Protein AF-0000000084918898 (afdb_homodimer)

pLDDT: mean 92.05, std 16.65, range [17.58, 98.94]

Sequence (950 aa):
MERRKFIKNVAASSAAFSIVPSFVLGKNHVPPSDTLYIGAFGVGGRGSSVIKELTDTGKVKFVTLCDVDQRGVAASHKLHPKAKRYKDFRDVYDKHLNEIDAIMVATPDHTHATIALPFMRAKKHAYVEKPLAHNIEEVRLMTKVAKENGIITQMGNQGASSPGSRTAKEWIDAGVIGDVTKVDCWTNRPVWPQGVKTPAGGHPIPKELDWDLWLGPAAMRDYNPAYLPFKWRGWWDFGTGALGDMGCHIMETPYSVLGLGSPTEAEASCTTTWVGDFVEADYSSSCPPSSVVRLKVDAPNQGSIDLNWYDGGIMPDIPSELADGEKLGNGDGGVVFHGTKGIIVTDVYSANPRLLPADVNSMFNKPKETLPRIKGGSAGHQNNWVEGCLNGTVASSDFVTKAGPLTEGVLMGNLAIKAYQYKTLKAGKKVGDWDPYNYPGRRTIKWDAANMKVTNFDMANEWVSRDYRKGWELKMERRKFIKNVAASSAAFSIVPSFVLGKNHVPPSDTLYIGAFGVGGRGSSVIKELTDTGKVKFVTLCDVDQRGVAASHKLHPKAKRYKDFRDVYDKHLNEIDAIMVATPDHTHATIALPFMRAKKHAYVEKPLAHNIEEVRLMTKVAKENGIITQMGNQGASSPGSRTAKEWIDAGVIGDVTKVDCWTNRPVWPQGVKTPAGGHPIPKELDWDLWLGPAAMRDYNPAYLPFKWRGWWDFGTGALGDMGCHIMETPYSVLGLGSPTEAEASCTTTWVGDFVEADYSSSCPPSSVVRLKVDAPNQGSIDLNWYDGGIMPDIPSELADGEKLGNGDGGVVFHGTKGIIVTDVYSANPRLLPADVNSMFNKPKETLPRIKGGSAGHQNNWVEGCLNGTVASSDFVTKAGPLTEGVLMGNLAIKAYQYKTLKAGKKVGDWDPYNYPGRRTIKWDAANMKVTNFDMANEWVSRDYRKGWELK

InterPro domains:
  IPR000683 Gfo/Idh/MocA-like oxidoreductase, N-terminal [PF01408] (38-156)
  IPR036291 NAD(P)-binding domain superfamily [SSF51735] (28-188)
  IPR043906 Gfo/Idh/MocA-like oxidoreductase, bacterial type, C-terminal [PF19051] (197-253)
  IPR050463 Gfo/Idh/MocA family oxidoreductases and glycosidases [PTHR43818] (2-436)

Structure (mmCIF, N/CA/C/O backbone):
data_AF-0000000084918898-model_v1
#
loop_
_entity.id
_entity.type
_entity.pdbx_description
1 polymer 'Oxidoreductase domain protein'
#
loop_
_atom_site.group_PDB
_atom_site.id
_atom_site.type_symbol
_atom_site.label_atom_id
_atom_site.label_alt_id
_atom_site.label_comp_id
_atom_site.label_asym_id
_atom_site.label_entity_id
_atom_site.label_seq_id
_atom_site.pdbx_PDB_ins_code
_atom_site.Cartn_x
_atom_site.Cartn_y
_atom_site.Cartn_z
_atom_site.occupancy
_atom_site.B_iso_or_equiv
_atom_site.auth_seq_id
_atom_site.auth_comp_id
_atom_site.auth_asym_id
_atom_site.auth_atom_id
_atom_site.pdbx_PDB_model_num
ATOM 1 N N . MET A 1 1 ? -22.922 -94.25 -20.328 1 19.98 1 MET A N 1
ATOM 2 C CA . MET A 1 1 ? -22.656 -93.938 -21.719 1 19.98 1 MET A CA 1
ATOM 3 C C . MET A 1 1 ? -21.406 -93.062 -21.859 1 19.98 1 MET A C 1
ATOM 5 O O . MET A 1 1 ? -20.953 -92.438 -20.875 1 19.98 1 MET A O 1
ATOM 9 N N . GLU A 1 2 ? -21.172 -92.375 -22.984 1 18.84 2 GLU A N 1
ATOM 10 C CA . GLU A 1 2 ? -20.25 -92 -24.031 1 18.84 2 GLU A CA 1
ATOM 11 C C . GLU A 1 2 ? -19.703 -90.562 -23.75 1 18.84 2 GLU A C 1
ATOM 13 O O . GLU A 1 2 ? -18.781 -90.125 -24.438 1 18.84 2 GLU A O 1
ATOM 18 N N . ARG A 1 3 ? -20.5 -89.75 -23.156 1 18.77 3 ARG A N 1
ATOM 19 C CA . ARG A 1 3 ? -20.172 -88.438 -23.641 1 18.77 3 ARG A CA 1
ATOM 20 C C . ARG A 1 3 ? -18.688 -88.125 -23.484 1 18.77 3 ARG A C 1
ATOM 22 O O . ARG A 1 3 ? -18.047 -88.625 -22.547 1 18.77 3 ARG A O 1
ATOM 29 N N . ARG A 1 4 ? -18.328 -87.375 -24.484 1 22.91 4 ARG A N 1
ATOM 30 C CA . ARG A 1 4 ? -17.516 -86.625 -25.453 1 22.91 4 ARG A CA 1
ATOM 31 C C . ARG A 1 4 ? -16.562 -85.688 -24.75 1 22.91 4 ARG A C 1
ATOM 33 O O . ARG A 1 4 ? -16.969 -84.875 -23.875 1 22.91 4 ARG A O 1
ATOM 40 N N . LYS A 1 5 ? -15.367 -86 -24.812 1 22.67 5 LYS A N 1
ATOM 41 C CA . LYS A 1 5 ? -13.969 -85.625 -24.594 1 22.67 5 LYS A CA 1
ATOM 42 C C . LYS A 1 5 ? -13.703 -84.188 -24.922 1 22.67 5 LYS A C 1
ATOM 44 O O . LYS A 1 5 ? -14.086 -83.688 -25.984 1 22.67 5 LYS A O 1
ATOM 49 N N . PHE A 1 6 ? -13.469 -83.062 -23.984 1 20.44 6 PHE A N 1
ATOM 50 C CA . PHE A 1 6 ? -13.336 -81.688 -23.516 1 20.44 6 PHE A CA 1
ATOM 51 C C . PHE A 1 6 ? -12.32 -80.938 -24.359 1 20.44 6 PHE A C 1
ATOM 53 O O . PHE A 1 6 ? -12.43 -79.75 -24.531 1 20.44 6 PHE A O 1
ATOM 60 N N . ILE A 1 7 ? -11.18 -81.625 -24.953 1 25.34 7 ILE A N 1
ATOM 61 C CA . ILE A 1 7 ? -9.953 -80.812 -24.844 1 25.34 7 ILE A CA 1
ATOM 62 C C . ILE A 1 7 ? -9.875 -79.812 -25.984 1 25.34 7 ILE A C 1
ATOM 64 O O . ILE A 1 7 ? -9.633 -80.188 -27.125 1 25.34 7 ILE A O 1
ATOM 68 N N . LYS A 1 8 ? -10.898 -79.062 -26.297 1 25.73 8 LYS A N 1
ATOM 69 C CA . LYS A 1 8 ? -10.797 -78.25 -27.516 1 25.73 8 LYS A CA 1
ATOM 70 C C . LYS A 1 8 ? -9.477 -77.5 -27.562 1 25.73 8 LYS A C 1
ATOM 72 O O . LYS A 1 8 ? -8.953 -77.062 -26.531 1 25.73 8 LYS A O 1
ATOM 77 N N . ASN A 1 9 ? -8.734 -77.625 -28.688 1 22.95 9 ASN A N 1
ATOM 78 C CA . ASN A 1 9 ? -7.578 -77.125 -29.422 1 22.95 9 ASN A CA 1
ATOM 79 C C . ASN A 1 9 ? -7.609 -75.562 -29.5 1 22.95 9 ASN A C 1
ATOM 81 O O . ASN A 1 9 ? -8.531 -75 -30.094 1 22.95 9 ASN A O 1
ATOM 85 N N . VAL A 1 10 ? -7.145 -74.875 -28.484 1 24.78 10 VAL A N 1
ATOM 86 C CA . VAL A 1 10 ? -6.883 -73.438 -28.297 1 24.78 10 VAL A CA 1
ATOM 87 C C . VAL A 1 10 ? -5.988 -72.938 -29.422 1 24.78 10 VAL A C 1
ATOM 89 O O . VAL A 1 10 ? -4.801 -73.25 -29.484 1 24.78 10 VAL A O 1
ATOM 92 N N . ALA A 1 11 ? -6.352 -73.188 -30.734 1 26.36 11 ALA A N 1
ATOM 93 C CA . ALA A 1 11 ? -5.496 -72.688 -31.797 1 26.36 11 ALA A CA 1
ATOM 94 C C . ALA A 1 11 ? -5.188 -71.25 -31.609 1 26.36 11 ALA A C 1
ATOM 96 O O . ALA A 1 11 ? -6.098 -70.438 -31.406 1 26.36 11 ALA A O 1
ATOM 97 N N . ALA A 1 12 ? -3.975 -70.875 -31.312 1 28.69 12 ALA A N 1
ATOM 98 C CA . ALA A 1 12 ? -3.16 -69.625 -31.188 1 28.69 12 ALA A CA 1
ATOM 99 C C . ALA A 1 12 ? -3.252 -68.75 -32.438 1 28.69 12 ALA A C 1
ATOM 101 O O . ALA A 1 12 ? -2.717 -69.125 -33.5 1 28.69 12 ALA A O 1
ATOM 102 N N . SER A 1 13 ? -4.48 -68.375 -32.969 1 28.19 13 SER A N 1
ATOM 103 C CA . SER A 1 13 ? -4.461 -67.562 -34.156 1 28.19 13 SER A CA 1
ATOM 104 C C . SER A 1 13 ? -3.514 -66.375 -34 1 28.19 13 SER A C 1
ATOM 106 O O . SER A 1 13 ? -3.57 -65.688 -32.969 1 28.19 13 SER A O 1
ATOM 108 N N . SER A 1 14 ? -2.369 -66.438 -34.625 1 24.58 14 SER A N 1
ATOM 109 C CA . SER A 1 14 ? -1.263 -65.5 -34.75 1 24.58 14 SER A CA 1
ATOM 110 C C . SER A 1 14 ? -1.767 -64.062 -35.062 1 24.58 14 SER A C 1
ATOM 112 O O . SER A 1 14 ? -2.895 -63.906 -35.531 1 24.58 14 SER A O 1
ATOM 114 N N . ALA A 1 15 ? -0.809 -63.031 -35.031 1 28.33 15 ALA A N 1
ATOM 115 C CA . ALA A 1 15 ? -0.358 -61.656 -34.719 1 28.33 15 ALA A CA 1
ATOM 116 C C . ALA A 1 15 ? -0.747 -60.688 -35.844 1 28.33 15 ALA A C 1
ATOM 118 O O . ALA A 1 15 ? -0.534 -59.5 -3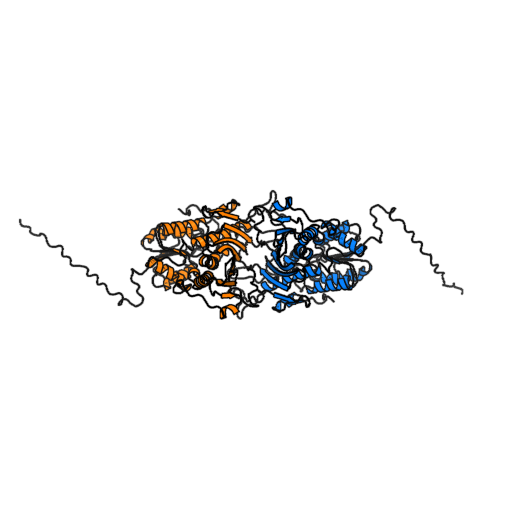5.719 1 28.33 15 ALA A O 1
ATOM 119 N N . ALA A 1 16 ? -1.266 -61 -37.062 1 30.69 16 ALA A N 1
ATOM 120 C CA . ALA A 1 16 ? -0.802 -60.031 -38.062 1 30.69 16 ALA A CA 1
ATOM 121 C C . ALA A 1 16 ? -1.43 -58.656 -37.844 1 30.69 16 ALA A C 1
ATOM 123 O O . ALA A 1 16 ? -2.641 -58.5 -38 1 30.69 16 ALA A O 1
ATOM 124 N N . PHE A 1 17 ? -0.917 -57.875 -36.812 1 29.94 17 PHE A N 1
ATOM 125 C CA . PHE A 1 17 ? -1.318 -56.5 -36.688 1 29.94 17 PHE A CA 1
ATOM 126 C C . PHE A 1 17 ? -1.117 -55.75 -38 1 29.94 17 PHE A C 1
ATOM 128 O O . PHE A 1 17 ? 0.007 -55.625 -38.5 1 29.94 17 PHE A O 1
ATOM 135 N N . SER A 1 18 ? -1.97 -55.906 -38.906 1 31.16 18 SER A N 1
ATOM 136 C CA . SER A 1 18 ? -1.877 -55.062 -40.094 1 31.16 18 SER A CA 1
ATOM 137 C C . SER A 1 18 ? -1.774 -53.594 -39.688 1 31.16 18 SER A C 1
ATOM 139 O O . SER A 1 18 ? -2.633 -53.062 -38.969 1 31.16 18 SER A O 1
ATOM 141 N N . ILE A 1 19 ? -0.542 -53.031 -39.594 1 34.97 19 ILE A N 1
ATOM 142 C CA . ILE A 1 19 ? -0.253 -51.594 -39.5 1 34.97 19 ILE A CA 1
ATOM 143 C C . ILE A 1 19 ? -0.938 -50.844 -40.625 1 34.97 19 ILE A C 1
ATOM 145 O O . ILE A 1 19 ? -0.605 -51.031 -41.781 1 34.97 19 ILE A O 1
ATOM 149 N N . VAL A 1 20 ? -2.189 -50.594 -40.625 1 37.53 20 VAL A N 1
ATOM 150 C CA . VAL A 1 20 ? -2.779 -49.656 -41.594 1 37.53 20 VAL A CA 1
ATOM 151 C C . VAL A 1 20 ? -2.041 -48.312 -41.531 1 37.53 20 VAL A C 1
ATOM 153 O O . VAL A 1 20 ? -1.885 -47.75 -40.469 1 37.53 20 VAL A O 1
ATOM 156 N N . PRO A 1 21 ? -1.267 -48 -42.531 1 35.12 21 PRO A N 1
ATOM 157 C CA . PRO A 1 21 ? -0.522 -46.75 -42.531 1 35.12 21 PRO A CA 1
ATOM 158 C C . PRO A 1 21 ? -1.405 -45.531 -42.25 1 35.12 21 PRO A C 1
ATOM 160 O O . PRO A 1 21 ? -2.6 -45.531 -42.562 1 35.12 21 PRO A O 1
ATOM 163 N N . SER A 1 22 ? -1.017 -44.688 -41.375 1 34.88 22 SER A N 1
ATOM 164 C CA . SER A 1 22 ? -1.687 -43.5 -40.844 1 34.88 22 SER A CA 1
ATOM 165 C C . SER A 1 22 ? -2.225 -42.656 -42 1 34.88 22 SER A C 1
ATOM 167 O O . SER A 1 22 ? -2.918 -41.656 -41.781 1 34.88 22 SER A O 1
ATOM 169 N N . PHE A 1 23 ? -1.7 -42.688 -43.156 1 39.84 23 PHE A N 1
ATOM 170 C CA . PHE A 1 23 ? -2.195 -41.781 -44.188 1 39.84 23 PHE A CA 1
ATOM 171 C C . PHE A 1 23 ? -3.66 -42.094 -44.5 1 39.84 23 PHE A C 1
ATOM 173 O O . PHE A 1 23 ? -4.32 -41.312 -45.188 1 39.84 23 PHE A O 1
ATOM 180 N N . VAL A 1 24 ? -4.039 -43.188 -44.594 1 42.41 24 VAL A N 1
ATOM 181 C CA . VAL A 1 24 ? -5.379 -43.562 -45.031 1 42.41 24 VAL A CA 1
ATOM 182 C C . VAL A 1 24 ? -6.406 -43.062 -44 1 42.41 24 VAL A C 1
ATOM 184 O O . VAL A 1 24 ? -7.609 -43.125 -44.25 1 42.41 24 VAL A O 1
ATOM 187 N N . LEU A 1 25 ? -6.066 -43.156 -42.719 1 37.47 25 LEU A N 1
ATOM 188 C CA . LEU A 1 25 ? -7.031 -42.594 -41.781 1 37.47 25 LEU A CA 1
ATOM 189 C C . LEU A 1 25 ? -7.082 -41.062 -41.906 1 37.47 25 LEU A C 1
ATOM 191 O O . LEU A 1 25 ? -6.113 -40.438 -42.344 1 37.47 25 LEU A O 1
ATOM 195 N N . GLY A 1 26 ? -8.211 -40.406 -41.969 1 35.03 26 GLY A N 1
ATOM 196 C CA . GLY A 1 26 ? -8.492 -39 -42.25 1 35.03 26 GLY A CA 1
ATOM 197 C C . GLY A 1 26 ? -7.461 -38.062 -41.656 1 35.03 26 GLY A C 1
ATOM 198 O O . GLY A 1 26 ? -6.645 -38.469 -40.812 1 35.03 26 GLY A O 1
ATOM 199 N N . LYS A 1 27 ? -7.328 -36.875 -42.25 1 45.44 27 LYS A N 1
ATOM 200 C CA . LYS A 1 27 ? -6.348 -35.812 -42.031 1 45.44 27 LYS A CA 1
ATOM 201 C C . LYS A 1 27 ? -6.086 -35.625 -40.531 1 45.44 27 LYS A C 1
ATOM 203 O O . LYS A 1 27 ? -5.066 -35.062 -40.156 1 45.44 27 LYS A O 1
ATOM 208 N N . ASN A 1 28 ? -7.102 -35.75 -39.656 1 39.5 28 ASN A N 1
ATOM 209 C CA . ASN A 1 28 ? -6.945 -35.312 -38.281 1 39.5 28 ASN A CA 1
ATOM 210 C C . ASN A 1 28 ? -6.531 -36.469 -37.375 1 39.5 28 ASN A C 1
ATOM 212 O O . ASN A 1 28 ? -6.695 -36.406 -36.156 1 39.5 28 ASN A O 1
ATOM 216 N N . HIS A 1 29 ? -6.301 -37.719 -37.875 1 40.62 29 HIS A N 1
ATOM 217 C CA . HIS A 1 29 ? -6.047 -38.875 -37 1 40.62 29 HIS A CA 1
ATOM 218 C C . HIS A 1 29 ? -4.594 -38.906 -36.531 1 40.62 29 HIS A C 1
ATOM 220 O O . HIS A 1 29 ? -3.678 -38.875 -37.344 1 40.62 29 HIS A O 1
ATOM 226 N N . VAL A 1 30 ? -4.184 -38.438 -35.312 1 49.12 30 VAL A N 1
ATOM 227 C CA . VAL A 1 30 ? -2.875 -38.688 -34.719 1 49.12 30 VAL A CA 1
ATOM 228 C C . VAL A 1 30 ? -2.719 -40.156 -34.344 1 49.12 30 VAL A C 1
ATOM 230 O O . VAL A 1 30 ? -3.609 -40.75 -33.75 1 49.12 30 VAL A O 1
ATOM 233 N N . PRO A 1 31 ? -1.805 -40.969 -34.844 1 52.44 31 PRO A N 1
ATOM 234 C CA . PRO A 1 31 ? -1.593 -42.344 -34.406 1 52.44 31 PRO A CA 1
ATOM 235 C C . PRO A 1 31 ? -1.565 -42.5 -32.875 1 52.44 31 PRO A C 1
ATOM 237 O O . PRO A 1 31 ? -1.153 -41.562 -32.188 1 52.44 31 PRO A O 1
ATOM 240 N N . PRO A 1 32 ? -2.307 -43.562 -32.312 1 51.31 32 PRO A N 1
ATOM 241 C CA . PRO A 1 32 ? -2.338 -43.812 -30.875 1 51.31 32 PRO A CA 1
ATOM 242 C C . PRO A 1 32 ? -0.98 -43.562 -30.203 1 51.31 32 PRO A C 1
ATOM 244 O O . PRO A 1 32 ? -0.916 -43.125 -29.062 1 51.31 32 PRO A O 1
ATOM 247 N N . SER A 1 33 ? 0.119 -43.969 -30.875 1 63.81 33 SER A N 1
ATOM 248 C CA . SER A 1 33 ? 1.448 -43.781 -30.297 1 63.81 33 SER A CA 1
ATOM 249 C C . SER A 1 33 ? 1.796 -42.281 -30.188 1 63.81 33 SER A C 1
ATOM 251 O O . SER A 1 33 ? 2.688 -41.906 -29.422 1 63.81 33 SER A O 1
ATOM 253 N N . ASP A 1 34 ? 0.874 -41.469 -30.656 1 83.06 34 ASP A N 1
ATOM 254 C CA . ASP A 1 34 ? 1.155 -40.031 -30.719 1 83.06 34 ASP A CA 1
ATOM 255 C C . ASP A 1 34 ? 0.108 -39.25 -29.938 1 83.06 34 ASP A C 1
ATOM 257 O O . ASP A 1 34 ? -0.108 -38.062 -30.219 1 83.06 34 ASP A O 1
ATOM 261 N N . THR A 1 35 ? -0.608 -40 -29.031 1 95.5 35 THR A N 1
ATOM 262 C CA . THR A 1 35 ? -1.665 -39.344 -28.266 1 95.5 35 THR A CA 1
ATOM 263 C C . THR A 1 35 ? -1.386 -39.406 -26.766 1 95.5 35 THR A C 1
ATOM 265 O O . THR A 1 35 ? -0.996 -40.469 -26.266 1 95.5 35 THR A O 1
ATOM 268 N N . LEU A 1 36 ? -1.512 -38.312 -26.094 1 98.19 36 LEU A N 1
ATOM 269 C CA . LEU A 1 36 ? -1.389 -38.25 -24.641 1 98.19 36 LEU A CA 1
ATOM 270 C C . LEU A 1 36 ? -2.758 -38.344 -23.969 1 98.19 36 LEU A C 1
ATOM 272 O O . LEU A 1 36 ? -3.639 -37.531 -24.219 1 98.19 36 LEU A O 1
ATOM 276 N N . TYR A 1 37 ? -3.008 -39.406 -23.156 1 98.62 37 TYR A N 1
ATOM 277 C CA . TYR A 1 37 ? -4.27 -39.594 -22.438 1 98.62 37 TYR A CA 1
ATOM 278 C C . TYR A 1 37 ? -4.23 -38.906 -21.078 1 98.62 37 TYR A C 1
ATOM 280 O O . TYR A 1 37 ? -3.371 -39.188 -20.25 1 98.62 37 TYR A O 1
ATOM 288 N N . ILE A 1 38 ? -5.203 -37.969 -20.797 1 98.81 38 ILE A N 1
ATOM 289 C CA . ILE A 1 38 ? -5.078 -37.062 -19.656 1 98.81 38 ILE A CA 1
ATOM 290 C C . ILE A 1 38 ? -6.297 -37.219 -18.75 1 98.81 38 ILE A C 1
ATOM 292 O O . ILE A 1 38 ? -7.426 -37.312 -19.234 1 98.81 38 ILE A O 1
ATOM 296 N N . GLY A 1 39 ? -6.109 -37.406 -17.438 1 98.94 39 GLY A N 1
ATOM 297 C CA . GLY A 1 39 ? -7.125 -37.062 -16.453 1 98.94 39 GLY A CA 1
ATOM 298 C C . GLY A 1 39 ? -7.082 -35.625 -15.992 1 98.94 39 GLY A C 1
ATOM 299 O O . GLY A 1 39 ? -6.035 -35.125 -15.578 1 98.94 39 GLY A O 1
ATOM 300 N N . ALA A 1 40 ? -8.25 -34.906 -16.094 1 98.94 40 ALA A N 1
ATOM 301 C CA . ALA A 1 40 ? -8.258 -33.5 -15.797 1 98.94 40 ALA A CA 1
ATOM 302 C C . ALA A 1 40 ? -9.023 -33.219 -14.508 1 98.94 40 ALA A C 1
ATOM 304 O O . ALA A 1 40 ? -10.086 -33.781 -14.266 1 98.94 40 ALA A O 1
ATOM 305 N N . PHE A 1 41 ? -8.445 -32.344 -13.68 1 98.94 41 PHE A N 1
ATOM 306 C CA . PHE A 1 41 ? -9.023 -31.953 -12.398 1 98.94 41 PHE A CA 1
ATOM 307 C C . PHE A 1 41 ? -9.18 -30.438 -12.312 1 98.94 41 PHE A C 1
ATOM 309 O O . PHE A 1 41 ? -8.195 -29.703 -12.438 1 98.94 41 PHE A O 1
ATOM 316 N N . GLY A 1 42 ? -10.359 -29.906 -11.945 1 98.69 42 GLY A N 1
ATOM 317 C CA . GLY A 1 42 ? -10.688 -28.516 -12.156 1 98.69 42 GLY A CA 1
ATOM 318 C C . GLY A 1 42 ? -10.898 -28.172 -13.617 1 98.69 42 GLY A C 1
ATOM 319 O O . GLY A 1 42 ? -9.945 -27.812 -14.32 1 98.69 42 GLY A O 1
ATOM 320 N N . VAL A 1 43 ? -12.156 -28.297 -14.055 1 98.62 43 VAL A N 1
ATOM 321 C CA . VAL A 1 43 ? -12.359 -28.234 -15.492 1 98.62 43 VAL A CA 1
ATOM 322 C C . VAL A 1 43 ? -13.281 -27.062 -15.836 1 98.62 43 VAL A C 1
ATOM 324 O O . VAL A 1 43 ? -13.844 -27.016 -16.938 1 98.62 43 VAL A O 1
ATOM 327 N N . GLY A 1 44 ? -13.547 -26.219 -14.859 1 97.06 44 GLY A N 1
ATOM 328 C CA . GLY A 1 44 ? -14.188 -24.938 -15.078 1 97.06 44 GLY A CA 1
ATOM 329 C C . GLY A 1 44 ? -13.227 -23.766 -15.008 1 97.06 44 GLY A C 1
ATOM 330 O O . GLY A 1 44 ? -12.047 -23.938 -14.695 1 97.06 44 GLY A O 1
ATOM 331 N N . GLY A 1 45 ? -13.719 -22.531 -15.305 1 95.12 45 GLY A N 1
ATOM 332 C CA . GLY A 1 45 ? -12.867 -21.359 -15.195 1 95.12 45 GLY A CA 1
ATOM 333 C C . GLY A 1 45 ? -11.562 -21.484 -15.969 1 95.12 45 GLY A C 1
ATOM 334 O O . GLY A 1 45 ? -11.57 -21.812 -17.156 1 95.12 45 GLY A O 1
ATOM 335 N N . ARG A 1 46 ? -10.445 -21.281 -15.297 1 96.06 46 ARG A N 1
ATOM 336 C CA . ARG A 1 46 ? -9.133 -21.422 -15.906 1 96.06 46 ARG A CA 1
ATOM 337 C C . ARG A 1 46 ? -8.914 -22.844 -16.438 1 96.06 46 ARG A C 1
ATOM 339 O O . ARG A 1 46 ? -8.289 -23.031 -17.469 1 96.06 46 ARG A O 1
ATOM 346 N N . GLY A 1 47 ? -9.438 -23.797 -15.703 1 98.12 47 GLY A N 1
ATOM 347 C CA . GLY A 1 47 ? -9.312 -25.188 -16.141 1 98.12 47 GLY A CA 1
ATOM 348 C C . GLY A 1 47 ? -9.914 -25.422 -17.516 1 98.12 47 GLY A C 1
ATOM 349 O O . GLY A 1 47 ? -9.359 -26.172 -18.328 1 98.12 47 GLY A O 1
ATOM 350 N N . SER A 1 48 ? -11.039 -24.797 -17.766 1 98.19 48 SER A N 1
ATOM 351 C CA . SER A 1 48 ? -11.672 -24.922 -19.078 1 98.19 48 SER A CA 1
ATOM 352 C C . SER A 1 48 ? -10.781 -24.359 -20.172 1 98.19 48 SER A C 1
ATOM 354 O O . SER A 1 48 ? -10.695 -24.922 -21.266 1 98.19 48 SER A O 1
ATOM 356 N N . SER A 1 49 ? -10.094 -23.25 -19.875 1 97.94 49 SER A N 1
ATOM 357 C CA . SER A 1 49 ? -9.164 -22.656 -20.828 1 97.94 49 SER A CA 1
ATOM 358 C C . SER A 1 49 ? -7.992 -23.594 -21.109 1 97.94 49 SER A C 1
ATOM 360 O O . SER A 1 49 ? -7.574 -23.75 -22.266 1 97.94 49 SER A O 1
ATOM 362 N N . VAL A 1 50 ? -7.488 -24.25 -20.094 1 98.5 50 VAL A N 1
ATOM 363 C CA . VAL A 1 50 ? -6.355 -25.156 -20.25 1 98.5 50 VAL A CA 1
ATOM 364 C C . VAL A 1 50 ? -6.777 -26.375 -21.078 1 98.5 50 VAL A C 1
ATOM 366 O O . VAL A 1 50 ? -6.035 -26.828 -21.953 1 98.5 50 VAL A O 1
ATOM 369 N N . ILE A 1 51 ? -7.957 -26.844 -20.797 1 98.62 51 ILE A N 1
ATOM 370 C CA . ILE A 1 51 ? -8.477 -28 -21.531 1 98.62 51 ILE A CA 1
ATOM 371 C C . ILE A 1 51 ? -8.586 -27.641 -23.016 1 98.62 51 ILE A C 1
ATOM 373 O O . ILE A 1 51 ? -8.188 -28.438 -23.875 1 98.62 51 ILE A O 1
ATOM 377 N N . LYS A 1 52 ? -9.094 -26.469 -23.281 1 98.44 52 LYS A N 1
ATOM 378 C CA . LYS A 1 52 ? -9.188 -26.016 -24.672 1 98.44 52 LYS A CA 1
ATOM 379 C C . LYS A 1 52 ? -7.805 -25.922 -25.312 1 98.44 52 LYS A C 1
ATOM 381 O O . LYS A 1 52 ? -7.605 -26.359 -26.438 1 98.44 52 LYS A O 1
ATOM 386 N N . GLU A 1 53 ? -6.848 -25.344 -24.594 1 98.19 53 GLU A N 1
ATOM 387 C CA . GLU A 1 53 ? -5.488 -25.156 -25.094 1 98.19 53 GLU A CA 1
ATOM 388 C C . GLU A 1 53 ? -4.809 -26.5 -25.344 1 98.19 53 GLU A C 1
ATOM 390 O O . GLU A 1 53 ? -4.098 -26.672 -26.328 1 98.19 53 GLU A O 1
ATOM 395 N N . LEU A 1 54 ? -5.035 -27.469 -24.516 1 98.5 54 LEU A N 1
ATOM 396 C CA . LEU A 1 54 ? -4.5 -28.812 -24.688 1 98.5 54 LEU A CA 1
ATOM 397 C C . LEU A 1 54 ? -5.172 -29.516 -25.859 1 98.5 54 LEU A C 1
ATOM 399 O O . LEU A 1 54 ? -4.508 -30.203 -26.641 1 98.5 54 LEU A O 1
ATOM 403 N N . THR A 1 55 ? -6.465 -29.359 -26 1 98.19 55 THR A N 1
ATOM 404 C CA . THR A 1 55 ? -7.219 -29.922 -27.109 1 98.19 55 THR A CA 1
ATOM 405 C C . THR A 1 55 ? -6.699 -29.406 -28.438 1 98.19 55 THR A C 1
ATOM 407 O O . THR A 1 55 ? -6.566 -30.156 -29.406 1 98.19 55 THR A O 1
ATOM 410 N N . ASP A 1 56 ? -6.359 -28.172 -28.453 1 97.56 56 ASP A N 1
ATOM 411 C CA . ASP A 1 56 ? -5.934 -27.484 -29.672 1 97.56 56 ASP A CA 1
ATOM 412 C C . ASP A 1 56 ? -4.586 -28.016 -30.156 1 97.56 56 ASP A C 1
ATOM 414 O O . ASP A 1 56 ? -4.184 -27.766 -31.297 1 97.56 56 ASP A O 1
ATOM 418 N N . THR A 1 57 ? -3.871 -28.766 -29.328 1 96.94 57 THR A N 1
ATOM 419 C CA . THR A 1 57 ? -2.609 -29.359 -29.75 1 96.94 57 THR A CA 1
ATOM 420 C C . THR A 1 57 ? -2.852 -30.5 -30.75 1 96.94 57 THR A C 1
ATOM 422 O O . THR A 1 57 ? -1.949 -30.875 -31.5 1 96.94 57 THR A O 1
ATOM 425 N N . GLY A 1 58 ? -4.023 -31.109 -30.672 1 97 58 GLY A N 1
ATOM 426 C CA . GLY A 1 58 ? -4.379 -32.219 -31.531 1 97 58 GLY A CA 1
ATOM 427 C C . GLY A 1 58 ? -3.748 -33.531 -31.109 1 97 58 GLY A C 1
ATOM 428 O O . GLY A 1 58 ? -3.854 -34.531 -31.812 1 97 58 GLY A O 1
ATOM 429 N N . LYS A 1 59 ? -3.145 -33.531 -29.938 1 97.62 59 LYS A N 1
ATOM 430 C CA . LYS A 1 59 ? -2.357 -34.688 -29.547 1 97.62 59 LYS A CA 1
ATOM 431 C C . LYS A 1 59 ? -2.838 -35.25 -28.203 1 97.62 59 LYS A C 1
ATOM 433 O O . LYS A 1 59 ? -2.146 -36.062 -27.562 1 97.62 59 LYS A O 1
ATOM 438 N N . VAL A 1 60 ? -4.059 -34.781 -27.781 1 97.81 60 VAL A N 1
ATOM 439 C CA . VAL A 1 60 ? -4.508 -35.125 -26.453 1 97.81 60 VAL A CA 1
ATOM 440 C C . VAL A 1 60 ? -5.91 -35.75 -26.516 1 97.81 60 VAL A C 1
ATOM 442 O O . VAL A 1 60 ? -6.723 -35.344 -27.359 1 97.81 60 VAL A O 1
ATOM 445 N N . LYS A 1 61 ? -6.156 -36.688 -25.688 1 97.94 61 LYS A N 1
ATOM 446 C CA . LYS A 1 61 ? -7.488 -37.219 -25.391 1 97.94 61 LYS A CA 1
ATOM 447 C C . LYS A 1 61 ? -7.75 -37.188 -23.891 1 97.94 61 LYS A C 1
ATOM 449 O O . LYS A 1 61 ? -6.898 -37.625 -23.094 1 97.94 61 LYS A O 1
ATOM 454 N N . PHE A 1 62 ? -8.883 -36.688 -23.5 1 98.69 62 PHE A N 1
ATOM 455 C CA . PHE A 1 62 ? -9.25 -36.688 -22.094 1 98.69 62 PHE A CA 1
ATOM 456 C C . PHE A 1 62 ? -10.023 -37.938 -21.734 1 98.69 62 PHE A C 1
ATOM 458 O O . PHE A 1 62 ? -11.078 -38.219 -22.328 1 98.69 62 PHE A O 1
ATOM 465 N N . VAL A 1 63 ? -9.484 -38.656 -20.781 1 98.75 63 VAL A N 1
ATOM 466 C CA . VAL A 1 63 ? -10.125 -39.875 -20.281 1 98.75 63 VAL A CA 1
ATOM 467 C C . VAL A 1 63 ? -11.195 -39.5 -19.25 1 98.75 63 VAL A C 1
ATOM 469 O O . VAL A 1 63 ? -12.289 -40.062 -19.266 1 98.75 63 VAL A O 1
ATOM 472 N N . THR A 1 64 ? -10.859 -38.562 -18.406 1 98.88 64 THR A N 1
ATOM 473 C CA . THR A 1 64 ? -11.766 -38.156 -17.344 1 98.88 64 THR A CA 1
ATOM 474 C C . THR A 1 64 ? -11.758 -36.625 -17.203 1 98.88 64 THR A C 1
ATOM 476 O O . THR A 1 64 ? -10.766 -35.969 -17.516 1 98.88 64 THR A O 1
ATOM 479 N N . LEU A 1 65 ? -12.922 -36.094 -16.828 1 98.88 65 LEU A N 1
ATOM 480 C CA . LEU A 1 65 ? -13.117 -34.719 -16.344 1 98.88 65 LEU A CA 1
ATOM 481 C C . LEU A 1 65 ? -13.672 -34.719 -14.93 1 98.88 65 LEU A C 1
ATOM 483 O O . LEU A 1 65 ? -14.758 -35.219 -14.68 1 98.88 65 LEU A O 1
ATOM 487 N N . CYS A 1 66 ? -12.891 -34.125 -14.039 1 98.88 66 CYS A N 1
ATOM 488 C CA . CYS A 1 66 ? -13.234 -34.188 -12.625 1 98.88 66 CYS A CA 1
ATOM 489 C C . CYS A 1 66 ? -13.359 -32.781 -12.055 1 98.88 66 CYS A C 1
ATOM 491 O O . CYS A 1 66 ? -12.414 -31.984 -12.133 1 98.88 66 CYS A O 1
ATOM 493 N N . ASP A 1 67 ? -14.539 -32.406 -11.508 1 98.75 67 ASP A N 1
ATOM 494 C CA . ASP A 1 67 ? -14.781 -31.109 -10.875 1 98.75 67 ASP A CA 1
ATOM 495 C C . ASP A 1 67 ? -15.812 -31.234 -9.758 1 98.75 67 ASP A C 1
ATOM 497 O O . ASP A 1 67 ? -16.875 -31.844 -9.945 1 98.75 67 ASP A O 1
ATOM 501 N N . VAL A 1 68 ? -15.477 -30.641 -8.656 1 98.56 68 VAL A N 1
ATOM 502 C CA . VAL A 1 68 ? -16.328 -30.766 -7.488 1 98.56 68 VAL A CA 1
ATOM 503 C C . VAL A 1 68 ? -17.531 -29.828 -7.625 1 98.56 68 VAL A C 1
ATOM 505 O O . VAL A 1 68 ? -18.516 -29.953 -6.887 1 98.56 68 VAL A O 1
ATOM 508 N N . ASP A 1 69 ? -17.438 -28.844 -8.438 1 98.06 69 ASP A N 1
ATOM 509 C CA . ASP A 1 69 ? -18.484 -27.859 -8.711 1 98.06 69 ASP A CA 1
ATOM 510 C C . ASP A 1 69 ? -18.953 -27.953 -10.164 1 98.06 69 ASP A C 1
ATOM 512 O O . ASP A 1 69 ? -18.266 -27.5 -11.078 1 98.06 69 ASP A O 1
ATOM 516 N N . GLN A 1 70 ? -20.156 -28.359 -10.367 1 97.25 70 GLN A N 1
ATOM 517 C CA . GLN A 1 70 ? -20.656 -28.656 -11.703 1 97.25 70 GLN A CA 1
ATOM 518 C C . GLN A 1 70 ? -21.219 -27.391 -12.375 1 97.25 70 GLN A C 1
ATOM 520 O O . GLN A 1 70 ? -21.594 -27.422 -13.547 1 97.25 70 GLN A O 1
ATOM 525 N N . ARG A 1 71 ? -21.375 -26.266 -11.797 1 94.62 71 ARG A N 1
ATOM 526 C CA . ARG A 1 71 ? -21.969 -25.031 -12.305 1 94.62 71 ARG A CA 1
ATOM 527 C C . ARG A 1 71 ? -21.078 -24.406 -13.383 1 94.62 71 ARG A C 1
ATOM 529 O O . ARG A 1 71 ? -21.578 -23.688 -14.25 1 94.62 71 ARG A O 1
ATOM 536 N N . GLY A 1 72 ? -19.781 -24.703 -13.516 1 94.19 72 GLY A N 1
ATOM 537 C CA . GLY A 1 72 ? -18.891 -24.031 -14.445 1 94.19 72 GLY A CA 1
ATOM 538 C C . GLY A 1 72 ? -18.188 -24.969 -15.406 1 94.19 72 GLY A C 1
ATOM 539 O O . GLY A 1 72 ? -17.203 -24.609 -16.031 1 94.19 72 GLY A O 1
ATOM 540 N N . VAL A 1 73 ? -18.797 -26.172 -15.68 1 97.62 73 VAL A N 1
ATOM 541 C CA . VAL A 1 73 ? -18.016 -27.203 -16.359 1 97.62 73 VAL A CA 1
ATOM 542 C C . VAL A 1 73 ? -18.562 -27.422 -17.766 1 97.62 73 VAL A C 1
ATOM 544 O O . VAL A 1 73 ? -18.062 -28.25 -18.516 1 97.62 73 VAL A O 1
ATOM 547 N N . ALA A 1 74 ? -19.531 -26.688 -18.203 1 97.44 74 ALA A N 1
ATOM 548 C CA . ALA A 1 74 ? -20.281 -26.938 -19.438 1 97.44 74 ALA A CA 1
ATOM 549 C C . ALA A 1 74 ? -19.359 -26.906 -20.656 1 97.44 74 ALA A C 1
ATOM 551 O O . ALA A 1 74 ? -19.453 -27.75 -21.547 1 97.44 74 ALA A O 1
ATOM 552 N N . ALA A 1 75 ? -18.5 -26 -20.703 1 98.06 75 ALA A N 1
ATOM 553 C CA . ALA A 1 75 ? -17.625 -25.844 -21.859 1 98.06 75 ALA A CA 1
ATOM 554 C C . ALA A 1 75 ? -16.734 -27.062 -22.047 1 98.06 75 ALA A C 1
ATOM 556 O O . ALA A 1 75 ? -16.594 -27.578 -23.156 1 98.06 75 ALA A O 1
ATOM 557 N N . SER A 1 76 ? -16.172 -27.562 -20.969 1 98.62 76 SER A N 1
ATOM 558 C CA . SER A 1 76 ? -15.289 -28.719 -21.016 1 98.62 76 SER A CA 1
ATOM 559 C C . SER A 1 76 ? -16.062 -29.984 -21.375 1 98.62 76 SER A C 1
ATOM 561 O O . SER A 1 76 ? -15.578 -30.812 -22.156 1 98.62 76 SER A O 1
ATOM 563 N N . HIS A 1 77 ? -17.234 -30.109 -20.812 1 98.25 77 HIS A N 1
ATOM 564 C CA . HIS A 1 77 ? -18.062 -31.266 -21.094 1 98.25 77 HIS A CA 1
ATOM 565 C C . HIS A 1 77 ? -18.469 -31.312 -22.562 1 98.25 77 HIS A C 1
ATOM 567 O O . HIS A 1 77 ? -18.469 -32.375 -23.188 1 98.25 77 HIS A O 1
ATOM 573 N N . LYS A 1 78 ? -18.766 -30.156 -23.062 1 98.19 78 LYS A N 1
ATOM 574 C CA . LYS A 1 78 ? -19.172 -30.078 -24.453 1 98.19 78 LYS A CA 1
ATOM 575 C C . LYS A 1 78 ? -18.016 -30.422 -25.391 1 98.19 78 LYS A C 1
ATOM 577 O O . LYS A 1 78 ? -18.203 -31.078 -26.406 1 98.19 78 LYS A O 1
ATOM 582 N N . LEU A 1 79 ? -16.875 -29.984 -25.031 1 98.12 79 LEU A N 1
ATOM 583 C CA . LEU A 1 79 ? -15.688 -30.203 -25.859 1 98.12 79 LEU A CA 1
ATOM 584 C C . LEU A 1 79 ? -15.273 -31.672 -25.844 1 98.12 79 LEU A C 1
ATOM 586 O O . LEU A 1 79 ? -14.727 -32.188 -26.828 1 98.12 79 LEU A O 1
ATOM 590 N N . HIS A 1 80 ? -15.516 -32.375 -24.75 1 98.5 80 HIS A N 1
ATOM 591 C CA . HIS A 1 80 ? -15.102 -33.781 -24.625 1 98.5 80 HIS A CA 1
ATOM 592 C C . HIS A 1 80 ? -16.234 -34.625 -24.062 1 98.5 80 HIS A C 1
ATOM 594 O O . HIS A 1 80 ? -16.125 -35.156 -22.953 1 98.5 80 HIS A O 1
ATOM 600 N N . PRO A 1 81 ? -17.203 -34.875 -24.844 1 97.75 81 PRO A N 1
ATOM 601 C CA . PRO A 1 81 ? -18.406 -35.562 -24.375 1 97.75 81 PRO A CA 1
ATOM 602 C C . PRO A 1 81 ? -18.156 -37 -24 1 97.75 81 PRO A C 1
ATOM 604 O O . PRO A 1 81 ? -18.922 -37.625 -23.25 1 97.75 81 PRO A O 1
ATOM 607 N N . LYS A 1 82 ? -17.109 -37.656 -24.438 1 97.62 82 LYS A N 1
ATOM 608 C CA . LYS A 1 82 ? -16.844 -39.062 -24.188 1 97.62 82 LYS A CA 1
ATOM 609 C C . LYS A 1 82 ? -16.047 -39.25 -22.891 1 97.62 82 LYS A C 1
ATOM 611 O O . LYS A 1 82 ? -15.914 -40.344 -22.391 1 97.62 82 LYS A O 1
ATOM 616 N N . ALA A 1 83 ? -15.469 -38.156 -22.406 1 98.69 83 ALA A N 1
ATOM 617 C CA . ALA A 1 83 ? -14.719 -38.25 -21.156 1 98.69 83 ALA A CA 1
ATOM 618 C C . ALA A 1 83 ? -15.648 -38.562 -19.984 1 98.69 83 ALA A C 1
ATOM 620 O O . ALA A 1 83 ? -16.75 -38.031 -19.891 1 98.69 83 ALA A O 1
ATOM 621 N N . LYS A 1 84 ? -15.195 -39.469 -19.109 1 98.75 84 LYS A N 1
ATOM 622 C CA . LYS A 1 84 ? -15.977 -39.812 -17.922 1 98.75 84 LYS A CA 1
ATOM 623 C C . LYS A 1 84 ? -15.938 -38.656 -16.906 1 98.75 84 LYS A C 1
ATOM 625 O O . LYS A 1 84 ? -14.906 -38.031 -16.734 1 98.75 84 LYS A O 1
ATOM 630 N N . ARG A 1 85 ? -17.078 -38.406 -16.234 1 98.44 85 ARG A N 1
ATOM 631 C CA . ARG A 1 85 ? -17.219 -37.25 -15.352 1 98.44 85 ARG A CA 1
ATOM 632 C C . ARG A 1 85 ? -17.188 -37.688 -13.891 1 98.44 85 ARG A C 1
ATOM 634 O O . ARG A 1 85 ? -17.812 -38.688 -13.523 1 98.44 85 ARG A O 1
ATOM 641 N N . TYR A 1 86 ? -16.422 -37 -13.07 1 98.69 86 TYR A N 1
ATOM 642 C CA . TYR A 1 86 ? -16.297 -37.312 -11.648 1 98.69 86 TYR A CA 1
ATOM 643 C C . TYR A 1 86 ? -16.312 -36.062 -10.812 1 98.69 86 TYR A C 1
ATOM 645 O O . TYR A 1 86 ? -16.078 -34.938 -11.328 1 98.69 86 TYR A O 1
ATOM 653 N N . LYS A 1 87 ? -16.594 -36.156 -9.5 1 98.31 87 LYS A N 1
ATOM 654 C CA . LYS A 1 87 ? -16.438 -35.094 -8.531 1 98.31 87 LYS A CA 1
ATOM 655 C C . LYS A 1 87 ? -15.227 -35.312 -7.645 1 98.31 87 LYS A C 1
ATOM 657 O O . LYS A 1 87 ? -14.578 -34.344 -7.223 1 98.31 87 LYS A O 1
ATOM 662 N N . ASP A 1 88 ? -14.945 -36.5 -7.398 1 98.62 88 ASP A N 1
ATOM 663 C CA . ASP A 1 88 ? -13.852 -36.844 -6.488 1 98.62 88 ASP A CA 1
ATOM 664 C C . ASP A 1 88 ? -12.648 -37.406 -7.25 1 98.62 88 ASP A C 1
ATOM 666 O O . ASP A 1 88 ? -12.758 -38.406 -7.938 1 98.62 88 ASP A O 1
ATOM 670 N N . PHE A 1 89 ? -11.453 -36.812 -7.094 1 98.75 89 PHE A N 1
ATOM 671 C CA . PHE A 1 89 ? -10.25 -37.25 -7.793 1 98.75 89 PHE A CA 1
ATOM 672 C C . PHE A 1 89 ? -9.867 -38.656 -7.391 1 98.75 89 PHE A C 1
ATOM 674 O O . PHE A 1 89 ? -9.219 -39.375 -8.156 1 98.75 89 PHE A O 1
ATOM 681 N N . ARG A 1 90 ? -10.234 -39.125 -6.219 1 98.5 90 ARG A N 1
ATOM 682 C CA . ARG A 1 90 ? -9.914 -40.469 -5.734 1 98.5 90 ARG A CA 1
ATOM 683 C C . ARG A 1 90 ? -10.625 -41.531 -6.566 1 98.5 90 ARG A C 1
ATOM 685 O O . ARG A 1 90 ? -10.094 -42.625 -6.758 1 98.5 90 ARG A O 1
ATOM 692 N N . ASP A 1 91 ? -11.844 -41.156 -7.008 1 98.69 91 ASP A N 1
ATOM 693 C CA . ASP A 1 91 ? -12.539 -42.062 -7.914 1 98.69 91 ASP A CA 1
ATOM 694 C C . ASP A 1 91 ? -11.766 -42.25 -9.219 1 98.69 91 ASP A C 1
ATOM 696 O O . ASP A 1 91 ? -11.68 -43.344 -9.75 1 98.69 91 ASP A O 1
ATOM 700 N N . VAL A 1 92 ? -11.242 -41.188 -9.711 1 98.88 92 VAL A N 1
ATOM 701 C CA . VAL A 1 92 ? -10.453 -41.219 -10.938 1 98.88 92 VAL A CA 1
ATOM 702 C C . VAL A 1 92 ? -9.211 -42.094 -10.719 1 98.88 92 VAL A C 1
ATOM 704 O O . VAL A 1 92 ? -8.875 -42.938 -11.555 1 98.88 92 VAL A O 1
ATOM 707 N N . TYR A 1 93 ? -8.555 -41.844 -9.641 1 98.62 93 TYR A N 1
ATOM 708 C CA . TYR A 1 93 ? -7.363 -42.625 -9.312 1 98.62 93 TYR A CA 1
ATOM 709 C C . TYR A 1 93 ? -7.668 -44.125 -9.289 1 98.62 93 TYR A C 1
ATOM 711 O O . TYR A 1 93 ? -6.949 -44.906 -9.898 1 98.62 93 TYR A O 1
ATOM 719 N N . ASP A 1 94 ? -8.742 -44.5 -8.602 1 98.5 94 ASP A N 1
ATOM 720 C CA . ASP A 1 94 ? -9.086 -45.906 -8.391 1 98.5 94 ASP A CA 1
ATOM 721 C C . ASP A 1 94 ? -9.539 -46.562 -9.688 1 98.5 94 ASP A C 1
ATOM 723 O O . ASP A 1 94 ? -9.203 -47.719 -9.961 1 98.5 94 ASP A O 1
ATOM 727 N N . LYS A 1 95 ? -10.227 -45.812 -10.531 1 98.69 95 LYS A N 1
ATOM 728 C CA . LYS A 1 95 ? -10.938 -46.438 -11.648 1 98.69 95 LYS A CA 1
ATOM 729 C C . LYS A 1 95 ? -10.172 -46.25 -12.953 1 98.69 95 LYS A C 1
ATOM 731 O O . LYS A 1 95 ? -10.32 -47.062 -13.875 1 98.69 95 LYS A O 1
ATOM 736 N N . HIS A 1 96 ? -9.297 -45.188 -12.961 1 98.62 96 HIS A N 1
ATOM 737 C CA . HIS A 1 96 ? -8.828 -44.844 -14.297 1 98.62 96 HIS A CA 1
ATOM 738 C C . HIS A 1 96 ? -7.316 -44.688 -14.32 1 98.62 96 HIS A C 1
ATOM 740 O O . HIS A 1 96 ? -6.75 -44.281 -15.344 1 98.62 96 HIS A O 1
ATOM 746 N N . LEU A 1 97 ? -6.578 -45 -13.336 1 98.5 97 LEU A N 1
ATOM 747 C CA . LEU A 1 97 ? -5.145 -44.75 -13.242 1 98.5 97 LEU A CA 1
ATOM 748 C C . LEU A 1 97 ? -4.406 -45.406 -14.422 1 98.5 97 LEU A C 1
ATOM 750 O O . LEU A 1 97 ? -3.502 -44.781 -14.992 1 98.5 97 LEU A O 1
ATOM 754 N N . ASN A 1 98 ? -4.871 -46.625 -14.828 1 98.06 98 ASN A N 1
ATOM 755 C CA . ASN A 1 98 ? -4.16 -47.344 -15.859 1 98.06 98 ASN A CA 1
ATOM 756 C C . ASN A 1 98 ? -4.535 -46.875 -17.25 1 98.06 98 ASN A C 1
ATOM 758 O O . ASN A 1 98 ? -3.9 -47.25 -18.234 1 98.06 98 ASN A O 1
ATOM 762 N N . GLU A 1 99 ? -5.496 -45.969 -17.312 1 98.12 99 GLU A N 1
ATOM 763 C CA . GLU A 1 99 ? -5.973 -45.5 -18.594 1 98.12 99 GLU A CA 1
ATOM 764 C C . GLU A 1 99 ? -5.391 -44.125 -18.906 1 98.12 99 GLU A C 1
ATOM 766 O O . GLU A 1 99 ? -5.562 -43.594 -20.016 1 98.12 99 GLU A O 1
ATOM 771 N N . ILE A 1 100 ? -4.664 -43.469 -17.953 1 97.94 100 ILE A N 1
ATOM 772 C CA . ILE A 1 100 ? -4.176 -42.125 -18.156 1 97.94 100 ILE A CA 1
ATOM 773 C C . ILE A 1 100 ? -2.648 -42.125 -18.172 1 97.94 100 ILE A C 1
ATOM 775 O O . ILE A 1 100 ? -2.012 -42.875 -17.438 1 97.94 100 ILE A O 1
ATOM 779 N N . ASP A 1 101 ? -2.027 -41.281 -19.031 1 98.38 101 ASP A N 1
ATOM 780 C CA . ASP A 1 101 ? -0.589 -41.031 -19.125 1 98.38 101 ASP A CA 1
ATOM 781 C C . ASP A 1 101 ? -0.173 -39.844 -18.266 1 98.38 101 ASP A C 1
ATOM 783 O O . ASP A 1 101 ? 0.972 -39.781 -17.812 1 98.38 101 ASP A O 1
ATOM 787 N N . ALA A 1 102 ? -1.045 -38.906 -18.125 1 98.88 102 ALA A N 1
ATOM 788 C CA . ALA A 1 102 ? -0.75 -37.625 -17.516 1 98.88 102 ALA A CA 1
ATOM 789 C C . ALA A 1 102 ? -1.989 -37.031 -16.844 1 98.88 102 ALA A C 1
ATOM 791 O O . ALA A 1 102 ? -3.107 -37.5 -17.078 1 98.88 102 ALA A O 1
ATOM 792 N N . ILE A 1 103 ? -1.73 -36.031 -15.977 1 98.94 103 ILE A N 1
ATOM 793 C CA . ILE A 1 103 ? -2.838 -35.344 -15.328 1 98.94 103 ILE A CA 1
ATOM 794 C C . ILE A 1 103 ? -2.691 -33.844 -15.547 1 98.94 103 ILE A C 1
ATOM 796 O O . ILE A 1 103 ? -1.578 -33.344 -15.719 1 98.94 103 ILE A O 1
ATOM 800 N N . MET A 1 104 ? -3.793 -33.156 -15.602 1 98.94 104 MET A N 1
ATOM 801 C CA . MET A 1 104 ? -3.9 -31.703 -15.57 1 98.94 104 MET A CA 1
ATOM 802 C C . MET A 1 104 ? -4.684 -31.234 -14.352 1 98.94 104 MET A C 1
ATOM 804 O O . MET A 1 104 ? -5.816 -31.672 -14.125 1 98.94 104 MET A O 1
ATOM 808 N N . VAL A 1 105 ? -4.07 -30.391 -13.492 1 98.94 105 VAL A N 1
ATOM 809 C CA . VAL A 1 105 ? -4.703 -29.906 -12.266 1 98.94 105 VAL A CA 1
ATOM 810 C C . VAL A 1 105 ? -4.832 -28.375 -12.328 1 98.94 105 VAL A C 1
ATOM 812 O O . VAL A 1 105 ? -3.83 -27.672 -12.406 1 98.94 105 VAL A O 1
ATOM 815 N N . ALA A 1 106 ? -6.055 -27.875 -12.32 1 98.69 106 ALA A N 1
ATOM 816 C CA . ALA A 1 106 ? -6.355 -26.453 -12.336 1 98.69 106 ALA A CA 1
ATOM 817 C C . ALA A 1 106 ? -7.438 -26.109 -11.312 1 98.69 106 ALA A C 1
ATOM 819 O O . ALA A 1 106 ? -8.367 -25.359 -11.609 1 98.69 106 ALA A O 1
ATOM 820 N N . THR A 1 107 ? -7.359 -26.703 -10.117 1 98.44 107 THR A N 1
ATOM 821 C CA . THR A 1 107 ? -8.242 -26.469 -8.984 1 98.44 107 THR A CA 1
ATOM 822 C C . THR A 1 107 ? -7.75 -25.281 -8.156 1 98.44 107 THR A C 1
ATOM 824 O O . THR A 1 107 ? -6.742 -24.656 -8.492 1 98.44 107 THR A O 1
ATOM 827 N N . PRO A 1 108 ? -8.492 -24.891 -7.098 1 98.25 108 PRO A N 1
ATOM 828 C CA . PRO A 1 108 ? -7.934 -23.891 -6.188 1 98.25 108 PRO A CA 1
ATOM 829 C C . PRO A 1 108 ? -6.594 -24.312 -5.586 1 98.25 108 PRO A C 1
ATOM 831 O O . PRO A 1 108 ? -6.301 -25.516 -5.512 1 98.25 108 PRO A O 1
ATOM 834 N N . ASP A 1 109 ? -5.84 -23.359 -5.094 1 98.56 109 ASP A N 1
ATOM 835 C CA . ASP A 1 109 ? -4.441 -23.562 -4.738 1 98.56 109 ASP A CA 1
ATOM 836 C C . ASP A 1 109 ? -4.297 -24.656 -3.668 1 98.56 109 ASP A C 1
ATOM 838 O O . ASP A 1 109 ? -3.369 -25.453 -3.717 1 98.56 109 ASP A O 1
ATOM 842 N N . HIS A 1 110 ? -5.23 -24.703 -2.764 1 98.5 110 HIS A N 1
ATOM 843 C CA . HIS A 1 110 ? -5.086 -25.516 -1.565 1 98.5 110 HIS A CA 1
ATOM 844 C C . HIS A 1 110 ? -5.242 -27 -1.887 1 98.5 110 HIS A C 1
ATOM 846 O O . HIS A 1 110 ? -4.957 -27.844 -1.045 1 98.5 110 HIS A O 1
ATOM 852 N N . THR A 1 111 ? -5.637 -27.344 -3.127 1 98.56 111 THR A N 1
ATOM 853 C CA . THR A 1 111 ? -5.863 -28.75 -3.438 1 98.56 111 THR A CA 1
ATOM 854 C C . THR A 1 111 ? -4.863 -29.25 -4.48 1 98.56 111 THR A C 1
ATOM 856 O O . THR A 1 111 ? -4.879 -30.422 -4.859 1 98.56 111 THR A O 1
ATOM 859 N N . HIS A 1 112 ? -3.957 -28.406 -4.988 1 98.81 112 HIS A N 1
ATOM 860 C CA . HIS A 1 112 ? -3.027 -28.797 -6.047 1 98.81 112 HIS A CA 1
ATOM 861 C C . HIS A 1 112 ? -2.234 -30.031 -5.656 1 98.81 112 HIS A C 1
ATOM 863 O O . HIS A 1 112 ? -2.316 -31.062 -6.328 1 98.81 112 HIS A O 1
ATOM 869 N N . ALA A 1 113 ? -1.581 -29.938 -4.543 1 98.81 113 ALA A N 1
ATOM 870 C CA . ALA A 1 113 ? -0.693 -31.016 -4.125 1 98.81 113 ALA A CA 1
ATOM 871 C C . ALA A 1 113 ? -1.485 -32.281 -3.777 1 98.81 113 ALA A C 1
ATOM 873 O O . ALA A 1 113 ? -1.111 -33.375 -4.172 1 98.81 113 ALA A O 1
ATOM 874 N N . THR A 1 114 ? -2.596 -32.062 -3.076 1 98.12 114 THR A N 1
ATOM 875 C CA . THR A 1 114 ? -3.438 -33.156 -2.637 1 98.12 114 THR A CA 1
ATOM 876 C C . THR A 1 114 ? -3.91 -33.969 -3.83 1 98.12 114 THR A C 1
ATOM 878 O O . THR A 1 114 ? -3.979 -35.219 -3.752 1 98.12 114 THR A O 1
ATOM 881 N N . ILE A 1 115 ? -4.172 -33.344 -4.867 1 98.69 115 ILE A N 1
ATOM 882 C CA . ILE A 1 115 ? -4.715 -34.031 -6.047 1 98.69 115 ILE A CA 1
ATOM 883 C C . ILE A 1 115 ? -3.574 -34.562 -6.891 1 98.69 115 ILE A C 1
ATOM 885 O O . ILE A 1 115 ? -3.641 -35.719 -7.359 1 98.69 115 ILE A O 1
ATOM 889 N N . ALA A 1 116 ? -2.498 -33.875 -7.07 1 98.88 116 ALA A N 1
ATOM 890 C CA . ALA A 1 116 ? -1.459 -34.219 -8.039 1 98.88 116 ALA A CA 1
ATOM 891 C C . ALA A 1 116 ? -0.572 -35.344 -7.523 1 98.88 116 ALA A C 1
ATOM 893 O O . ALA A 1 116 ? -0.182 -36.25 -8.281 1 98.88 116 ALA A O 1
ATOM 894 N N . LEU A 1 117 ? -0.289 -35.344 -6.258 1 98.75 117 LEU A N 1
ATOM 895 C CA . LEU A 1 117 ? 0.791 -36.156 -5.703 1 98.75 117 LEU A CA 1
ATOM 896 C C . LEU A 1 117 ? 0.514 -37.656 -5.906 1 98.75 117 LEU A C 1
ATOM 898 O O . LEU A 1 117 ? 1.405 -38.406 -6.309 1 98.75 117 LEU A O 1
ATOM 902 N N . PRO A 1 118 ? -0.723 -38.188 -5.648 1 98.44 118 PRO A N 1
ATOM 903 C CA . PRO A 1 118 ? -0.945 -39.625 -5.863 1 98.44 118 PRO A CA 1
ATOM 904 C C . PRO A 1 118 ? -0.664 -40.062 -7.301 1 98.44 118 PRO A C 1
ATOM 906 O O . PRO A 1 118 ? -0.081 -41.125 -7.527 1 98.44 118 PRO A O 1
ATOM 909 N N . PHE A 1 119 ? -1.027 -39.25 -8.234 1 98.75 119 PHE A N 1
ATOM 910 C CA . PHE A 1 119 ? -0.819 -39.562 -9.641 1 98.75 119 PHE A CA 1
ATOM 911 C C . PHE A 1 119 ? 0.655 -39.438 -10.008 1 98.75 119 PHE A C 1
ATOM 913 O O . PHE A 1 119 ? 1.178 -40.281 -10.766 1 98.75 119 PHE A O 1
ATOM 920 N N . MET A 1 120 ? 1.312 -38.438 -9.508 1 98.81 120 MET A N 1
ATOM 921 C CA . MET A 1 120 ? 2.742 -38.25 -9.742 1 98.81 120 MET A CA 1
ATOM 922 C C . MET A 1 120 ? 3.531 -39.438 -9.219 1 98.81 120 MET A C 1
ATOM 924 O O . MET A 1 120 ? 4.453 -39.938 -9.883 1 98.81 120 MET A O 1
ATOM 928 N N . ARG A 1 121 ? 3.146 -39.938 -8.039 1 98.44 121 ARG A N 1
ATOM 929 C CA . ARG A 1 121 ? 3.811 -41.094 -7.445 1 98.44 121 ARG A CA 1
ATOM 930 C C . ARG A 1 121 ? 3.576 -42.344 -8.281 1 98.44 121 ARG A C 1
ATOM 932 O O . ARG A 1 121 ? 4.391 -43.281 -8.266 1 98.44 121 ARG A O 1
ATOM 939 N N . ALA A 1 122 ? 2.512 -42.375 -9.023 1 98.5 122 ALA A N 1
ATOM 940 C CA . ALA A 1 122 ? 2.209 -43.469 -9.938 1 98.5 122 ALA A CA 1
ATOM 941 C C . ALA A 1 122 ? 2.838 -43.219 -11.312 1 98.5 122 ALA A C 1
ATOM 943 O O . ALA A 1 122 ? 2.465 -43.875 -12.289 1 98.5 122 ALA A O 1
ATOM 944 N N . LYS A 1 123 ? 3.709 -42.219 -11.406 1 98.44 123 LYS A N 1
ATOM 945 C CA . LYS A 1 123 ? 4.559 -41.938 -12.555 1 98.44 123 LYS A CA 1
ATOM 946 C C . LYS A 1 123 ? 3.738 -41.375 -13.711 1 98.44 123 LYS A C 1
ATOM 948 O O . LYS A 1 123 ? 4.043 -41.625 -14.875 1 98.44 123 LYS A O 1
ATOM 953 N N . LYS A 1 124 ? 2.627 -40.781 -13.391 1 98.81 124 LYS A N 1
ATOM 954 C CA . LYS A 1 124 ? 1.908 -40 -14.406 1 98.81 124 LYS A CA 1
ATOM 955 C C . LYS A 1 124 ? 2.516 -38.625 -14.586 1 98.81 124 LYS A C 1
ATOM 957 O O . LYS A 1 124 ? 2.898 -37.969 -13.602 1 98.81 124 LYS A O 1
ATOM 962 N N . HIS A 1 125 ? 2.732 -38.125 -15.852 1 98.88 125 HIS A N 1
ATOM 963 C CA . HIS A 1 125 ? 3.154 -36.75 -16.109 1 98.88 125 HIS A CA 1
ATOM 964 C C . HIS A 1 125 ? 2.148 -35.75 -15.539 1 98.88 125 HIS A C 1
ATOM 966 O O . HIS A 1 125 ? 0.969 -36.062 -15.383 1 98.88 125 HIS A O 1
ATOM 972 N N . ALA A 1 126 ? 2.648 -34.531 -15.219 1 98.94 126 ALA A N 1
ATOM 973 C CA . ALA A 1 126 ? 1.731 -33.656 -14.508 1 98.94 126 ALA A CA 1
ATOM 974 C C . ALA A 1 126 ? 1.839 -32.219 -15.023 1 98.94 126 ALA A C 1
ATOM 976 O O . ALA A 1 126 ? 2.934 -31.656 -15.086 1 98.94 126 ALA A O 1
ATOM 977 N N . TYR A 1 127 ? 0.751 -31.625 -15.43 1 98.94 127 TYR A N 1
ATOM 978 C CA . TYR A 1 127 ? 0.534 -30.188 -15.617 1 98.94 127 TYR A CA 1
ATOM 979 C C . TYR A 1 127 ? -0.288 -29.609 -14.477 1 98.94 127 TYR A C 1
ATOM 981 O O . TYR A 1 127 ? -1.436 -30.016 -14.258 1 98.94 127 TYR A O 1
ATOM 989 N N . VAL A 1 128 ? 0.292 -28.703 -13.727 1 98.94 128 VAL A N 1
ATOM 990 C CA . VAL A 1 128 ? -0.412 -28.094 -12.602 1 98.94 128 VAL A CA 1
ATOM 991 C C . VAL A 1 128 ? -0.4 -26.578 -12.75 1 98.94 128 VAL A C 1
ATOM 993 O O . VAL A 1 128 ? 0.647 -25.984 -13.016 1 98.94 128 VAL A O 1
ATOM 996 N N . GLU A 1 129 ? -1.521 -25.938 -12.633 1 98.75 129 GLU A N 1
ATOM 997 C CA . GLU A 1 129 ? -1.63 -24.484 -12.75 1 98.75 129 GLU A CA 1
ATOM 998 C C . GLU A 1 129 ? -0.861 -23.781 -11.641 1 98.75 129 GLU A C 1
ATOM 1000 O O . GLU A 1 129 ? -0.515 -24.391 -10.633 1 98.75 129 GLU A O 1
ATOM 1005 N N . LYS A 1 130 ? -0.542 -22.562 -11.883 1 98.69 130 LYS A N 1
ATOM 1006 C CA . LYS A 1 130 ? 0.15 -21.719 -10.914 1 98.69 130 LYS A CA 1
ATOM 1007 C C . LYS A 1 130 ? -0.812 -21.203 -9.844 1 98.69 130 LYS A C 1
ATOM 1009 O O . LYS A 1 130 ? -2.012 -21.062 -10.102 1 98.69 130 LYS A O 1
ATOM 1014 N N . PRO A 1 131 ? -0.316 -20.891 -8.688 1 98.56 131 PRO A N 1
ATOM 1015 C CA . PRO A 1 131 ? 1.004 -21.328 -8.227 1 98.56 131 PRO A CA 1
ATOM 1016 C C . PRO A 1 131 ? 1.096 -22.844 -8.039 1 98.56 131 PRO A C 1
ATOM 1018 O O . PRO A 1 131 ? 0.069 -23.516 -7.922 1 98.56 131 PRO A O 1
ATOM 1021 N N . LEU A 1 132 ? 2.258 -23.344 -7.992 1 98.81 132 LEU A N 1
ATOM 1022 C CA . LEU A 1 132 ? 2.436 -24.781 -8.039 1 98.81 132 LEU A CA 1
ATOM 1023 C C . LEU A 1 132 ? 1.668 -25.469 -6.914 1 98.81 132 LEU A C 1
ATOM 1025 O O . LEU A 1 132 ? 1.061 -26.516 -7.117 1 98.81 132 LEU A O 1
ATOM 1029 N N . ALA A 1 133 ? 1.716 -24.938 -5.758 1 98.62 133 ALA A N 1
ATOM 1030 C CA . ALA A 1 133 ? 0.954 -25.438 -4.613 1 98.62 133 ALA A CA 1
ATOM 1031 C C . ALA A 1 133 ? 0.69 -24.312 -3.609 1 98.62 133 ALA A C 1
ATOM 1033 O O . ALA A 1 133 ? 0.998 -23.156 -3.871 1 98.62 133 ALA A O 1
ATOM 1034 N N . HIS A 1 134 ? 0.049 -24.672 -2.492 1 98.5 134 HIS A N 1
ATOM 1035 C CA . HIS A 1 134 ? -0.471 -23.719 -1.525 1 98.5 134 HIS A CA 1
ATOM 1036 C C . HIS A 1 134 ? 0.617 -23.266 -0.557 1 98.5 134 HIS A C 1
ATOM 1038 O O . HIS A 1 134 ? 0.587 -22.141 -0.067 1 98.5 134 HIS A O 1
ATOM 1044 N N . ASN A 1 135 ? 1.54 -24.109 -0.197 1 98.31 135 ASN A N 1
ATOM 1045 C CA . ASN A 1 135 ? 2.594 -23.781 0.758 1 98.31 135 ASN A CA 1
ATOM 1046 C C . ASN A 1 135 ? 3.924 -24.422 0.363 1 98.31 135 ASN A C 1
ATOM 1048 O O . ASN A 1 135 ? 3.98 -25.219 -0.569 1 98.31 135 ASN A O 1
ATOM 1052 N N . ILE A 1 136 ? 4.977 -24.062 1.035 1 98.44 136 ILE A N 1
ATOM 1053 C CA . ILE A 1 136 ? 6.336 -24.391 0.627 1 98.44 136 ILE A CA 1
ATOM 1054 C C . ILE A 1 136 ? 6.559 -25.906 0.783 1 98.44 136 ILE A C 1
ATOM 1056 O O . ILE A 1 136 ? 7.211 -26.531 -0.054 1 98.44 136 ILE A O 1
ATOM 1060 N N . GLU A 1 137 ? 6.047 -26.5 1.784 1 98.06 137 GLU A N 1
ATOM 1061 C CA . GLU A 1 137 ? 6.203 -27.938 1.989 1 98.06 137 GLU A CA 1
ATOM 1062 C C . GLU A 1 137 ? 5.609 -28.734 0.828 1 98.06 137 GLU A C 1
ATOM 1064 O O . GLU A 1 137 ? 6.223 -29.688 0.342 1 98.06 137 GLU A O 1
ATOM 1069 N N . GLU A 1 138 ? 4.434 -28.344 0.454 1 98.69 138 GLU A N 1
ATOM 1070 C CA . GLU A 1 138 ? 3.785 -29.016 -0.677 1 98.69 138 GLU A CA 1
ATOM 1071 C C . GLU A 1 138 ? 4.625 -28.875 -1.945 1 98.69 138 GLU A C 1
ATOM 1073 O O . GLU A 1 138 ? 4.805 -29.859 -2.68 1 98.69 138 GLU A O 1
ATOM 1078 N N . VAL A 1 139 ? 5.113 -27.688 -2.182 1 98.69 139 VAL A N 1
ATOM 1079 C CA . VAL A 1 139 ? 5.93 -27.438 -3.367 1 98.69 139 VAL A CA 1
ATOM 1080 C C . VAL A 1 139 ? 7.168 -28.328 -3.332 1 98.69 139 VAL A C 1
ATOM 1082 O O . VAL A 1 139 ? 7.496 -28.984 -4.32 1 98.69 139 VAL A O 1
ATOM 1085 N N . ARG A 1 140 ? 7.805 -28.359 -2.223 1 98 140 ARG A N 1
ATOM 1086 C CA . ARG A 1 140 ? 9.008 -29.156 -2.053 1 98 140 ARG A CA 1
ATOM 1087 C C . ARG A 1 140 ? 8.719 -30.641 -2.293 1 98 140 ARG A C 1
ATOM 1089 O O . ARG A 1 140 ? 9.508 -31.328 -2.943 1 98 140 ARG A O 1
ATOM 1096 N N . LEU A 1 141 ? 7.664 -31.094 -1.757 1 98.44 141 LEU A N 1
ATOM 1097 C CA . LEU A 1 141 ? 7.289 -32.5 -1.915 1 98.44 141 LEU A CA 1
ATOM 1098 C C . LEU A 1 141 ? 6.996 -32.812 -3.377 1 98.44 141 LEU A C 1
ATOM 1100 O O . LEU A 1 141 ? 7.434 -33.844 -3.889 1 98.44 141 LEU A O 1
ATOM 1104 N N . MET A 1 142 ? 6.262 -31.953 -4.035 1 98.81 142 MET A N 1
ATOM 1105 C CA . MET A 1 142 ? 5.938 -32.188 -5.441 1 98.81 142 MET A CA 1
ATOM 1106 C C . MET A 1 142 ? 7.203 -32.188 -6.293 1 98.81 142 MET A C 1
ATOM 1108 O O . MET A 1 142 ? 7.32 -33 -7.215 1 98.81 142 MET A O 1
ATOM 1112 N N . THR A 1 143 ? 8.109 -31.297 -6.008 1 98.44 143 THR A N 1
ATOM 1113 C CA . THR A 1 143 ? 9.375 -31.25 -6.73 1 98.44 143 THR A CA 1
ATOM 1114 C C . THR A 1 143 ? 10.18 -32.531 -6.504 1 98.44 143 THR A C 1
ATOM 1116 O O . THR A 1 143 ? 10.734 -33.094 -7.449 1 98.44 143 THR A O 1
ATOM 1119 N N . LYS A 1 144 ? 10.234 -32.938 -5.297 1 98.31 144 LYS A N 1
ATOM 1120 C CA . LYS A 1 144 ? 10.945 -34.156 -4.949 1 98.31 144 LYS A CA 1
ATOM 1121 C C . LYS A 1 144 ? 10.352 -35.375 -5.672 1 98.31 144 LYS A C 1
ATOM 1123 O O . LYS A 1 144 ? 11.086 -36.156 -6.258 1 98.31 144 LYS A O 1
ATOM 1128 N N . VAL A 1 145 ? 9.07 -35.5 -5.648 1 98.69 145 VAL A N 1
ATOM 1129 C CA . VAL A 1 145 ? 8.383 -36.625 -6.27 1 98.69 145 VAL A CA 1
ATOM 1130 C C . VAL A 1 145 ? 8.617 -36.625 -7.777 1 98.69 145 VAL A C 1
ATOM 1132 O O . VAL A 1 145 ? 8.859 -37.656 -8.391 1 98.69 145 VAL A O 1
ATOM 1135 N N . ALA A 1 146 ? 8.523 -35.406 -8.336 1 98.81 146 ALA A N 1
ATOM 1136 C CA . ALA A 1 146 ? 8.797 -35.312 -9.766 1 98.81 146 ALA A CA 1
ATOM 1137 C C . ALA A 1 146 ? 10.203 -35.781 -10.102 1 98.81 146 ALA A C 1
ATOM 1139 O O . ALA A 1 146 ? 10.406 -36.531 -11.07 1 98.81 146 ALA A O 1
ATOM 1140 N N . LYS A 1 147 ? 11.141 -35.375 -9.359 1 98.31 147 LYS A N 1
ATOM 1141 C CA . LYS A 1 147 ? 12.539 -35.75 -9.562 1 98.31 147 LYS A CA 1
ATOM 1142 C C . LYS A 1 147 ? 12.742 -37.25 -9.406 1 98.31 147 LYS A C 1
ATOM 1144 O O . LYS A 1 147 ? 13.375 -37.906 -10.242 1 98.31 147 LYS A O 1
ATOM 1149 N N . GLU A 1 148 ? 12.203 -37.812 -8.391 1 98.19 148 GLU A N 1
ATOM 1150 C CA . GLU A 1 148 ? 12.383 -39.219 -8.055 1 98.19 148 GLU A CA 1
ATOM 1151 C C . GLU A 1 148 ? 11.766 -40.125 -9.125 1 98.19 148 GLU A C 1
ATOM 1153 O O . GLU A 1 148 ? 12.281 -41.219 -9.406 1 98.19 148 GLU A O 1
ATOM 1158 N N . ASN A 1 149 ? 10.68 -39.719 -9.719 1 97.88 149 ASN A N 1
ATOM 1159 C CA . ASN A 1 149 ? 9.945 -40.594 -10.648 1 97.88 149 ASN A CA 1
ATOM 1160 C C . ASN A 1 149 ? 10.305 -40.25 -12.094 1 97.88 149 ASN A C 1
ATOM 1162 O O . ASN A 1 149 ? 9.883 -40.969 -13.016 1 97.88 149 ASN A O 1
ATOM 1166 N N . GLY A 1 150 ? 11.031 -39.188 -12.312 1 97.75 150 GLY A N 1
ATOM 1167 C CA . GLY A 1 150 ? 11.477 -38.844 -13.648 1 97.75 150 GLY A CA 1
ATOM 1168 C C . GLY A 1 150 ? 10.336 -38.5 -14.586 1 97.75 150 GLY A C 1
ATOM 1169 O O . GLY A 1 150 ? 10.383 -38.844 -15.781 1 97.75 150 GLY A O 1
ATOM 1170 N N . ILE A 1 151 ? 9.297 -38 -14.125 1 98.56 151 ILE A N 1
ATOM 1171 C CA . ILE A 1 151 ? 8.133 -37.688 -14.945 1 98.56 151 ILE A CA 1
ATOM 1172 C C . ILE A 1 151 ? 8.289 -36.312 -15.547 1 98.56 151 ILE A C 1
ATOM 1174 O O . ILE A 1 151 ? 9.023 -35.469 -15.016 1 98.56 151 ILE A O 1
ATOM 1178 N N . ILE A 1 152 ? 7.59 -36 -16.672 1 98.81 152 ILE A N 1
ATOM 1179 C CA . ILE A 1 152 ? 7.559 -34.688 -17.297 1 98.81 152 ILE A CA 1
ATOM 1180 C C . ILE A 1 152 ? 6.5 -33.844 -16.641 1 98.81 152 ILE A C 1
ATOM 1182 O O . ILE A 1 152 ? 5.336 -34.219 -16.547 1 98.81 152 ILE A O 1
ATOM 1186 N N . THR A 1 153 ? 6.977 -32.688 -16.109 1 98.88 153 THR A N 1
ATOM 1187 C CA . THR A 1 153 ? 6.074 -31.812 -15.391 1 98.88 153 THR A CA 1
ATOM 1188 C C . THR A 1 153 ? 6.129 -30.406 -15.977 1 98.88 153 THR A C 1
ATOM 1190 O O . THR A 1 153 ? 7.102 -30.031 -16.641 1 98.88 153 THR A O 1
ATOM 1193 N N . GLN A 1 154 ? 5.047 -29.641 -15.758 1 98.88 154 GLN A N 1
ATOM 1194 C CA . GLN A 1 154 ? 4.996 -28.234 -16.141 1 98.88 154 GLN A CA 1
ATOM 1195 C C . GLN A 1 154 ? 3.975 -27.469 -15.305 1 98.88 154 GLN A C 1
ATOM 1197 O O . GLN A 1 154 ? 2.867 -27.953 -15.062 1 98.88 154 GLN A O 1
ATOM 1202 N N . MET A 1 155 ? 4.402 -26.328 -14.789 1 98.88 155 MET A N 1
ATOM 1203 C CA . MET A 1 155 ? 3.457 -25.406 -14.148 1 98.88 155 MET A CA 1
ATOM 1204 C C . MET A 1 155 ? 2.781 -24.516 -15.18 1 98.88 155 MET A C 1
ATOM 1206 O O . MET A 1 155 ? 3.393 -24.156 -16.188 1 98.88 155 MET A O 1
ATOM 1210 N N . GLY A 1 156 ? 1.523 -24.172 -14.898 1 98.62 156 GLY A N 1
ATOM 1211 C CA . GLY A 1 156 ? 0.75 -23.359 -15.82 1 98.62 156 GLY A CA 1
ATOM 1212 C C . GLY A 1 156 ? 1.073 -21.875 -15.719 1 98.62 156 GLY A C 1
ATOM 1213 O O . GLY A 1 156 ? 0.184 -21.062 -15.477 1 98.62 156 GLY A O 1
ATOM 1214 N N . ASN A 1 157 ? 2.258 -21.453 -15.844 1 97.88 157 ASN A N 1
ATOM 1215 C CA . ASN A 1 157 ? 2.707 -20.078 -15.953 1 97.88 157 ASN A CA 1
ATOM 1216 C C . ASN A 1 157 ? 3.254 -19.781 -17.344 1 97.88 157 ASN A C 1
ATOM 1218 O O . ASN A 1 157 ? 4.465 -19.625 -17.531 1 97.88 157 ASN A O 1
ATOM 1222 N N . GLN A 1 158 ? 2.43 -19.516 -18.281 1 95.88 158 GLN A N 1
ATOM 1223 C CA . GLN A 1 158 ? 2.666 -19.5 -19.719 1 95.88 158 GLN A CA 1
ATOM 1224 C C . GLN A 1 158 ? 3.807 -18.547 -20.078 1 95.88 158 GLN A C 1
ATOM 1226 O O . GLN A 1 158 ? 4.449 -18.703 -21.125 1 95.88 158 GLN A O 1
ATOM 1231 N N . GLY A 1 159 ? 4.086 -17.594 -19.203 1 94.75 159 GLY A N 1
ATOM 1232 C CA . GLY A 1 159 ? 5.195 -16.703 -19.453 1 94.75 159 GLY A CA 1
ATOM 1233 C C . GLY A 1 159 ? 6.531 -17.406 -19.547 1 94.75 159 GLY A C 1
ATOM 1234 O O . GLY A 1 159 ? 7.469 -16.891 -20.156 1 94.75 159 GLY A O 1
ATOM 1235 N N . ALA A 1 160 ? 6.66 -18.562 -19 1 96.62 160 ALA A N 1
ATOM 1236 C CA . ALA A 1 160 ? 7.891 -19.344 -19.047 1 96.62 160 ALA A CA 1
ATOM 1237 C C . ALA A 1 160 ? 8.203 -19.781 -20.469 1 96.62 160 ALA A C 1
ATOM 1239 O O . ALA A 1 160 ? 9.336 -20.172 -20.781 1 96.62 160 ALA A O 1
ATOM 1240 N N . SER A 1 161 ? 7.215 -19.703 -21.344 1 97.38 161 SER A N 1
ATOM 1241 C CA . SER A 1 161 ? 7.398 -20.094 -22.734 1 97.38 161 SER A CA 1
ATOM 1242 C C . SER A 1 161 ? 7.52 -18.875 -23.641 1 97.38 161 SER A C 1
ATOM 1244 O O . SER A 1 161 ? 7.656 -19.016 -24.859 1 97.38 161 SER A O 1
ATOM 1246 N N . SER A 1 162 ? 7.492 -17.75 -23.016 1 95.56 162 SER A N 1
ATOM 1247 C CA . SER A 1 162 ? 7.516 -16.5 -23.781 1 95.56 162 SER A CA 1
ATOM 1248 C C . SER A 1 162 ? 8.891 -16.266 -24.391 1 95.56 162 SER A C 1
ATOM 1250 O O . SER A 1 162 ? 9.914 -16.516 -23.766 1 95.56 162 SER A O 1
ATOM 1252 N N . PRO A 1 163 ? 8.906 -15.727 -25.641 1 96.81 163 PRO A N 1
ATOM 1253 C CA . PRO A 1 163 ? 10.203 -15.328 -26.188 1 96.81 163 PRO A CA 1
ATOM 1254 C C . PRO A 1 163 ? 10.828 -14.164 -25.438 1 96.81 163 PRO A C 1
ATOM 1256 O O . PRO A 1 163 ? 12.055 -13.992 -25.453 1 96.81 163 PRO A O 1
ATOM 1259 N N . GLY A 1 164 ? 10.031 -13.391 -24.719 1 96.31 164 GLY A N 1
ATOM 1260 C CA . GLY A 1 164 ? 10.516 -12.211 -24.016 1 96.31 164 GLY A CA 1
ATOM 1261 C C . GLY A 1 164 ? 11.516 -12.547 -22.922 1 96.31 164 GLY A C 1
ATOM 1262 O O . GLY A 1 164 ? 12.492 -11.812 -22.719 1 96.31 164 GLY A O 1
ATOM 1263 N N . SER A 1 165 ? 11.297 -13.602 -22.234 1 94.88 165 SER A N 1
ATOM 1264 C CA . SER A 1 165 ? 12.234 -14.008 -21.188 1 94.88 165 SER A CA 1
ATOM 1265 C C . SER A 1 165 ? 13.586 -14.383 -21.781 1 94.88 165 SER A C 1
ATOM 1267 O O . SER A 1 165 ? 14.633 -14.07 -21.203 1 94.88 165 SER A O 1
ATOM 1269 N N . ARG A 1 166 ? 13.594 -15.07 -22.922 1 96.31 166 ARG A N 1
ATOM 1270 C CA . ARG A 1 166 ? 14.828 -15.438 -23.594 1 96.31 166 ARG A CA 1
ATOM 1271 C C . ARG A 1 166 ? 15.57 -14.195 -24.094 1 96.31 166 ARG A C 1
ATOM 1273 O O . ARG A 1 166 ? 16.781 -14.078 -23.922 1 96.31 166 ARG A O 1
ATOM 1280 N N . THR A 1 167 ? 14.781 -13.305 -24.625 1 97.25 167 THR A N 1
ATOM 1281 C CA . THR A 1 167 ? 15.367 -12.062 -25.125 1 97.25 167 THR A CA 1
ATOM 1282 C C . THR A 1 167 ? 16.016 -11.273 -23.984 1 97.25 167 THR A C 1
ATOM 1284 O O . THR A 1 167 ? 17.156 -10.836 -24.094 1 97.25 167 THR A O 1
ATOM 1287 N N . ALA A 1 168 ? 15.297 -11.094 -22.922 1 97.25 168 ALA A N 1
ATOM 1288 C CA . ALA A 1 168 ? 15.836 -10.367 -21.766 1 97.25 168 ALA A CA 1
ATOM 1289 C C . ALA A 1 168 ? 17.094 -11.039 -21.25 1 97.25 168 ALA A C 1
ATOM 1291 O O . ALA A 1 168 ? 18.062 -10.359 -20.891 1 97.25 168 ALA A O 1
ATOM 1292 N N . LYS A 1 169 ? 17.094 -12.359 -21.172 1 96.38 169 LYS A N 1
ATOM 1293 C CA . LYS A 1 169 ? 18.266 -13.086 -20.703 1 96.38 169 LYS A CA 1
ATOM 1294 C C . LYS A 1 169 ? 19.453 -12.867 -21.625 1 96.38 169 LYS A C 1
ATOM 1296 O O . LYS A 1 169 ? 20.578 -12.648 -21.156 1 96.38 169 LYS A O 1
ATOM 1301 N N . GLU A 1 170 ? 19.203 -12.984 -22.906 1 97.56 170 GLU A N 1
ATOM 1302 C CA . GLU A 1 170 ? 20.266 -12.758 -23.875 1 97.56 170 GLU A CA 1
ATOM 1303 C C . GLU A 1 170 ? 20.859 -11.367 -23.719 1 97.56 170 GLU A C 1
ATOM 1305 O O . GLU A 1 170 ? 22.078 -11.203 -23.812 1 97.56 170 GLU A O 1
ATOM 1310 N N . TRP A 1 171 ? 20.016 -10.359 -23.469 1 97.38 171 TRP A N 1
ATOM 1311 C CA . TRP A 1 171 ? 20.484 -8.992 -23.281 1 97.38 171 TRP A CA 1
ATOM 1312 C C . TRP A 1 171 ? 21.312 -8.875 -22 1 97.38 171 TRP A C 1
ATOM 1314 O O . TRP A 1 171 ? 22.391 -8.273 -22.016 1 97.38 171 TRP A O 1
ATOM 1324 N N . ILE A 1 172 ? 20.875 -9.43 -20.938 1 96.38 172 ILE A N 1
ATOM 1325 C CA . ILE A 1 172 ? 21.547 -9.336 -19.641 1 96.38 172 ILE A CA 1
ATOM 1326 C C . ILE A 1 172 ? 22.859 -10.109 -19.688 1 96.38 172 ILE A C 1
ATOM 1328 O O . ILE A 1 172 ? 23.891 -9.617 -19.219 1 96.38 172 ILE A O 1
ATOM 1332 N N . ASP A 1 173 ? 22.859 -11.266 -20.328 1 95.38 173 ASP A N 1
ATOM 1333 C CA . ASP A 1 173 ? 24.062 -12.078 -20.469 1 95.38 173 ASP A CA 1
ATOM 1334 C C . ASP A 1 173 ? 25.125 -11.352 -21.297 1 95.38 173 ASP A C 1
ATOM 1336 O O . ASP A 1 173 ? 26.328 -11.516 -21.062 1 95.38 173 ASP A O 1
ATOM 1340 N N . ALA A 1 174 ? 24.625 -10.617 -22.234 1 96 174 ALA A N 1
ATOM 1341 C CA . ALA A 1 174 ? 25.531 -9.883 -23.109 1 96 174 ALA A CA 1
ATOM 1342 C C . ALA A 1 174 ? 26.078 -8.633 -22.422 1 96 174 ALA A C 1
ATOM 1344 O O . ALA A 1 174 ? 26.922 -7.922 -22.984 1 96 174 ALA A O 1
ATOM 1345 N N . GLY A 1 175 ? 25.516 -8.258 -21.281 1 95.38 175 GLY A N 1
ATOM 1346 C CA . GLY A 1 175 ? 26.016 -7.137 -20.516 1 95.38 175 GLY A CA 1
ATOM 1347 C C . GLY A 1 175 ? 25.391 -5.812 -20.906 1 95.38 175 GLY A C 1
ATOM 1348 O O . GLY A 1 175 ? 25.953 -4.746 -20.625 1 95.38 175 GLY A O 1
ATOM 1349 N N . VAL A 1 176 ? 24.297 -5.848 -21.516 1 96.31 176 VAL A N 1
ATOM 1350 C CA . VAL A 1 176 ? 23.672 -4.656 -22.078 1 96.31 176 VAL A CA 1
ATOM 1351 C C . VAL A 1 176 ? 23.422 -3.631 -20.984 1 96.31 176 VAL A C 1
ATOM 1353 O O . VAL A 1 176 ? 23.562 -2.426 -21.203 1 96.31 176 VAL A O 1
ATOM 1356 N N . ILE A 1 177 ? 23.062 -4.133 -19.797 1 96.94 177 ILE A N 1
ATOM 1357 C CA . ILE A 1 177 ? 22.75 -3.178 -18.75 1 96.94 177 ILE A CA 1
ATOM 1358 C C . ILE A 1 177 ? 23.719 -3.357 -17.578 1 96.94 177 ILE A C 1
ATOM 1360 O O . ILE A 1 177 ? 23.438 -2.934 -16.453 1 96.94 177 ILE A O 1
ATOM 1364 N N . GLY A 1 178 ? 24.781 -3.984 -17.734 1 96.69 178 GLY A N 1
ATOM 1365 C CA . GLY A 1 178 ? 25.719 -4.23 -16.656 1 96.69 178 GLY A CA 1
ATOM 1366 C C . GLY A 1 178 ? 25.219 -5.227 -15.625 1 96.69 178 GLY A C 1
ATOM 1367 O O . GLY A 1 178 ? 24.516 -6.18 -15.977 1 96.69 178 GLY A O 1
ATOM 1368 N N . ASP A 1 179 ? 25.656 -5.039 -14.375 1 96.62 179 ASP A N 1
ATOM 1369 C CA . ASP A 1 179 ? 25.25 -5.93 -13.297 1 96.62 179 ASP A CA 1
ATOM 1370 C C . ASP A 1 179 ? 23.875 -5.531 -12.75 1 96.62 179 ASP A C 1
ATOM 1372 O O . ASP A 1 179 ? 23.656 -4.375 -12.383 1 96.62 179 ASP A O 1
ATOM 1376 N N . VAL A 1 180 ? 23 -6.516 -12.75 1 97.69 180 VAL A N 1
ATOM 1377 C CA . VAL A 1 180 ? 21.672 -6.27 -12.164 1 97.69 180 VAL A CA 1
ATOM 1378 C C . VAL A 1 180 ? 21.781 -6.293 -10.641 1 97.69 180 VAL A C 1
ATOM 1380 O O . VAL A 1 180 ? 22.281 -7.254 -10.062 1 97.69 180 VAL A O 1
ATOM 1383 N N . THR A 1 181 ? 21.25 -5.227 -9.969 1 96.69 181 THR A N 1
ATOM 1384 C CA . THR A 1 181 ? 21.359 -5.141 -8.516 1 96.69 181 THR A CA 1
ATOM 1385 C C . THR A 1 181 ? 19.969 -5.203 -7.863 1 96.69 181 THR A C 1
ATOM 1387 O O . THR A 1 181 ? 19.859 -5.562 -6.688 1 96.69 181 THR A O 1
ATOM 1390 N N . LYS A 1 182 ? 19.016 -4.852 -8.586 1 97.94 182 LYS A N 1
ATOM 1391 C CA . LYS A 1 182 ? 17.656 -4.77 -8.078 1 97.94 182 LYS A CA 1
ATOM 1392 C C . LYS A 1 182 ? 16.641 -5.094 -9.172 1 97.94 182 LYS A C 1
ATOM 1394 O O . LYS A 1 182 ? 16.828 -4.715 -10.328 1 97.94 182 LYS A O 1
ATOM 1399 N N . VAL A 1 183 ? 15.641 -5.828 -8.836 1 98.75 183 VAL A N 1
ATOM 1400 C CA . VAL A 1 183 ? 14.523 -6.109 -9.727 1 98.75 183 VAL A CA 1
ATOM 1401 C C . VAL A 1 183 ? 13.211 -5.766 -9.023 1 98.75 183 VAL A C 1
ATOM 1403 O O . VAL A 1 183 ? 12.977 -6.184 -7.887 1 98.75 183 VAL A O 1
ATOM 1406 N N . ASP A 1 184 ? 12.383 -5 -9.688 1 98.81 184 ASP A N 1
ATOM 1407 C CA . ASP A 1 184 ? 11.047 -4.676 -9.195 1 98.81 184 ASP A CA 1
ATOM 1408 C C . ASP A 1 184 ? 9.969 -5.398 -10 1 98.81 184 ASP A C 1
ATOM 1410 O O . ASP A 1 184 ? 9.938 -5.293 -11.227 1 98.81 184 ASP A O 1
ATOM 1414 N N . CYS A 1 185 ? 9.148 -6.113 -9.297 1 98.81 185 CYS A N 1
ATOM 1415 C CA . CYS A 1 185 ? 7.98 -6.785 -9.867 1 98.81 185 CYS A CA 1
ATOM 1416 C C . CYS A 1 185 ? 6.691 -6.203 -9.305 1 98.81 185 CYS A C 1
ATOM 1418 O O . CYS A 1 185 ? 6.59 -5.941 -8.109 1 98.81 185 CYS A O 1
ATOM 1420 N N . TRP A 1 186 ? 5.691 -5.992 -10.18 1 98.38 186 TRP A N 1
ATOM 1421 C CA . TRP A 1 186 ? 4.473 -5.41 -9.625 1 98.38 186 TRP A CA 1
ATOM 1422 C C . TRP A 1 186 ? 3.248 -5.855 -10.422 1 98.38 186 TRP A C 1
ATOM 1424 O O . TRP A 1 186 ? 3.373 -6.309 -11.555 1 98.38 186 TRP A O 1
ATOM 1434 N N . THR A 1 187 ? 2.096 -5.777 -9.75 1 97.5 187 THR A N 1
ATOM 1435 C CA . THR A 1 187 ? 0.787 -5.934 -10.375 1 97.5 187 THR A CA 1
ATOM 1436 C C . THR A 1 187 ? -0.275 -5.148 -9.609 1 97.5 187 THR A C 1
ATOM 1438 O O . THR A 1 187 ? -0.071 -4.793 -8.445 1 97.5 187 THR A O 1
ATOM 1441 N N . ASN A 1 188 ? -1.326 -4.797 -10.266 1 91.62 188 ASN A N 1
ATOM 1442 C CA . ASN A 1 188 ? -2.457 -4.223 -9.547 1 91.62 188 ASN A CA 1
ATOM 1443 C C . ASN A 1 188 ? -3.465 -5.293 -9.133 1 91.62 188 ASN A C 1
ATOM 1445 O O . ASN A 1 188 ? -4.672 -5.047 -9.141 1 91.62 188 ASN A O 1
ATOM 1449 N N . ARG A 1 189 ? -2.957 -6.48 -8.969 1 91.81 189 ARG A N 1
ATOM 1450 C CA . ARG A 1 189 ? -3.766 -7.484 -8.281 1 91.81 189 ARG A CA 1
ATOM 1451 C C . ARG A 1 189 ? -3.73 -7.281 -6.77 1 91.81 189 ARG A C 1
ATOM 1453 O O . ARG A 1 189 ? -2.764 -6.73 -6.238 1 91.81 189 ARG A O 1
ATOM 1460 N N . PRO A 1 190 ? -4.824 -7.668 -6.086 1 93.56 190 PRO A N 1
ATOM 1461 C CA . PRO A 1 190 ? -5.969 -8.477 -6.512 1 93.56 190 PRO A CA 1
ATOM 1462 C C . PRO A 1 190 ? -6.91 -7.719 -7.445 1 93.56 190 PRO A C 1
ATOM 1464 O O . PRO A 1 190 ? -6.699 -6.535 -7.711 1 93.56 190 PRO A O 1
ATOM 1467 N N . VAL A 1 191 ? -7.871 -8.492 -8.016 1 94.06 191 VAL A N 1
ATOM 1468 C CA . VAL A 1 191 ? -9.023 -7.945 -8.719 1 94.06 191 VAL A CA 1
ATOM 1469 C C . VAL A 1 191 ? -10.312 -8.484 -8.094 1 94.06 191 VAL A C 1
ATOM 1471 O O . VAL A 1 191 ? -11.305 -8.695 -8.789 1 94.06 191 VAL A O 1
ATOM 1474 N N . TRP A 1 192 ? -10.234 -8.898 -6.863 1 94.69 192 TRP A N 1
ATOM 1475 C CA . TRP A 1 192 ? -11.297 -9.32 -5.957 1 94.69 192 TRP A CA 1
ATOM 1476 C C . TRP A 1 192 ? -11.117 -8.703 -4.578 1 94.69 192 TRP A C 1
ATOM 1478 O O . TRP A 1 192 ? -10.07 -8.125 -4.281 1 94.69 192 TRP A O 1
ATOM 1488 N N . PRO A 1 193 ? -12.125 -8.75 -3.742 1 93.38 193 PRO A N 1
ATOM 1489 C CA . PRO A 1 193 ? -11.977 -8.125 -2.426 1 93.38 193 PRO A CA 1
ATOM 1490 C C . PRO A 1 193 ? -11 -8.883 -1.522 1 93.38 193 PRO A C 1
ATOM 1492 O O . PRO A 1 193 ? -11.062 -10.109 -1.425 1 93.38 193 PRO A O 1
ATOM 1495 N N . GLN A 1 194 ? -10.047 -8.234 -0.916 1 95.94 194 GLN A N 1
ATOM 1496 C CA . GLN A 1 194 ? -9.164 -8.719 0.135 1 95.94 194 GLN A CA 1
ATOM 1497 C C . GLN A 1 194 ? -9.156 -7.77 1.332 1 95.94 194 GLN A C 1
ATOM 1499 O O . GLN A 1 194 ? -9.594 -6.621 1.223 1 95.94 194 GLN A O 1
ATOM 1504 N N . GLY A 1 195 ? -8.562 -8.234 2.457 1 95.88 195 GLY A N 1
ATOM 1505 C CA . GLY A 1 195 ? -8.602 -7.438 3.672 1 95.88 195 GLY A CA 1
ATOM 1506 C C . GLY A 1 195 ? -10 -7.25 4.223 1 95.88 195 GLY A C 1
ATOM 1507 O O . GLY A 1 195 ? -10.367 -6.152 4.652 1 95.88 195 GLY A O 1
ATOM 1508 N N . VAL A 1 196 ? -10.766 -8.289 4.172 1 95.38 196 VAL A N 1
ATOM 1509 C CA . VAL A 1 196 ? -12.164 -8.211 4.59 1 95.38 196 VAL A CA 1
ATOM 1510 C C . VAL A 1 196 ? -12.414 -9.188 5.738 1 95.38 196 VAL A C 1
ATOM 1512 O O . VAL A 1 196 ? -11.609 -10.086 5.984 1 95.38 196 VAL A O 1
ATOM 1515 N N . LYS A 1 197 ? -13.5 -9.062 6.367 1 94.88 197 LYS A N 1
ATOM 1516 C CA . LYS A 1 197 ? -13.898 -9.891 7.496 1 94.88 197 LYS A CA 1
ATOM 1517 C C . LYS A 1 197 ? -14.281 -11.297 7.035 1 94.88 197 LYS A C 1
ATOM 1519 O O . LYS A 1 197 ? -14.906 -11.461 5.98 1 94.88 197 LYS A O 1
ATOM 1524 N N . THR A 1 198 ? -13.875 -12.266 7.84 1 95.19 198 THR A N 1
ATOM 1525 C CA . THR A 1 198 ? -14.383 -13.609 7.586 1 95.19 198 THR A CA 1
ATOM 1526 C C . THR A 1 198 ? -15.914 -13.609 7.547 1 95.19 198 THR A C 1
ATOM 1528 O O . THR A 1 198 ? -16.562 -13.055 8.438 1 95.19 198 THR A O 1
ATOM 1531 N N . PRO A 1 199 ? -16.422 -14.188 6.465 1 93.69 199 PRO A N 1
ATOM 1532 C CA . PRO A 1 199 ? -17.875 -14.188 6.387 1 93.69 199 PRO A CA 1
ATOM 1533 C C . PRO A 1 199 ? -18.531 -14.953 7.535 1 93.69 199 PRO A C 1
ATOM 1535 O O . PRO A 1 199 ? -18 -15.984 7.969 1 93.69 199 PRO A O 1
ATOM 1538 N N . ALA A 1 200 ? -19.625 -14.367 7.969 1 88.62 200 ALA A N 1
ATOM 1539 C CA . ALA A 1 200 ? -20.359 -14.992 9.07 1 88.62 200 ALA A CA 1
ATOM 1540 C C . ALA A 1 200 ? -21.531 -15.812 8.547 1 88.62 200 ALA A C 1
ATOM 1542 O O . ALA A 1 200 ? -22.141 -15.469 7.531 1 88.62 200 ALA A O 1
ATOM 1543 N N . GLY A 1 201 ? -21.844 -16.859 9.211 1 86.69 201 GLY A N 1
ATOM 1544 C CA . GLY A 1 201 ? -23.047 -17.625 8.977 1 86.69 201 GLY A CA 1
ATOM 1545 C C . GLY A 1 201 ? -22.922 -18.609 7.82 1 86.69 201 GLY A C 1
ATOM 1546 O O . GLY A 1 201 ? -22.047 -18.453 6.969 1 86.69 201 GLY A O 1
ATOM 1547 N N . GLY A 1 202 ? -23.766 -19.703 7.883 1 91.12 202 GLY A N 1
ATOM 1548 C CA . GLY A 1 202 ? -23.828 -20.703 6.828 1 91.12 202 GLY A CA 1
ATOM 1549 C C . GLY A 1 202 ? -24.922 -20.453 5.82 1 91.12 202 GLY A C 1
ATOM 1550 O O . GLY A 1 202 ? -25.953 -19.875 6.152 1 91.12 202 GLY A O 1
ATOM 1551 N N . HIS A 1 203 ? -24.594 -20.766 4.586 1 96.69 203 HIS A N 1
ATOM 1552 C CA . HIS A 1 203 ? -25.547 -20.719 3.492 1 96.69 203 HIS A CA 1
ATOM 1553 C C . HIS A 1 203 ? -25.812 -22.109 2.932 1 96.69 203 HIS A C 1
ATOM 1555 O O . HIS A 1 203 ? -25.016 -23.031 3.119 1 96.69 203 HIS A O 1
ATOM 1561 N N . PRO A 1 204 ? -26.953 -22.219 2.314 1 97.38 204 PRO A N 1
ATOM 1562 C CA . PRO A 1 204 ? -27.172 -23.516 1.672 1 97.38 204 PRO A CA 1
ATOM 1563 C C . PRO A 1 204 ? -26.141 -23.844 0.602 1 97.38 204 PRO A C 1
ATOM 1565 O O . PRO A 1 204 ? -25.766 -22.953 -0.183 1 97.38 204 PRO A O 1
ATOM 1568 N N . ILE A 1 205 ? -25.766 -25.031 0.64 1 97.88 205 ILE A N 1
ATOM 1569 C CA . ILE A 1 205 ? -24.828 -25.484 -0.372 1 97.88 205 ILE A CA 1
ATOM 1570 C C . ILE A 1 205 ? -25.547 -25.688 -1.704 1 97.88 205 ILE A C 1
ATOM 1572 O O . ILE A 1 205 ? -26.562 -26.391 -1.771 1 97.88 205 ILE A O 1
ATOM 1576 N N . PRO A 1 206 ? -25.016 -25.094 -2.764 1 97.56 206 PRO A N 1
ATOM 1577 C CA . PRO A 1 206 ? -25.625 -25.391 -4.066 1 97.56 206 PRO A CA 1
ATOM 1578 C C . PRO A 1 206 ? -25.641 -26.891 -4.379 1 97.56 206 PRO A C 1
ATOM 1580 O O . PRO A 1 206 ? -24.703 -27.609 -4.047 1 97.56 206 PRO A O 1
ATOM 1583 N N . LYS A 1 207 ? -26.641 -27.297 -5.078 1 97.56 207 LYS A N 1
ATOM 1584 C CA . LYS A 1 207 ? -26.812 -28.719 -5.367 1 97.56 207 LYS A CA 1
ATOM 1585 C C . LYS A 1 207 ? -25.688 -29.25 -6.234 1 97.56 207 LYS A C 1
ATOM 1587 O O . LYS A 1 207 ? -25.328 -30.422 -6.148 1 97.56 207 LYS A O 1
ATOM 1592 N N . GLU A 1 208 ? -25.125 -28.406 -7.012 1 97.62 208 GLU A N 1
ATOM 1593 C CA . GLU A 1 208 ? -24.109 -28.797 -7.992 1 97.62 208 GLU A CA 1
ATOM 1594 C C . GLU A 1 208 ? -22.719 -28.844 -7.363 1 97.62 208 GLU A C 1
ATOM 1596 O O . GLU A 1 208 ? -21.766 -29.281 -7.996 1 97.62 208 GLU A O 1
ATOM 1601 N N . LEU A 1 209 ? -22.641 -28.422 -6.066 1 98.25 209 LEU A N 1
ATOM 1602 C CA . LEU A 1 209 ? -21.344 -28.266 -5.398 1 98.25 209 LEU A CA 1
ATOM 1603 C C . LEU A 1 209 ? -21.188 -29.297 -4.289 1 98.25 209 LEU A C 1
ATOM 1605 O O . LEU A 1 209 ? -22.062 -29.438 -3.426 1 98.25 209 LEU A O 1
ATOM 1609 N N . ASP A 1 210 ? -20.109 -30.047 -4.363 1 98.62 210 ASP A N 1
ATOM 1610 C CA . ASP A 1 210 ? -19.703 -30.844 -3.207 1 98.62 210 ASP A CA 1
ATOM 1611 C C . ASP A 1 210 ? -18.75 -30.062 -2.307 1 98.62 210 ASP A C 1
ATOM 1613 O O . ASP A 1 210 ? -17.547 -30.047 -2.543 1 98.62 210 ASP A O 1
ATOM 1617 N N . TRP A 1 211 ? -19.297 -29.484 -1.277 1 98.19 211 TRP A N 1
ATOM 1618 C CA . TRP A 1 211 ? -18.562 -28.562 -0.429 1 98.19 211 TRP A CA 1
ATOM 1619 C C . TRP A 1 211 ? -17.469 -29.266 0.346 1 98.19 211 TRP A C 1
ATOM 1621 O O . TRP A 1 211 ? -16.375 -28.734 0.513 1 98.19 211 TRP A O 1
ATOM 1631 N N . ASP A 1 212 ? -17.75 -30.406 0.785 1 98.31 212 ASP A N 1
ATOM 1632 C CA . ASP A 1 212 ? -16.75 -31.188 1.523 1 98.31 212 ASP A CA 1
ATOM 1633 C C . ASP A 1 212 ? -15.523 -31.469 0.664 1 98.31 212 ASP A C 1
ATOM 1635 O O . ASP A 1 212 ? -14.391 -31.266 1.11 1 98.31 212 ASP A O 1
ATOM 1639 N N . LEU A 1 213 ? -15.75 -31.875 -0.559 1 98.56 213 LEU A N 1
ATOM 1640 C CA . LEU A 1 213 ? -14.664 -32.156 -1.492 1 98.56 213 LEU A CA 1
ATOM 1641 C C . LEU A 1 213 ? -13.938 -30.859 -1.873 1 98.56 213 LEU A C 1
ATOM 1643 O O . LEU A 1 213 ? -12.727 -30.859 -2.08 1 98.56 213 LEU A O 1
ATOM 1647 N N . TRP A 1 214 ? -14.742 -29.781 -1.935 1 98.44 214 TRP A N 1
ATOM 1648 C CA . TRP A 1 214 ? -14.117 -28.5 -2.275 1 98.44 214 TRP A CA 1
ATOM 1649 C C . TRP A 1 214 ? -13.172 -28.047 -1.174 1 98.44 214 TRP A C 1
ATOM 1651 O O . TRP A 1 214 ? -12.07 -27.562 -1.455 1 98.44 214 TRP A O 1
ATOM 1661 N N . LEU A 1 215 ? -13.547 -28.25 0.047 1 98.25 215 LEU A N 1
ATOM 1662 C CA . LEU A 1 215 ? -12.688 -27.891 1.173 1 98.25 215 LEU A CA 1
ATOM 1663 C C . LEU A 1 215 ? -11.406 -28.719 1.16 1 98.25 215 LEU A C 1
ATOM 1665 O O . LEU A 1 215 ? -10.328 -28.203 1.479 1 98.25 215 LEU A O 1
ATOM 1669 N N . GLY A 1 216 ? -11.609 -30.031 0.775 1 98.25 216 GLY A N 1
ATOM 1670 C CA . GLY A 1 216 ? -10.43 -30.875 0.714 1 98.25 216 GLY A CA 1
ATOM 1671 C C . GLY A 1 216 ? -9.594 -30.828 1.982 1 98.25 216 GLY A C 1
ATOM 1672 O O . GLY A 1 216 ? -10.117 -31.047 3.08 1 98.25 216 GLY A O 1
ATOM 1673 N N . PRO A 1 217 ? -8.297 -30.453 1.841 1 98.31 217 PRO A N 1
ATOM 1674 C CA . PRO A 1 217 ? -7.391 -30.453 2.99 1 98.31 217 PRO A CA 1
ATOM 1675 C C . PRO A 1 217 ? -7.633 -29.281 3.936 1 98.31 217 PRO A C 1
ATOM 1677 O O . PRO A 1 217 ? -7.078 -29.25 5.039 1 98.31 217 PRO A O 1
ATOM 1680 N N . ALA A 1 218 ? -8.398 -28.297 3.596 1 97.94 218 ALA A N 1
ATOM 1681 C CA . ALA A 1 218 ? -8.625 -27.109 4.41 1 97.94 218 ALA A CA 1
ATOM 1682 C C . ALA A 1 218 ? -9.555 -27.406 5.578 1 97.94 218 ALA A C 1
ATOM 1684 O O . ALA A 1 218 ? -10.234 -28.438 5.59 1 97.94 218 ALA A O 1
ATOM 1685 N N . ALA A 1 219 ? -9.578 -26.531 6.52 1 96.19 219 ALA A N 1
ATOM 1686 C CA . ALA A 1 219 ? -10.398 -26.703 7.715 1 96.19 219 ALA A CA 1
ATOM 1687 C C . ALA A 1 219 ? -11.883 -26.734 7.367 1 96.19 219 ALA A C 1
ATOM 1689 O O . ALA A 1 219 ? -12.328 -25.984 6.484 1 96.19 219 ALA A O 1
ATOM 1690 N N . MET A 1 220 ? -12.625 -27.562 8.156 1 96.25 220 MET A N 1
ATOM 1691 C CA . MET A 1 220 ? -14.07 -27.625 7.973 1 96.25 220 MET A CA 1
ATOM 1692 C C . MET A 1 220 ? -14.727 -26.297 8.344 1 96.25 220 MET A C 1
ATOM 1694 O O . MET A 1 220 ? -14.336 -25.656 9.32 1 96.25 220 MET A O 1
ATOM 1698 N N . ARG A 1 221 ? -15.672 -25.875 7.555 1 96.75 221 ARG A N 1
ATOM 1699 C CA . ARG A 1 221 ? -16.469 -24.672 7.797 1 96.75 221 ARG A CA 1
ATOM 1700 C C . ARG A 1 221 ? -17.75 -24.688 6.973 1 96.75 221 ARG A C 1
ATOM 1702 O O . ARG A 1 221 ? -17.875 -25.469 6.031 1 96.75 221 ARG A O 1
ATOM 1709 N N . ASP A 1 222 ? -18.688 -23.828 7.367 1 97.12 222 ASP A N 1
ATOM 1710 C CA . ASP A 1 222 ? -19.922 -23.719 6.605 1 97.12 222 ASP A CA 1
ATOM 1711 C C . ASP A 1 222 ? -19.688 -23.062 5.25 1 97.12 222 ASP A C 1
ATOM 1713 O O . ASP A 1 222 ? -18.797 -22.203 5.121 1 97.12 222 ASP A O 1
ATOM 1717 N N . TYR A 1 223 ? -20.578 -23.484 4.301 1 97.38 223 TYR A N 1
ATOM 1718 C CA . TYR A 1 223 ? -20.531 -22.859 2.986 1 97.38 223 TYR A CA 1
ATOM 1719 C C . TYR A 1 223 ? -20.984 -21.406 3.062 1 97.38 223 TYR A C 1
ATOM 1721 O O . TYR A 1 223 ? -21.938 -21.078 3.764 1 97.38 223 TYR A O 1
ATOM 1729 N N . ASN A 1 224 ? -20.234 -20.562 2.379 1 96.75 224 ASN A N 1
ATOM 1730 C CA . ASN A 1 224 ? -20.594 -19.172 2.158 1 96.75 224 ASN A CA 1
ATOM 1731 C C . ASN A 1 224 ? -20.219 -18.703 0.752 1 96.75 224 ASN A C 1
ATOM 1733 O O . ASN A 1 224 ? -19.109 -18.969 0.289 1 96.75 224 ASN A O 1
ATOM 1737 N N . PRO A 1 225 ? -21.172 -18 0.063 1 94.88 225 PRO A N 1
ATOM 1738 C CA . PRO A 1 225 ? -20.875 -17.547 -1.298 1 94.88 225 PRO A CA 1
ATOM 1739 C C . PRO A 1 225 ? -19.703 -16.578 -1.353 1 94.88 225 PRO A C 1
ATOM 1741 O O . PRO A 1 225 ? -19.203 -16.266 -2.436 1 94.88 225 PRO A O 1
ATOM 1744 N N . ALA A 1 226 ? -19.156 -16.141 -0.242 1 93.94 226 ALA A N 1
ATOM 1745 C CA . ALA A 1 226 ? -18 -15.227 -0.168 1 93.94 226 ALA A CA 1
ATOM 1746 C C . ALA A 1 226 ? -16.703 -15.969 -0.451 1 93.94 226 ALA A C 1
ATOM 1748 O O . ALA A 1 226 ? -15.664 -15.344 -0.678 1 93.94 226 ALA A O 1
ATOM 1749 N N . TYR A 1 227 ? -16.75 -17.266 -0.586 1 95.06 227 TYR A N 1
ATOM 1750 C CA . TYR A 1 227 ? -15.531 -18.047 -0.789 1 95.06 227 TYR A CA 1
ATOM 1751 C C . TYR A 1 227 ? -15.328 -18.375 -2.264 1 95.06 227 TYR A C 1
ATOM 1753 O O . TYR A 1 227 ? -14.195 -18.484 -2.734 1 95.06 227 TYR A O 1
ATOM 1761 N N . LEU A 1 228 ? -16.391 -18.656 -2.961 1 91.06 228 LEU A N 1
ATOM 1762 C CA . LEU A 1 228 ? -16.281 -19.062 -4.355 1 91.06 228 LEU A CA 1
ATOM 1763 C C . LEU A 1 228 ? -17.5 -18.609 -5.152 1 91.06 228 LEU A C 1
ATOM 1765 O O . LEU A 1 228 ? -18.562 -18.344 -4.578 1 91.06 228 LEU A O 1
ATOM 1769 N N . PRO A 1 229 ? -17.406 -18.344 -6.527 1 91.25 229 PRO A N 1
ATOM 1770 C CA . PRO A 1 229 ? -16.234 -18.703 -7.32 1 91.25 229 PRO A CA 1
ATOM 1771 C C . PRO A 1 229 ? -15.172 -17.609 -7.324 1 91.25 229 PRO A C 1
ATOM 1773 O O . PRO A 1 229 ? -15.445 -16.469 -6.906 1 91.25 229 PRO A O 1
ATOM 1776 N N . PHE A 1 230 ? -13.977 -17.766 -7.566 1 92.25 230 PHE A N 1
ATOM 1777 C CA . PHE A 1 230 ? -12.883 -16.859 -7.922 1 92.25 230 PHE A CA 1
ATOM 1778 C C . PHE A 1 230 ? -12.227 -16.297 -6.672 1 92.25 230 PHE A C 1
ATOM 1780 O O . PHE A 1 230 ? -10.992 -16.234 -6.586 1 92.25 230 PHE A O 1
ATOM 1787 N N . LYS A 1 231 ? -13.078 -15.93 -5.586 1 93.31 231 LYS A N 1
ATOM 1788 C CA . LYS A 1 231 ? -12.617 -15.125 -4.457 1 93.31 231 LYS A CA 1
ATOM 1789 C C . LYS A 1 231 ? -11.828 -15.984 -3.463 1 93.31 231 LYS A C 1
ATOM 1791 O O . LYS A 1 231 ? -11.164 -15.453 -2.568 1 93.31 231 LYS A O 1
ATOM 1796 N N . TRP A 1 232 ? -11.898 -17.312 -3.68 1 97.12 232 TRP A N 1
ATOM 1797 C CA . TRP A 1 232 ? -11.125 -18.188 -2.807 1 97.12 232 TRP A CA 1
ATOM 1798 C C . TRP A 1 232 ? -9.664 -17.781 -2.766 1 97.12 232 TRP A C 1
ATOM 1800 O O . TRP A 1 232 ? -8.969 -18 -1.771 1 97.12 232 TRP A O 1
ATOM 1810 N N . ARG A 1 233 ? -9.164 -17.062 -3.758 1 97.88 233 ARG A N 1
ATOM 1811 C CA . ARG A 1 233 ? -7.777 -16.641 -3.914 1 97.88 233 ARG A CA 1
ATOM 1812 C C . ARG A 1 233 ? -7.348 -15.734 -2.768 1 97.88 233 ARG A C 1
ATOM 1814 O O . ARG A 1 233 ? -6.168 -15.672 -2.424 1 97.88 233 ARG A O 1
ATOM 1821 N N . GLY A 1 234 ? -8.32 -15.047 -2.17 1 97.62 234 GLY A N 1
ATOM 1822 C CA . GLY A 1 234 ? -8.016 -14.016 -1.192 1 97.62 234 GLY A CA 1
ATOM 1823 C C . GLY A 1 234 ? -8.086 -14.516 0.24 1 97.62 234 GLY A C 1
ATOM 1824 O O . GLY A 1 234 ? -7.93 -13.734 1.181 1 97.62 234 GLY A O 1
ATOM 1825 N N . TRP A 1 235 ? -8.383 -15.805 0.411 1 98.12 235 TRP A N 1
ATOM 1826 C CA . TRP A 1 235 ? -8.422 -16.422 1.73 1 98.12 235 TRP A CA 1
ATOM 1827 C C . TRP A 1 235 ? -7.223 -17.344 1.938 1 98.12 235 TRP A C 1
ATOM 1829 O O . TRP A 1 235 ? -6.992 -18.266 1.152 1 98.12 235 TRP A O 1
ATOM 1839 N N . TRP A 1 236 ? -6.504 -17.156 3.014 1 98.19 236 TRP A N 1
ATOM 1840 C CA . TRP A 1 236 ? -5.23 -17.828 3.236 1 98.19 236 TRP A CA 1
ATOM 1841 C C . TRP A 1 236 ? -5.426 -19.344 3.291 1 98.19 236 TRP A C 1
ATOM 1843 O O . TRP A 1 236 ? -4.527 -20.109 2.926 1 98.19 236 TRP A O 1
ATOM 1853 N N . ASP A 1 237 ? -6.59 -19.75 3.656 1 97.88 237 ASP A N 1
ATOM 1854 C CA . ASP A 1 237 ? -6.805 -21.188 3.781 1 97.88 237 ASP A CA 1
ATOM 1855 C C . ASP A 1 237 ? -6.941 -21.844 2.408 1 97.88 237 ASP A C 1
ATOM 1857 O O . ASP A 1 237 ? -6.812 -23.062 2.283 1 97.88 237 ASP A O 1
ATOM 1861 N N . PHE A 1 238 ? -7.25 -21.047 1.4 1 98.44 238 PHE A N 1
ATOM 1862 C CA . PHE A 1 238 ? -7.555 -21.625 0.094 1 98.44 238 PHE A CA 1
ATOM 1863 C C . PHE A 1 238 ? -6.559 -21.141 -0.953 1 98.44 238 PHE A C 1
ATOM 1865 O O . PHE A 1 238 ? -6.086 -21.922 -1.781 1 98.44 238 PHE A O 1
ATOM 1872 N N . GLY A 1 239 ? -6.344 -19.828 -0.931 1 98.12 239 GLY A N 1
ATOM 1873 C CA . GLY A 1 239 ? -5.504 -19.188 -1.931 1 98.12 239 GLY A CA 1
ATOM 1874 C C . GLY A 1 239 ? -4.203 -18.656 -1.362 1 98.12 239 GLY A C 1
ATOM 1875 O O . GLY A 1 239 ? -3.857 -18.938 -0.213 1 98.12 239 GLY A O 1
ATOM 1876 N N . THR A 1 240 ? -3.473 -17.969 -2.252 1 98.5 240 THR A N 1
ATOM 1877 C CA . THR A 1 240 ? -2.166 -17.453 -1.872 1 98.5 240 THR A CA 1
ATOM 1878 C C . THR A 1 240 ? -2.08 -15.953 -2.148 1 98.5 240 THR A C 1
ATOM 1880 O O . THR A 1 240 ? -0.985 -15.406 -2.291 1 98.5 240 THR A O 1
ATOM 1883 N N . GLY A 1 241 ? -3.26 -15.305 -2.238 1 98.12 241 GLY A N 1
ATOM 1884 C CA . GLY A 1 241 ? -3.303 -13.859 -2.387 1 98.12 241 GLY A CA 1
ATOM 1885 C C . GLY A 1 241 ? -2.811 -13.383 -3.74 1 98.12 241 GLY A C 1
ATOM 1886 O O . GLY A 1 241 ? -2.621 -14.188 -4.656 1 98.12 241 GLY A O 1
ATOM 1887 N N . ALA A 1 242 ? -2.654 -12.07 -3.836 1 97.75 242 ALA A N 1
ATOM 1888 C CA . ALA A 1 242 ? -2.199 -11.445 -5.074 1 97.75 242 ALA A CA 1
ATOM 1889 C C . ALA A 1 242 ? -0.822 -11.961 -5.48 1 97.75 242 ALA A C 1
ATOM 1891 O O . ALA A 1 242 ? -0.573 -12.227 -6.656 1 97.75 242 ALA A O 1
ATOM 1892 N N . LEU A 1 243 ? 0.052 -12.117 -4.52 1 98.25 243 LEU A N 1
ATOM 1893 C CA . LEU A 1 243 ? 1.406 -12.586 -4.793 1 98.25 243 LEU A CA 1
ATOM 1894 C C . LEU A 1 243 ? 1.389 -14.008 -5.34 1 98.25 243 LEU A C 1
ATOM 1896 O O . LEU A 1 243 ? 2.047 -14.297 -6.34 1 98.25 243 LEU A O 1
ATOM 1900 N N . GLY A 1 244 ? 0.61 -14.82 -4.785 1 97.69 244 GLY A N 1
ATOM 1901 C CA . GLY A 1 244 ? 0.504 -16.172 -5.316 1 97.69 244 GLY A CA 1
ATOM 1902 C C . GLY A 1 244 ? -0.177 -16.219 -6.672 1 97.69 244 GLY A C 1
ATOM 1903 O O . GLY A 1 244 ? 0.2 -17.016 -7.531 1 97.69 244 GLY A O 1
ATOM 1904 N N . ASP A 1 245 ? -1.112 -15.359 -6.883 1 96.88 245 ASP A N 1
ATOM 1905 C CA . ASP A 1 245 ? -1.903 -15.352 -8.109 1 96.88 245 ASP A CA 1
ATOM 1906 C C . ASP A 1 245 ? -1.066 -14.891 -9.297 1 96.88 245 ASP A C 1
ATOM 1908 O O . ASP A 1 245 ? -1.173 -15.445 -10.391 1 96.88 245 ASP A O 1
ATOM 1912 N N . MET A 1 246 ? -0.243 -13.875 -9.047 1 97.5 246 MET A N 1
ATOM 1913 C CA . MET A 1 246 ? 0.432 -13.281 -10.195 1 97.5 246 MET A CA 1
ATOM 1914 C C . MET A 1 246 ? 1.944 -13.43 -10.078 1 97.5 246 MET A C 1
ATOM 1916 O O . MET A 1 246 ? 2.672 -13.234 -11.055 1 97.5 246 MET A O 1
ATOM 1920 N N . GLY A 1 247 ? 2.42 -13.75 -8.938 1 97.94 247 GLY A N 1
ATOM 1921 C CA . GLY A 1 247 ? 3.855 -13.836 -8.719 1 97.94 247 GLY A CA 1
ATOM 1922 C C . GLY A 1 247 ? 4.547 -14.805 -9.656 1 97.94 247 GLY A C 1
ATOM 1923 O O . GLY A 1 247 ? 5.613 -14.492 -10.195 1 97.94 247 GLY A O 1
ATOM 1924 N N . CYS A 1 248 ? 3.938 -15.898 -9.898 1 97 248 CYS A N 1
ATOM 1925 C CA . CYS A 1 248 ? 4.562 -16.906 -10.742 1 97 248 CYS A CA 1
ATOM 1926 C C . CYS A 1 248 ? 4.543 -16.484 -12.211 1 97 248 CYS A C 1
ATOM 1928 O O . CYS A 1 248 ? 5.297 -17.031 -13.023 1 97 248 CYS A O 1
ATOM 1930 N N . HIS A 1 249 ? 3.684 -15.594 -12.578 1 97.62 249 HIS A N 1
ATOM 1931 C CA . HIS A 1 249 ? 3.705 -15.031 -13.922 1 97.62 249 HIS A CA 1
ATOM 1932 C C . HIS A 1 249 ? 4.785 -13.961 -14.055 1 97.62 249 HIS A C 1
ATOM 1934 O O . HIS A 1 249 ? 5.477 -13.891 -15.07 1 97.62 249 HIS A O 1
ATOM 1940 N N . ILE A 1 250 ? 4.914 -13.203 -13.047 1 98.31 250 ILE A N 1
ATOM 1941 C CA . ILE A 1 250 ? 5.719 -11.992 -13.156 1 98.31 250 ILE A CA 1
ATOM 1942 C C . ILE A 1 250 ? 7.145 -12.281 -12.688 1 98.31 250 ILE A C 1
ATOM 1944 O O . ILE A 1 250 ? 8.109 -11.984 -13.391 1 98.31 250 ILE A O 1
ATOM 1948 N N . MET A 1 251 ? 7.297 -12.938 -11.609 1 98.31 251 MET A N 1
ATOM 1949 C CA . MET A 1 251 ? 8.617 -13.234 -11.055 1 98.31 251 MET A CA 1
ATOM 1950 C C . MET A 1 251 ? 9.297 -14.352 -11.844 1 98.31 251 MET A C 1
ATOM 1952 O O . MET A 1 251 ? 10.5 -14.578 -11.688 1 98.31 251 MET A O 1
ATOM 1956 N N . GLU A 1 252 ? 8.539 -15.031 -12.711 1 97.81 252 GLU A N 1
ATOM 1957 C CA . GLU A 1 252 ? 9.156 -15.984 -13.625 1 97.81 252 GLU A CA 1
ATOM 1958 C C . GLU A 1 252 ? 10.297 -15.344 -14.398 1 97.81 252 GLU A C 1
ATOM 1960 O O . GLU A 1 252 ? 11.336 -15.969 -14.625 1 97.81 252 GLU A O 1
ATOM 1965 N N . THR A 1 253 ? 10.156 -14.125 -14.773 1 97.19 253 THR A N 1
ATOM 1966 C CA . THR A 1 253 ? 11.141 -13.438 -15.602 1 97.19 253 THR A CA 1
ATOM 1967 C C . THR A 1 253 ? 12.469 -13.305 -14.867 1 97.19 253 THR A C 1
ATOM 1969 O O . THR A 1 253 ? 13.5 -13.781 -15.344 1 97.19 253 THR A O 1
ATOM 1972 N N . PRO A 1 254 ? 12.508 -12.688 -13.703 1 97.69 254 PRO A N 1
ATOM 1973 C CA . PRO A 1 254 ? 13.812 -12.578 -13.047 1 97.69 254 PRO A CA 1
ATOM 1974 C C . PRO A 1 254 ? 14.367 -13.938 -12.617 1 97.69 254 PRO A C 1
ATOM 1976 O O . PRO A 1 254 ? 15.586 -14.133 -12.617 1 97.69 254 PRO A O 1
ATOM 1979 N N . TYR A 1 255 ? 13.602 -14.906 -12.211 1 96.94 255 TYR A N 1
ATOM 1980 C CA . TYR A 1 255 ? 14.094 -16.234 -11.867 1 96.94 255 TYR A CA 1
ATOM 1981 C C . TYR A 1 255 ? 14.75 -16.906 -13.062 1 96.94 255 TYR A C 1
ATOM 1983 O O . TYR A 1 255 ? 15.836 -17.469 -12.953 1 96.94 255 TYR A O 1
ATOM 1991 N N . SER A 1 256 ? 14.086 -16.797 -14.195 1 94.31 256 SER A N 1
ATOM 1992 C CA . SER A 1 256 ? 14.602 -17.438 -15.406 1 94.31 256 SER A CA 1
ATOM 1993 C C . SER A 1 256 ? 15.82 -16.688 -15.945 1 94.31 256 SER A C 1
ATOM 1995 O O . SER A 1 256 ? 16.781 -17.312 -16.391 1 94.31 256 SER A O 1
ATOM 1997 N N . VAL A 1 257 ? 15.781 -15.391 -15.898 1 95.19 257 VAL A N 1
ATOM 1998 C CA . VAL A 1 257 ? 16.766 -14.555 -16.562 1 95.19 257 VAL A CA 1
ATOM 1999 C C . VAL A 1 257 ? 18.047 -14.508 -15.734 1 95.19 257 VAL A C 1
ATOM 2001 O O . VAL A 1 257 ? 19.156 -14.516 -16.281 1 95.19 257 VAL A O 1
ATOM 2004 N N . LEU A 1 258 ? 17.906 -14.516 -14.43 1 96.44 258 LEU A N 1
ATOM 2005 C CA . LEU A 1 258 ? 19.062 -14.32 -13.57 1 96.44 258 LEU A CA 1
ATOM 2006 C C . LEU A 1 258 ? 19.469 -15.625 -12.906 1 96.44 258 LEU A C 1
ATOM 2008 O O . LEU A 1 258 ? 20.5 -15.688 -12.227 1 96.44 258 LEU A O 1
ATOM 2012 N N . GLY A 1 259 ? 18.688 -16.703 -13.07 1 94.69 259 GLY A N 1
ATOM 2013 C CA . GLY A 1 259 ? 18.969 -17.969 -12.422 1 94.69 259 GLY A CA 1
ATOM 2014 C C . GLY A 1 259 ? 18.891 -17.891 -10.906 1 94.69 259 GLY A C 1
ATOM 2015 O O . GLY A 1 259 ? 19.781 -18.375 -10.203 1 94.69 259 GLY A O 1
ATOM 2016 N N . LEU A 1 260 ? 17.844 -17.328 -10.438 1 94.44 260 LEU A N 1
ATOM 2017 C CA . LEU A 1 260 ? 17.719 -17.062 -9.016 1 94.44 260 LEU A CA 1
ATOM 2018 C C . LEU A 1 260 ? 17.469 -18.344 -8.234 1 94.44 260 LEU A C 1
ATOM 2020 O O . LEU A 1 260 ? 16.797 -19.25 -8.719 1 94.44 260 LEU A O 1
ATOM 2024 N N . GLY A 1 261 ? 18.078 -18.375 -7.055 1 88.94 261 GLY A N 1
ATOM 2025 C CA . GLY A 1 261 ? 17.828 -19.453 -6.105 1 88.94 261 GLY A CA 1
ATOM 2026 C C . GLY A 1 261 ? 16.812 -19.078 -5.043 1 88.94 261 GLY A C 1
ATOM 2027 O O . GLY A 1 261 ? 15.883 -18.297 -5.305 1 88.94 261 GLY A O 1
ATOM 2028 N N . SER A 1 262 ? 16.938 -19.734 -3.947 1 94.44 262 SER A N 1
ATOM 2029 C CA . SER A 1 262 ? 16.047 -19.453 -2.83 1 94.44 262 SER A CA 1
ATOM 2030 C C . SER A 1 262 ? 16.375 -18.125 -2.162 1 94.44 262 SER A C 1
ATOM 2032 O O . SER A 1 262 ? 17.562 -17.812 -1.966 1 94.44 262 SER A O 1
ATOM 2034 N N . PRO A 1 263 ? 15.391 -17.359 -1.845 1 97.38 263 PRO A N 1
ATOM 2035 C CA . PRO A 1 263 ? 15.688 -16.188 -1.032 1 97.38 263 PRO A CA 1
ATOM 2036 C C . PRO A 1 263 ? 16.312 -16.547 0.318 1 97.38 263 PRO A C 1
ATOM 2038 O O . PRO A 1 263 ? 16.031 -17.609 0.872 1 97.38 263 PRO A O 1
ATOM 2041 N N . THR A 1 264 ? 17.094 -15.625 0.822 1 97.06 264 THR A N 1
ATOM 2042 C CA . THR A 1 264 ? 17.719 -15.82 2.127 1 97.06 264 THR A CA 1
ATOM 2043 C C . THR A 1 264 ? 16.938 -15.078 3.213 1 97.06 264 THR A C 1
ATOM 2045 O O . THR A 1 264 ? 17.047 -15.406 4.395 1 97.06 264 THR A O 1
ATOM 2048 N N . GLU A 1 265 ? 16.281 -14.086 2.836 1 97.38 265 GLU A N 1
ATOM 2049 C CA . GLU A 1 265 ? 15.469 -13.312 3.77 1 97.38 265 GLU A CA 1
ATOM 2050 C C . GLU A 1 265 ? 14.297 -12.641 3.061 1 97.38 265 GLU A C 1
ATOM 2052 O O . GLU A 1 265 ? 14.281 -12.531 1.832 1 97.38 265 GLU A O 1
ATOM 2057 N N . ALA A 1 266 ? 13.305 -12.258 3.852 1 98.25 266 ALA A N 1
ATOM 2058 C CA . ALA A 1 266 ? 12.102 -11.602 3.34 1 98.25 266 ALA A CA 1
ATOM 2059 C C . ALA A 1 266 ? 11.516 -10.648 4.371 1 98.25 266 ALA A C 1
ATOM 2061 O O . ALA A 1 266 ? 11.547 -10.922 5.574 1 98.25 266 ALA A O 1
ATOM 2062 N N . GLU A 1 267 ? 11.008 -9.555 3.943 1 98.12 267 GLU A N 1
ATOM 2063 C CA . GLU A 1 267 ? 10.18 -8.664 4.746 1 98.12 267 GLU A CA 1
ATOM 2064 C C . GLU A 1 267 ? 9 -8.133 3.939 1 98.12 267 GLU A C 1
ATOM 2066 O O . GLU A 1 267 ? 9 -8.203 2.709 1 98.12 267 GLU A O 1
ATOM 2071 N N . ALA A 1 268 ? 7.996 -7.68 4.656 1 98.69 268 ALA A N 1
ATOM 2072 C CA . ALA A 1 268 ? 6.824 -7.145 3.969 1 98.69 268 ALA A CA 1
ATOM 2073 C C . ALA A 1 268 ? 6.176 -6.023 4.781 1 98.69 268 ALA A C 1
ATOM 2075 O O . ALA A 1 268 ? 6.445 -5.879 5.973 1 98.69 268 ALA A O 1
ATOM 2076 N N . SER A 1 269 ? 5.465 -5.219 4.117 1 98.25 269 SER A N 1
ATOM 2077 C CA . SER A 1 269 ? 4.488 -4.309 4.707 1 98.25 269 SER A CA 1
ATOM 2078 C C . SER A 1 269 ? 3.17 -4.336 3.936 1 98.25 269 SER A C 1
ATOM 2080 O O . SER A 1 269 ? 3.158 -4.574 2.727 1 98.25 269 SER A O 1
ATOM 2082 N N . CYS A 1 270 ? 2.098 -4.18 4.652 1 98.12 270 CYS A N 1
ATOM 2083 C CA . CYS A 1 270 ? 0.767 -4.336 4.074 1 98.12 270 CYS A CA 1
ATOM 2084 C C . CYS A 1 270 ? -0.166 -3.229 4.547 1 98.12 270 CYS A C 1
ATOM 2086 O O . CYS A 1 270 ? 0.028 -2.664 5.625 1 98.12 270 CYS A O 1
ATOM 2088 N N . THR A 1 271 ? -1.166 -2.996 3.742 1 97.81 271 THR A N 1
ATOM 2089 C CA . THR A 1 271 ? -2.209 -2.055 4.133 1 97.81 271 THR A CA 1
ATOM 2090 C C . THR A 1 271 ? -2.904 -2.516 5.41 1 97.81 271 THR A C 1
ATOM 2092 O O . THR A 1 271 ? -3.254 -3.691 5.543 1 97.81 271 THR A O 1
ATOM 2095 N N . THR A 1 272 ? -3.092 -1.592 6.328 1 95.38 272 THR A N 1
ATOM 2096 C CA . THR A 1 272 ? -3.91 -1.812 7.516 1 95.38 272 THR A CA 1
ATOM 2097 C C . THR A 1 272 ? -5.355 -1.395 7.262 1 95.38 272 THR A C 1
ATOM 2099 O O . THR A 1 272 ? -5.613 -0.29 6.777 1 95.38 272 THR A O 1
ATOM 2102 N N . THR A 1 273 ? -6.262 -2.232 7.621 1 93.69 273 THR A N 1
ATOM 2103 C CA . THR A 1 273 ? -7.676 -1.909 7.473 1 93.69 273 THR A CA 1
ATOM 2104 C C . THR A 1 273 ? -8.242 -1.339 8.766 1 93.69 273 THR A C 1
ATOM 2106 O O . THR A 1 273 ? -8.172 -1.982 9.82 1 93.69 273 THR A O 1
ATOM 2109 N N . TRP A 1 274 ? -8.773 -0.17 8.641 1 93.56 274 TRP A N 1
ATOM 2110 C CA . TRP A 1 274 ? -9.438 0.48 9.766 1 93.56 274 TRP A CA 1
ATOM 2111 C C . TRP A 1 274 ? -10.945 0.483 9.578 1 93.56 274 TRP A C 1
ATOM 2113 O O . TRP A 1 274 ? -11.453 1.006 8.586 1 93.56 274 TRP A O 1
ATOM 2123 N N . VAL A 1 275 ? -11.711 -0.007 10.594 1 91.56 275 VAL A N 1
ATOM 2124 C CA . VAL A 1 275 ? -13.156 -0.174 10.438 1 91.56 275 VAL A CA 1
ATOM 2125 C C . VAL A 1 275 ? -13.891 0.846 11.297 1 91.56 275 VAL A C 1
ATOM 2127 O O . VAL A 1 275 ? -15.125 0.904 11.281 1 91.56 275 VAL A O 1
ATOM 2130 N N . GLY A 1 276 ? -13.266 1.635 12.023 1 91.44 276 GLY A N 1
ATOM 2131 C CA . GLY A 1 276 ? -13.742 2.711 12.875 1 91.44 276 GLY A CA 1
ATOM 2132 C C . GLY A 1 276 ? -12.633 3.611 13.375 1 91.44 276 GLY A C 1
ATOM 2133 O O . GLY A 1 276 ? -11.453 3.383 13.078 1 91.44 276 GLY A O 1
ATOM 2134 N N . ASP A 1 277 ? -13.031 4.645 14.062 1 91.19 277 ASP A N 1
ATOM 2135 C CA . ASP A 1 277 ? -12.023 5.516 14.656 1 91.19 277 ASP A CA 1
ATOM 2136 C C . ASP A 1 277 ? -11.148 4.754 15.648 1 91.19 277 ASP A C 1
ATOM 2138 O O . ASP A 1 277 ? -11.641 4.254 16.656 1 91.19 277 ASP A O 1
ATOM 2142 N N . PHE A 1 278 ? -9.898 4.578 15.336 1 91.44 278 PHE A N 1
ATOM 2143 C CA . PHE A 1 278 ? -8.898 3.92 16.172 1 91.44 278 PHE A CA 1
ATOM 2144 C C . PHE A 1 278 ? -9.219 2.439 16.344 1 91.44 278 PHE A C 1
ATOM 2146 O O . PHE A 1 278 ? -8.883 1.84 17.359 1 91.44 278 PHE A O 1
ATOM 2153 N N . VAL A 1 279 ? -9.945 1.86 15.43 1 93.25 279 VAL A N 1
ATOM 2154 C CA . VAL A 1 279 ? -10.273 0.439 15.492 1 93.25 279 VAL A CA 1
ATOM 2155 C C . VAL A 1 279 ? -9.672 -0.289 14.297 1 93.25 279 VAL A C 1
ATOM 2157 O O . VAL A 1 279 ? -10.258 -0.298 13.211 1 93.25 279 VAL A O 1
ATOM 2160 N N . GLU A 1 280 ? -8.57 -0.891 14.531 1 93.88 280 GLU A N 1
ATOM 2161 C CA . GLU A 1 280 ? -7.922 -1.718 13.516 1 93.88 280 GLU A CA 1
ATOM 2162 C C . GLU A 1 280 ? -8.641 -3.055 13.352 1 93.88 280 GLU A C 1
ATOM 2164 O O . GLU A 1 280 ? -8.93 -3.73 14.344 1 93.88 280 GLU A O 1
ATOM 2169 N N . ALA A 1 281 ? -8.922 -3.391 12.102 1 93.38 281 ALA A N 1
ATOM 2170 C CA . ALA A 1 281 ? -9.57 -4.672 11.836 1 93.38 281 ALA A CA 1
ATOM 2171 C C . ALA A 1 281 ? -8.625 -5.836 12.133 1 93.38 281 ALA A C 1
ATOM 2173 O O . ALA A 1 281 ? -7.406 -5.688 12.062 1 93.38 281 ALA A O 1
ATOM 2174 N N . ASP A 1 282 ? -9.219 -6.949 12.508 1 91.56 282 ASP A N 1
ATOM 2175 C CA . ASP A 1 282 ? -8.492 -8.219 12.562 1 91.56 282 ASP A CA 1
ATOM 2176 C C . ASP A 1 282 ? -8.977 -9.172 11.477 1 91.56 282 ASP A C 1
ATOM 2178 O O . ASP A 1 282 ? -9.797 -10.055 11.734 1 91.56 282 ASP A O 1
ATOM 2182 N N . TYR A 1 283 ? -8.461 -8.953 10.344 1 94.44 283 TYR A N 1
ATOM 2183 C CA . TYR A 1 283 ? -8.844 -9.734 9.18 1 94.44 283 TYR A CA 1
ATOM 2184 C C . TYR A 1 283 ? -7.723 -10.688 8.766 1 94.44 283 TYR A C 1
ATOM 2186 O O . TYR A 1 283 ? -7.379 -10.773 7.586 1 94.44 283 TYR A O 1
ATOM 2194 N N . SER A 1 284 ? -7.164 -11.445 9.672 1 92.38 284 SER A N 1
ATOM 2195 C CA . SER A 1 284 ? -5.945 -12.219 9.469 1 92.38 284 SER A CA 1
ATOM 2196 C C . SER A 1 284 ? -6.215 -13.438 8.594 1 92.38 284 SER A C 1
ATOM 2198 O O . SER A 1 284 ? -5.277 -14.07 8.094 1 92.38 284 SER A O 1
ATOM 2200 N N . SER A 1 285 ? -7.516 -13.797 8.414 1 96.38 285 SER A N 1
ATOM 2201 C CA . SER A 1 285 ? -7.844 -14.922 7.543 1 96.38 285 SER A CA 1
ATOM 2202 C C . SER A 1 285 ? -7.809 -14.508 6.074 1 96.38 285 SER A C 1
ATOM 2204 O O . SER A 1 285 ? -7.742 -15.359 5.188 1 96.38 285 SER A O 1
ATOM 2206 N N . SER A 1 286 ? -7.969 -13.234 5.848 1 97.75 286 SER A N 1
ATOM 2207 C CA . SER A 1 286 ? -7.961 -12.68 4.496 1 97.75 286 SER A CA 1
ATOM 2208 C C . SER A 1 286 ? -6.586 -12.125 4.133 1 97.75 286 SER A C 1
ATOM 2210 O O . SER A 1 286 ? -5.887 -11.578 4.988 1 97.75 286 SER A O 1
ATOM 2212 N N . CYS A 1 287 ? -6.184 -12.297 2.869 1 98.44 287 CYS A N 1
ATOM 2213 C CA . CYS A 1 287 ? -4.992 -11.625 2.367 1 98.44 287 CYS A CA 1
ATOM 2214 C C . CYS A 1 287 ? -5.168 -10.109 2.393 1 98.44 287 CYS A C 1
ATOM 2216 O O . CYS A 1 287 ? -6.297 -9.609 2.354 1 98.44 287 CYS A O 1
ATOM 2218 N N . PRO A 1 288 ? -4.094 -9.367 2.543 1 98.12 288 PRO A N 1
ATOM 2219 C CA . PRO A 1 288 ? -4.23 -7.91 2.652 1 98.12 288 PRO A CA 1
ATOM 2220 C C . PRO A 1 288 ? -4.598 -7.25 1.326 1 98.12 288 PRO A C 1
ATOM 2222 O O . PRO A 1 288 ? -4.371 -7.828 0.26 1 98.12 288 PRO A O 1
ATOM 2225 N N . PRO A 1 289 ? -5.129 -5.996 1.399 1 97.44 289 PRO A N 1
ATOM 2226 C CA . PRO A 1 289 ? -5.496 -5.289 0.171 1 97.44 289 PRO A CA 1
ATOM 2227 C C . PRO A 1 289 ? -4.289 -4.957 -0.704 1 97.44 289 PRO A C 1
ATOM 2229 O O . PRO A 1 289 ? -4.41 -4.891 -1.93 1 97.44 289 PRO A O 1
ATOM 2232 N N . SER A 1 290 ? -3.188 -4.648 -0.094 1 98.31 290 SER A N 1
ATOM 2233 C CA . SER A 1 290 ? -1.94 -4.355 -0.795 1 98.31 290 SER A CA 1
ATOM 2234 C C . SER A 1 290 ? -0.731 -4.812 0.012 1 98.31 290 SER A C 1
ATOM 2236 O O . SER A 1 290 ? -0.806 -4.938 1.236 1 98.31 290 SER A O 1
ATOM 2238 N N . SER A 1 291 ? 0.336 -5.078 -0.692 1 98.56 291 SER A N 1
ATOM 2239 C CA . SER A 1 291 ? 1.562 -5.492 -0.019 1 98.56 291 SER A CA 1
ATOM 2240 C C . SER A 1 291 ? 2.797 -5.047 -0.793 1 98.56 291 SER A C 1
ATOM 2242 O O . SER A 1 291 ? 2.748 -4.887 -2.014 1 98.56 291 SER A O 1
ATOM 2244 N N . VAL A 1 292 ? 3.803 -4.777 -0.083 1 98.88 292 VAL A N 1
ATOM 2245 C CA . VAL A 1 292 ? 5.172 -4.645 -0.577 1 98.88 292 VAL A CA 1
ATOM 2246 C C . VAL A 1 292 ? 6.051 -5.727 0.045 1 98.88 292 VAL A C 1
ATOM 2248 O O . VAL A 1 292 ? 6.059 -5.902 1.266 1 98.88 292 VAL A O 1
ATOM 2251 N N . VAL A 1 293 ? 6.754 -6.473 -0.771 1 98.88 293 VAL A N 1
ATOM 2252 C CA . VAL A 1 293 ? 7.629 -7.539 -0.297 1 98.88 293 VAL A CA 1
ATOM 2253 C C . VAL A 1 293 ? 9.055 -7.281 -0.774 1 98.88 293 VAL A C 1
ATOM 2255 O O . VAL A 1 293 ? 9.273 -6.895 -1.925 1 98.88 293 VAL A O 1
ATOM 2258 N N . ARG A 1 294 ? 10.023 -7.473 0.109 1 98.69 294 ARG A N 1
ATOM 2259 C CA . ARG A 1 294 ? 11.445 -7.43 -0.197 1 98.69 294 ARG A CA 1
ATOM 2260 C C . ARG A 1 294 ? 12.102 -8.789 0.016 1 98.69 294 ARG A C 1
ATOM 2262 O O . ARG A 1 294 ? 12.062 -9.336 1.121 1 98.69 294 ARG A O 1
ATOM 2269 N N . LEU A 1 295 ? 12.633 -9.273 -1.017 1 98.62 295 LEU A N 1
ATOM 2270 C CA . LEU A 1 295 ? 13.406 -10.508 -0.939 1 98.62 295 LEU A CA 1
ATOM 2271 C C . LEU A 1 295 ? 14.875 -10.25 -1.258 1 98.62 295 LEU A C 1
ATOM 2273 O O . LEU A 1 295 ? 15.195 -9.414 -2.109 1 98.62 295 LEU A O 1
ATOM 2277 N N . LYS A 1 296 ? 15.719 -10.938 -0.575 1 97.88 296 LYS A N 1
ATOM 2278 C CA . LYS A 1 296 ? 17.125 -11.031 -0.961 1 97.88 296 LYS A CA 1
ATOM 2279 C C . LYS A 1 296 ? 17.438 -12.398 -1.555 1 97.88 296 LYS A C 1
ATOM 2281 O O . LYS A 1 296 ? 17.188 -13.43 -0.926 1 97.88 296 LYS A O 1
ATOM 2286 N N . VAL A 1 297 ? 17.922 -12.336 -2.752 1 96.69 297 VAL A N 1
ATOM 2287 C CA . VAL A 1 297 ? 18.172 -13.586 -3.461 1 96.69 297 VAL A CA 1
ATOM 2288 C C . VAL A 1 297 ? 19.562 -13.562 -4.086 1 96.69 297 VAL A C 1
ATOM 2290 O O . VAL A 1 297 ? 20 -12.539 -4.605 1 96.69 297 VAL A O 1
ATOM 2293 N N . ASP A 1 298 ? 20.188 -14.68 -4.023 1 91.94 298 ASP A N 1
ATOM 2294 C CA . ASP A 1 298 ? 21.5 -14.773 -4.664 1 91.94 298 ASP A CA 1
ATOM 2295 C C . ASP A 1 298 ? 21.359 -15.18 -6.129 1 91.94 298 ASP A C 1
ATOM 2297 O O . ASP A 1 298 ? 20.547 -16.031 -6.469 1 91.94 298 ASP A O 1
ATOM 2301 N N . ALA A 1 299 ? 22.094 -14.492 -6.922 1 91.5 299 ALA A N 1
ATOM 2302 C CA . ALA A 1 299 ? 22.25 -14.867 -8.328 1 91.5 299 ALA A CA 1
ATOM 2303 C C . ALA A 1 299 ? 23.672 -15.297 -8.633 1 91.5 299 ALA A C 1
ATOM 2305 O O . ALA A 1 299 ? 24.625 -14.648 -8.203 1 91.5 299 ALA A O 1
ATOM 2306 N N . PRO A 1 300 ? 23.891 -16.438 -9.258 1 88 300 PRO A N 1
ATOM 2307 C CA . PRO A 1 300 ? 25.234 -16.969 -9.508 1 88 300 PRO A CA 1
ATOM 2308 C C . PRO A 1 300 ? 26.172 -15.945 -10.133 1 88 300 PRO A C 1
ATOM 2310 O O . PRO A 1 300 ? 27.344 -15.859 -9.758 1 88 300 PRO A O 1
ATOM 2313 N N . ASN A 1 301 ? 25.781 -15.164 -11.086 1 85 301 ASN A N 1
ATOM 2314 C CA . ASN A 1 301 ? 26.688 -14.281 -11.812 1 85 301 ASN A CA 1
ATOM 2315 C C . ASN A 1 301 ? 26.516 -12.828 -11.398 1 85 301 ASN A C 1
ATOM 2317 O O . ASN A 1 301 ? 27.234 -11.945 -11.867 1 85 301 ASN A O 1
ATOM 2321 N N . GLN A 1 302 ? 25.578 -12.586 -10.508 1 87.75 302 GLN A N 1
ATOM 2322 C CA . GLN A 1 302 ? 25.281 -11.195 -10.203 1 87.75 302 GLN A CA 1
ATOM 2323 C C . GLN A 1 302 ? 25.438 -10.906 -8.719 1 87.75 302 GLN A C 1
ATOM 2325 O O . GLN A 1 302 ? 25.406 -9.75 -8.297 1 87.75 302 GLN A O 1
ATOM 2330 N N . GLY A 1 303 ? 25.609 -11.977 -7.914 1 90.5 303 GLY A N 1
ATOM 2331 C CA . GLY A 1 303 ? 25.656 -11.758 -6.477 1 90.5 303 GLY A CA 1
ATOM 2332 C C . GLY A 1 303 ? 24.266 -11.617 -5.855 1 90.5 303 GLY A C 1
ATOM 2333 O O . GLY A 1 303 ? 23.312 -12.25 -6.312 1 90.5 303 GLY A O 1
ATOM 2334 N N . SER A 1 304 ? 24.188 -10.828 -4.75 1 92.94 304 SER A N 1
ATOM 2335 C CA . SER A 1 304 ? 22.938 -10.648 -4.035 1 92.94 304 SER A CA 1
ATOM 2336 C C . SER A 1 304 ? 22.047 -9.609 -4.727 1 92.94 304 SER A C 1
ATOM 2338 O O . SER A 1 304 ? 22.5 -8.508 -5.031 1 92.94 304 SER A O 1
ATOM 2340 N N . ILE A 1 305 ? 20.844 -9.992 -4.988 1 95.88 305 ILE A N 1
ATOM 2341 C CA . ILE A 1 305 ? 19.891 -9.164 -5.711 1 95.88 305 ILE A CA 1
ATOM 2342 C C . ILE A 1 305 ? 18.719 -8.805 -4.793 1 95.88 305 ILE A C 1
ATOM 2344 O O . ILE A 1 305 ? 18.219 -9.664 -4.055 1 95.88 305 ILE A O 1
ATOM 2348 N N . ASP A 1 306 ? 18.359 -7.52 -4.805 1 97.69 306 ASP A N 1
ATOM 2349 C CA . ASP A 1 306 ? 17.078 -7.133 -4.207 1 97.69 306 ASP A CA 1
ATOM 2350 C C . ASP A 1 306 ? 15.914 -7.445 -5.145 1 97.69 306 ASP A C 1
ATOM 2352 O O . ASP A 1 306 ? 15.773 -6.824 -6.199 1 97.69 306 ASP A O 1
ATOM 2356 N N . LEU A 1 307 ? 15.164 -8.445 -4.82 1 98.62 307 LEU A N 1
ATOM 2357 C CA . LEU A 1 307 ? 13.969 -8.797 -5.574 1 98.62 307 LEU A CA 1
ATOM 2358 C C . LEU A 1 307 ? 12.711 -8.297 -4.863 1 98.62 307 LEU A C 1
ATOM 2360 O O . LEU A 1 307 ? 12.32 -8.844 -3.832 1 98.62 307 LEU A O 1
ATOM 2364 N N . ASN A 1 308 ? 12.039 -7.328 -5.484 1 98.81 308 ASN A N 1
ATOM 2365 C CA . ASN A 1 308 ? 10.945 -6.625 -4.832 1 98.81 308 ASN A CA 1
ATOM 2366 C C . ASN A 1 308 ? 9.609 -6.918 -5.508 1 98.81 308 ASN A C 1
ATOM 2368 O O . ASN A 1 308 ? 9.539 -7.059 -6.73 1 98.81 308 ASN A O 1
ATOM 2372 N N . TRP A 1 309 ? 8.586 -6.988 -4.668 1 98.81 309 TRP A N 1
ATOM 2373 C CA . TRP A 1 309 ? 7.223 -7.195 -5.145 1 98.81 309 TRP A CA 1
ATOM 2374 C C . TRP A 1 309 ? 6.301 -6.082 -4.652 1 98.81 309 TRP A C 1
ATOM 2376 O O . TRP A 1 309 ? 6.391 -5.66 -3.5 1 98.81 309 TRP A O 1
ATOM 2386 N N . TYR A 1 310 ? 5.418 -5.598 -5.562 1 98.75 310 TYR A N 1
ATOM 2387 C CA . TYR A 1 310 ? 4.367 -4.637 -5.234 1 98.75 310 TYR A CA 1
ATOM 2388 C C . TYR A 1 310 ? 3.016 -5.109 -5.758 1 98.75 310 TYR A C 1
ATOM 2390 O O . TYR A 1 310 ? 2.912 -5.582 -6.891 1 98.75 310 TYR A O 1
ATOM 2398 N N . ASP A 1 311 ? 1.94 -4.934 -4.93 1 98.5 311 ASP A N 1
ATOM 2399 C CA . ASP A 1 311 ? 0.618 -5.285 -5.438 1 98.5 311 ASP A CA 1
ATOM 2400 C C . ASP A 1 311 ? -0.457 -4.375 -4.848 1 98.5 311 ASP A C 1
ATOM 2402 O O . ASP A 1 311 ? -0.151 -3.469 -4.07 1 98.5 311 ASP A O 1
ATOM 2406 N N . GLY A 1 312 ? -1.655 -4.527 -5.312 1 97.44 312 GLY A N 1
ATOM 2407 C CA . GLY A 1 312 ? -2.82 -3.857 -4.758 1 97.44 312 GLY A CA 1
ATOM 2408 C C . GLY A 1 312 ? -2.846 -2.369 -5.047 1 97.44 312 GLY A C 1
ATOM 2409 O O . GLY A 1 312 ? -3.311 -1.578 -4.223 1 97.44 312 GLY A O 1
ATOM 2410 N N . GLY A 1 313 ? -2.279 -1.984 -6.082 1 96.88 313 GLY A N 1
ATOM 2411 C CA . GLY A 1 313 ? -2.23 -0.577 -6.441 1 96.88 313 GLY A CA 1
ATOM 2412 C C . GLY A 1 313 ? -0.894 0.072 -6.137 1 96.88 313 GLY A C 1
ATOM 2413 O O . GLY A 1 313 ? -0.532 1.079 -6.75 1 96.88 313 GLY A O 1
ATOM 2414 N N . ILE A 1 314 ? -0.137 -0.473 -5.199 1 98.25 314 ILE A N 1
ATOM 2415 C CA . ILE A 1 314 ? 1.191 0.047 -4.895 1 98.25 314 ILE A CA 1
ATOM 2416 C C . ILE A 1 314 ? 2.16 -0.317 -6.016 1 98.25 314 ILE A C 1
ATOM 2418 O O . ILE A 1 314 ? 2.146 -1.444 -6.516 1 98.25 314 ILE A O 1
ATOM 2422 N N . MET A 1 315 ? 2.988 0.645 -6.402 1 97.38 315 MET A N 1
ATOM 2423 C CA . MET A 1 315 ? 3.885 0.509 -7.547 1 97.38 315 MET A CA 1
ATOM 2424 C C . MET A 1 315 ? 5.332 0.747 -7.137 1 97.38 315 MET A C 1
ATOM 2426 O O . MET A 1 315 ? 5.598 1.399 -6.125 1 97.38 315 MET A O 1
ATOM 2430 N N . PRO A 1 316 ? 6.23 0.137 -7.902 1 97.69 316 PRO A N 1
ATOM 2431 C CA . PRO A 1 316 ? 7.613 0.587 -7.719 1 97.69 316 PRO A CA 1
ATOM 2432 C C . PRO A 1 316 ? 7.816 2.045 -8.125 1 97.69 316 PRO A C 1
ATOM 2434 O O . PRO A 1 316 ? 6.926 2.652 -8.727 1 97.69 316 PRO A O 1
ATOM 2437 N N . ASP A 1 317 ? 8.953 2.568 -7.742 1 96.75 317 ASP A N 1
ATOM 2438 C CA . ASP A 1 317 ? 9.312 3.914 -8.18 1 96.75 317 ASP A CA 1
ATOM 2439 C C . ASP A 1 317 ? 9.375 3.994 -9.703 1 96.75 317 ASP A C 1
ATOM 2441 O O . ASP A 1 317 ? 9.875 3.076 -10.359 1 96.75 317 ASP A O 1
ATOM 2445 N N . ILE A 1 318 ? 8.891 5.035 -10.195 1 96.81 318 ILE A N 1
ATOM 2446 C CA . ILE A 1 318 ? 9.016 5.281 -11.633 1 96.81 318 ILE A CA 1
ATOM 2447 C C . ILE A 1 318 ? 10.461 5.672 -11.961 1 96.81 318 ILE A C 1
ATOM 2449 O O . ILE A 1 318 ? 10.977 6.66 -11.438 1 96.81 318 ILE A O 1
ATOM 2453 N N . PRO A 1 319 ? 11.094 4.891 -12.867 1 96.75 319 PRO A N 1
ATOM 2454 C CA . PRO A 1 319 ? 12.445 5.293 -13.25 1 96.75 319 PRO A CA 1
ATOM 2455 C C . PRO A 1 319 ? 12.492 6.68 -13.883 1 96.75 319 PRO A C 1
ATOM 2457 O O . PRO A 1 319 ? 11.594 7.035 -14.656 1 96.75 319 PRO A O 1
ATOM 2460 N N . SER A 1 320 ? 13.516 7.422 -13.531 1 94.25 320 SER A N 1
ATOM 2461 C CA . SER A 1 320 ? 13.656 8.766 -14.094 1 94.25 320 SER A CA 1
ATOM 2462 C C . SER A 1 320 ? 13.812 8.719 -15.609 1 94.25 320 SER A C 1
ATOM 2464 O O . SER A 1 320 ? 13.531 9.695 -16.297 1 94.25 320 SER A O 1
ATOM 2466 N N . GLU A 1 321 ? 14.211 7.551 -16.156 1 95.81 321 GLU A N 1
ATOM 2467 C CA . GLU A 1 321 ? 14.445 7.344 -17.578 1 95.81 321 GLU A CA 1
ATOM 2468 C C . GLU A 1 321 ? 13.133 7.184 -18.328 1 95.81 321 GLU A C 1
ATOM 2470 O O . GLU A 1 321 ? 13.109 7.234 -19.562 1 95.81 321 GLU A O 1
ATOM 2475 N N . LEU A 1 322 ? 12.062 6.918 -17.578 1 96.31 322 LEU A N 1
ATOM 2476 C CA . LEU A 1 322 ? 10.766 6.781 -18.25 1 96.31 322 LEU A CA 1
ATOM 2477 C C . LEU A 1 322 ? 10.258 8.141 -18.719 1 96.31 322 LEU A C 1
ATOM 2479 O O . LEU A 1 322 ? 10.195 9.094 -17.953 1 96.31 322 LEU A O 1
ATOM 2483 N N . ALA A 1 323 ? 9.867 8.25 -19.953 1 94.25 323 ALA A N 1
ATOM 2484 C CA . ALA A 1 323 ? 9.391 9.516 -20.5 1 94.25 323 ALA A CA 1
ATOM 2485 C C . ALA A 1 323 ? 8.016 9.875 -19.938 1 94.25 323 ALA A C 1
ATOM 2487 O O . ALA A 1 323 ? 7.234 8.992 -19.578 1 94.25 323 ALA A O 1
ATOM 2488 N N . ASP A 1 324 ? 7.809 11.148 -19.906 1 92.69 324 ASP A N 1
ATOM 2489 C CA . ASP A 1 324 ? 6.504 11.625 -19.453 1 92.69 324 ASP A CA 1
ATOM 2490 C C . ASP A 1 324 ? 5.375 11.039 -20.297 1 92.69 324 ASP A C 1
ATOM 2492 O O . ASP A 1 324 ? 5.418 11.094 -21.531 1 92.69 324 ASP A O 1
ATOM 2496 N N . GLY A 1 325 ? 4.441 10.438 -19.578 1 87.38 325 GLY A N 1
ATOM 2497 C CA . GLY A 1 325 ? 3.287 9.883 -20.266 1 87.38 325 GLY A CA 1
ATOM 2498 C C . GLY A 1 325 ? 3.48 8.438 -20.688 1 87.38 325 GLY A C 1
ATOM 2499 O O . GLY A 1 325 ? 2.525 7.773 -21.094 1 87.38 325 GLY A O 1
ATOM 2500 N N . GLU A 1 326 ? 4.719 7.996 -20.625 1 92.12 326 GLU A N 1
ATOM 2501 C CA . GLU A 1 326 ? 5 6.605 -20.969 1 92.12 326 GLU A CA 1
ATOM 2502 C C . GLU A 1 326 ? 4.59 5.664 -19.844 1 92.12 326 GLU A C 1
ATOM 2504 O O . GLU A 1 326 ? 4.785 5.973 -18.656 1 92.12 326 GLU A O 1
ATOM 2509 N N . LYS A 1 327 ? 4.031 4.516 -20.266 1 91.56 327 LYS A N 1
ATOM 2510 C CA . LYS A 1 327 ? 3.646 3.521 -19.266 1 91.56 327 LYS A CA 1
ATOM 2511 C C . LYS A 1 327 ? 4.824 2.627 -18.891 1 91.56 327 LYS A C 1
ATOM 2513 O O . LYS A 1 327 ? 5.594 2.211 -19.766 1 91.56 327 LYS A O 1
ATOM 2518 N N . LEU A 1 328 ? 5.109 2.402 -17.672 1 93.56 328 LEU A N 1
ATOM 2519 C CA . LEU A 1 328 ? 6.203 1.562 -17.188 1 93.56 328 LEU A CA 1
ATOM 2520 C C . LEU A 1 328 ? 5.973 0.103 -17.578 1 93.56 328 LEU A C 1
ATOM 2522 O O . LEU A 1 328 ? 6.902 -0.586 -18 1 93.56 328 LEU A O 1
ATOM 2526 N N . GLY A 1 329 ? 4.863 -0.452 -17.547 1 94 329 GLY A N 1
ATOM 2527 C CA . GLY A 1 329 ? 4.379 -1.778 -17.891 1 94 329 GLY A CA 1
ATOM 2528 C C . GLY A 1 329 ? 3.01 -1.761 -18.547 1 94 329 GLY A C 1
ATOM 2529 O O . GLY A 1 329 ? 2.578 -0.73 -19.062 1 94 329 GLY A O 1
ATOM 2530 N N . ASN A 1 330 ? 2.461 -2.908 -18.594 1 90.19 330 ASN A N 1
ATOM 2531 C CA . ASN A 1 330 ? 1.098 -2.928 -19.109 1 90.19 330 ASN A CA 1
ATOM 2532 C C . ASN A 1 330 ? 0.067 -2.939 -17.984 1 90.19 330 ASN A C 1
ATOM 2534 O O . ASN A 1 330 ? 0.411 -2.736 -16.828 1 90.19 330 ASN A O 1
ATOM 2538 N N . GLY A 1 331 ? -1.14 -3.053 -18.328 1 84.38 331 GLY A N 1
ATOM 2539 C CA . GLY A 1 331 ? -2.219 -2.936 -17.359 1 84.38 331 GLY A CA 1
ATOM 2540 C C . GLY A 1 331 ? -2.176 -4.004 -16.281 1 84.38 331 GLY A C 1
ATOM 2541 O O . GLY A 1 331 ? -2.725 -3.818 -15.195 1 84.38 331 GLY A O 1
ATOM 2542 N N . ASP A 1 332 ? -1.485 -5.082 -16.484 1 89.31 332 ASP A N 1
ATOM 2543 C CA . ASP A 1 332 ? -1.44 -6.195 -15.547 1 89.31 332 ASP A CA 1
ATOM 2544 C C . ASP A 1 332 ? -0.18 -6.137 -14.68 1 89.31 332 ASP A C 1
ATOM 2546 O O . ASP A 1 332 ? -0.047 -6.891 -13.719 1 89.31 332 ASP A O 1
ATOM 2550 N N . GLY A 1 333 ? 0.806 -5.332 -15.055 1 95.5 333 GLY A N 1
ATOM 2551 C CA . GLY A 1 333 ? 2.035 -5.234 -14.289 1 95.5 333 GLY A CA 1
ATOM 2552 C C . GLY A 1 333 ? 3.285 -5.344 -15.141 1 95.5 333 GLY A C 1
ATOM 2553 O O . GLY A 1 333 ? 3.27 -4.988 -16.328 1 95.5 333 GLY A O 1
ATOM 2554 N N . GLY A 1 334 ? 4.395 -5.703 -14.469 1 97.94 334 GLY A N 1
ATOM 2555 C CA . GLY A 1 334 ? 5.656 -5.828 -15.18 1 97.94 334 GLY A CA 1
ATOM 2556 C C . GLY A 1 334 ? 6.844 -6.047 -14.266 1 97.94 334 GLY A C 1
ATOM 2557 O O . GLY A 1 334 ? 6.676 -6.379 -13.086 1 97.94 334 GLY A O 1
ATOM 2558 N N . VAL A 1 335 ? 8.031 -5.992 -14.945 1 98.62 335 VAL A N 1
ATOM 2559 C CA . VAL A 1 335 ? 9.305 -6.168 -14.258 1 98.62 335 VAL A CA 1
ATOM 2560 C C . VAL A 1 335 ? 10.281 -5.07 -14.68 1 98.62 335 VAL A C 1
ATOM 2562 O O . VAL A 1 335 ? 10.352 -4.723 -15.867 1 98.62 335 VAL A O 1
ATOM 2565 N N . VAL A 1 336 ? 10.945 -4.496 -13.742 1 98.69 336 VAL A N 1
ATOM 2566 C CA . VAL A 1 336 ? 12.039 -3.574 -14.023 1 98.69 336 VAL A CA 1
ATOM 2567 C C . VAL A 1 336 ? 13.359 -4.172 -13.531 1 98.69 336 VAL A C 1
ATOM 2569 O O . VAL A 1 336 ? 13.516 -4.434 -12.336 1 98.69 336 VAL A O 1
ATOM 2572 N N . PHE A 1 337 ? 14.297 -4.379 -14.422 1 98.56 337 PHE A N 1
ATOM 2573 C CA . PHE A 1 337 ? 15.664 -4.746 -14.086 1 98.56 337 PHE A CA 1
ATOM 2574 C C . PHE A 1 337 ? 16.547 -3.51 -13.992 1 98.56 337 PHE A C 1
ATOM 2576 O O . PHE A 1 337 ? 16.75 -2.807 -14.984 1 98.56 337 PHE A O 1
ATOM 2583 N N . HIS A 1 338 ? 17.062 -3.291 -12.805 1 98.44 338 HIS A N 1
ATOM 2584 C CA . HIS A 1 338 ? 18 -2.189 -12.617 1 98.44 338 HIS A CA 1
ATOM 2585 C C . HIS A 1 338 ? 19.438 -2.672 -12.711 1 98.44 338 HIS A C 1
ATOM 2587 O O . HIS A 1 338 ? 19.938 -3.354 -11.805 1 98.44 338 HIS A O 1
ATOM 2593 N N . GLY A 1 339 ? 20.094 -2.256 -13.766 1 97.75 339 GLY A N 1
ATOM 2594 C CA . GLY A 1 339 ? 21.516 -2.568 -13.953 1 97.75 339 GLY A CA 1
ATOM 2595 C C . GLY A 1 339 ? 22.422 -1.373 -13.734 1 97.75 339 GLY A C 1
ATOM 2596 O O . GLY A 1 339 ? 21.953 -0.233 -13.688 1 97.75 339 GLY A O 1
ATOM 2597 N N . THR A 1 340 ? 23.656 -1.622 -13.578 1 97.19 340 THR A N 1
ATOM 2598 C CA . THR A 1 340 ? 24.641 -0.583 -13.32 1 97.19 340 THR A CA 1
ATOM 2599 C C . THR A 1 340 ? 24.828 0.307 -14.547 1 97.19 340 THR A C 1
ATOM 2601 O O . THR A 1 340 ? 25.375 1.404 -14.453 1 97.19 340 THR A O 1
ATOM 2604 N N . LYS A 1 341 ? 24.344 -0.141 -15.742 1 96.5 341 LYS A N 1
ATOM 2605 C CA . LYS A 1 341 ? 24.578 0.621 -16.969 1 96.5 341 LYS A CA 1
ATOM 2606 C C . LYS A 1 341 ? 23.266 0.938 -17.672 1 96.5 341 LYS A C 1
ATOM 2608 O O . LYS A 1 341 ? 23.266 1.523 -18.766 1 96.5 341 LYS A O 1
ATOM 2613 N N . GLY A 1 342 ? 22.203 0.491 -17.062 1 96.81 342 GLY A N 1
ATOM 2614 C CA . GLY A 1 342 ? 20.938 0.745 -17.719 1 96.81 342 GLY A CA 1
ATOM 2615 C C . GLY A 1 342 ? 19.766 0.011 -17.078 1 96.81 342 GLY A C 1
ATOM 2616 O O . GLY A 1 342 ? 19.922 -0.564 -16 1 96.81 342 GLY A O 1
ATOM 2617 N N . ILE A 1 343 ? 18.578 0.132 -17.781 1 98.25 343 ILE A N 1
ATOM 2618 C CA . ILE A 1 343 ? 17.344 -0.436 -17.25 1 98.25 343 ILE A CA 1
ATOM 2619 C C . ILE A 1 343 ? 16.625 -1.23 -18.344 1 98.25 343 ILE A C 1
ATOM 2621 O O . ILE A 1 343 ? 16.531 -0.774 -19.484 1 98.25 343 ILE A O 1
ATOM 2625 N N . ILE A 1 344 ? 16.203 -2.426 -18 1 98.19 344 ILE A N 1
ATOM 2626 C CA . ILE A 1 344 ? 15.312 -3.197 -18.859 1 98.19 344 ILE A CA 1
ATOM 2627 C C . ILE A 1 344 ? 13.938 -3.311 -18.203 1 98.19 344 ILE A C 1
ATOM 2629 O O . ILE A 1 344 ? 13.836 -3.535 -17 1 98.19 344 ILE A O 1
ATOM 2633 N N . VAL A 1 345 ? 12.875 -3.137 -19.031 1 98.25 345 VAL A N 1
ATOM 2634 C CA . VAL A 1 345 ? 11.5 -3.326 -18.578 1 98.25 345 VAL A CA 1
ATOM 2635 C C . VAL A 1 345 ? 10.82 -4.406 -19.406 1 98.25 345 VAL A C 1
ATOM 2637 O O . VAL A 1 345 ? 11.039 -4.496 -20.625 1 98.25 345 VAL A O 1
ATOM 2640 N N . THR A 1 346 ? 10.07 -5.242 -18.75 1 97.94 346 THR A N 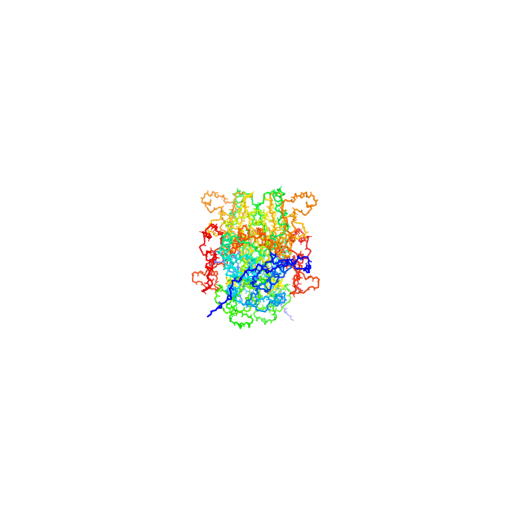1
ATOM 2641 C CA . THR A 1 346 ? 9.172 -6.156 -19.438 1 97.94 346 THR A CA 1
ATOM 2642 C C . THR A 1 346 ? 7.75 -6.023 -18.906 1 97.94 346 THR A C 1
ATOM 2644 O O . THR A 1 346 ? 7.547 -5.598 -17.766 1 97.94 346 THR A O 1
ATOM 2647 N N . ASP A 1 347 ? 6.805 -6.355 -19.75 1 97.06 347 ASP A N 1
ATOM 2648 C CA . ASP A 1 347 ? 5.426 -6.5 -19.297 1 97.06 347 ASP A CA 1
ATOM 2649 C C . ASP A 1 347 ? 5.215 -7.836 -18.594 1 97.06 347 ASP A C 1
ATOM 2651 O O . ASP A 1 347 ? 6.16 -8.609 -18.422 1 97.06 347 ASP A O 1
ATOM 2655 N N . VAL A 1 348 ? 4.023 -8.102 -18.125 1 95.38 348 VAL A N 1
ATOM 2656 C CA . VAL A 1 348 ? 3.686 -9.406 -17.562 1 95.38 348 VAL A CA 1
ATOM 2657 C C . VAL A 1 348 ? 4.031 -10.5 -18.578 1 95.38 348 VAL A C 1
ATOM 2659 O O . VAL A 1 348 ? 4.055 -10.258 -19.781 1 95.38 348 VAL A O 1
ATOM 2662 N N . TYR A 1 349 ? 4.371 -11.695 -18.109 1 95.44 349 TYR A N 1
ATOM 2663 C CA . TYR A 1 349 ? 4.738 -12.852 -18.906 1 95.44 349 TYR A CA 1
ATOM 2664 C C . TYR A 1 349 ? 6.02 -12.594 -19.688 1 95.44 349 TYR A C 1
ATOM 2666 O O . TYR A 1 349 ? 6.227 -13.156 -20.766 1 95.44 349 TYR A O 1
ATOM 2674 N N . SER A 1 350 ? 6.797 -11.648 -19.25 1 95.38 350 SER A N 1
ATOM 2675 C CA . SER A 1 350 ? 8.078 -11.289 -19.844 1 95.38 350 SER A CA 1
ATOM 2676 C C . SER A 1 350 ? 7.895 -10.648 -21.219 1 95.38 350 SER A C 1
ATOM 2678 O O . SER A 1 350 ? 8.797 -10.688 -22.062 1 95.38 350 SER A O 1
ATOM 2680 N N . ALA A 1 351 ? 6.766 -10.07 -21.438 1 96.25 351 ALA A N 1
ATOM 2681 C CA . ALA A 1 351 ? 6.449 -9.57 -22.781 1 96.25 351 ALA A CA 1
ATOM 2682 C C . ALA A 1 351 ? 7.137 -8.234 -23.047 1 96.25 351 ALA A C 1
ATOM 2684 O O . ALA A 1 351 ? 7.438 -7.488 -22.109 1 96.25 351 ALA A O 1
ATOM 2685 N N . ASN A 1 352 ? 7.488 -7.988 -24.25 1 95.94 352 ASN A N 1
ATOM 2686 C CA . ASN A 1 352 ? 7.934 -6.703 -24.781 1 95.94 352 ASN A CA 1
ATOM 2687 C C . ASN A 1 352 ? 9.148 -6.172 -24.031 1 95.94 352 ASN A C 1
ATOM 2689 O O . ASN A 1 352 ? 9.125 -5.051 -23.516 1 95.94 352 ASN A O 1
ATOM 2693 N N . PRO A 1 353 ? 10.203 -6.98 -23.953 1 97 353 PRO A N 1
ATOM 2694 C CA . PRO A 1 353 ? 11.414 -6.422 -23.344 1 97 353 PRO A CA 1
ATOM 2695 C C . PRO A 1 353 ? 11.891 -5.152 -24.047 1 97 353 PRO A C 1
ATOM 2697 O O . PRO A 1 353 ? 11.922 -5.098 -25.281 1 97 353 PRO A O 1
ATOM 2700 N N . ARG A 1 354 ? 12.242 -4.137 -23.266 1 97.25 354 ARG A N 1
ATOM 2701 C CA . ARG A 1 354 ? 12.727 -2.875 -23.812 1 97.25 354 ARG A CA 1
ATOM 2702 C C . ARG A 1 354 ? 13.664 -2.18 -22.828 1 97.25 354 ARG A C 1
ATOM 2704 O O . ARG A 1 354 ? 13.625 -2.441 -21.625 1 97.25 354 ARG A O 1
ATOM 2711 N N . LEU A 1 355 ? 14.5 -1.347 -23.422 1 97.5 355 LEU A N 1
ATOM 2712 C CA . LEU A 1 355 ? 15.414 -0.528 -22.625 1 97.5 355 LEU A CA 1
ATOM 2713 C C . LEU A 1 355 ? 14.773 0.811 -22.266 1 97.5 355 LEU A C 1
ATOM 2715 O O . LEU A 1 355 ? 13.898 1.297 -23 1 97.5 355 LEU A O 1
ATOM 2719 N N . LEU A 1 356 ? 15.117 1.34 -21.188 1 96.69 356 LEU A N 1
ATOM 2720 C CA . LEU A 1 356 ? 14.844 2.738 -20.875 1 96.69 356 LEU A CA 1
ATOM 2721 C C . LEU A 1 356 ? 16.125 3.561 -20.922 1 96.69 356 LEU A C 1
ATOM 2723 O O . LEU A 1 356 ? 17.188 3.098 -20.484 1 96.69 356 LEU A O 1
ATOM 2727 N N . PRO A 1 357 ? 16.078 4.84 -21.391 1 95.88 357 PRO A N 1
ATOM 2728 C CA . PRO A 1 357 ? 14.922 5.48 -22.031 1 95.88 357 PRO A CA 1
ATOM 2729 C C . PRO A 1 357 ? 14.578 4.859 -23.391 1 95.88 357 PRO A C 1
ATOM 2731 O O . PRO A 1 357 ? 15.414 4.176 -23.984 1 95.88 357 PRO A O 1
ATOM 2734 N N . ALA A 1 358 ? 13.391 5.129 -23.812 1 91.44 358 ALA A N 1
ATOM 2735 C CA . ALA A 1 358 ? 12.836 4.457 -24.984 1 91.44 358 ALA A CA 1
ATOM 2736 C C . ALA A 1 358 ? 13.664 4.754 -26.234 1 91.44 358 ALA A C 1
ATOM 2738 O O . ALA A 1 358 ? 13.773 3.91 -27.125 1 91.44 358 ALA A O 1
ATOM 2739 N N . ASP A 1 359 ? 14.289 5.848 -26.297 1 90.56 359 ASP A N 1
ATOM 2740 C CA . ASP A 1 359 ? 14.992 6.277 -27.516 1 90.56 359 ASP A CA 1
ATOM 2741 C C . ASP A 1 359 ? 16.234 5.414 -27.75 1 90.56 359 ASP A C 1
ATOM 2743 O O . ASP A 1 359 ? 16.703 5.312 -28.891 1 90.56 359 ASP A O 1
ATOM 2747 N N . VAL A 1 360 ? 16.75 4.758 -26.734 1 91 360 VAL A N 1
ATOM 2748 C CA . VAL A 1 360 ? 17.953 3.953 -26.875 1 91 360 VAL A CA 1
ATOM 2749 C C . VAL A 1 360 ? 17.641 2.682 -27.672 1 91 360 VAL A C 1
ATOM 2751 O O . VAL A 1 360 ? 18.531 2.062 -28.234 1 91 360 VAL A O 1
ATOM 2754 N N . ASN A 1 361 ? 16.422 2.305 -27.672 1 91.31 361 ASN A N 1
ATOM 2755 C CA . ASN A 1 361 ? 16.031 1.047 -28.297 1 91.31 361 ASN A CA 1
ATOM 2756 C C . ASN A 1 361 ? 16.266 1.089 -29.812 1 91.31 361 ASN A C 1
ATOM 2758 O O . ASN A 1 361 ? 16.562 0.066 -30.422 1 91.31 361 ASN A O 1
ATOM 2762 N N . SER A 1 362 ? 16.125 2.25 -30.406 1 89.06 362 SER A N 1
ATOM 2763 C CA . SER A 1 362 ? 16.312 2.383 -31.859 1 89.06 362 SER A CA 1
ATOM 2764 C C . SER A 1 362 ? 17.797 2.346 -32.219 1 89.06 362 SER A C 1
ATOM 2766 O O . SER A 1 362 ? 18.141 2.027 -33.344 1 89.06 362 SER A O 1
ATOM 2768 N N . MET A 1 363 ? 18.625 2.623 -31.281 1 88.12 363 MET A N 1
ATOM 2769 C CA . MET A 1 363 ? 20.047 2.717 -31.547 1 88.12 363 MET A CA 1
ATOM 2770 C C . MET A 1 363 ? 20.781 1.474 -31.031 1 88.12 363 MET A C 1
ATOM 2772 O O . MET A 1 363 ? 21.953 1.263 -31.344 1 88.12 363 MET A O 1
ATOM 2776 N N . PHE A 1 364 ? 20.047 0.754 -30.344 1 87.06 364 PHE A N 1
ATOM 2777 C CA . PHE A 1 364 ? 20.578 -0.404 -29.641 1 87.06 364 PHE A CA 1
ATOM 2778 C C . PHE A 1 364 ? 20.781 -1.57 -30.594 1 87.06 364 PHE A C 1
ATOM 2780 O O . PHE A 1 364 ? 19.859 -1.962 -31.312 1 87.06 364 PHE A O 1
ATOM 2787 N N . ASN A 1 365 ? 22.062 -2.047 -30.766 1 90.19 365 ASN A N 1
ATOM 2788 C CA . ASN A 1 365 ? 22.328 -3.289 -31.484 1 90.19 365 ASN A CA 1
ATOM 2789 C C . ASN A 1 365 ? 21.969 -4.512 -30.641 1 90.19 365 ASN A C 1
ATOM 2791 O O . ASN A 1 365 ? 22.734 -4.895 -29.75 1 90.19 365 ASN A O 1
ATOM 2795 N N . LYS A 1 366 ? 20.984 -5.148 -31 1 91.75 366 LYS A N 1
ATOM 2796 C CA . LYS A 1 366 ? 20.484 -6.273 -30.219 1 91.75 366 LYS A CA 1
ATOM 2797 C C . LYS A 1 366 ? 21.453 -7.457 -30.281 1 91.75 366 LYS A C 1
ATOM 2799 O O . LYS A 1 366 ? 21.969 -7.781 -31.344 1 91.75 366 LYS A O 1
ATOM 2804 N N . PRO A 1 367 ? 21.594 -8.094 -29.156 1 94.5 367 PRO A N 1
ATOM 2805 C CA . PRO A 1 367 ? 22.406 -9.305 -29.156 1 94.5 367 PRO A CA 1
ATOM 2806 C C . PRO A 1 367 ? 21.812 -10.422 -30 1 94.5 367 PRO A C 1
ATOM 2808 O O . PRO A 1 367 ? 20.609 -10.469 -30.203 1 94.5 367 PRO A O 1
ATOM 2811 N N . LYS A 1 368 ? 22.672 -11.305 -30.391 1 93.81 368 LYS A N 1
ATOM 2812 C CA . LYS A 1 368 ? 22.25 -12.477 -31.156 1 93.81 368 LYS A CA 1
ATOM 2813 C C . LYS A 1 368 ? 21.375 -13.391 -30.312 1 93.81 368 LYS A C 1
ATOM 2815 O O . LYS A 1 368 ? 21.625 -13.578 -29.125 1 93.81 368 LYS A O 1
ATOM 2820 N N . GLU A 1 369 ? 20.375 -13.945 -31 1 95.12 369 GLU A N 1
ATOM 2821 C CA . GLU A 1 369 ? 19.547 -14.938 -30.328 1 95.12 369 GLU A CA 1
ATOM 2822 C C . GLU A 1 369 ? 20.281 -16.266 -30.188 1 95.12 369 GLU A C 1
ATOM 2824 O O . GLU A 1 369 ? 20.688 -16.875 -31.172 1 95.12 369 GLU A O 1
ATOM 2829 N N . THR A 1 370 ? 20.422 -16.703 -28.938 1 96.19 370 THR A N 1
ATOM 2830 C CA . THR A 1 370 ? 21.188 -17.922 -28.688 1 96.19 370 THR A CA 1
ATOM 2831 C C . THR A 1 370 ? 20.312 -18.984 -27.984 1 96.19 370 THR A C 1
ATOM 2833 O O . THR A 1 370 ? 20.656 -20.156 -28 1 96.19 370 THR A O 1
ATOM 2836 N N . LEU A 1 371 ? 19.266 -18.625 -27.438 1 95.81 371 LEU A N 1
ATOM 2837 C CA . LEU A 1 371 ? 18.406 -19.547 -26.688 1 95.81 371 LEU A CA 1
ATOM 2838 C C . LEU A 1 371 ? 17.266 -20.047 -27.562 1 95.81 371 LEU A C 1
ATOM 2840 O O . LEU A 1 371 ? 16.688 -19.297 -28.344 1 95.81 371 LEU A O 1
ATOM 2844 N N . PRO A 1 372 ? 16.969 -21.312 -27.422 1 95.06 372 PRO A N 1
ATOM 2845 C CA . PRO A 1 372 ? 15.844 -21.828 -28.203 1 95.06 372 PRO A CA 1
ATOM 2846 C C . PRO A 1 372 ? 14.516 -21.188 -27.812 1 95.06 372 PRO A C 1
ATOM 2848 O O . PRO A 1 372 ? 14.258 -20.953 -26.625 1 95.06 372 PRO A O 1
ATOM 2851 N N . ARG A 1 373 ? 13.805 -20.844 -28.844 1 96.94 373 ARG A N 1
ATOM 2852 C CA . ARG A 1 373 ? 12.445 -20.344 -28.625 1 96.94 373 ARG A CA 1
ATOM 2853 C C . ARG A 1 373 ? 11.445 -21.484 -28.609 1 96.94 373 ARG A C 1
ATOM 2855 O O . ARG A 1 373 ? 11.609 -22.484 -29.328 1 96.94 373 ARG A O 1
ATOM 2862 N N . ILE A 1 374 ? 10.453 -21.359 -27.781 1 96.81 374 ILE A N 1
ATOM 2863 C CA . ILE A 1 374 ? 9.367 -22.328 -27.75 1 96.81 374 ILE A CA 1
ATOM 2864 C C . ILE A 1 374 ? 8.359 -22.016 -28.844 1 96.81 374 ILE A C 1
ATOM 2866 O O . ILE A 1 374 ? 7.898 -20.891 -28.969 1 96.81 374 ILE A O 1
ATOM 2870 N N . LYS A 1 375 ? 8.078 -23.078 -29.641 1 96.31 375 LYS A N 1
ATOM 2871 C CA . LYS A 1 375 ? 7.102 -22.891 -30.719 1 96.31 375 LYS A CA 1
ATOM 2872 C C . LYS A 1 375 ? 5.785 -22.344 -30.172 1 96.31 375 LYS A C 1
ATOM 2874 O O . LYS A 1 375 ? 5.223 -22.906 -29.219 1 96.31 375 LYS A O 1
ATOM 2879 N N . GLY A 1 376 ? 5.336 -21.234 -30.703 1 96.44 376 GLY A N 1
ATOM 2880 C CA . GLY A 1 376 ? 4.086 -20.625 -30.281 1 96.44 376 GLY A CA 1
ATOM 2881 C C . GLY A 1 376 ? 4.246 -19.688 -29.094 1 96.44 376 GLY A C 1
ATOM 2882 O O . GLY A 1 376 ? 3.299 -19.016 -28.703 1 96.44 376 GLY A O 1
ATOM 2883 N N . GLY A 1 377 ? 5.465 -19.641 -28.5 1 96.5 377 GLY A N 1
ATOM 2884 C CA . GLY A 1 377 ? 5.68 -18.781 -27.344 1 96.5 377 GLY A CA 1
ATOM 2885 C C . GLY A 1 377 ? 4.773 -19.125 -26.172 1 96.5 377 GLY A C 1
ATOM 2886 O O . GLY A 1 377 ? 4.605 -20.297 -25.828 1 96.5 377 GLY A O 1
ATOM 2887 N N . SER A 1 378 ? 4.246 -18.062 -25.594 1 95.38 378 SER A N 1
ATOM 2888 C CA . SER A 1 378 ? 3.34 -18.266 -24.469 1 95.38 378 SER A CA 1
ATOM 2889 C C . SER A 1 378 ? 2.115 -19.062 -24.875 1 95.38 378 SER A C 1
ATOM 2891 O O . SER A 1 378 ? 1.602 -19.875 -24.094 1 95.38 378 SER A O 1
ATOM 2893 N N . ALA A 1 379 ? 1.658 -18.938 -26.094 1 95.56 379 ALA A N 1
ATOM 2894 C CA . ALA A 1 379 ? 0.498 -19.656 -26.594 1 95.56 379 ALA A CA 1
ATOM 2895 C C . ALA A 1 379 ? 0.841 -21.125 -26.875 1 95.56 379 ALA A C 1
ATOM 2897 O O . ALA A 1 379 ? -0.052 -21.953 -27.031 1 95.56 379 ALA A O 1
ATOM 2898 N N . GLY A 1 380 ? 2.092 -21.422 -26.891 1 97.44 380 GLY A N 1
ATOM 2899 C CA . GLY A 1 380 ? 2.549 -22.781 -27.141 1 97.44 380 GLY A CA 1
ATOM 2900 C C . GLY A 1 380 ? 2.918 -23.516 -25.859 1 97.44 380 GLY A C 1
ATOM 2901 O O . GLY A 1 380 ? 3.48 -24.625 -25.922 1 97.44 380 GLY A O 1
ATOM 2902 N N . HIS A 1 381 ? 2.627 -22.922 -24.719 1 98.12 381 HIS A N 1
ATOM 2903 C CA . HIS A 1 381 ? 3.045 -23.438 -23.422 1 98.12 381 HIS A CA 1
ATOM 2904 C C . HIS A 1 381 ? 2.533 -24.859 -23.219 1 98.12 381 HIS A C 1
ATOM 2906 O O . HIS A 1 381 ? 3.289 -25.75 -22.797 1 98.12 381 HIS A O 1
ATOM 2912 N N . GLN A 1 382 ? 1.244 -25.125 -23.531 1 98.44 382 GLN A N 1
ATOM 2913 C CA . GLN A 1 382 ? 0.653 -26.438 -23.375 1 98.44 382 GLN A CA 1
ATOM 2914 C C . GLN A 1 382 ? 1.246 -27.438 -24.375 1 98.44 382 GLN A C 1
ATOM 2916 O O . GLN A 1 382 ? 1.521 -28.594 -24.016 1 98.44 382 GLN A O 1
ATOM 2921 N N . ASN A 1 383 ? 1.427 -26.953 -25.562 1 98.12 383 ASN A N 1
ATOM 2922 C CA . ASN A 1 383 ? 2.039 -27.828 -26.547 1 98.12 383 ASN A CA 1
ATOM 2923 C C . ASN A 1 383 ? 3.459 -28.234 -26.156 1 98.12 383 ASN A C 1
ATOM 2925 O O . ASN A 1 383 ? 3.895 -29.344 -26.422 1 98.12 383 ASN A O 1
ATOM 2929 N N . ASN A 1 384 ? 4.16 -27.281 -25.594 1 98.5 384 ASN A N 1
ATOM 2930 C CA . ASN A 1 384 ? 5.496 -27.578 -25.094 1 98.5 384 ASN A CA 1
ATOM 2931 C C . ASN A 1 384 ? 5.473 -28.75 -24.094 1 98.5 384 ASN A C 1
ATOM 2933 O O . ASN A 1 384 ? 6.309 -29.641 -24.172 1 98.5 384 ASN A O 1
ATOM 2937 N N . TRP A 1 385 ? 4.523 -28.766 -23.219 1 98.69 385 TRP A N 1
ATOM 2938 C CA . TRP A 1 385 ? 4.387 -29.828 -22.234 1 98.69 385 TRP A CA 1
ATOM 2939 C C . TRP A 1 385 ? 4.02 -31.156 -22.906 1 98.69 385 TRP A C 1
ATOM 2941 O O . TRP A 1 385 ? 4.609 -32.188 -22.594 1 98.69 385 TRP A O 1
ATOM 2951 N N . VAL A 1 386 ? 3.057 -31.141 -23.812 1 98.62 386 VAL A N 1
ATOM 2952 C CA . VAL A 1 386 ? 2.586 -32.344 -24.5 1 98.62 386 VAL A CA 1
ATOM 2953 C C . VAL A 1 386 ? 3.734 -32.969 -25.281 1 98.62 386 VAL A C 1
ATOM 2955 O O . VAL A 1 386 ? 3.959 -34.188 -25.203 1 98.62 386 VAL A O 1
ATOM 2958 N N . GLU A 1 387 ? 4.445 -32.125 -26 1 98 387 GLU A N 1
ATOM 2959 C CA . GLU A 1 387 ? 5.598 -32.625 -26.734 1 98 387 GLU A CA 1
ATOM 2960 C C . GLU A 1 387 ? 6.633 -33.25 -25.797 1 98 387 GLU A C 1
ATOM 2962 O O . GLU A 1 387 ? 7.25 -34.25 -26.125 1 98 387 GLU A O 1
ATOM 2967 N N . GLY A 1 388 ? 6.812 -32.594 -24.703 1 98.06 388 GLY A N 1
ATOM 2968 C CA . GLY A 1 388 ? 7.715 -33.156 -23.719 1 98.06 388 GLY A CA 1
ATOM 2969 C C . GLY A 1 388 ? 7.297 -34.531 -23.234 1 98.06 388 GLY A C 1
ATOM 2970 O O . GLY A 1 388 ? 8.125 -35.438 -23.125 1 98.06 388 GLY A O 1
ATOM 2971 N N . CYS A 1 389 ? 6.043 -34.719 -22.953 1 98.38 389 CYS A N 1
ATOM 2972 C CA . CYS A 1 389 ? 5.512 -36 -22.484 1 98.38 389 CYS A CA 1
ATOM 2973 C C . CYS A 1 389 ? 5.688 -37.094 -23.531 1 98.38 389 CYS A C 1
ATOM 2975 O O . CYS A 1 389 ? 6.043 -38.219 -23.219 1 98.38 389 CYS A O 1
ATOM 2977 N N . LEU A 1 390 ? 5.422 -36.719 -24.781 1 97.62 390 LEU A N 1
ATOM 2978 C CA . LEU A 1 390 ? 5.445 -37.688 -25.875 1 97.62 390 LEU A CA 1
ATOM 2979 C C . LEU A 1 390 ? 6.879 -38.062 -26.266 1 97.62 390 LEU A C 1
ATOM 2981 O O . LEU A 1 390 ? 7.16 -39.188 -26.641 1 97.62 390 LEU A O 1
ATOM 2985 N N . ASN A 1 391 ? 7.816 -37.062 -26.062 1 96.44 391 ASN A N 1
ATOM 2986 C CA . ASN A 1 391 ? 9.164 -37.25 -26.594 1 96.44 391 ASN A CA 1
ATOM 2987 C C . ASN A 1 391 ? 10.188 -37.406 -25.484 1 96.44 391 ASN A C 1
ATOM 2989 O O . ASN A 1 391 ? 11.359 -37.688 -25.75 1 96.44 391 ASN A O 1
ATOM 2993 N N . GLY A 1 392 ? 9.773 -37.219 -24.312 1 96.56 392 GLY A N 1
ATOM 2994 C CA . GLY A 1 392 ? 10.688 -37.375 -23.203 1 96.56 392 GLY A CA 1
ATOM 2995 C C . GLY A 1 392 ? 11.625 -36.188 -23.031 1 96.56 392 GLY A C 1
ATOM 2996 O O . GLY A 1 392 ? 12.805 -36.375 -22.703 1 96.56 392 GLY A O 1
ATOM 2997 N N . THR A 1 393 ? 11.18 -35 -23.312 1 96.44 393 THR A N 1
ATOM 2998 C CA . THR A 1 393 ? 11.984 -33.781 -23.172 1 96.44 393 THR A CA 1
ATOM 2999 C C . THR A 1 393 ? 11.414 -32.906 -22.062 1 96.44 393 THR A C 1
ATOM 3001 O O . THR A 1 393 ? 10.203 -32.875 -21.828 1 96.44 393 THR A O 1
ATOM 3004 N N . VAL A 1 394 ? 12.32 -32.188 -21.438 1 96.62 394 VAL A N 1
ATOM 3005 C CA . VAL A 1 394 ? 11.938 -31.328 -20.312 1 96.62 394 VAL A CA 1
ATOM 3006 C C . VAL A 1 394 ? 11.117 -30.141 -20.828 1 96.62 394 VAL A C 1
ATOM 3008 O O . VAL A 1 394 ? 11.445 -29.547 -21.844 1 96.62 394 VAL A O 1
ATOM 3011 N N . ALA A 1 395 ? 10.039 -29.844 -20.141 1 97.62 395 ALA A N 1
ATOM 3012 C CA . ALA A 1 395 ? 9.172 -28.734 -20.516 1 97.62 395 ALA A CA 1
ATOM 3013 C C . ALA A 1 395 ? 9.719 -27.406 -19.953 1 97.62 395 ALA A C 1
ATOM 3015 O O . ALA A 1 395 ? 10.648 -27.406 -19.141 1 97.62 395 ALA A O 1
ATOM 3016 N N . SER A 1 396 ? 9.141 -26.281 -20.359 1 97 396 SER A N 1
ATOM 3017 C CA . SER A 1 396 ? 9.703 -24.953 -20.141 1 97 396 SER A CA 1
ATOM 3018 C C . SER A 1 396 ? 9.547 -24.516 -18.688 1 97 396 SER A C 1
ATOM 3020 O O . SER A 1 396 ? 10.273 -23.641 -18.219 1 97 396 SER A O 1
ATOM 3022 N N . SER A 1 397 ? 8.672 -25.094 -17.969 1 98.19 397 SER A N 1
ATOM 3023 C CA . SER A 1 397 ? 8.461 -24.766 -16.562 1 98.19 397 SER A CA 1
ATOM 3024 C C . SER A 1 397 ? 8.352 -26.016 -15.711 1 98.19 397 SER A C 1
ATOM 3026 O O . SER A 1 397 ? 7.383 -26.188 -14.977 1 98.19 397 SER A O 1
ATOM 3028 N N . ASP A 1 398 ? 9.336 -26.812 -15.859 1 98.31 398 ASP A N 1
ATOM 3029 C CA . ASP A 1 398 ? 9.352 -28.078 -15.133 1 98.31 398 ASP A CA 1
ATOM 3030 C C . ASP A 1 398 ? 9.398 -27.844 -13.625 1 98.31 398 ASP A C 1
ATOM 3032 O O . ASP A 1 398 ? 9.906 -26.812 -13.164 1 98.31 398 ASP A O 1
ATOM 3036 N N . PHE A 1 399 ? 8.898 -28.766 -12.836 1 98.75 399 PHE A N 1
ATOM 3037 C CA . PHE A 1 399 ? 8.758 -28.609 -11.391 1 98.75 399 PHE A CA 1
ATOM 3038 C C . PHE A 1 399 ? 10.125 -28.5 -10.727 1 98.75 399 PHE A C 1
ATOM 3040 O O . PHE A 1 399 ? 10.305 -27.703 -9.805 1 98.75 399 PHE A O 1
ATOM 3047 N N . VAL A 1 400 ? 11.102 -29.219 -11.18 1 97.88 400 VAL A N 1
ATOM 3048 C CA . VAL A 1 400 ? 12.336 -29.469 -10.445 1 97.88 400 VAL A CA 1
ATOM 3049 C C . VAL A 1 400 ? 13.273 -28.266 -10.578 1 97.88 400 VAL A C 1
ATOM 3051 O O . VAL A 1 400 ? 13.75 -27.734 -9.57 1 97.88 400 VAL A O 1
ATOM 3054 N N . THR A 1 401 ? 13.453 -27.766 -11.719 1 96.62 401 THR A N 1
ATOM 3055 C CA . THR A 1 401 ? 14.516 -26.781 -11.93 1 96.62 401 THR A CA 1
ATOM 3056 C C . THR A 1 401 ? 13.93 -25.375 -12.062 1 96.62 401 THR A C 1
ATOM 3058 O O . THR A 1 401 ? 14.648 -24.375 -11.945 1 96.62 401 THR A O 1
ATOM 3061 N N . LYS A 1 402 ? 12.641 -25.219 -12.305 1 97.06 402 LYS A N 1
ATOM 3062 C CA . LYS A 1 402 ? 12.086 -23.906 -12.609 1 97.06 402 LYS A CA 1
ATOM 3063 C C . LYS A 1 402 ? 10.922 -23.578 -11.68 1 97.06 402 LYS A C 1
ATOM 3065 O O . LYS A 1 402 ? 11.07 -22.797 -10.734 1 97.06 402 LYS A O 1
ATOM 3070 N N . ALA A 1 403 ? 9.844 -24.297 -11.812 1 98.25 403 ALA A N 1
ATOM 3071 C CA . ALA A 1 403 ? 8.594 -23.969 -11.141 1 98.25 403 ALA A CA 1
ATOM 3072 C C . ALA A 1 403 ? 8.734 -24.109 -9.625 1 98.25 403 ALA A C 1
ATOM 3074 O O . ALA A 1 403 ? 8.18 -23.312 -8.867 1 98.25 403 ALA A O 1
ATOM 3075 N N . GLY A 1 404 ? 9.391 -25.156 -9.188 1 97.88 404 GLY A N 1
ATOM 3076 C CA . GLY A 1 404 ? 9.562 -25.391 -7.762 1 97.88 404 GLY A CA 1
ATOM 3077 C C . GLY A 1 404 ? 10.266 -24.234 -7.059 1 97.88 404 GLY A C 1
ATOM 3078 O O . GLY A 1 404 ? 9.688 -23.594 -6.188 1 97.88 404 GLY A O 1
ATOM 3079 N N . PRO A 1 405 ? 11.523 -23.969 -7.484 1 96.62 405 PRO A N 1
ATOM 3080 C CA . PRO A 1 405 ? 12.258 -22.859 -6.879 1 96.62 405 PRO A CA 1
ATOM 3081 C C . PRO A 1 405 ? 11.523 -21.516 -6.992 1 96.62 405 PRO A C 1
ATOM 3083 O O . PRO A 1 405 ? 11.5 -20.734 -6.039 1 96.62 405 PRO A O 1
ATOM 3086 N N . LEU A 1 406 ? 10.922 -21.25 -8.086 1 98.12 406 LEU A N 1
ATOM 3087 C CA . LEU A 1 406 ? 10.164 -20.016 -8.297 1 98.12 406 LEU A CA 1
ATOM 3088 C C . LEU A 1 406 ? 9.016 -19.922 -7.301 1 98.12 406 LEU A C 1
ATOM 3090 O O . LEU A 1 406 ? 8.859 -18.891 -6.621 1 98.12 406 LEU A O 1
ATOM 3094 N N . THR A 1 407 ? 8.219 -21 -7.23 1 98.69 407 THR A N 1
ATOM 3095 C CA . THR A 1 407 ? 7.039 -20.969 -6.371 1 98.69 407 THR A CA 1
ATOM 3096 C C . THR A 1 407 ? 7.445 -20.859 -4.902 1 98.69 407 THR A C 1
ATOM 3098 O O . THR A 1 407 ? 6.789 -20.172 -4.117 1 98.69 407 THR A O 1
ATOM 3101 N N . GLU A 1 408 ? 8.516 -21.562 -4.52 1 98.12 408 GLU A N 1
ATOM 3102 C CA . GLU A 1 408 ? 9 -21.422 -3.152 1 98.12 408 GLU A CA 1
ATOM 3103 C C . GLU A 1 408 ? 9.367 -19.969 -2.85 1 98.12 408 GLU A C 1
ATOM 3105 O O . GLU A 1 408 ? 9.094 -19.469 -1.757 1 98.12 408 GLU A O 1
ATOM 3110 N N . GLY A 1 409 ? 10.062 -19.281 -3.789 1 97.88 409 GLY A N 1
ATOM 3111 C CA . GLY A 1 409 ? 10.383 -17.875 -3.617 1 97.88 409 GLY A CA 1
ATOM 3112 C C . GLY A 1 409 ? 9.148 -17 -3.438 1 97.88 409 GLY A C 1
ATOM 3113 O O . GLY A 1 409 ? 9.117 -16.141 -2.561 1 97.88 409 GLY A O 1
ATOM 3114 N N . VAL A 1 410 ? 8.133 -17.234 -4.242 1 98.5 410 VAL A N 1
ATOM 3115 C CA . VAL A 1 410 ? 6.867 -16.516 -4.168 1 98.5 410 VAL A CA 1
ATOM 3116 C C . VAL A 1 410 ? 6.227 -16.734 -2.801 1 98.5 410 VAL A C 1
ATOM 3118 O O . VAL A 1 410 ? 5.801 -15.781 -2.146 1 98.5 410 VAL A O 1
ATOM 3121 N N . LEU A 1 411 ? 6.207 -17.969 -2.367 1 98.56 411 LEU A N 1
ATOM 3122 C CA . LEU A 1 411 ? 5.539 -18.328 -1.12 1 98.56 411 LEU A CA 1
ATOM 3123 C C . LEU A 1 411 ? 6.34 -17.844 0.083 1 98.56 411 LEU A C 1
ATOM 3125 O O . LEU A 1 411 ? 5.777 -17.594 1.152 1 98.56 411 LEU A O 1
ATOM 3129 N N . MET A 1 412 ? 7.648 -17.703 -0.053 1 98.31 412 MET A N 1
ATOM 3130 C CA . MET A 1 412 ? 8.422 -17.047 0.996 1 98.31 412 MET A CA 1
ATOM 3131 C C . MET A 1 412 ? 7.973 -15.609 1.181 1 98.31 412 MET A C 1
ATOM 3133 O O . MET A 1 412 ? 7.93 -15.102 2.305 1 98.31 412 MET A O 1
ATOM 3137 N N . GLY A 1 413 ? 7.719 -14.914 0.071 1 98.62 413 GLY A N 1
ATOM 3138 C CA . GLY A 1 413 ? 7.105 -13.602 0.174 1 98.62 413 GLY A CA 1
ATOM 3139 C C . GLY A 1 413 ? 5.824 -13.602 0.982 1 98.62 413 GLY A C 1
ATOM 3140 O O . GLY A 1 413 ? 5.586 -12.695 1.783 1 98.62 413 GLY A O 1
ATOM 3141 N N . ASN A 1 414 ? 5.02 -14.633 0.83 1 98.69 414 ASN A N 1
ATOM 3142 C CA . ASN A 1 414 ? 3.771 -14.75 1.579 1 98.69 414 ASN A CA 1
ATOM 3143 C C . ASN A 1 414 ? 4.031 -14.977 3.066 1 98.69 414 ASN A C 1
ATOM 3145 O O . ASN A 1 414 ? 3.258 -14.516 3.91 1 98.69 414 ASN A O 1
ATOM 3149 N N . LEU A 1 415 ? 5.129 -15.727 3.391 1 98.62 415 LEU A N 1
ATOM 3150 C CA . LEU A 1 415 ? 5.477 -15.852 4.801 1 98.62 415 LEU A CA 1
ATOM 3151 C C . LEU A 1 415 ? 5.711 -14.477 5.426 1 98.62 415 LEU A C 1
ATOM 3153 O O . LEU A 1 415 ? 5.262 -14.211 6.543 1 98.62 415 LEU A O 1
ATOM 3157 N N . ALA A 1 416 ? 6.398 -13.625 4.707 1 98.75 416 ALA A N 1
ATOM 3158 C CA . ALA A 1 416 ? 6.66 -12.266 5.191 1 98.75 416 ALA A CA 1
ATOM 3159 C C . ALA A 1 416 ? 5.363 -11.477 5.332 1 98.75 416 ALA A C 1
ATOM 3161 O O . ALA A 1 416 ? 5.188 -10.727 6.297 1 98.75 416 ALA A O 1
ATOM 3162 N N . ILE A 1 417 ? 4.449 -11.625 4.391 1 98.75 417 ILE A N 1
ATOM 3163 C CA . ILE A 1 417 ? 3.166 -10.938 4.438 1 98.75 417 ILE A CA 1
ATOM 3164 C C . ILE A 1 417 ? 2.373 -11.398 5.656 1 98.75 417 ILE A C 1
ATOM 3166 O O . ILE A 1 417 ? 1.85 -10.578 6.414 1 98.75 417 ILE A O 1
ATOM 3170 N N . LYS A 1 418 ? 2.305 -12.711 5.848 1 98.5 418 LYS A N 1
ATOM 3171 C CA . LYS A 1 418 ? 1.594 -13.258 7 1 98.5 418 LYS A CA 1
ATOM 3172 C C . LYS A 1 418 ? 2.229 -12.797 8.305 1 98.5 418 LYS A C 1
ATOM 3174 O O . LYS A 1 418 ? 1.524 -12.484 9.273 1 98.5 418 LYS A O 1
ATOM 3179 N N . ALA A 1 419 ? 3.523 -12.805 8.312 1 98.12 419 ALA A N 1
ATOM 3180 C CA . ALA A 1 419 ? 4.223 -12.312 9.5 1 98.12 419 ALA A CA 1
ATOM 3181 C C . ALA A 1 419 ? 3.836 -10.867 9.797 1 98.12 419 ALA A C 1
ATOM 3183 O O . ALA A 1 419 ? 3.562 -10.516 10.953 1 98.12 419 ALA A O 1
ATOM 3184 N N . TYR A 1 420 ? 3.793 -10.055 8.82 1 97.69 420 TYR A N 1
ATOM 3185 C CA . TYR A 1 420 ? 3.436 -8.656 9.008 1 97.69 420 TYR A CA 1
ATOM 3186 C C . TYR A 1 420 ? 2.006 -8.516 9.516 1 97.69 420 TYR A C 1
ATOM 3188 O O . TYR A 1 420 ? 1.724 -7.672 10.367 1 97.69 420 TYR A O 1
ATOM 3196 N N . GLN A 1 421 ? 1.111 -9.305 8.977 1 97.38 421 GLN A N 1
ATOM 3197 C CA . GLN A 1 421 ? -0.297 -9.242 9.359 1 97.38 421 GLN A CA 1
ATOM 3198 C C . GLN A 1 421 ? -0.512 -9.766 10.773 1 97.38 421 GLN A C 1
ATOM 3200 O O . GLN A 1 421 ? -1.482 -9.398 11.438 1 97.38 421 GLN A O 1
ATOM 3205 N N . TYR A 1 422 ? 0.378 -10.633 11.211 1 97 422 TYR A N 1
ATOM 3206 C CA . TYR A 1 422 ? 0.198 -11.312 12.492 1 97 422 TYR A CA 1
ATOM 3207 C C . TYR A 1 422 ? 0.278 -10.32 13.648 1 97 422 TYR A C 1
ATOM 3209 O O . TYR A 1 422 ? 1.192 -9.492 13.703 1 97 422 TYR A O 1
ATOM 3217 N N . LYS A 1 423 ? -0.688 -10.406 14.516 1 96 423 LYS A N 1
ATOM 3218 C CA . LYS A 1 423 ? -0.731 -9.547 15.695 1 96 423 LYS A CA 1
ATOM 3219 C C . LYS A 1 423 ? -1.344 -10.281 16.891 1 96 423 LYS A C 1
ATOM 3221 O O . LYS A 1 423 ? -2.092 -11.242 16.719 1 96 423 LYS A O 1
ATOM 3226 N N . THR A 1 424 ? -0.924 -9.875 18.062 1 95.62 424 THR A N 1
ATOM 3227 C CA . THR A 1 424 ? -1.445 -10.414 19.312 1 95.62 424 THR A CA 1
ATOM 3228 C C . THR A 1 424 ? -1.922 -9.289 20.219 1 95.62 424 THR A C 1
ATOM 3230 O O . THR A 1 424 ? -1.392 -8.172 20.172 1 95.62 424 THR A O 1
ATOM 3233 N N . LEU A 1 425 ? -2.945 -9.578 20.969 1 95 425 LEU A N 1
ATOM 3234 C CA . LEU A 1 425 ? -3.426 -8.594 21.922 1 95 425 LEU A CA 1
ATOM 3235 C C . LEU A 1 425 ? -2.418 -8.391 23.047 1 95 425 LEU A C 1
ATOM 3237 O O . LEU A 1 425 ? -1.843 -9.359 23.547 1 95 425 LEU A O 1
ATOM 3241 N N . LYS A 1 426 ? -2.182 -7.125 23.406 1 95.19 426 LYS A N 1
ATOM 3242 C CA . LYS A 1 426 ? -1.411 -6.824 24.609 1 95.19 426 LYS A CA 1
ATOM 3243 C C . LYS A 1 426 ? -2.129 -7.324 25.859 1 95.19 426 LYS A C 1
ATOM 3245 O O . LYS A 1 426 ? -3.355 -7.449 25.859 1 95.19 426 LYS A O 1
ATOM 3250 N N . ALA A 1 427 ? -1.263 -7.559 26.906 1 95.19 427 ALA A N 1
ATOM 3251 C CA . ALA A 1 427 ? -1.843 -8.055 28.156 1 95.19 427 ALA A CA 1
ATOM 3252 C C . ALA A 1 427 ? -2.91 -7.098 28.672 1 95.19 427 ALA A C 1
ATOM 3254 O O . ALA A 1 427 ? -2.662 -5.898 28.828 1 95.19 427 ALA A O 1
ATOM 3255 N N . GLY A 1 428 ? -4.105 -7.602 28.875 1 95.31 428 GLY A N 1
ATOM 3256 C CA . GLY A 1 428 ? -5.191 -6.828 29.469 1 95.31 428 GLY A CA 1
ATOM 3257 C C . GLY A 1 428 ? -5.953 -6.004 28.453 1 95.31 428 GLY A C 1
ATOM 3258 O O . GLY A 1 428 ? -6.906 -5.301 28.797 1 95.31 428 GLY A O 1
ATOM 3259 N N . LYS A 1 429 ? -5.574 -6.094 27.188 1 94.19 429 LYS A N 1
ATOM 3260 C CA . LYS A 1 429 ? -6.23 -5.297 26.156 1 94.19 429 LYS A CA 1
ATOM 3261 C C . LYS A 1 429 ? -7.242 -6.133 25.375 1 94.19 429 LYS A C 1
ATOM 3263 O O . LYS A 1 429 ? -7.172 -7.363 25.391 1 94.19 429 LYS A O 1
ATOM 3268 N N . LYS A 1 430 ? -8.273 -5.406 24.875 1 90.12 430 LYS A N 1
ATOM 3269 C CA . LYS A 1 430 ? -9.266 -5.988 23.969 1 90.12 430 LYS A CA 1
ATOM 3270 C C . LYS A 1 430 ? -9.367 -5.188 22.688 1 90.12 430 LYS A C 1
ATOM 3272 O O . LYS A 1 430 ? -8.875 -4.062 22.594 1 90.12 430 LYS A O 1
ATOM 3277 N N . VAL A 1 431 ? -9.938 -5.875 21.719 1 82.5 431 VAL A N 1
ATOM 3278 C CA . VAL A 1 431 ? -10.164 -5.188 20.453 1 82.5 431 VAL A CA 1
ATOM 3279 C C . VAL A 1 431 ? -10.977 -3.916 20.688 1 82.5 431 VAL A C 1
ATOM 3281 O O . VAL A 1 431 ? -11.969 -3.936 21.422 1 82.5 431 VAL A O 1
ATOM 3284 N N . GLY A 1 432 ? -10.508 -2.881 20.125 1 81.44 432 GLY A N 1
ATOM 3285 C CA . GLY A 1 432 ? -11.188 -1.607 20.312 1 81.44 432 GLY A CA 1
ATOM 3286 C C . GLY A 1 432 ? -10.477 -0.696 21.297 1 81.44 432 GLY A C 1
ATOM 3287 O O . GLY A 1 432 ? -10.711 0.515 21.297 1 81.44 432 GLY A O 1
ATOM 3288 N N . ASP A 1 433 ? -9.656 -1.341 22.078 1 86.81 433 ASP A N 1
ATOM 3289 C CA . ASP A 1 433 ? -8.852 -0.523 22.984 1 86.81 433 ASP A CA 1
ATOM 3290 C C . ASP A 1 433 ? -7.82 0.297 22.219 1 86.81 433 ASP A C 1
ATOM 3292 O O . ASP A 1 433 ? -7.59 0.054 21.031 1 86.81 433 ASP A O 1
ATOM 3296 N N . TRP A 1 434 ? -7.367 1.336 22.938 1 84.12 434 TRP A N 1
ATOM 3297 C CA . TRP A 1 434 ? -6.273 2.115 22.359 1 84.12 434 TRP A CA 1
ATOM 3298 C C . TRP A 1 434 ? -5 1.284 22.281 1 84.12 434 TRP A C 1
ATOM 3300 O O . TRP A 1 434 ? -4.543 0.732 23.281 1 84.12 434 TRP A O 1
ATOM 3310 N N . ASP A 1 435 ? -4.441 1.17 21.156 1 85.25 435 ASP A N 1
ATOM 3311 C CA . ASP A 1 435 ? -3.189 0.468 20.906 1 85.25 435 ASP A CA 1
ATOM 3312 C C . ASP A 1 435 ? -3.223 -0.943 21.484 1 85.25 435 ASP A C 1
ATOM 3314 O O . ASP A 1 435 ? -2.381 -1.297 22.312 1 85.25 435 ASP A O 1
ATOM 3318 N N . PRO A 1 436 ? -4.055 -1.76 21.031 1 93.06 436 PRO A N 1
ATOM 3319 C CA . PRO A 1 436 ? -4.316 -3.043 21.688 1 93.06 436 PRO A CA 1
ATOM 3320 C C . PRO A 1 436 ? -3.361 -4.145 21.234 1 93.06 436 PRO A C 1
ATOM 3322 O O . PRO A 1 436 ? -3.295 -5.207 21.859 1 93.06 436 PRO A O 1
ATOM 3325 N N . TYR A 1 437 ? -2.551 -3.906 20.219 1 94 437 TYR A N 1
ATOM 3326 C CA . TYR A 1 437 ? -1.904 -5.062 19.625 1 94 437 TYR A CA 1
ATOM 3327 C C . TYR A 1 437 ? -0.387 -4.949 19.703 1 94 437 TYR A C 1
ATOM 3329 O O . TYR A 1 437 ? 0.16 -3.844 19.703 1 94 437 TYR A O 1
ATOM 3337 N N . ASN A 1 438 ? 0.238 -6.133 19.812 1 94.31 438 ASN A N 1
ATOM 3338 C CA . ASN A 1 438 ? 1.635 -6.34 19.453 1 94.31 438 ASN A CA 1
ATOM 3339 C C . ASN A 1 438 ? 1.765 -6.914 18.047 1 94.31 438 ASN A C 1
ATOM 3341 O O . ASN A 1 438 ? 0.892 -7.652 17.594 1 94.31 438 ASN A O 1
ATOM 3345 N N . TYR A 1 439 ? 2.861 -6.547 17.422 1 94.75 439 TYR A N 1
ATOM 3346 C CA . TYR A 1 439 ? 3.123 -7.027 16.062 1 94.75 439 TYR A CA 1
ATOM 3347 C C . TYR A 1 439 ? 4.48 -7.715 15.977 1 94.75 439 TYR A C 1
ATOM 3349 O O . TYR A 1 439 ? 5.402 -7.203 15.344 1 94.75 439 TYR A O 1
ATOM 3357 N N . PRO A 1 440 ? 4.648 -8.906 16.422 1 95.5 440 PRO A N 1
ATOM 3358 C CA . PRO A 1 440 ? 5.965 -9.531 16.562 1 95.5 440 PRO A CA 1
ATOM 3359 C C . PRO A 1 440 ? 6.582 -9.93 15.219 1 95.5 440 PRO A C 1
ATOM 3361 O O . PRO A 1 440 ? 7.789 -10.18 15.141 1 95.5 440 PRO A O 1
ATOM 3364 N N . GLY A 1 441 ? 5.789 -10.062 14.195 1 96.25 441 GLY A N 1
ATOM 3365 C CA . GLY A 1 441 ? 6.285 -10.539 12.914 1 96.25 441 GLY A CA 1
ATOM 3366 C C . GLY A 1 441 ? 6.73 -9.422 11.992 1 96.25 441 GLY A C 1
ATOM 3367 O O . GLY A 1 441 ? 7.191 -9.68 10.883 1 96.25 441 GLY A O 1
ATOM 3368 N N . ARG A 1 442 ? 6.531 -8.141 12.391 1 95.25 442 ARG A N 1
ATOM 3369 C CA . ARG A 1 442 ? 6.984 -7.023 11.57 1 95.25 442 ARG A CA 1
ATOM 3370 C C . ARG A 1 442 ? 8.5 -6.855 11.664 1 95.25 442 ARG A C 1
ATOM 3372 O O . ARG A 1 442 ? 8.984 -5.965 12.359 1 95.25 442 ARG A O 1
ATOM 3379 N N . ARG A 1 443 ? 9.227 -7.672 10.891 1 96.81 443 ARG A N 1
ATOM 3380 C CA . ARG A 1 443 ? 10.68 -7.816 10.859 1 96.81 443 ARG A CA 1
ATOM 3381 C C . ARG A 1 443 ? 11.133 -8.438 9.539 1 96.81 443 ARG A C 1
ATOM 3383 O O . ARG A 1 443 ? 10.312 -8.914 8.75 1 96.81 443 ARG A O 1
ATOM 3390 N N . THR A 1 444 ? 12.438 -8.359 9.32 1 97.81 444 THR A N 1
ATOM 3391 C CA . THR A 1 444 ? 13.023 -9.18 8.273 1 97.81 444 THR A CA 1
ATOM 3392 C C . THR A 1 444 ? 13.18 -10.625 8.742 1 97.81 444 THR A C 1
ATOM 3394 O O . THR A 1 444 ? 13.922 -10.898 9.688 1 97.81 444 THR A O 1
ATOM 3397 N N . ILE A 1 445 ? 12.508 -11.492 8.078 1 98.12 445 ILE A N 1
ATOM 3398 C CA . ILE A 1 445 ? 12.633 -12.891 8.484 1 98.12 445 ILE A CA 1
ATOM 3399 C C . ILE A 1 445 ? 13.773 -13.547 7.715 1 98.12 445 ILE A C 1
ATOM 3401 O O . ILE A 1 445 ? 14 -13.242 6.539 1 98.12 445 ILE A O 1
ATOM 3405 N N . LYS A 1 446 ? 14.43 -14.453 8.375 1 98.19 446 LYS A N 1
ATOM 3406 C CA . LYS A 1 446 ? 15.555 -15.188 7.801 1 98.19 446 LYS A CA 1
ATOM 3407 C C . LYS A 1 446 ? 15.148 -16.609 7.43 1 98.19 446 LYS A C 1
ATOM 3409 O O . LYS A 1 446 ? 14.438 -17.281 8.188 1 98.19 446 LYS A O 1
ATOM 3414 N N . TRP A 1 447 ? 15.586 -17.062 6.266 1 97.75 447 TRP A N 1
ATOM 3415 C CA . TRP A 1 447 ? 15.094 -18.312 5.699 1 97.75 447 TRP A CA 1
ATOM 3416 C C . TRP A 1 447 ? 16.25 -19.297 5.473 1 97.75 447 TRP A C 1
ATOM 3418 O O . TRP A 1 447 ? 17.234 -18.953 4.824 1 97.75 447 TRP A O 1
ATOM 3428 N N . ASP A 1 448 ? 16.141 -20.469 6.047 1 97.75 448 ASP A N 1
ATOM 3429 C CA . ASP A 1 448 ? 16.969 -21.641 5.777 1 97.75 448 ASP A CA 1
ATOM 3430 C C . ASP A 1 448 ? 16.297 -22.562 4.77 1 97.75 448 ASP A C 1
ATOM 3432 O O . ASP A 1 448 ? 15.562 -23.484 5.152 1 97.75 448 ASP A O 1
ATOM 3436 N N . ALA A 1 449 ? 16.625 -22.406 3.533 1 95.88 449 ALA A N 1
ATOM 3437 C CA . ALA A 1 449 ? 15.953 -23.109 2.445 1 95.88 449 ALA A CA 1
ATOM 3438 C C . ALA A 1 449 ? 16.188 -24.609 2.541 1 95.88 449 ALA A C 1
ATOM 3440 O O . ALA A 1 449 ? 15.273 -25.406 2.285 1 95.88 449 ALA A O 1
ATOM 3441 N N . ALA A 1 450 ? 17.344 -25 2.83 1 95.56 450 ALA A N 1
ATOM 3442 C CA . ALA A 1 450 ? 17.688 -26.406 2.895 1 95.56 450 ALA A CA 1
ATOM 3443 C C . ALA A 1 450 ? 16.812 -27.141 3.908 1 95.56 450 ALA A C 1
ATOM 3445 O O . ALA A 1 450 ? 16.391 -28.281 3.674 1 95.56 450 ALA A O 1
ATOM 3446 N N . ASN A 1 451 ? 16.453 -26.438 4.977 1 96.75 451 ASN A N 1
ATOM 3447 C CA . ASN A 1 451 ? 15.688 -27.062 6.043 1 96.75 451 ASN A CA 1
ATOM 3448 C C . ASN A 1 451 ? 14.25 -26.547 6.078 1 96.75 451 ASN A C 1
ATOM 3450 O O . ASN A 1 451 ? 13.484 -26.891 6.984 1 96.75 451 ASN A O 1
ATOM 3454 N N . MET A 1 452 ? 13.906 -25.703 5.18 1 96.12 452 MET A N 1
ATOM 3455 C CA . MET A 1 452 ? 12.57 -25.125 5.062 1 96.12 452 MET A CA 1
ATOM 3456 C C . MET A 1 452 ? 12.109 -24.531 6.395 1 96.12 452 MET A C 1
ATOM 3458 O O . MET A 1 452 ? 11.055 -24.891 6.906 1 96.12 452 MET A O 1
ATOM 3462 N N . LYS A 1 453 ? 12.938 -23.578 6.836 1 97.56 453 LYS A N 1
ATOM 3463 C CA . LYS A 1 453 ? 12.656 -23.062 8.172 1 97.56 453 LYS A CA 1
ATOM 3464 C C . LYS A 1 453 ? 12.977 -21.562 8.25 1 97.56 453 LYS A C 1
ATOM 3466 O O . LYS A 1 453 ? 14.008 -21.125 7.754 1 97.56 453 LYS A O 1
ATOM 3471 N N . VAL A 1 454 ? 12.062 -20.859 8.852 1 98.25 454 VAL A N 1
ATOM 3472 C CA . VAL A 1 454 ? 12.375 -19.5 9.312 1 98.25 454 VAL A CA 1
ATOM 3473 C C . VAL A 1 454 ? 13.164 -19.578 10.617 1 98.25 454 VAL A C 1
ATOM 3475 O O . VAL A 1 454 ? 12.727 -20.203 11.586 1 98.25 454 VAL A O 1
ATOM 3478 N N . THR A 1 455 ? 14.234 -18.812 10.766 1 98.44 455 THR A N 1
ATOM 3479 C CA . THR A 1 455 ? 15.164 -19.094 11.852 1 98.44 455 THR A CA 1
ATOM 3480 C C . THR A 1 455 ? 15.055 -18.031 12.945 1 98.44 455 THR A C 1
ATOM 3482 O O . THR A 1 455 ? 15.531 -18.234 14.062 1 98.44 455 THR A O 1
ATOM 3485 N N . ASN A 1 456 ? 14.438 -16.906 12.719 1 98.06 456 ASN A N 1
ATOM 3486 C CA . ASN A 1 456 ? 14.445 -15.844 13.719 1 98.06 456 ASN A CA 1
ATOM 3487 C C . ASN A 1 456 ? 13.031 -15.438 14.125 1 98.06 456 ASN A C 1
ATOM 3489 O O . ASN A 1 456 ? 12.844 -14.422 14.805 1 98.06 456 ASN A O 1
ATOM 3493 N N . PHE A 1 457 ? 12.016 -16.156 13.719 1 97.62 457 PHE A N 1
ATOM 3494 C CA . PHE A 1 457 ? 10.625 -15.945 14.109 1 97.62 457 PHE A CA 1
ATOM 3495 C C . PHE A 1 457 ? 9.844 -17.25 14.055 1 97.62 457 PHE A C 1
ATOM 3497 O O . PHE A 1 457 ? 9.227 -17.578 13.039 1 97.62 457 PHE A O 1
ATOM 3504 N N . ASP A 1 458 ? 9.711 -17.891 15.031 1 97.44 458 ASP A N 1
ATOM 3505 C CA . ASP A 1 458 ? 9.258 -19.281 15.102 1 97.44 458 ASP A CA 1
ATOM 3506 C C . ASP A 1 458 ? 7.805 -19.406 14.641 1 97.44 458 ASP A C 1
ATOM 3508 O O . ASP A 1 458 ? 7.426 -20.406 14.023 1 97.44 458 ASP A O 1
ATOM 3512 N N . MET A 1 459 ? 7.008 -18.453 14.898 1 96.62 459 MET A N 1
ATOM 3513 C CA . MET A 1 459 ? 5.594 -18.5 14.539 1 96.62 459 MET A CA 1
ATOM 3514 C C . MET A 1 459 ? 5.414 -18.656 13.031 1 96.62 459 MET A C 1
ATOM 3516 O O . MET A 1 459 ? 4.457 -19.297 12.586 1 96.62 459 MET A O 1
ATOM 3520 N N . ALA A 1 460 ? 6.297 -18.172 12.281 1 97.62 460 ALA A N 1
ATOM 3521 C CA . ALA A 1 460 ? 6.188 -18.219 10.828 1 97.62 460 ALA A CA 1
ATOM 3522 C C . ALA A 1 460 ? 6.289 -19.656 10.305 1 97.62 460 ALA A C 1
ATOM 3524 O O . ALA A 1 460 ? 5.816 -19.953 9.211 1 97.62 460 ALA A O 1
ATOM 3525 N N . ASN A 1 461 ? 6.91 -20.516 11 1 98.19 461 ASN A N 1
ATOM 3526 C CA . ASN A 1 461 ? 7.09 -21.906 10.562 1 98.19 461 ASN A CA 1
ATOM 3527 C C . ASN A 1 461 ? 5.762 -22.641 10.508 1 98.19 461 ASN A C 1
ATOM 3529 O O . ASN A 1 461 ? 5.645 -23.656 9.812 1 98.19 461 ASN A O 1
ATOM 3533 N N . GLU A 1 462 ? 4.738 -22.156 11.227 1 96.81 462 GLU A N 1
ATOM 3534 C CA . GLU A 1 462 ? 3.398 -22.734 11.125 1 96.81 462 GLU A CA 1
ATOM 3535 C C . GLU A 1 462 ? 2.818 -22.547 9.727 1 96.81 462 GLU A C 1
ATOM 3537 O O . GLU A 1 462 ? 1.964 -23.312 9.289 1 96.81 462 GLU A O 1
ATOM 3542 N N . TRP A 1 463 ? 3.311 -21.531 9.023 1 97.69 463 TRP A N 1
ATOM 3543 C CA . TRP A 1 463 ? 2.75 -21.203 7.719 1 97.69 463 TRP A CA 1
ATOM 3544 C C . TRP A 1 463 ? 3.553 -21.859 6.598 1 97.69 463 TRP A C 1
ATOM 3546 O O . TRP A 1 463 ? 3.189 -21.75 5.426 1 97.69 463 TRP A O 1
ATOM 3556 N N . VAL A 1 464 ? 4.703 -22.5 6.887 1 98.19 464 VAL A N 1
ATOM 3557 C CA . VAL A 1 464 ? 5.5 -23.219 5.898 1 98.19 464 VAL A CA 1
ATOM 3558 C C . VAL A 1 464 ? 4.738 -24.469 5.422 1 98.19 464 VAL A C 1
ATOM 3560 O O . VAL A 1 464 ? 4.934 -24.922 4.297 1 98.19 464 VAL A O 1
ATOM 3563 N N . SER A 1 465 ? 3.928 -24.906 6.285 1 96.25 465 SER A N 1
ATOM 3564 C CA . SER A 1 465 ? 3.008 -26 6.043 1 96.25 465 SER A CA 1
ATOM 3565 C C . SER A 1 465 ? 1.59 -25.656 6.477 1 96.25 465 SER A C 1
ATOM 3567 O O . SER A 1 465 ? 1.208 -24.484 6.477 1 96.25 465 SER A O 1
ATOM 3569 N N . ARG A 1 466 ? 0.771 -26.641 6.602 1 95.56 466 ARG A N 1
ATOM 3570 C CA . ARG A 1 466 ? -0.585 -26.422 7.102 1 95.56 466 ARG A CA 1
ATOM 3571 C C . ARG A 1 466 ? -1.063 -27.625 7.906 1 95.56 466 ARG A C 1
ATOM 3573 O O . ARG A 1 466 ? -0.429 -28.688 7.887 1 95.56 466 ARG A O 1
ATOM 3580 N N . ASP A 1 467 ? -2.141 -27.344 8.648 1 94.94 467 ASP A N 1
ATOM 3581 C CA . ASP A 1 467 ? -2.879 -28.453 9.227 1 94.94 467 ASP A CA 1
ATOM 3582 C C . ASP A 1 467 ? -3.812 -29.094 8.195 1 94.94 467 ASP A C 1
ATOM 3584 O O . ASP A 1 467 ? -4.656 -28.406 7.613 1 94.94 467 ASP A O 1
ATOM 3588 N N . TYR A 1 468 ? -3.625 -30.359 8 1 97.19 468 TYR A N 1
ATOM 3589 C CA . TYR A 1 468 ? -4.461 -31.062 7.039 1 97.19 468 TYR A CA 1
ATOM 3590 C C . TYR A 1 468 ? -5.66 -31.703 7.723 1 97.19 468 TYR A C 1
ATOM 3592 O O . TYR A 1 468 ? -5.512 -32.344 8.766 1 97.19 468 TYR A O 1
ATOM 3600 N N . ARG A 1 469 ? -6.754 -31.562 7.105 1 97.25 469 ARG A N 1
ATOM 3601 C CA . ARG A 1 469 ? -7.914 -32.312 7.574 1 97.25 469 ARG A CA 1
ATOM 3602 C C . ARG A 1 469 ? -7.652 -33.812 7.512 1 97.25 469 ARG A C 1
ATOM 3604 O O . ARG A 1 469 ? -6.996 -34.281 6.586 1 97.25 469 ARG A O 1
ATOM 3611 N N . LYS A 1 470 ? -8.336 -34.469 8.508 1 95.44 470 LYS A N 1
ATOM 3612 C CA . LYS A 1 470 ? -8.164 -35.938 8.547 1 95.44 470 LYS A CA 1
ATOM 3613 C C . LYS A 1 470 ? -8.578 -36.562 7.227 1 95.44 470 LYS A C 1
ATOM 3615 O O . LYS A 1 470 ? -9.648 -36.281 6.695 1 95.44 470 LYS A O 1
ATOM 3620 N N . GLY A 1 471 ? -7.723 -37.375 6.703 1 95 471 GLY A N 1
ATOM 3621 C CA . GLY A 1 471 ? -8.023 -38.094 5.465 1 95 471 GLY A CA 1
ATOM 3622 C C . GLY A 1 471 ? -7.461 -37.375 4.238 1 95 471 GLY A C 1
ATOM 3623 O O . GLY A 1 471 ? -7.5 -37.938 3.135 1 95 471 GLY A O 1
ATOM 3624 N N . TRP A 1 472 ? -6.852 -36.188 4.438 1 96.81 472 TRP A N 1
ATOM 3625 C CA . TRP A 1 472 ? -6.352 -35.438 3.303 1 96.81 472 TRP A CA 1
ATOM 3626 C C . TRP A 1 472 ? -4.848 -35.219 3.416 1 96.81 472 TRP A C 1
ATOM 3628 O O . TRP A 1 472 ? -4.281 -34.375 2.703 1 96.81 472 TRP A O 1
ATOM 3638 N N . GLU A 1 473 ? -4.176 -35.875 4.289 1 93.56 473 GLU A N 1
ATOM 3639 C CA . GLU A 1 473 ? -2.734 -35.781 4.488 1 93.56 473 GLU A CA 1
ATOM 3640 C C . GLU A 1 473 ? -1.969 -36.156 3.229 1 93.56 473 GLU A C 1
ATOM 3642 O O . GLU A 1 473 ? -2.436 -37 2.445 1 93.56 473 GLU A O 1
ATOM 3647 N N . LEU A 1 474 ? -0.775 -35.5 3.088 1 91.38 474 LEU A N 1
ATOM 3648 C CA . LEU A 1 474 ? 0.033 -35.719 1.898 1 91.38 474 LEU A CA 1
ATOM 3649 C C . LEU A 1 474 ? 0.835 -37.031 2.047 1 91.38 474 LEU A C 1
ATOM 3651 O O . LEU A 1 474 ? 1.513 -37.219 3.057 1 91.38 474 LEU A O 1
ATOM 3655 N N . LYS A 1 475 ? 0.437 -38.188 2.109 1 75.25 475 LYS A N 1
ATOM 3656 C CA . LYS A 1 475 ? 1.161 -39.438 2.322 1 75.25 475 LYS A CA 1
ATOM 3657 C C . LYS A 1 475 ? 2.494 -39.438 1.577 1 75.25 475 LYS A C 1
ATOM 3659 O O . LYS A 1 475 ? 2.627 -38.781 0.537 1 75.25 475 LYS A O 1
ATOM 3664 N N . MET B 1 1 ? -27.703 95.875 40.062 1 19.95 1 MET B N 1
ATOM 3665 C CA . MET B 1 1 ? -26.641 95.938 41.062 1 19.95 1 MET B CA 1
ATOM 3666 C C . MET B 1 1 ? -25.438 95.125 40.656 1 19.95 1 MET B C 1
ATOM 3668 O O . MET B 1 1 ? -25.531 94.312 39.75 1 19.95 1 MET B O 1
ATOM 3672 N N . GLU B 1 2 ? -24.719 94.438 41.656 1 18.17 2 GLU B N 1
ATOM 3673 C CA . GLU B 1 2 ? -23.391 94.188 42.188 1 18.17 2 GLU B CA 1
ATOM 3674 C C . GLU B 1 2 ? -22.875 92.812 41.781 1 18.17 2 GLU B C 1
ATOM 3676 O O . GLU B 1 2 ? -21.828 92.375 42.281 1 18.17 2 GLU B O 1
ATOM 3681 N N . ARG B 1 3 ? -23.656 91.938 41.156 1 17.58 3 ARG B N 1
ATOM 3682 C CA . ARG B 1 3 ? -23.422 90.5 41.344 1 17.58 3 ARG B CA 1
ATOM 3683 C C . ARG B 1 3 ? -22.047 90.125 40.812 1 17.58 3 ARG B C 1
ATOM 3685 O O . ARG B 1 3 ? -21.688 90.375 39.688 1 17.58 3 ARG B O 1
ATOM 3692 N N . ARG B 1 4 ? -21.188 89.5 41.656 1 21.41 4 ARG B N 1
ATOM 3693 C CA . ARG B 1 4 ? -19.844 89.25 42.188 1 21.41 4 ARG B CA 1
ATOM 3694 C C . ARG B 1 4 ? -19.109 88.188 41.344 1 21.41 4 ARG B C 1
ATOM 3696 O O . ARG B 1 4 ? -17.891 88.25 41.188 1 21.41 4 ARG B O 1
ATOM 3703 N N . LYS B 1 5 ? -19.859 86.812 41.094 1 22.75 5 LYS B N 1
ATOM 3704 C CA . LYS B 1 5 ? -19.359 85.5 41.531 1 22.75 5 LYS B CA 1
ATOM 3705 C C . LYS B 1 5 ? -18.312 84.938 40.562 1 22.75 5 LYS B C 1
ATOM 3707 O O . LYS B 1 5 ? -18.641 84.562 39.469 1 22.75 5 LYS B O 1
ATOM 3712 N N . PHE B 1 6 ? -17.078 85.312 40.469 1 21.47 6 PHE B N 1
ATOM 3713 C CA . PHE B 1 6 ? -15.984 85.312 39.5 1 21.47 6 PHE B CA 1
ATOM 3714 C C . PHE B 1 6 ? -15.5 83.938 39.188 1 21.47 6 PHE B C 1
ATOM 3716 O O . PHE B 1 6 ? -15.891 82.938 39.844 1 21.47 6 PHE B O 1
ATOM 3723 N N . ILE B 1 7 ? -14.086 83.438 39.25 1 22.78 7 ILE B N 1
ATOM 3724 C CA . ILE B 1 7 ? -12.922 83.125 38.438 1 22.78 7 ILE B CA 1
ATOM 3725 C C . ILE B 1 7 ? -12.461 81.688 38.781 1 22.78 7 ILE B C 1
ATOM 3727 O O . ILE B 1 7 ? -11.703 81.125 38 1 22.78 7 ILE B O 1
ATOM 3731 N N . LYS B 1 8 ? -12.703 81.125 40 1 24.95 8 LYS B N 1
ATOM 3732 C CA . LYS B 1 8 ? -11.461 80.562 40.5 1 24.95 8 LYS B CA 1
ATOM 3733 C C . LYS B 1 8 ? -10.945 79.438 39.594 1 24.95 8 LYS B C 1
ATOM 3735 O O . LYS B 1 8 ? -11.711 78.875 38.812 1 24.95 8 LYS B O 1
ATOM 3740 N N . ASN B 1 9 ? -9.648 78.75 40 1 23.59 9 ASN B N 1
ATOM 3741 C CA . ASN B 1 9 ? -8.367 78.062 39.844 1 23.59 9 ASN B CA 1
ATOM 3742 C C . ASN B 1 9 ? -8.539 76.562 39.719 1 23.59 9 ASN B C 1
ATOM 3744 O O . ASN B 1 9 ? -9.289 75.938 40.469 1 23.59 9 ASN B O 1
ATOM 3748 N N . VAL B 1 10 ? -8.273 76 38.562 1 28.61 10 VAL B N 1
ATOM 3749 C CA . VAL B 1 10 ? -8.234 74.688 37.906 1 28.61 10 VAL B CA 1
ATOM 3750 C C . VAL B 1 10 ? -7.336 73.75 38.688 1 28.61 10 VAL B C 1
ATOM 3752 O O . VAL B 1 10 ? -6.105 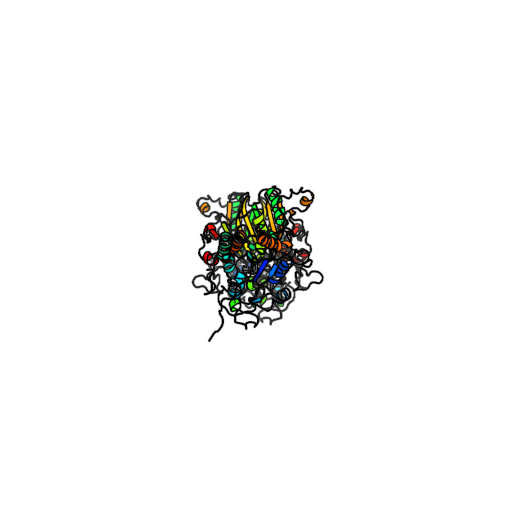73.812 38.594 1 28.61 10 VAL B O 1
ATOM 3755 N N . ALA B 1 11 ? -7.32 73.688 40.062 1 26.89 11 ALA B N 1
ATOM 3756 C CA . ALA B 1 11 ? -6.293 72.938 40.75 1 26.89 11 ALA B CA 1
ATOM 3757 C C . ALA B 1 11 ? -6.297 71.438 40.25 1 26.89 11 ALA B C 1
ATOM 3759 O O . ALA B 1 11 ? -7.355 70.875 39.969 1 26.89 11 ALA B O 1
ATOM 3760 N N . ALA B 1 12 ? -5.059 70.875 40 1 30.83 12 ALA B N 1
ATOM 3761 C CA . ALA B 1 12 ? -4.266 69.688 39.625 1 30.83 12 ALA B CA 1
ATOM 3762 C C . ALA B 1 12 ? -4.574 68.5 40.5 1 30.83 12 ALA B C 1
ATOM 3764 O O . ALA B 1 12 ? -3.893 67.438 40.438 1 30.83 12 ALA B O 1
ATOM 3765 N N . SER B 1 13 ? -5.527 68.375 41.375 1 25.97 13 SER B N 1
ATOM 3766 C CA . SER B 1 13 ? -5.277 67.5 42.5 1 25.97 13 SER B CA 1
ATOM 3767 C C . SER B 1 13 ? -5.004 66.062 42 1 25.97 13 SER B C 1
ATOM 3769 O O . SER B 1 13 ? -4.227 65.312 42.625 1 25.97 13 SER B O 1
ATOM 3771 N N . SER B 1 14 ? -5.789 65.5 41.125 1 25.16 14 SER B N 1
ATOM 3772 C CA . SER B 1 14 ? -6.414 64.25 41.562 1 25.16 14 SER B CA 1
ATOM 3773 C C . SER B 1 14 ? -5.426 63.125 41.5 1 25.16 14 SER B C 1
ATOM 3775 O O . SER B 1 14 ? -5.289 62.344 42.469 1 25.16 14 SER B O 1
ATOM 3777 N N . ALA B 1 15 ? -5.379 62.156 40.531 1 30.31 15 ALA B N 1
ATOM 3778 C CA . ALA B 1 15 ? -5.555 60.719 40.75 1 30.31 15 ALA B CA 1
ATOM 3779 C C . ALA B 1 15 ? -4.23 60.031 41.094 1 30.31 15 ALA B C 1
ATOM 3781 O O . ALA B 1 15 ? -3.303 60.031 40.281 1 30.31 15 ALA B O 1
ATOM 3782 N N . ALA B 1 16 ? -3.729 60.125 42.219 1 29.89 16 ALA B N 1
ATOM 3783 C CA . ALA B 1 16 ? -2.559 59.344 42.594 1 29.89 16 ALA B CA 1
ATOM 3784 C C . ALA B 1 16 ? -2.766 57.875 42.25 1 29.89 16 ALA B C 1
ATOM 3786 O O . ALA B 1 16 ? -3.648 57.219 42.812 1 29.89 16 ALA B O 1
ATOM 3787 N N . PHE B 1 17 ? -2.594 57.406 41 1 29.95 17 PHE B N 1
ATOM 3788 C CA . PHE B 1 17 ? -2.574 56 40.656 1 29.95 17 PHE B CA 1
ATOM 3789 C C . PHE B 1 17 ? -1.589 55.219 41.531 1 29.95 17 PHE B C 1
ATOM 3791 O O . PHE B 1 17 ? -0.388 55.5 41.5 1 29.95 17 PHE B O 1
ATOM 3798 N N . SER B 1 18 ? -2.02 54.969 42.719 1 31.19 18 SER B N 1
ATOM 3799 C CA . SER B 1 18 ? -1.119 54.125 43.531 1 31.19 18 SER B CA 1
ATOM 3800 C C . SER B 1 18 ? -0.732 52.875 42.781 1 31.19 18 SER B C 1
ATOM 3802 O O . SER B 1 18 ? -1.6 52.094 42.344 1 31.19 18 SER B O 1
ATOM 3804 N N . ILE B 1 19 ? 0.336 52.812 42.062 1 35.03 19 ILE B N 1
ATOM 3805 C CA . ILE B 1 19 ? 0.966 51.594 41.531 1 35.03 19 ILE B CA 1
ATOM 3806 C C . ILE B 1 19 ? 1.149 50.562 42.625 1 35.03 19 ILE B C 1
ATOM 3808 O O . ILE B 1 19 ? 1.909 50.812 43.562 1 35.03 19 ILE B O 1
ATOM 3812 N N . VAL B 1 20 ? 0.128 49.844 43.094 1 37.41 20 VAL B N 1
ATOM 3813 C CA . VAL B 1 20 ? 0.374 48.75 44 1 37.41 20 VAL B CA 1
ATOM 3814 C C . VAL B 1 20 ? 1.381 47.781 43.375 1 37.41 20 VAL B C 1
ATOM 3816 O O . VAL B 1 20 ? 1.198 47.344 42.25 1 37.41 20 VAL B O 1
ATOM 3819 N N . PRO B 1 21 ? 2.557 47.719 43.875 1 34.78 21 PRO B N 1
ATOM 3820 C CA . PRO B 1 21 ? 3.572 46.812 43.312 1 34.78 21 PRO B CA 1
ATOM 3821 C C . PRO B 1 21 ? 3.062 45.375 43.156 1 34.78 21 PRO B C 1
ATOM 3823 O O . PRO B 1 21 ? 2.184 44.938 43.906 1 34.78 21 PRO B O 1
ATOM 3826 N N . SER B 1 22 ? 3.246 44.781 42.031 1 35 22 SER B N 1
ATOM 3827 C CA . SER B 1 22 ? 2.834 43.438 41.625 1 35 22 SER B CA 1
ATOM 3828 C C . SER B 1 22 ? 3.104 42.406 42.719 1 35 22 SER B C 1
ATOM 3830 O O . SER B 1 22 ? 2.707 41.25 42.594 1 35 22 SER B O 1
ATOM 3832 N N . PHE B 1 23 ? 3.992 42.594 43.562 1 39.91 23 PHE B N 1
ATOM 3833 C CA . PHE B 1 23 ? 4.242 41.594 44.594 1 39.91 23 PHE B CA 1
ATOM 3834 C C . PHE B 1 23 ? 3.016 41.375 45.469 1 39.91 23 PHE B C 1
ATOM 3836 O O . PHE B 1 23 ? 2.955 40.438 46.25 1 39.91 23 PHE B O 1
ATOM 3843 N N . VAL B 1 24 ? 2.371 42.312 45.812 1 40.78 24 VAL B N 1
ATOM 3844 C CA . VAL B 1 24 ? 1.26 42.219 46.781 1 40.78 24 VAL B CA 1
ATOM 3845 C C . VAL B 1 24 ? 0.104 41.438 46.156 1 40.78 24 VAL B C 1
ATOM 3847 O O . VAL B 1 24 ? -0.857 41.094 46.844 1 40.78 24 VAL B O 1
ATOM 3850 N N . LEU B 1 25 ? -0.158 41.656 44.844 1 37.31 25 LEU B N 1
ATOM 3851 C CA . LEU B 1 25 ? -1.197 40.781 44.281 1 37.31 25 LEU B CA 1
ATOM 3852 C C . LEU B 1 25 ? -0.734 39.344 44.219 1 37.31 25 LEU B C 1
ATOM 3854 O O . LEU B 1 25 ? 0.467 39.062 44.125 1 37.31 25 LEU B O 1
ATOM 3858 N N . GLY B 1 26 ? -1.46 38.344 44.656 1 35.44 26 GLY B N 1
ATOM 3859 C CA . GLY B 1 26 ? -1.162 36.938 44.844 1 35.44 26 GLY B CA 1
ATOM 3860 C C . GLY B 1 26 ? -0.26 36.375 43.75 1 35.44 26 GLY B C 1
ATOM 3861 O O . GLY B 1 26 ? -0.054 37 42.719 1 35.44 26 GLY B O 1
ATOM 3862 N N . LYS B 1 27 ? 0.474 35.312 44.062 1 45.41 27 LYS B N 1
ATOM 3863 C CA . LYS B 1 27 ? 1.523 34.594 43.344 1 45.41 27 LYS B CA 1
ATOM 3864 C C . LYS B 1 27 ? 1.16 34.438 41.844 1 45.41 27 LYS B C 1
ATOM 3866 O O . LYS B 1 27 ? 2.027 34.188 41.031 1 45.41 27 LYS B O 1
ATOM 3871 N N . ASN B 1 28 ? -0.113 34.281 41.469 1 39.53 28 ASN B N 1
ATOM 3872 C CA . ASN B 1 28 ? -0.446 33.844 40.125 1 39.53 28 ASN B CA 1
ATOM 3873 C C . ASN B 1 28 ? -0.799 35.031 39.219 1 39.53 28 ASN B C 1
ATOM 3875 O O . ASN B 1 28 ? -1.431 34.844 38.188 1 39.53 28 ASN B O 1
ATOM 3879 N N . HIS B 1 29 ? -0.761 36.312 39.625 1 40.66 29 HIS B N 1
ATOM 3880 C CA . HIS B 1 29 ? -1.229 37.438 38.812 1 40.66 29 HIS B CA 1
ATOM 3881 C C . HIS B 1 29 ? -0.172 37.875 37.812 1 40.66 29 HIS B C 1
ATOM 3883 O O . HIS B 1 29 ? 0.971 38.156 38.188 1 40.66 29 HIS B O 1
ATOM 3889 N N . VAL B 1 30 ? -0.205 37.531 36.5 1 49.5 30 VAL B N 1
ATOM 3890 C CA . VAL B 1 30 ? 0.611 38.094 35.438 1 49.5 30 VAL B CA 1
ATOM 3891 C C . VAL B 1 30 ? 0.163 39.531 35.125 1 49.5 30 VAL B C 1
ATOM 3893 O O . VAL B 1 30 ? -1.032 39.781 34.969 1 49.5 30 VAL B O 1
ATOM 3896 N N . PRO B 1 31 ? 0.924 40.625 35.219 1 52.78 31 PRO B N 1
ATOM 3897 C CA . PRO B 1 31 ? 0.53 41.969 34.812 1 52.78 31 PRO B CA 1
ATOM 3898 C C . PRO B 1 31 ? -0.115 42.031 33.438 1 52.78 31 PRO B C 1
ATOM 3900 O O . PRO B 1 31 ? 0.219 41.219 32.562 1 52.78 31 PRO B O 1
ATOM 3903 N N . PRO B 1 32 ? -1.3 42.844 33.281 1 51.66 32 PRO B N 1
ATOM 3904 C CA . PRO B 1 32 ? -1.984 42.969 32 1 51.66 32 PRO B CA 1
ATOM 3905 C C . PRO B 1 32 ? -1.015 43.094 30.828 1 51.66 32 PRO B C 1
ATOM 3907 O O . PRO B 1 32 ? -1.29 42.625 29.734 1 51.66 32 PRO B O 1
ATOM 3910 N N . SER B 1 33 ? 0.099 43.844 31.016 1 64 33 SER B N 1
ATOM 3911 C CA . SER B 1 33 ? 1.075 44 29.938 1 64 33 SER B CA 1
ATOM 3912 C C . SER B 1 33 ? 1.756 42.688 29.609 1 64 33 SER B C 1
ATOM 3914 O O . SER B 1 33 ? 2.332 42.531 28.531 1 64 33 SER B O 1
ATOM 3916 N N . ASP B 1 34 ? 1.364 41.688 30.344 1 82.88 34 ASP B N 1
ATOM 3917 C CA . ASP B 1 34 ? 2.043 40.406 30.203 1 82.88 34 ASP B CA 1
ATOM 3918 C C . ASP B 1 34 ? 1.05 39.281 29.875 1 82.88 34 ASP B C 1
ATOM 3920 O O . ASP B 1 34 ? 1.308 38.094 30.141 1 82.88 34 ASP B O 1
ATOM 3924 N N . THR B 1 35 ? -0.125 39.719 29.359 1 95.44 35 THR B N 1
ATOM 3925 C CA . THR B 1 35 ? -1.168 38.75 29.047 1 95.44 35 THR B CA 1
ATOM 3926 C C . THR B 1 35 ? -1.544 38.844 27.562 1 95.44 35 THR B C 1
ATOM 3928 O O . THR B 1 35 ? -1.694 39.906 27.016 1 95.44 35 THR B O 1
ATOM 3931 N N . LEU B 1 36 ? -1.61 37.688 26.938 1 98.19 36 LEU B N 1
ATOM 3932 C CA . LEU B 1 36 ? -2.062 37.594 25.547 1 98.19 36 LEU B CA 1
ATOM 3933 C C . LEU B 1 36 ? -3.553 37.25 25.484 1 98.19 36 LEU B C 1
ATOM 3935 O O . LEU B 1 36 ? -3.996 36.25 26.016 1 98.19 36 LEU B O 1
ATOM 3939 N N . TYR B 1 37 ? -4.379 38.156 24.906 1 98.62 37 TYR B N 1
ATOM 3940 C CA . TYR B 1 37 ? -5.816 37.938 24.766 1 98.62 37 TYR B CA 1
ATOM 3941 C C . TYR B 1 37 ? -6.125 37.188 23.453 1 98.62 37 TYR B C 1
ATOM 3943 O O . TYR B 1 37 ? -5.785 37.688 22.375 1 98.62 37 TYR B O 1
ATOM 3951 N N . ILE B 1 38 ? -6.832 36.031 23.516 1 98.81 38 ILE B N 1
ATOM 3952 C CA . ILE B 1 38 ? -6.926 35.125 22.375 1 98.81 38 ILE B CA 1
ATOM 3953 C C . ILE B 1 38 ? -8.391 34.875 22.031 1 98.81 38 ILE B C 1
ATOM 3955 O O . ILE B 1 38 ? -9.219 34.688 22.922 1 98.81 38 ILE B O 1
ATOM 3959 N N . GLY B 1 39 ? -8.797 35.031 20.766 1 98.94 39 GLY B N 1
ATOM 3960 C CA . GLY B 1 39 ? -9.984 34.375 20.25 1 98.94 39 GLY B CA 1
ATOM 3961 C C . GLY B 1 39 ? -9.727 32.969 19.734 1 98.94 39 GLY B C 1
ATOM 3962 O O . GLY B 1 39 ? -8.836 32.75 18.906 1 98.94 39 GLY B O 1
ATOM 3963 N N . ALA B 1 40 ? -10.516 31.969 20.25 1 98.94 40 ALA B N 1
ATOM 3964 C CA . ALA B 1 40 ? -10.242 30.578 19.891 1 98.94 40 ALA B CA 1
ATOM 3965 C C . ALA B 1 40 ? -11.344 30.016 19 1 98.94 40 ALA B C 1
ATOM 3967 O O . ALA B 1 40 ? -12.531 30.266 19.234 1 98.94 40 ALA B O 1
ATOM 3968 N N . PHE B 1 41 ? -10.914 29.312 17.953 1 98.94 41 PHE B N 1
ATOM 3969 C CA . PHE B 1 41 ? -11.82 28.703 16.984 1 98.94 41 PHE B CA 1
ATOM 3970 C C . PHE B 1 41 ? -11.57 27.203 16.891 1 98.94 41 PHE B C 1
ATOM 3972 O O . PHE B 1 41 ? -10.461 26.781 16.562 1 98.94 41 PHE B O 1
ATOM 3979 N N . GLY B 1 42 ? -12.609 26.344 16.984 1 98.69 42 GLY B N 1
ATOM 3980 C CA . GLY B 1 42 ? -12.414 24.922 17.219 1 98.69 42 GLY B CA 1
ATOM 3981 C C . GLY B 1 42 ? -11.93 24.609 18.625 1 98.69 42 GLY B C 1
ATOM 3982 O O . GLY B 1 42 ? -10.719 24.578 18.875 1 98.69 42 GLY B O 1
ATOM 3983 N N . VAL B 1 43 ? -12.891 24.406 19.531 1 98.62 43 VAL B N 1
ATOM 3984 C CA . VAL B 1 43 ? -12.477 24.375 20.938 1 98.62 43 VAL B CA 1
ATOM 3985 C C . VAL B 1 43 ? -12.82 23.016 21.547 1 98.62 43 VAL B C 1
ATOM 3987 O O . VAL B 1 43 ? -12.859 22.875 22.766 1 98.62 43 VAL B O 1
ATOM 3990 N N . GLY B 1 44 ? -13.211 22.062 20.703 1 97.12 44 GLY B N 1
ATOM 3991 C CA . GLY B 1 44 ? -13.328 20.672 21.094 1 97.12 44 GLY B CA 1
ATOM 3992 C C . GLY B 1 44 ? -12.188 19.812 20.578 1 97.12 44 GLY B C 1
ATOM 3993 O O . GLY B 1 44 ? -11.328 20.297 19.828 1 97.12 44 GLY B O 1
ATOM 3994 N N . GLY B 1 45 ? -12.156 18.516 20.969 1 95.25 45 GLY B N 1
ATOM 3995 C CA . GLY B 1 45 ? -11.125 17.625 20.469 1 95.25 45 GLY B CA 1
ATOM 3996 C C . GLY B 1 45 ? -9.719 18.156 20.672 1 95.25 45 GLY B C 1
ATOM 3997 O O . GLY B 1 45 ? -9.344 18.547 21.781 1 95.25 45 GLY B O 1
ATOM 3998 N N . ARG B 1 46 ? -8.945 18.234 19.594 1 96.06 46 ARG B N 1
ATOM 3999 C CA . ARG B 1 46 ? -7.59 18.781 19.641 1 96.06 46 ARG B CA 1
ATOM 4000 C C . ARG B 1 46 ? -7.594 20.219 20.125 1 96.06 46 ARG B C 1
ATOM 4002 O O . ARG B 1 46 ? -6.68 20.656 20.828 1 96.06 46 ARG B O 1
ATOM 4009 N N . GLY B 1 47 ? -8.602 20.953 19.703 1 98.06 47 GLY B N 1
ATOM 4010 C CA . GLY B 1 47 ? -8.703 22.344 20.156 1 98.06 47 GLY B CA 1
ATOM 4011 C C . GLY B 1 47 ? -8.758 22.484 21.656 1 98.06 47 GLY B C 1
ATOM 4012 O O . GLY B 1 47 ? -8.156 23.391 22.219 1 98.06 47 GLY B O 1
ATOM 4013 N N . SER B 1 48 ? -9.477 21.594 22.281 1 98.19 48 SER B N 1
ATOM 4014 C CA . SER B 1 48 ? -9.539 21.609 23.75 1 98.19 48 SER B CA 1
ATOM 4015 C C . SER B 1 48 ? -8.164 21.375 24.359 1 98.19 48 SER B C 1
ATOM 4017 O O . SER B 1 48 ? -7.816 22 25.359 1 98.19 48 SER B O 1
ATOM 4019 N N . SER B 1 49 ? -7.379 20.484 23.75 1 97.94 49 SER B N 1
ATOM 4020 C CA . SER B 1 49 ? -6.023 20.234 24.234 1 97.94 49 SER B CA 1
ATOM 4021 C C . SER B 1 49 ? -5.145 21.469 24.078 1 97.94 49 SER B C 1
ATOM 4023 O O . SER B 1 49 ? -4.367 21.797 24.984 1 97.94 49 SER B O 1
ATOM 4025 N N . VAL B 1 50 ? -5.285 22.188 23 1 98.5 50 VAL B N 1
ATOM 4026 C CA . VAL B 1 50 ? -4.488 23.375 22.75 1 98.5 50 VAL B CA 1
ATOM 4027 C C . VAL B 1 50 ? -4.871 24.469 23.734 1 98.5 50 VAL B C 1
ATOM 4029 O O . VAL B 1 50 ? -4 25.172 24.266 1 98.5 50 VAL B O 1
ATOM 4032 N N . ILE B 1 51 ? -6.141 24.594 23.969 1 98.62 51 ILE B N 1
ATOM 4033 C CA . ILE B 1 51 ? -6.625 25.594 24.922 1 98.62 51 ILE B CA 1
ATOM 4034 C C . ILE B 1 51 ? -6.035 25.312 26.297 1 98.62 51 ILE B C 1
ATOM 4036 O O . ILE B 1 51 ? -5.57 26.234 26.984 1 98.62 51 ILE B O 1
ATOM 4040 N N . LYS B 1 52 ? -6.051 24.047 26.672 1 98.44 52 LYS B N 1
ATOM 4041 C CA . LYS B 1 52 ? -5.461 23.672 27.953 1 98.44 52 LYS B CA 1
ATOM 4042 C C . LYS B 1 52 ? -3.969 24 27.984 1 98.44 52 LYS B C 1
ATOM 4044 O O . LYS B 1 52 ? -3.467 24.531 28.969 1 98.44 52 LYS B O 1
ATOM 4049 N N . GLU B 1 53 ? -3.254 23.672 26.922 1 98.19 53 GLU B N 1
ATOM 4050 C CA . GLU B 1 53 ? -1.816 23.906 26.828 1 98.19 53 GLU B CA 1
ATOM 4051 C C . GLU B 1 53 ? -1.5 25.406 26.875 1 98.19 53 GLU B C 1
ATOM 4053 O O . GLU B 1 53 ? -0.53 25.812 27.516 1 98.19 53 GLU B O 1
ATOM 4058 N N . LEU B 1 54 ? -2.291 26.219 26.25 1 98.5 54 LEU B N 1
ATOM 4059 C CA . LEU B 1 54 ? -2.135 27.656 26.281 1 98.5 54 LEU B CA 1
ATOM 4060 C C . LEU B 1 54 ? -2.451 28.219 27.656 1 98.5 54 LEU B C 1
ATOM 4062 O O . LEU B 1 54 ? -1.749 29.109 28.156 1 98.5 54 LEU B O 1
ATOM 4066 N N . THR B 1 55 ? -3.48 27.703 28.297 1 98.19 55 THR B N 1
ATOM 4067 C CA . THR B 1 55 ? -3.859 28.109 29.641 1 98.19 55 THR B CA 1
ATOM 4068 C C . THR B 1 55 ? -2.729 27.828 30.625 1 98.19 55 THR B C 1
ATOM 4070 O O . THR B 1 55 ? -2.445 28.656 31.516 1 98.19 55 THR B O 1
ATOM 4073 N N . ASP B 1 56 ? -2.088 26.75 30.438 1 97.56 56 ASP B N 1
ATOM 4074 C CA . ASP B 1 56 ? -1.041 26.297 31.344 1 97.56 56 ASP B CA 1
ATOM 4075 C C . ASP B 1 56 ? 0.181 27.203 31.281 1 97.56 56 ASP B C 1
ATOM 4077 O O . ASP B 1 56 ? 1.051 27.141 32.156 1 97.56 56 ASP B O 1
ATOM 4081 N N . THR B 1 57 ? 0.264 28.078 30.281 1 97 57 THR B N 1
ATOM 4082 C CA . THR B 1 57 ? 1.369 29.016 30.203 1 97 57 THR B CA 1
ATOM 4083 C C . THR B 1 57 ? 1.238 30.094 31.281 1 97 57 THR B C 1
ATOM 4085 O O . THR B 1 57 ? 2.219 30.75 31.625 1 97 57 THR B O 1
ATOM 4088 N N . GLY B 1 58 ? 0.011 30.344 31.719 1 97 58 GLY B N 1
ATOM 4089 C CA . GLY B 1 58 ? -0.269 31.359 32.719 1 97 58 GLY B CA 1
ATOM 4090 C C . GLY B 1 58 ? -0.253 32.781 32.125 1 97 58 GLY B C 1
ATOM 4091 O O . GLY B 1 58 ? -0.348 33.75 32.875 1 97 58 GLY B O 1
ATOM 4092 N N . LYS B 1 59 ? -0.183 32.875 30.828 1 97.69 59 LYS B N 1
ATOM 4093 C CA . LYS B 1 59 ? 0.023 34.188 30.219 1 97.69 59 LYS B CA 1
ATOM 4094 C C . LYS B 1 59 ? -1.081 34.5 29.219 1 97.69 59 LYS B C 1
ATOM 4096 O O . LYS B 1 59 ? -0.953 35.438 28.422 1 97.69 59 LYS B O 1
ATOM 4101 N N . VAL B 1 60 ? -2.184 33.688 29.297 1 97.81 60 VAL B N 1
ATOM 4102 C CA . VAL B 1 60 ? -3.207 33.812 28.266 1 97.81 60 VAL B CA 1
ATOM 4103 C C . VAL B 1 60 ? -4.574 34 28.906 1 97.81 60 VAL B C 1
ATOM 4105 O O . VAL B 1 60 ? -4.844 33.438 29.984 1 97.81 60 VAL B O 1
ATOM 4108 N N . LYS B 1 61 ? -5.383 34.812 28.312 1 97.94 61 LYS B N 1
ATOM 4109 C CA . LYS B 1 61 ? -6.816 34.906 28.594 1 97.94 61 LYS B CA 1
ATOM 4110 C C . LYS B 1 61 ? -7.637 34.75 27.312 1 97.94 61 LYS B C 1
ATOM 4112 O O . LYS B 1 61 ? -7.316 35.344 26.281 1 97.94 61 LYS B O 1
ATOM 4117 N N . PHE B 1 62 ? -8.641 33.938 27.391 1 98.69 62 PHE B N 1
ATOM 4118 C CA . PHE B 1 62 ? -9.523 33.75 26.234 1 98.69 62 PHE B CA 1
ATOM 4119 C C . PHE B 1 62 ? -10.695 34.719 26.281 1 98.69 62 PHE B C 1
ATOM 4121 O O . PHE B 1 62 ? -11.461 34.719 27.25 1 98.69 62 PHE B O 1
ATOM 4128 N N . VAL B 1 63 ? -10.789 35.5 25.219 1 98.75 63 VAL B N 1
ATOM 4129 C CA . VAL B 1 63 ? -11.891 36.438 25.094 1 98.75 63 VAL B CA 1
ATOM 4130 C C . VAL B 1 63 ? -13.125 35.719 24.547 1 98.75 63 VAL B C 1
ATOM 4132 O O . VAL B 1 63 ? -14.242 35.969 25.016 1 98.75 63 VAL B O 1
ATOM 4135 N N . THR B 1 64 ? -12.898 34.875 23.594 1 98.88 64 THR B N 1
ATOM 4136 C CA . THR B 1 64 ? -13.992 34.156 22.953 1 98.88 64 THR B CA 1
ATOM 4137 C C . THR B 1 64 ? -13.625 32.688 22.734 1 98.88 64 THR B C 1
ATOM 4139 O O . THR B 1 64 ? -12.445 32.375 22.594 1 98.88 64 THR B O 1
ATOM 4142 N N . LEU B 1 65 ? -14.641 31.828 22.812 1 98.88 65 LEU B N 1
ATOM 4143 C CA . LEU B 1 65 ? -14.617 30.438 22.375 1 98.88 65 LEU B CA 1
ATOM 4144 C C . LEU B 1 65 ? -15.656 30.188 21.297 1 98.88 65 LEU B C 1
ATOM 4146 O O . LEU B 1 65 ? -16.859 30.375 21.531 1 98.88 65 LEU B O 1
ATOM 4150 N N . CYS B 1 66 ? -15.164 29.797 20.141 1 98.88 66 CYS B N 1
ATOM 4151 C CA . CYS B 1 66 ? -16.047 29.656 18.984 1 98.88 66 CYS B CA 1
ATOM 4152 C C . CYS B 1 66 ? -15.977 28.234 18.438 1 98.88 66 CYS B C 1
ATOM 4154 O O . CYS B 1 66 ? -14.898 27.75 18.078 1 98.88 66 CYS B O 1
ATOM 4156 N N . ASP B 1 67 ? -17.141 27.547 18.375 1 98.75 67 ASP B N 1
ATOM 4157 C CA . ASP B 1 67 ? -17.234 26.203 17.812 1 98.75 67 ASP B CA 1
ATOM 4158 C C . ASP B 1 67 ? -18.609 25.953 17.203 1 98.75 67 ASP B C 1
ATOM 4160 O O . ASP B 1 67 ? -19.625 26.266 17.828 1 98.75 67 ASP B O 1
ATOM 4164 N N . VAL B 1 68 ? -18.594 25.406 16.031 1 98.56 68 VAL B N 1
ATOM 4165 C CA . VAL B 1 68 ? -19.844 25.219 15.305 1 98.56 68 VAL B CA 1
ATOM 4166 C C . VAL B 1 68 ? -20.578 24 15.852 1 98.56 68 VAL B C 1
ATOM 4168 O O . VAL B 1 68 ? -21.766 23.797 15.578 1 98.56 68 VAL B O 1
ATOM 4171 N N . ASP B 1 69 ? -19.891 23.125 16.516 1 98.06 69 ASP B N 1
ATOM 4172 C CA . ASP B 1 69 ? -20.422 21.906 17.109 1 98.06 69 ASP B CA 1
ATOM 4173 C C . ASP B 1 69 ? -20.297 21.938 18.641 1 98.06 69 ASP B C 1
ATOM 4175 O O . ASP B 1 69 ? -19.203 21.75 19.188 1 98.06 69 ASP B O 1
ATOM 4179 N N . GLN B 1 70 ? -21.375 22 19.328 1 97.19 70 GLN B N 1
ATOM 4180 C CA . GLN B 1 70 ? -21.375 22.219 20.766 1 97.19 70 GLN B CA 1
ATOM 4181 C C . GLN B 1 70 ? -21.234 20.906 21.531 1 97.19 70 GLN B C 1
ATOM 4183 O O . GLN B 1 70 ? -21.094 20.891 22.75 1 97.19 70 GLN B O 1
ATOM 4188 N N . ARG B 1 71 ? -21.281 19.734 21 1 94.44 71 ARG B N 1
ATOM 4189 C CA . ARG B 1 71 ? -21.234 18.422 21.625 1 94.44 71 ARG B CA 1
ATOM 4190 C C . ARG B 1 71 ? -19.859 18.125 22.219 1 94.44 71 ARG B C 1
ATOM 4192 O O . ARG B 1 71 ? -19.734 17.359 23.156 1 94.44 71 ARG B O 1
ATOM 4199 N N . GLY B 1 72 ? -18.766 18.797 21.859 1 94.19 72 GLY B N 1
ATOM 4200 C CA . GLY B 1 72 ? -17.438 18.453 22.312 1 94.19 72 GLY B CA 1
ATOM 4201 C C . GLY B 1 72 ? -16.719 19.625 22.969 1 94.19 72 GLY B C 1
ATOM 4202 O O . GLY B 1 72 ? -15.492 19.594 23.125 1 94.19 72 GLY B O 1
ATOM 4203 N N . VAL B 1 73 ? -17.469 20.609 23.531 1 97.62 73 VAL B N 1
ATOM 4204 C CA . VAL B 1 73 ? -16.812 21.859 23.906 1 97.62 73 VAL B CA 1
ATOM 4205 C C . VAL B 1 73 ? -16.797 22 25.422 1 97.62 73 VAL B C 1
ATOM 4207 O O . VAL B 1 73 ? -16.297 22.984 25.953 1 97.62 73 VAL B O 1
ATOM 4210 N N . ALA B 1 74 ? -17.266 21.047 26.156 1 97.5 74 ALA B N 1
ATOM 4211 C CA . ALA B 1 74 ? -17.5 21.172 27.594 1 97.5 74 ALA B CA 1
ATOM 4212 C C . ALA B 1 74 ? -16.203 21.469 28.344 1 97.5 74 ALA B C 1
ATOM 4214 O O . ALA B 1 74 ? -16.188 22.297 29.266 1 97.5 74 ALA B O 1
ATOM 4215 N N . ALA B 1 75 ? -15.188 20.828 28 1 98.06 75 ALA B N 1
ATOM 4216 C CA . ALA B 1 75 ? -13.914 20.984 28.703 1 98.06 75 ALA B CA 1
ATOM 4217 C C . ALA B 1 75 ? -13.406 22.422 28.594 1 98.06 75 ALA B C 1
ATOM 4219 O O . ALA B 1 75 ? -12.984 23.016 29.578 1 98.06 75 ALA B O 1
ATOM 4220 N N . SER B 1 76 ? -13.477 22.984 27.422 1 98.62 76 SER B N 1
ATOM 4221 C CA . SER B 1 76 ? -13.008 24.344 27.172 1 98.62 76 SER B CA 1
ATOM 4222 C C . SER B 1 76 ? -13.891 25.375 27.875 1 98.62 76 SER B C 1
ATOM 4224 O O . SER B 1 76 ? -13.398 26.344 28.453 1 98.62 76 SER B O 1
ATOM 4226 N N . HIS B 1 77 ? -15.172 25.141 27.844 1 98.25 77 HIS B N 1
ATOM 4227 C CA . HIS B 1 77 ? -16.109 26.031 28.5 1 98.25 77 HIS B CA 1
ATOM 4228 C C . HIS B 1 77 ? -15.906 26.062 30.016 1 98.25 77 HIS B C 1
ATOM 4230 O O . HIS B 1 77 ? -15.969 27.125 30.641 1 98.25 77 HIS B O 1
ATOM 4236 N N . LYS B 1 78 ? -15.656 24.891 30.516 1 98.19 78 LYS B N 1
ATOM 4237 C CA . LYS B 1 78 ? -15.438 24.781 31.953 1 98.19 7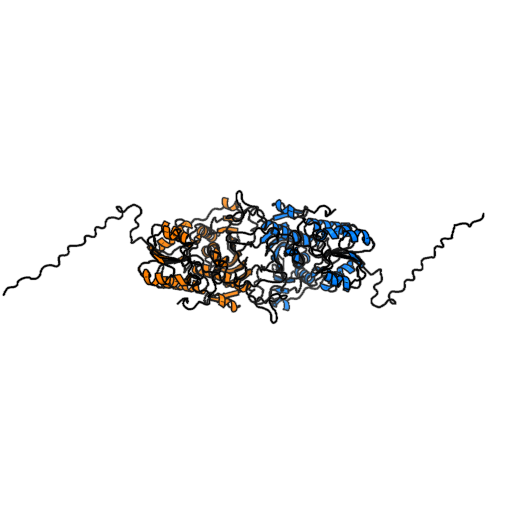8 LYS B CA 1
ATOM 4238 C C . LYS B 1 78 ? -14.148 25.484 32.375 1 98.19 78 LYS B C 1
ATOM 4240 O O . LYS B 1 78 ? -14.094 26.125 33.406 1 98.19 78 LYS B O 1
ATOM 4245 N N . LEU B 1 79 ? -13.164 25.359 31.562 1 98.12 79 LEU B N 1
ATOM 4246 C CA . LEU B 1 79 ? -11.859 25.953 31.859 1 98.12 79 LEU B CA 1
ATOM 4247 C C . LEU B 1 79 ? -11.906 27.469 31.766 1 98.12 79 LEU B C 1
ATOM 4249 O O . LEU B 1 79 ? -11.18 28.156 32.5 1 98.12 79 LEU B O 1
ATOM 4253 N N . HIS B 1 80 ? -12.742 28.016 30.906 1 98.5 80 HIS B N 1
ATOM 4254 C CA . HIS B 1 80 ? -12.828 29.469 30.703 1 98.5 80 HIS B CA 1
ATOM 4255 C C . HIS B 1 80 ? -14.273 29.938 30.688 1 98.5 80 HIS B C 1
ATOM 4257 O O . HIS B 1 80 ? -14.766 30.422 29.656 1 98.5 80 HIS B O 1
ATOM 4263 N N . PRO B 1 81 ? -14.883 29.953 31.797 1 97.75 81 PRO B N 1
ATOM 4264 C CA . PRO B 1 81 ? -16.312 30.25 31.875 1 97.75 81 PRO B CA 1
ATOM 4265 C C . PRO B 1 81 ? -16.641 31.688 31.516 1 97.75 81 PRO B C 1
ATOM 4267 O O . PRO B 1 81 ? -17.781 32 31.172 1 97.75 81 PRO B O 1
ATOM 4270 N N . LYS B 1 82 ? -15.711 32.594 31.547 1 97.56 82 LYS B N 1
ATOM 4271 C CA . LYS B 1 82 ? -15.977 34.031 31.281 1 97.56 82 LYS B CA 1
ATOM 4272 C C . LYS B 1 82 ? -15.844 34.344 29.797 1 97.56 82 LYS B C 1
ATOM 4274 O O . LYS B 1 82 ? -16.25 35.406 29.344 1 97.56 82 LYS B O 1
ATOM 4279 N N . ALA B 1 83 ? -15.234 33.406 29.062 1 98.69 83 ALA B N 1
ATOM 4280 C CA . ALA B 1 83 ? -15.102 33.656 27.625 1 98.69 83 ALA B CA 1
ATOM 4281 C C . ALA B 1 83 ? -16.469 33.625 26.938 1 98.69 83 ALA B C 1
ATOM 4283 O O . ALA B 1 83 ? -17.328 32.812 27.266 1 98.69 83 ALA B O 1
ATOM 4284 N N . LYS B 1 84 ? -16.672 34.562 26.016 1 98.75 84 LYS B N 1
ATOM 4285 C CA . LYS B 1 84 ? -17.922 34.594 25.266 1 98.75 84 LYS B CA 1
ATOM 4286 C C . LYS B 1 84 ? -17.969 33.469 24.25 1 98.75 84 LYS B C 1
ATOM 4288 O O . LYS B 1 84 ? -16.953 33.125 23.641 1 98.75 84 LYS B O 1
ATOM 4293 N N . ARG B 1 85 ? -19.141 32.875 24.062 1 98.5 85 ARG B N 1
ATOM 4294 C CA . ARG B 1 85 ? -19.297 31.672 23.234 1 98.5 85 ARG B CA 1
ATOM 4295 C C . ARG B 1 85 ? -19.984 32 21.906 1 98.5 85 ARG B C 1
ATOM 4297 O O . ARG B 1 85 ? -20.938 32.781 21.875 1 98.5 85 ARG B O 1
ATOM 4304 N N . TYR B 1 86 ? -19.453 31.516 20.812 1 98.69 86 TYR B N 1
ATOM 4305 C CA . TYR B 1 86 ? -19.984 31.766 19.484 1 98.69 86 TYR B CA 1
ATOM 4306 C C . TYR B 1 86 ? -19.969 30.484 18.641 1 98.69 86 TYR B C 1
ATOM 4308 O O . TYR B 1 86 ? -19.266 29.531 18.969 1 98.69 86 TYR B O 1
ATOM 4316 N N . LYS B 1 87 ? -20.781 30.438 17.562 1 98.31 87 LYS B N 1
ATOM 4317 C CA . LYS B 1 87 ? -20.719 29.391 16.562 1 98.31 87 LYS B CA 1
ATOM 4318 C C . LYS B 1 87 ? -20.062 29.875 15.273 1 98.31 87 LYS B C 1
ATOM 4320 O O . LYS B 1 87 ? -19.391 29.109 14.586 1 98.31 87 LYS B O 1
ATOM 4325 N N . ASP B 1 88 ? -20.266 31.094 15 1 98.62 88 ASP B N 1
ATOM 4326 C CA . ASP B 1 88 ? -19.766 31.672 13.75 1 98.62 88 ASP B CA 1
ATOM 4327 C C . ASP B 1 88 ? -18.562 32.594 14.008 1 98.62 88 ASP B C 1
ATOM 4329 O O . ASP B 1 88 ? -18.672 33.562 14.734 1 98.62 88 ASP B O 1
ATOM 4333 N N . PHE B 1 89 ? -17.422 32.344 13.359 1 98.75 89 PHE B N 1
ATOM 4334 C CA . PHE B 1 89 ? -16.203 33.125 13.547 1 98.75 89 PHE B CA 1
ATOM 4335 C C . PHE B 1 89 ? -16.422 34.562 13.109 1 98.75 89 PHE B C 1
ATOM 4337 O O . PHE B 1 89 ? -15.75 35.5 13.594 1 98.75 89 PHE B O 1
ATOM 4344 N N . ARG B 1 90 ? -17.328 34.844 12.211 1 98.44 90 ARG B N 1
ATOM 4345 C CA . ARG B 1 90 ? -17.625 36.188 11.719 1 98.44 90 ARG B CA 1
ATOM 4346 C C . ARG B 1 90 ? -18.203 37.062 12.82 1 98.44 90 ARG B C 1
ATOM 4348 O O . ARG B 1 90 ? -17.969 38.281 12.852 1 98.44 90 ARG B O 1
ATOM 4355 N N . ASP B 1 91 ? -18.984 36.406 13.68 1 98.69 91 ASP B N 1
ATOM 4356 C CA . ASP B 1 91 ? -19.5 37.125 14.836 1 98.69 91 ASP B CA 1
ATOM 4357 C C . ASP B 1 91 ? -18.344 37.594 15.742 1 98.69 91 ASP B C 1
ATOM 4359 O O . ASP B 1 91 ? -18.375 38.719 16.266 1 98.69 91 ASP B O 1
ATOM 4363 N N . VAL B 1 92 ? -17.406 36.75 15.93 1 98.88 92 VAL B N 1
ATOM 4364 C CA . VAL B 1 92 ? -16.234 37.094 16.75 1 98.88 92 VAL B CA 1
ATOM 4365 C C . VAL B 1 92 ? -15.477 38.25 16.094 1 98.88 92 VAL B C 1
ATOM 4367 O O . VAL B 1 92 ? -15.086 39.188 16.781 1 98.88 92 VAL B O 1
ATOM 4370 N N . TYR B 1 93 ? -15.266 38.156 14.836 1 98.62 93 TYR B N 1
ATOM 4371 C CA . TYR B 1 93 ? -14.57 39.188 14.102 1 98.62 93 TYR B CA 1
ATOM 4372 C C . TYR B 1 93 ? -15.258 40.562 14.289 1 98.62 93 TYR B C 1
ATOM 4374 O O . TYR B 1 93 ? -14.609 41.562 14.602 1 98.62 93 TYR B O 1
ATOM 4382 N N . ASP B 1 94 ? -16.578 40.562 14.109 1 98.5 94 ASP B N 1
ATOM 4383 C CA . ASP B 1 94 ? -17.359 41.812 14.125 1 98.5 94 ASP B CA 1
ATOM 4384 C C . ASP B 1 94 ? -17.422 42.406 15.531 1 98.5 94 ASP B C 1
ATOM 4386 O O . ASP B 1 94 ? -17.344 43.625 15.711 1 98.5 94 ASP B O 1
ATOM 4390 N N . LYS B 1 95 ? -17.484 41.531 16.531 1 98.69 95 LYS B N 1
ATOM 4391 C CA . LYS B 1 95 ? -17.828 42 17.875 1 98.69 95 LYS B CA 1
ATOM 4392 C C . LYS B 1 95 ? -16.594 42.125 18.75 1 98.69 95 LYS B C 1
ATOM 4394 O O . LYS B 1 95 ? -16.594 42.906 19.703 1 98.69 95 LYS B O 1
ATOM 4399 N N . HIS B 1 96 ? -15.523 41.344 18.359 1 98.62 96 HIS B N 1
ATOM 4400 C CA . HIS B 1 96 ? -14.492 41.25 19.391 1 98.62 96 HIS B CA 1
ATOM 4401 C C . HIS B 1 96 ? -13.109 41.469 18.797 1 98.62 96 HIS B C 1
ATOM 4403 O O . HIS B 1 96 ? -12.102 41.312 19.5 1 98.62 96 HIS B O 1
ATOM 4409 N N . LEU B 1 97 ? -12.953 41.938 17.609 1 98.5 97 LEU B N 1
ATOM 4410 C CA . LEU B 1 97 ? -11.664 42.094 16.953 1 98.5 97 LEU B CA 1
ATOM 4411 C C . LEU B 1 97 ? -10.734 42.969 17.766 1 98.5 97 LEU B C 1
ATOM 4413 O O . LEU B 1 97 ? -9.547 42.688 17.906 1 98.5 97 LEU B O 1
ATOM 4417 N N . ASN B 1 98 ? -11.32 44.031 18.406 1 98 98 ASN B N 1
ATOM 4418 C CA . ASN B 1 98 ? -10.5 45 19.109 1 98 98 ASN B CA 1
ATOM 4419 C C . ASN B 1 98 ? -10.148 44.531 20.516 1 98 98 ASN B C 1
ATOM 4421 O O . ASN B 1 98 ? -9.312 45.125 21.188 1 98 98 ASN B O 1
ATOM 4425 N N . GLU B 1 99 ? -10.703 43.406 20.891 1 98.12 99 GLU B N 1
ATOM 4426 C CA . GLU B 1 99 ? -10.477 42.875 22.234 1 98.12 99 GLU B CA 1
ATOM 4427 C C . GLU B 1 99 ? -9.461 41.75 22.219 1 98.12 99 GLU B C 1
ATOM 4429 O O . GLU B 1 99 ? -9.023 41.25 23.266 1 98.12 99 GLU B O 1
ATOM 4434 N N . ILE B 1 100 ? -9.016 41.281 21.031 1 98 100 ILE B N 1
ATOM 4435 C CA . ILE B 1 100 ? -8.133 40.125 20.938 1 98 100 ILE B CA 1
ATOM 4436 C C . ILE B 1 100 ? -6.785 40.562 20.344 1 98 100 ILE B C 1
ATOM 4438 O O . ILE B 1 100 ? -6.73 41.406 19.469 1 98 100 ILE B O 1
ATOM 4442 N N . ASP B 1 101 ? -5.668 39.969 20.844 1 98.38 101 ASP B N 1
ATOM 4443 C CA . ASP B 1 101 ? -4.312 40.156 20.328 1 98.38 101 ASP B CA 1
ATOM 4444 C C . ASP B 1 101 ? -3.959 39.062 19.312 1 98.38 101 ASP B C 1
ATOM 4446 O O . ASP B 1 101 ? -3.113 39.281 18.438 1 98.38 101 ASP B O 1
ATOM 4450 N N . ALA B 1 102 ? -4.539 37.938 19.484 1 98.88 102 ALA B N 1
ATOM 4451 C CA . ALA B 1 102 ? -4.16 36.75 18.734 1 98.88 102 ALA B CA 1
ATOM 4452 C C . ALA B 1 102 ? -5.344 35.781 18.578 1 98.88 102 ALA B C 1
ATOM 4454 O O . ALA B 1 102 ? -6.363 35.938 19.25 1 98.88 102 ALA B O 1
ATOM 4455 N N . ILE B 1 103 ? -5.168 34.844 17.609 1 98.94 103 ILE B N 1
ATOM 4456 C CA . ILE B 1 103 ? -6.195 33.812 17.422 1 98.94 103 ILE B CA 1
ATOM 4457 C C . ILE B 1 103 ? -5.562 32.438 17.484 1 98.94 103 ILE B C 1
ATOM 4459 O O . ILE B 1 103 ? -4.379 32.281 17.172 1 98.94 103 ILE B O 1
ATOM 4463 N N . MET B 1 104 ? -6.32 31.484 17.922 1 98.94 104 MET B N 1
ATOM 4464 C CA . MET B 1 104 ? -6.016 30.062 17.859 1 98.94 104 MET B CA 1
ATOM 4465 C C . MET B 1 104 ? -7.059 29.312 17.016 1 98.94 104 MET B C 1
ATOM 4467 O O . MET B 1 104 ? -8.258 29.406 17.297 1 98.94 104 MET B O 1
ATOM 4471 N N . VAL B 1 105 ? -6.629 28.625 15.938 1 98.94 105 VAL B N 1
ATOM 4472 C CA . VAL B 1 105 ? -7.527 27.906 15.047 1 98.94 105 VAL B CA 1
ATOM 4473 C C . VAL B 1 105 ? -7.195 26.422 15.062 1 98.94 105 VAL B C 1
ATOM 4475 O O . VAL B 1 105 ? -6.086 26.016 14.703 1 98.94 105 VAL B O 1
ATOM 4478 N N . ALA B 1 106 ? -8.125 25.594 15.508 1 98.69 106 ALA B N 1
ATOM 4479 C CA . ALA B 1 106 ? -7.984 24.141 15.555 1 98.69 106 ALA B CA 1
ATOM 4480 C C . ALA B 1 106 ? -9.234 23.453 15.023 1 98.69 106 ALA B C 1
ATOM 4482 O O . ALA B 1 106 ? -9.719 22.484 15.617 1 98.69 106 ALA B O 1
ATOM 4483 N N . THR B 1 107 ? -9.812 23.984 13.938 1 98.44 107 THR B N 1
ATOM 4484 C CA . THR B 1 107 ? -10.969 23.438 13.234 1 98.44 107 THR B CA 1
ATOM 4485 C C . THR B 1 107 ? -10.531 22.391 12.211 1 98.44 107 THR B C 1
ATOM 4487 O O . THR B 1 107 ? -9.344 22.094 12.086 1 98.44 107 THR B O 1
ATOM 4490 N N . PRO B 1 108 ? -11.484 21.75 11.516 1 98.25 108 PRO B N 1
ATOM 4491 C CA . PRO B 1 108 ? -11.07 20.891 10.398 1 98.25 108 PRO B CA 1
ATOM 4492 C C . PRO B 1 108 ? -10.258 21.641 9.344 1 98.25 108 PRO B C 1
ATOM 4494 O O . PRO B 1 108 ? -10.359 22.859 9.234 1 98.25 108 PRO B O 1
ATOM 4497 N N . ASP B 1 109 ? -9.531 20.891 8.531 1 98.56 109 ASP B N 1
ATOM 4498 C CA . ASP B 1 109 ? -8.508 21.453 7.66 1 98.56 109 ASP B CA 1
ATOM 4499 C C . ASP B 1 109 ? -9.109 22.469 6.688 1 98.56 109 ASP B C 1
ATOM 4501 O O . ASP B 1 109 ? -8.5 23.516 6.41 1 98.56 109 ASP B O 1
ATOM 4505 N N . HIS B 1 110 ? -10.297 22.203 6.23 1 98.5 110 HIS B N 1
ATOM 4506 C CA . HIS B 1 110 ? -10.875 22.953 5.121 1 98.5 110 HIS B CA 1
ATOM 4507 C C . HIS B 1 110 ? -11.297 24.359 5.562 1 98.5 110 HIS B C 1
ATOM 4509 O O . HIS B 1 110 ? -11.625 25.203 4.73 1 98.5 110 HIS B O 1
ATOM 4515 N N . THR B 1 111 ? -11.242 24.672 6.879 1 98.56 111 THR B N 1
ATOM 4516 C CA . THR B 1 111 ? -11.703 25.969 7.336 1 98.56 111 THR B CA 1
ATOM 4517 C C . THR B 1 111 ? -10.555 26.781 7.926 1 98.56 111 THR B C 1
ATOM 4519 O O . THR B 1 111 ? -10.75 27.922 8.352 1 98.56 111 THR B O 1
ATOM 4522 N N . HIS B 1 112 ? -9.328 26.25 7.988 1 98.81 112 HIS B N 1
ATOM 4523 C CA . HIS B 1 112 ? -8.203 26.938 8.609 1 98.81 112 HIS B CA 1
ATOM 4524 C C . HIS B 1 112 ? -8.008 28.328 8.008 1 98.81 112 HIS B C 1
ATOM 4526 O O . HIS B 1 112 ? -8.094 29.344 8.719 1 98.81 112 HIS B O 1
ATOM 4532 N N . ALA B 1 113 ? -7.852 28.359 6.727 1 98.81 113 ALA B N 1
ATOM 4533 C CA . ALA B 1 113 ? -7.543 29.609 6.051 1 98.81 113 ALA B CA 1
ATOM 4534 C C . ALA B 1 113 ? -8.727 30.578 6.117 1 98.81 113 ALA B C 1
ATOM 4536 O O . ALA B 1 113 ? -8.555 31.766 6.387 1 98.81 113 ALA B O 1
ATOM 4537 N N . THR B 1 114 ? -9.914 30.016 5.898 1 98.12 114 THR B N 1
ATOM 4538 C CA . THR B 1 114 ? -11.133 30.812 5.895 1 98.12 114 THR B CA 1
ATOM 4539 C C . THR B 1 114 ? -11.305 31.547 7.219 1 98.12 114 THR B C 1
ATOM 4541 O O . THR B 1 114 ? -11.742 32.688 7.246 1 98.12 114 THR B O 1
ATOM 4544 N N . ILE B 1 115 ? -10.945 30.922 8.234 1 98.69 115 ILE B N 1
ATOM 4545 C CA . ILE B 1 115 ? -11.141 31.484 9.57 1 98.69 115 ILE B CA 1
ATOM 4546 C C . ILE B 1 115 ? -9.961 32.375 9.922 1 98.69 115 ILE B C 1
ATOM 4548 O O . ILE B 1 115 ? -10.156 33.5 10.445 1 98.69 115 ILE B O 1
ATOM 4552 N N . ALA B 1 116 ? -8.758 32.031 9.633 1 98.88 116 ALA B N 1
ATOM 4553 C CA . ALA B 1 116 ? -7.559 32.719 10.125 1 98.88 116 ALA B CA 1
ATOM 4554 C C . ALA B 1 116 ? -7.301 34 9.359 1 98.88 116 ALA B C 1
ATOM 4556 O O . ALA B 1 116 ? -6.902 35 9.953 1 98.88 116 ALA B O 1
ATOM 4557 N N . LEU B 1 117 ? -7.559 34.031 8.086 1 98.75 117 LEU B N 1
ATOM 4558 C CA . LEU B 1 117 ? -7.059 35.062 7.199 1 98.75 117 LEU B CA 1
ATOM 4559 C C . LEU B 1 117 ? -7.637 36.438 7.578 1 98.75 117 LEU B C 1
ATOM 4561 O O . LEU B 1 117 ? -6.906 37.438 7.633 1 98.75 117 LEU B O 1
ATOM 4565 N N . PRO B 1 118 ? -8.969 36.594 7.855 1 98.44 118 PRO B N 1
ATOM 4566 C CA . PRO B 1 118 ? -9.477 37.906 8.227 1 98.44 118 PRO B CA 1
ATOM 4567 C C . PRO B 1 118 ? -8.781 38.469 9.461 1 98.44 118 PRO B C 1
ATOM 4569 O O . PRO B 1 118 ? -8.484 39.688 9.5 1 98.44 118 PRO B O 1
ATOM 4572 N N . PHE B 1 119 ? -8.5 37.656 10.414 1 98.75 119 PHE B N 1
ATOM 4573 C CA . PHE B 1 119 ? -7.852 38.094 11.633 1 98.75 119 PHE B CA 1
ATOM 4574 C C . PHE B 1 119 ? -6.383 38.406 11.383 1 98.75 119 PHE B C 1
ATOM 4576 O O . PHE B 1 119 ? -5.855 39.406 11.922 1 98.75 119 PHE B O 1
ATOM 4583 N N . MET B 1 120 ? -5.734 37.594 10.594 1 98.81 120 MET B N 1
ATOM 4584 C CA . MET B 1 120 ? -4.34 37.844 10.242 1 98.81 120 MET B CA 1
ATOM 4585 C C . MET B 1 120 ? -4.195 39.188 9.516 1 98.81 120 MET B C 1
ATOM 4587 O O . MET B 1 120 ? -3.26 39.938 9.789 1 98.81 120 MET B O 1
ATOM 4591 N N . ARG B 1 121 ? -5.117 39.469 8.617 1 98.44 121 ARG B N 1
ATOM 4592 C CA . ARG B 1 121 ? -5.094 40.75 7.879 1 98.44 121 ARG B CA 1
ATOM 4593 C C . ARG B 1 121 ? -5.316 41.938 8.812 1 98.44 121 ARG B C 1
ATOM 4595 O O . ARG B 1 121 ? -4.867 43.031 8.523 1 98.44 121 ARG B O 1
ATOM 4602 N N . ALA B 1 122 ? -5.973 41.688 9.906 1 98.5 122 ALA B N 1
ATOM 4603 C CA . ALA B 1 122 ? -6.18 42.719 10.922 1 98.5 122 ALA B CA 1
ATOM 4604 C C . ALA B 1 122 ? -5.023 42.75 11.914 1 98.5 122 ALA B C 1
ATOM 4606 O O . ALA B 1 122 ? -5.141 43.312 13 1 98.5 122 ALA B O 1
ATOM 4607 N N . LYS B 1 123 ? -3.939 42.031 11.602 1 98.44 123 LYS B N 1
ATOM 4608 C CA . LYS B 1 123 ? -2.658 42.031 12.305 1 98.44 123 LYS B CA 1
ATOM 4609 C C . LYS B 1 123 ? -2.76 41.344 13.656 1 98.44 123 LYS B C 1
ATOM 4611 O O . LYS B 1 123 ? -2.104 41.75 14.617 1 98.44 123 LYS B O 1
ATOM 4616 N N . LYS B 1 124 ? -3.689 40.438 13.781 1 98.81 124 LYS B N 1
ATOM 4617 C CA . LYS B 1 124 ? -3.703 39.594 14.953 1 98.81 124 LYS B CA 1
ATOM 4618 C C . LYS B 1 124 ? -2.713 38.438 14.797 1 98.81 124 LYS B C 1
ATOM 4620 O O . LYS B 1 124 ? -2.584 37.875 13.711 1 98.81 124 LYS B O 1
ATOM 4625 N N . HIS B 1 125 ? -1.887 38.062 15.844 1 98.88 125 HIS B N 1
ATOM 4626 C CA . HIS B 1 125 ? -1.037 36.906 15.828 1 98.88 125 HIS B CA 1
ATOM 4627 C C . HIS B 1 125 ? -1.864 35.625 15.648 1 98.88 125 HIS B C 1
ATOM 4629 O O . HIS B 1 125 ? -3.051 35.594 15.984 1 98.88 125 HIS B O 1
ATOM 4635 N N . ALA B 1 126 ? -1.208 34.562 15.094 1 98.94 126 ALA B N 1
ATOM 4636 C CA . ALA B 1 126 ? -2.045 33.438 14.75 1 98.94 126 ALA B CA 1
ATOM 4637 C C . ALA B 1 126 ? -1.349 32.125 15.109 1 98.94 126 ALA B C 1
ATOM 4639 O O . ALA B 1 126 ? -0.209 31.891 14.695 1 98.94 126 ALA B O 1
ATOM 4640 N N . TYR B 1 127 ? -1.981 31.266 15.875 1 98.94 127 TYR B N 1
ATOM 4641 C CA . TYR B 1 127 ? -1.699 29.844 16.047 1 98.94 127 TYR B CA 1
ATOM 4642 C C . TYR B 1 127 ? -2.709 28.984 15.297 1 98.94 127 TYR B C 1
ATOM 4644 O O . TYR B 1 127 ? -3.908 29.047 15.578 1 98.94 127 TYR B O 1
ATOM 4652 N N . VAL B 1 128 ? -2.238 28.25 14.328 1 98.94 128 VAL B N 1
ATOM 4653 C CA . VAL B 1 128 ? -3.127 27.391 13.547 1 98.94 128 VAL B CA 1
ATOM 4654 C C . VAL B 1 128 ? -2.635 25.953 13.586 1 98.94 128 VAL B C 1
ATOM 4656 O O . VAL B 1 128 ? -1.446 25.688 13.383 1 98.94 128 VAL B O 1
ATOM 4659 N N . GLU B 1 129 ? -3.498 25.016 13.875 1 98.75 129 GLU B N 1
ATOM 4660 C CA . GLU B 1 129 ? -3.139 23.609 13.945 1 98.75 129 GLU B CA 1
ATOM 4661 C C . GLU B 1 129 ? -2.707 23.078 12.586 1 98.75 129 GLU B C 1
ATOM 4663 O O . GLU B 1 129 ? -2.969 23.719 11.555 1 98.75 129 GLU B O 1
ATOM 4668 N N . LYS B 1 130 ? -1.981 22 12.617 1 98.69 130 LYS B N 1
ATOM 4669 C CA . LYS B 1 130 ? -1.525 21.328 11.406 1 98.69 130 LYS B CA 1
ATOM 4670 C C . LYS B 1 130 ? -2.646 20.516 10.773 1 98.69 130 LYS B C 1
ATOM 4672 O O . LYS B 1 130 ? -3.557 20.062 11.477 1 98.69 130 LYS B O 1
ATOM 4677 N N . PRO B 1 131 ? -2.588 20.281 9.5 1 98.56 131 PRO B N 1
ATOM 4678 C CA . PRO B 1 131 ? -1.739 21.031 8.578 1 98.56 131 PRO B CA 1
ATOM 4679 C C . PRO B 1 131 ? -2.156 22.5 8.461 1 98.56 131 PRO B C 1
ATOM 4681 O O . PRO B 1 131 ? -3.291 22.844 8.797 1 98.56 131 PRO B O 1
ATOM 4684 N N . LEU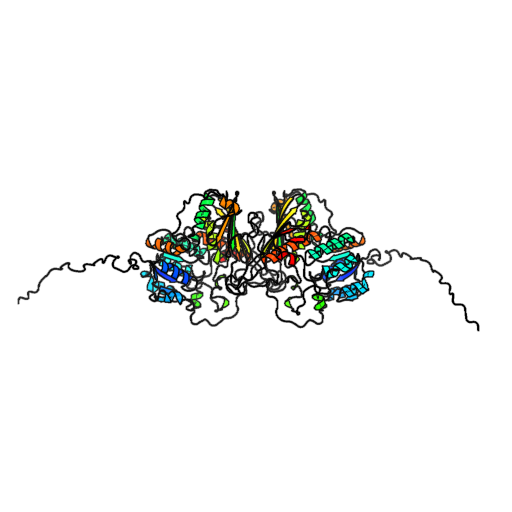 B 1 132 ? -1.296 23.312 7.98 1 98.81 132 LEU B N 1
ATOM 4685 C CA . LEU B 1 132 ? -1.525 24.75 8.039 1 98.81 132 LEU B CA 1
ATOM 4686 C C . LEU B 1 132 ? -2.834 25.109 7.348 1 98.81 132 LEU B C 1
ATOM 4688 O O . LEU B 1 132 ? -3.58 25.969 7.84 1 98.81 132 LEU B O 1
ATOM 4692 N N . ALA B 1 133 ? -3.105 24.547 6.242 1 98.62 133 ALA B N 1
ATOM 4693 C CA . ALA B 1 133 ? -4.363 24.75 5.527 1 98.62 133 ALA B CA 1
ATOM 4694 C C . ALA B 1 133 ? -4.68 23.531 4.645 1 98.62 133 ALA B C 1
ATOM 4696 O O . ALA B 1 133 ? -3.982 22.516 4.695 1 98.62 133 ALA B O 1
ATOM 4697 N N . HIS B 1 134 ? -5.785 23.641 3.895 1 98.5 134 HIS B N 1
ATOM 4698 C CA . HIS B 1 134 ? -6.355 22.516 3.16 1 98.5 134 HIS B CA 1
ATOM 4699 C C . HIS B 1 134 ? -5.66 22.328 1.814 1 98.5 134 HIS B C 1
ATOM 4701 O O . HIS B 1 134 ? -5.57 21.203 1.309 1 98.5 134 HIS B O 1
ATOM 4707 N N . ASN B 1 135 ? -5.227 23.359 1.166 1 98.31 135 ASN B N 1
ATOM 4708 C CA . ASN B 1 135 ? -4.594 23.297 -0.146 1 98.31 135 ASN B CA 1
ATOM 4709 C C . ASN B 1 135 ? -3.449 24.297 -0.274 1 98.31 135 ASN B C 1
ATOM 4711 O O . ASN B 1 135 ? -3.254 25.141 0.604 1 98.31 135 ASN B O 1
ATOM 4715 N N . ILE B 1 136 ? -2.693 24.203 -1.332 1 98.44 136 ILE B N 1
ATOM 4716 C CA . ILE B 1 136 ? -1.438 24.922 -1.477 1 98.44 136 ILE B CA 1
ATOM 4717 C C . ILE B 1 136 ? -1.721 26.422 -1.62 1 98.44 136 ILE B C 1
ATOM 4719 O O . ILE B 1 136 ? -0.993 27.25 -1.072 1 98.44 136 ILE B O 1
ATOM 4723 N N . GLU B 1 137 ? -2.727 26.797 -2.301 1 98.06 137 GLU B N 1
ATOM 4724 C CA . GLU B 1 137 ? -3.066 28.203 -2.469 1 98.06 137 GLU B CA 1
ATOM 4725 C C . GLU B 1 137 ? -3.348 28.875 -1.124 1 98.06 137 GLU B C 1
ATOM 4727 O O . GLU B 1 137 ? -2.885 29.984 -0.868 1 98.06 137 GLU B O 1
ATOM 4732 N N . GLU B 1 138 ? -4.129 28.203 -0.338 1 98.69 138 GLU B N 1
ATOM 4733 C CA . GLU B 1 138 ? -4.434 28.719 0.992 1 98.69 138 GLU B CA 1
ATOM 4734 C C . GLU B 1 138 ? -3.164 28.906 1.816 1 98.69 138 GLU B C 1
ATOM 4736 O O . GLU B 1 138 ? -2.99 29.938 2.475 1 98.69 138 GLU B O 1
ATOM 4741 N N . VAL B 1 139 ? -2.309 27.906 1.771 1 98.69 139 VAL B N 1
ATOM 4742 C CA . VAL B 1 139 ? -1.06 27.969 2.521 1 98.69 139 VAL B CA 1
ATOM 4743 C C . VAL B 1 139 ? -0.233 29.172 2.049 1 98.69 139 VAL B C 1
ATOM 4745 O O . VAL B 1 139 ? 0.264 29.953 2.865 1 98.69 139 VAL B O 1
ATOM 4748 N N . ARG B 1 140 ? -0.125 29.312 0.786 1 98 140 ARG B N 1
ATOM 4749 C CA . ARG B 1 140 ? 0.641 30.406 0.198 1 98 140 ARG B CA 1
ATOM 4750 C C . ARG B 1 140 ? 0.072 31.75 0.615 1 98 140 ARG B C 1
ATOM 4752 O O . ARG B 1 140 ? 0.823 32.688 0.935 1 98 140 ARG B O 1
ATOM 4759 N N . LEU B 1 141 ? -1.188 31.859 0.569 1 98.44 141 LEU B N 1
ATOM 4760 C CA . LEU B 1 141 ? -1.844 33.094 0.942 1 98.44 141 LEU B CA 1
ATOM 4761 C C . LEU B 1 141 ? -1.612 33.438 2.416 1 98.44 141 LEU B C 1
ATOM 4763 O O . LEU B 1 141 ? -1.324 34.562 2.771 1 98.44 141 LEU B O 1
ATOM 4767 N N . MET B 1 142 ? -1.756 32.438 3.254 1 98.81 142 MET B N 1
ATOM 4768 C CA . MET B 1 142 ? -1.543 32.656 4.684 1 98.81 142 MET B CA 1
ATOM 4769 C C . MET B 1 142 ? -0.106 33.062 4.965 1 98.81 142 MET B C 1
ATOM 4771 O O . MET B 1 142 ? 0.135 33.938 5.805 1 98.81 142 MET B O 1
ATOM 4775 N N . THR B 1 143 ? 0.82 32.438 4.289 1 98.44 143 THR B N 1
ATOM 4776 C CA . THR B 1 143 ? 2.229 32.781 4.445 1 98.44 143 THR B CA 1
ATOM 4777 C C . THR B 1 143 ? 2.486 34.219 3.994 1 98.44 143 THR B C 1
ATOM 4779 O O . THR B 1 143 ? 3.195 34.969 4.668 1 98.44 143 THR B O 1
ATOM 4782 N N . LYS B 1 144 ? 1.942 34.562 2.889 1 98.31 144 LYS B N 1
ATOM 4783 C CA . LYS B 1 144 ? 2.088 35.906 2.357 1 98.31 144 LYS B CA 1
ATOM 4784 C C . LYS B 1 144 ? 1.523 36.938 3.324 1 98.31 144 LYS B C 1
ATOM 4786 O O . LYS B 1 144 ? 2.172 37.969 3.607 1 98.31 144 LYS B O 1
ATOM 4791 N N . VAL B 1 145 ? 0.349 36.719 3.83 1 98.62 145 VAL B N 1
ATOM 4792 C CA . VAL B 1 145 ? -0.316 37.656 4.734 1 98.62 145 VAL B CA 1
ATOM 4793 C C . VAL B 1 145 ? 0.49 37.781 6.023 1 98.62 145 VAL B C 1
ATOM 4795 O O . VAL B 1 145 ? 0.643 38.906 6.555 1 98.62 145 VAL B O 1
ATOM 4798 N N . ALA B 1 146 ? 0.962 36.656 6.504 1 98.81 146 ALA B N 1
ATOM 4799 C CA . ALA B 1 146 ? 1.798 36.688 7.699 1 98.81 146 ALA B CA 1
ATOM 4800 C C . ALA B 1 146 ? 3.029 37.562 7.477 1 98.81 146 ALA B C 1
ATOM 4802 O O . ALA B 1 146 ? 3.377 38.375 8.328 1 98.81 146 ALA B O 1
ATOM 4803 N N . LYS B 1 147 ? 3.658 37.406 6.391 1 98.31 147 LYS B N 1
ATOM 4804 C CA . LYS B 1 147 ? 4.863 38.156 6.051 1 98.31 147 LYS B CA 1
ATOM 4805 C C . LYS B 1 147 ? 4.559 39.656 5.906 1 98.31 147 LYS B C 1
ATOM 4807 O O . LYS B 1 147 ? 5.27 40.5 6.457 1 98.31 147 LYS B O 1
ATOM 4812 N N . GLU B 1 148 ? 3.533 39.969 5.223 1 98.19 148 GLU B N 1
ATOM 4813 C CA . GLU B 1 148 ? 3.164 41.344 4.926 1 98.19 148 GLU B CA 1
ATOM 4814 C C . GLU B 1 148 ? 2.799 42.094 6.199 1 98.19 148 GLU B C 1
ATOM 4816 O O . GLU B 1 148 ? 3.066 43.312 6.316 1 98.19 148 GLU B O 1
ATOM 4821 N N . ASN B 1 149 ? 2.193 41.469 7.152 1 97.88 149 ASN B N 1
ATOM 4822 C CA . ASN B 1 149 ? 1.688 42.125 8.344 1 97.88 149 ASN B CA 1
ATOM 4823 C C . ASN B 1 149 ? 2.664 42 9.516 1 97.88 149 ASN B C 1
ATOM 4825 O O . ASN B 1 149 ? 2.469 42.625 10.555 1 97.88 149 ASN B O 1
ATOM 4829 N N . GLY B 1 150 ? 3.67 41.219 9.367 1 97.69 150 GLY B N 1
ATOM 4830 C CA . GLY B 1 150 ? 4.688 41.062 10.398 1 97.69 150 GLY B CA 1
ATOM 4831 C C . GLY B 1 150 ? 4.152 40.5 11.688 1 97.69 150 GLY B C 1
ATOM 4832 O O . GLY B 1 150 ? 4.59 40.875 12.773 1 97.69 150 GLY B O 1
ATOM 4833 N N . ILE B 1 151 ? 3.199 39.688 11.648 1 98.56 151 ILE B N 1
ATOM 4834 C CA . ILE B 1 151 ? 2.594 39.125 12.836 1 98.56 151 ILE B CA 1
ATOM 4835 C C . ILE B 1 151 ? 3.359 37.875 13.25 1 98.56 151 ILE B C 1
ATOM 4837 O O . ILE B 1 151 ? 4.027 37.25 12.422 1 98.56 151 ILE B O 1
ATOM 4841 N N . ILE B 1 152 ? 3.26 37.469 14.539 1 98.81 152 ILE B N 1
ATOM 4842 C CA . ILE B 1 152 ? 3.854 36.219 15.055 1 98.81 152 ILE B CA 1
ATOM 4843 C C . ILE B 1 152 ? 2.904 35.062 14.82 1 98.81 152 ILE B C 1
ATOM 4845 O O . ILE B 1 152 ? 1.734 35.125 15.203 1 98.81 152 ILE B O 1
ATOM 4849 N N . THR B 1 153 ? 3.436 34.062 14.086 1 98.88 153 THR B N 1
ATOM 4850 C CA . THR B 1 153 ? 2.613 32.906 13.734 1 98.88 153 THR B CA 1
ATOM 4851 C C . THR B 1 153 ? 3.285 31.625 14.172 1 98.88 153 THR B C 1
ATOM 4853 O O . THR B 1 153 ? 4.5 31.578 14.367 1 98.88 153 THR B O 1
ATOM 4856 N N . GLN B 1 154 ? 2.463 30.578 14.359 1 98.88 154 GLN B N 1
ATOM 4857 C CA . GLN B 1 154 ? 2.961 29.25 14.648 1 98.88 154 GLN B CA 1
ATOM 4858 C C . GLN B 1 154 ? 1.946 28.188 14.242 1 98.88 154 GLN B C 1
ATOM 4860 O O . GLN B 1 154 ? 0.748 28.328 14.484 1 98.88 154 GLN B O 1
ATOM 4865 N N . MET B 1 155 ? 2.432 27.172 13.539 1 98.88 155 MET B N 1
ATOM 4866 C CA . MET B 1 155 ? 1.609 25.984 13.273 1 98.88 155 MET B CA 1
ATOM 4867 C C . MET B 1 155 ? 1.678 25 14.438 1 98.88 155 MET B C 1
ATOM 4869 O O . MET B 1 155 ? 2.711 24.891 15.102 1 98.88 155 MET B O 1
ATOM 4873 N N . GLY B 1 156 ? 0.556 24.312 14.664 1 98.62 156 GLY B N 1
ATOM 4874 C CA . GLY B 1 156 ? 0.475 23.375 15.758 1 98.62 156 GLY B CA 1
ATOM 4875 C C . GLY B 1 156 ? 1.13 22.031 15.453 1 98.62 156 GLY B C 1
ATOM 4876 O O . GLY B 1 156 ? 0.485 20.984 15.531 1 98.62 156 GLY B O 1
ATOM 4877 N N . ASN B 1 157 ? 2.336 21.969 15.07 1 97.88 157 ASN B N 1
ATOM 4878 C CA . ASN B 1 157 ? 3.16 20.766 14.914 1 97.88 157 ASN B CA 1
ATOM 4879 C C . ASN B 1 157 ? 4.273 20.719 15.953 1 97.88 157 ASN B C 1
ATOM 4881 O O . ASN B 1 157 ? 5.445 20.922 15.633 1 97.88 157 ASN B O 1
ATOM 4885 N N . GLN B 1 158 ? 4 20.297 17.125 1 95.69 158 GLN B N 1
ATOM 4886 C CA . GLN B 1 158 ? 4.781 20.422 18.344 1 95.69 158 GLN B CA 1
ATOM 4887 C C . GLN B 1 158 ? 6.188 19.859 18.172 1 95.69 158 GLN B C 1
ATOM 4889 O O . GLN B 1 158 ? 7.113 20.25 18.875 1 95.69 158 GLN B O 1
ATOM 4894 N N . GLY B 1 159 ? 6.34 18.969 17.188 1 94.62 159 GLY B N 1
ATOM 4895 C CA . GLY B 1 159 ? 7.664 18.438 16.922 1 94.62 159 GLY B CA 1
ATOM 4896 C C . GLY B 1 159 ? 8.68 19.484 16.531 1 94.62 159 GLY B C 1
ATOM 4897 O O . GLY B 1 159 ? 9.883 19.297 16.688 1 94.62 159 GLY B O 1
ATOM 4898 N N . ALA B 1 160 ? 8.25 20.609 16.047 1 96.56 160 ALA B N 1
ATOM 4899 C CA . ALA B 1 160 ? 9.125 21.703 15.641 1 96.56 160 ALA B CA 1
ATOM 4900 C C . ALA B 1 160 ? 9.852 22.297 16.844 1 96.56 160 ALA B C 1
ATOM 4902 O O . ALA B 1 160 ? 10.852 22.984 16.703 1 96.56 160 ALA B O 1
ATOM 4903 N N . SER B 1 161 ? 9.344 22 18.031 1 97.38 161 SER B N 1
ATOM 4904 C CA . SER B 1 161 ? 9.953 22.5 19.266 1 97.38 161 SER B CA 1
ATOM 4905 C C . SER B 1 161 ? 10.758 21.422 19.969 1 97.38 161 SER B C 1
ATOM 4907 O O . SER B 1 161 ? 11.336 21.656 21.031 1 97.38 161 SER B O 1
ATOM 4909 N N . SER B 1 162 ? 10.789 20.281 19.344 1 95.5 162 SER B N 1
ATOM 4910 C CA . SER B 1 162 ? 11.461 19.141 19.969 1 95.5 162 SER B CA 1
ATOM 4911 C C . SER B 1 162 ? 12.969 19.328 19.969 1 95.5 162 SER B C 1
ATOM 4913 O O . SER B 1 162 ? 13.539 19.812 18.984 1 95.5 162 SER B O 1
ATOM 4915 N N . PRO B 1 163 ? 13.633 18.906 21.062 1 96.81 163 PRO B N 1
ATOM 4916 C CA . PRO B 1 163 ? 15.102 18.922 21.031 1 96.81 163 PRO B CA 1
ATOM 4917 C C . PRO B 1 163 ? 15.672 17.922 20.016 1 96.81 163 PRO B C 1
ATOM 4919 O O . PRO B 1 163 ? 16.797 18.109 19.547 1 96.81 163 PRO B O 1
ATOM 4922 N N . GLY B 1 164 ? 14.906 16.922 19.641 1 96.31 164 GLY B N 1
ATOM 4923 C CA . GLY B 1 164 ? 15.383 15.883 18.734 1 96.31 164 GLY B CA 1
ATOM 4924 C C . GLY B 1 164 ? 15.727 16.406 17.359 1 96.31 164 GLY B C 1
ATOM 4925 O O . GLY B 1 164 ? 16.703 15.961 16.75 1 96.31 164 GLY B O 1
ATOM 4926 N N . SER B 1 165 ? 14.977 17.328 16.859 1 94.94 165 SER B N 1
ATOM 4927 C CA . SER B 1 165 ? 15.273 17.906 15.555 1 94.94 165 SER B CA 1
ATOM 4928 C C . SER B 1 165 ? 16.578 18.688 15.586 1 94.94 165 SER B C 1
ATOM 4930 O O . SER B 1 165 ? 17.359 18.641 14.625 1 94.94 165 SER B O 1
ATOM 4932 N N . ARG B 1 166 ? 16.844 19.422 16.672 1 96.31 166 ARG B N 1
ATOM 4933 C CA . ARG B 1 166 ? 18.094 20.156 16.828 1 96.31 166 ARG B CA 1
ATOM 4934 C C . ARG B 1 166 ? 19.281 19.203 16.922 1 96.31 166 ARG B C 1
ATOM 4936 O O . ARG B 1 166 ? 20.312 19.406 16.266 1 96.31 166 ARG B O 1
ATOM 4943 N N . THR B 1 167 ? 19.062 18.156 17.656 1 97.25 167 THR B N 1
ATOM 4944 C CA . THR B 1 167 ? 20.109 17.156 17.812 1 97.25 167 THR B CA 1
ATOM 4945 C C . THR B 1 167 ? 20.438 16.516 16.469 1 97.25 167 THR B C 1
ATOM 4947 O O . THR B 1 167 ? 21.609 16.406 16.094 1 97.25 167 THR B O 1
ATOM 4950 N N . ALA B 1 168 ? 19.453 16.078 15.766 1 97.31 168 ALA B N 1
ATOM 4951 C CA . ALA B 1 168 ? 19.672 15.461 14.461 1 97.31 168 ALA B CA 1
ATOM 4952 C C . ALA B 1 168 ? 20.375 16.422 13.516 1 97.31 168 ALA B C 1
ATOM 4954 O O . ALA B 1 168 ? 21.266 16.016 12.766 1 97.31 168 ALA B O 1
ATOM 4955 N N . LYS B 1 169 ? 19.969 17.688 13.523 1 96.31 169 LYS B N 1
ATOM 4956 C CA . LYS B 1 169 ? 20.594 18.688 12.672 1 96.31 169 LYS B CA 1
ATOM 4957 C C . LYS B 1 169 ? 22.078 18.859 13.023 1 96.31 169 LYS B C 1
ATOM 4959 O O . LYS B 1 169 ? 22.922 18.938 12.141 1 96.31 169 LYS B O 1
ATOM 4964 N N . GLU B 1 170 ? 22.328 18.969 14.32 1 97.5 170 GLU B N 1
ATOM 4965 C CA . GLU B 1 170 ? 23.703 19.109 14.773 1 97.5 170 GLU B CA 1
ATOM 4966 C C . GLU B 1 170 ? 24.562 17.938 14.312 1 97.5 170 GLU B C 1
ATOM 4968 O O . GLU B 1 170 ? 25.703 18.109 13.906 1 97.5 170 GLU B O 1
ATOM 4973 N N . TRP B 1 171 ? 24 16.719 14.359 1 97.38 171 TRP B N 1
ATOM 4974 C CA . TRP B 1 171 ? 24.719 15.523 13.922 1 97.38 171 TRP B CA 1
ATOM 4975 C C . TRP B 1 171 ? 24.969 15.562 12.414 1 97.38 171 TRP B C 1
ATOM 4977 O O . TRP B 1 171 ? 26.078 15.297 11.961 1 97.38 171 TRP B O 1
ATOM 4987 N N . ILE B 1 172 ? 24 15.914 11.641 1 96.38 172 ILE B N 1
ATOM 4988 C CA . ILE B 1 172 ? 24.094 15.938 10.188 1 96.38 172 ILE B CA 1
ATOM 4989 C C . ILE B 1 172 ? 25.047 17.047 9.758 1 96.38 172 ILE B C 1
ATOM 4991 O O . ILE B 1 172 ? 25.906 16.828 8.883 1 96.38 172 ILE B O 1
ATOM 4995 N N . ASP B 1 173 ? 24.984 18.203 10.414 1 95.38 173 ASP B N 1
ATOM 4996 C CA . ASP B 1 173 ? 25.859 19.312 10.109 1 95.38 173 ASP B CA 1
ATOM 4997 C C . ASP B 1 173 ? 27.312 18.969 10.414 1 95.38 173 ASP B C 1
ATOM 4999 O O . ASP B 1 173 ? 28.234 19.438 9.734 1 95.38 173 ASP B O 1
ATOM 5003 N N . ALA B 1 174 ? 27.469 18.172 11.422 1 96 174 ALA B N 1
ATOM 5004 C CA . ALA B 1 174 ? 28.812 17.781 11.828 1 96 174 ALA B CA 1
ATOM 5005 C C . ALA B 1 174 ? 29.359 16.688 10.906 1 96 174 ALA B C 1
ATOM 5007 O O . ALA B 1 174 ? 30.516 16.281 11.039 1 96 174 ALA B O 1
ATOM 5008 N N . GLY B 1 175 ? 28.516 16.109 10.062 1 95.38 175 GLY B N 1
ATOM 5009 C CA . GLY B 1 175 ? 28.969 15.117 9.094 1 95.38 175 GLY B CA 1
ATOM 5010 C C . GLY B 1 175 ? 28.953 13.703 9.625 1 95.38 175 GLY B C 1
ATOM 5011 O O . GLY B 1 175 ? 29.609 12.82 9.086 1 95.38 175 GLY B O 1
ATOM 5012 N N . VAL B 1 176 ? 28.203 13.469 10.625 1 96.25 176 VAL B N 1
ATOM 5013 C CA . VAL B 1 176 ? 28.219 12.188 11.328 1 96.25 176 VAL B CA 1
ATOM 5014 C C . VAL B 1 176 ? 27.844 11.07 10.359 1 96.25 176 VAL B C 1
ATOM 5016 O O . VAL B 1 176 ? 28.391 9.969 10.438 1 96.25 176 VAL B O 1
ATOM 5019 N N . ILE B 1 177 ? 26.938 11.375 9.445 1 96.94 177 ILE B N 1
ATOM 5020 C CA . ILE B 1 177 ? 26.516 10.312 8.547 1 96.94 177 ILE B CA 1
ATOM 5021 C C . ILE B 1 177 ? 26.859 10.68 7.102 1 96.94 177 ILE B C 1
ATOM 5023 O O . ILE B 1 177 ? 26.281 10.133 6.16 1 96.94 177 ILE B O 1
ATOM 5027 N N . GLY B 1 178 ? 27.656 11.586 6.863 1 96.69 178 GLY B N 1
ATOM 5028 C CA . GLY B 1 178 ? 28 12.016 5.516 1 96.69 178 GLY B CA 1
ATOM 5029 C C . GLY B 1 178 ? 26.875 12.766 4.832 1 96.69 178 GLY B C 1
ATOM 5030 O O . GLY B 1 178 ? 26.125 13.508 5.48 1 96.69 178 GLY B O 1
ATOM 5031 N N . ASP B 1 179 ? 26.812 12.633 3.496 1 96.56 179 ASP B N 1
ATOM 5032 C CA . ASP B 1 179 ? 25.766 13.312 2.719 1 96.56 179 ASP B CA 1
ATOM 5033 C C . ASP B 1 179 ? 24.469 12.523 2.736 1 96.56 179 ASP B C 1
ATOM 5035 O O . ASP B 1 179 ? 24.453 11.328 2.41 1 96.56 179 ASP B O 1
ATOM 5039 N N . VAL B 1 180 ? 23.422 13.219 3.145 1 97.69 180 VAL B N 1
ATOM 5040 C CA . VAL B 1 180 ? 22.109 12.586 3.119 1 97.69 180 VAL B CA 1
ATOM 5041 C C . VAL B 1 180 ? 21.578 12.547 1.688 1 97.69 180 VAL B C 1
ATOM 5043 O O . VAL B 1 180 ? 21.531 13.578 1.012 1 97.69 180 VAL B O 1
ATOM 5046 N N . THR B 1 181 ? 21.141 11.336 1.215 1 96.62 181 THR B N 1
ATOM 5047 C CA . THR B 1 181 ? 20.688 11.203 -0.163 1 96.62 181 THR B CA 1
ATOM 5048 C C . THR B 1 181 ? 19.203 10.836 -0.207 1 96.62 181 THR B C 1
ATOM 5050 O O . THR B 1 181 ? 18.531 11.078 -1.211 1 96.62 181 THR B O 1
ATOM 5053 N N . LYS B 1 182 ? 18.766 10.273 0.805 1 97.94 182 LYS B N 1
ATOM 5054 C CA . LYS B 1 182 ? 17.391 9.781 0.875 1 97.94 182 LYS B CA 1
ATOM 5055 C C . LYS B 1 182 ? 16.844 9.875 2.297 1 97.94 182 LYS B C 1
ATOM 5057 O O . LYS B 1 182 ? 17.562 9.633 3.264 1 97.94 182 LYS B O 1
ATOM 5062 N N . VAL B 1 183 ? 15.625 10.289 2.428 1 98.75 183 VAL B N 1
ATOM 5063 C CA . VAL B 1 183 ? 14.922 10.297 3.705 1 98.75 183 VAL B CA 1
ATOM 5064 C C . VAL B 1 183 ? 13.594 9.562 3.566 1 98.75 183 VAL B C 1
ATOM 5066 O O . VAL B 1 183 ? 12.82 9.828 2.643 1 98.75 183 VAL B O 1
ATOM 5069 N N . ASP B 1 184 ? 13.344 8.625 4.457 1 98.81 184 ASP B N 1
ATOM 5070 C CA . ASP B 1 184 ? 12.07 7.914 4.516 1 98.81 184 ASP B CA 1
ATOM 5071 C C . ASP B 1 184 ? 11.25 8.352 5.723 1 98.81 184 ASP B C 1
ATOM 5073 O O . ASP B 1 184 ? 11.734 8.312 6.859 1 98.81 184 ASP B O 1
ATOM 5077 N N . CYS B 1 185 ? 10.055 8.773 5.445 1 98.81 185 CYS B N 1
ATOM 5078 C CA . CYS B 1 185 ? 9.078 9.133 6.465 1 98.81 185 CYS B CA 1
ATOM 5079 C C . CYS B 1 185 ? 7.883 8.18 6.43 1 98.81 185 CYS B C 1
ATOM 5081 O O . CYS B 1 185 ? 7.395 7.832 5.355 1 98.81 185 CYS B O 1
ATOM 5083 N N . TRP B 1 186 ? 7.41 7.746 7.617 1 98.38 186 TRP B N 1
ATOM 5084 C CA . TRP B 1 186 ? 6.289 6.816 7.559 1 98.38 186 TRP B CA 1
ATOM 5085 C C . TRP B 1 186 ? 5.406 6.949 8.797 1 98.38 186 TRP B C 1
ATOM 5087 O O . TRP B 1 186 ? 5.84 7.488 9.82 1 98.38 186 TRP B O 1
ATOM 5097 N N . THR B 1 187 ? 4.152 6.512 8.633 1 97.5 187 THR B N 1
ATOM 5098 C CA . THR B 1 187 ? 3.211 6.336 9.734 1 97.5 187 THR B CA 1
ATOM 5099 C C . THR B 1 187 ? 2.191 5.25 9.406 1 97.5 187 THR B C 1
ATOM 5101 O O . THR B 1 187 ? 2.006 4.898 8.234 1 97.5 187 THR B O 1
ATOM 5104 N N . ASN B 1 188 ? 1.636 4.66 10.406 1 91.81 188 ASN B N 1
ATOM 5105 C CA . ASN B 1 188 ? 0.522 3.75 10.156 1 91.81 188 ASN B CA 1
ATOM 5106 C C . ASN B 1 188 ? -0.82 4.473 10.242 1 91.81 188 ASN B C 1
ATOM 5108 O O . ASN B 1 188 ? -1.802 3.908 10.734 1 91.81 188 ASN B O 1
ATOM 5112 N N . ARG B 1 189 ? -0.78 5.734 9.938 1 91.81 189 ARG B N 1
ATOM 5113 C CA . ARG B 1 189 ? -2.037 6.434 9.695 1 91.81 189 ARG B CA 1
ATOM 5114 C C . ARG B 1 189 ? -2.553 6.148 8.281 1 91.81 189 ARG B C 1
ATOM 5116 O O . ARG B 1 189 ? -1.769 5.859 7.379 1 91.81 189 ARG B O 1
ATOM 5123 N N . PRO B 1 190 ? -3.885 6.176 8.117 1 93.44 190 PRO B N 1
ATOM 5124 C CA . PRO B 1 190 ? -4.938 6.664 9.008 1 93.44 190 PRO B CA 1
ATOM 5125 C C . PRO B 1 190 ? -5.176 5.734 10.203 1 93.44 190 PRO B C 1
ATOM 5127 O O . PRO B 1 190 ? -4.555 4.672 10.289 1 93.44 190 PRO B O 1
ATOM 5130 N N . VAL B 1 191 ? -6.012 6.234 11.141 1 93.94 191 VAL B N 1
ATOM 5131 C CA . VAL B 1 191 ? -6.59 5.434 12.219 1 93.94 191 VAL B CA 1
ATOM 5132 C C . VAL B 1 191 ? -8.109 5.555 12.188 1 93.94 191 VAL B C 1
ATOM 5134 O O . VAL B 1 191 ? -8.766 5.523 13.234 1 93.94 191 VAL B O 1
ATOM 5137 N N . TRP B 1 192 ? -8.648 5.906 11.055 1 94.69 192 TRP B N 1
ATOM 5138 C CA . TRP B 1 192 ? -10.055 5.965 10.672 1 94.69 192 TRP B CA 1
ATOM 5139 C C . TRP B 1 192 ? -10.273 5.34 9.297 1 94.69 192 TRP B C 1
ATOM 5141 O O . TRP B 1 192 ? -9.312 5.062 8.578 1 94.69 192 TRP B O 1
ATOM 5151 N N . PRO B 1 193 ? -11.5 5.062 8.938 1 93.31 193 PRO B N 1
ATOM 5152 C CA . PRO B 1 193 ? -11.727 4.43 7.633 1 93.31 193 PRO B CA 1
ATOM 5153 C C . PRO B 1 193 ? -11.438 5.367 6.461 1 93.31 193 PRO B C 1
ATOM 5155 O O . PRO B 1 193 ? -11.867 6.523 6.473 1 93.31 193 PRO B O 1
ATOM 5158 N N . GLN B 1 194 ? -10.664 4.977 5.492 1 95.94 194 GLN B N 1
ATOM 5159 C CA . GLN B 1 194 ? -10.438 5.625 4.203 1 95.94 194 GLN B CA 1
ATOM 5160 C C . GLN B 1 194 ? -10.648 4.648 3.053 1 95.94 194 GLN B C 1
ATOM 5162 O O . GLN B 1 194 ? -10.68 3.434 3.26 1 95.94 194 GLN B O 1
ATOM 5167 N N . GLY B 1 195 ? -10.695 5.188 1.815 1 95.81 195 GLY B N 1
ATOM 5168 C CA . GLY B 1 195 ? -10.984 4.344 0.668 1 95.81 195 GLY B CA 1
ATOM 5169 C C . GLY B 1 195 ? -12.375 3.744 0.703 1 95.81 195 GLY B C 1
ATOM 5170 O O . GLY B 1 195 ? -12.562 2.57 0.375 1 95.81 195 GLY B O 1
ATOM 5171 N N . VAL B 1 196 ? -13.312 4.527 1.122 1 95.31 196 VAL B N 1
ATOM 5172 C CA . VAL B 1 196 ? -14.68 4.039 1.286 1 95.31 196 VAL B CA 1
ATOM 5173 C C . VAL B 1 196 ? -15.625 4.836 0.39 1 95.31 196 VAL B C 1
ATOM 5175 O O . VAL B 1 196 ? -15.273 5.914 -0.095 1 95.31 196 VAL B O 1
ATOM 5178 N N . LYS B 1 197 ? -16.797 4.363 0.234 1 94.88 197 LYS B N 1
ATOM 5179 C CA . LYS B 1 197 ? -17.812 4.988 -0.596 1 94.88 197 LYS B CA 1
ATOM 5180 C C . LYS B 1 197 ? -18.359 6.25 0.065 1 94.88 197 LYS B C 1
ATOM 5182 O O . LYS B 1 197 ? -18.531 6.293 1.285 1 94.88 197 LYS B O 1
ATOM 5187 N N . THR B 1 198 ? -18.594 7.246 -0.778 1 95.12 198 THR B N 1
ATOM 5188 C CA . THR B 1 198 ? -19.312 8.406 -0.262 1 95.12 198 THR B CA 1
ATOM 5189 C C . THR B 1 198 ? -20.641 7.98 0.38 1 95.12 198 THR B C 1
ATOM 5191 O O . THR B 1 198 ? -21.406 7.215 -0.212 1 95.12 198 THR B O 1
ATOM 5194 N N . PRO B 1 199 ? -20.812 8.445 1.606 1 93.62 199 PRO B N 1
ATOM 5195 C CA . PRO B 1 199 ? -22.062 8.047 2.258 1 93.62 199 PRO B CA 1
ATOM 5196 C C . PRO B 1 199 ? -23.297 8.531 1.513 1 93.62 199 PRO B C 1
ATOM 5198 O O . PRO B 1 199 ? -23.297 9.641 0.968 1 93.62 199 PRO B O 1
ATOM 5201 N N . ALA B 1 200 ? -24.25 7.641 1.505 1 88.5 200 ALA B N 1
ATOM 5202 C CA . ALA B 1 200 ? -25.5 7.965 0.824 1 88.5 200 ALA B CA 1
ATOM 5203 C C . ALA B 1 200 ? -26.547 8.477 1.812 1 88.5 200 ALA B C 1
ATOM 5205 O O . ALA B 1 200 ? -26.578 8.047 2.969 1 88.5 200 ALA B O 1
ATOM 5206 N N . GLY B 1 201 ? -27.375 9.344 1.384 1 86.5 201 GLY B N 1
ATOM 5207 C CA . GLY B 1 201 ? -28.562 9.781 2.117 1 86.5 201 GLY B CA 1
ATOM 5208 C C . GLY B 1 201 ? -28.25 10.812 3.182 1 86.5 201 GLY B C 1
ATOM 5209 O O . GLY B 1 201 ? -27.094 10.961 3.6 1 86.5 201 GLY B O 1
ATOM 5210 N N . GLY B 1 202 ? -29.328 11.633 3.533 1 91.12 202 GLY B N 1
ATOM 5211 C CA . GLY B 1 202 ? -29.234 12.641 4.578 1 91.12 202 GLY B CA 1
ATOM 5212 C C . GLY B 1 202 ? -29.734 12.148 5.926 1 91.12 202 GLY B C 1
ATOM 5213 O O . GLY B 1 202 ? -30.594 11.273 5.992 1 91.12 202 GLY B O 1
ATOM 5214 N N . HIS B 1 203 ? -29.031 12.602 6.938 1 96.69 203 HIS B N 1
ATOM 5215 C CA . HIS B 1 203 ? -29.438 12.359 8.32 1 96.69 203 HIS B CA 1
ATOM 5216 C C . HIS B 1 203 ? -29.828 13.648 9.016 1 96.69 203 HIS B C 1
ATOM 5218 O O . HIS B 1 203 ? -29.453 14.742 8.578 1 96.69 203 HIS B O 1
ATOM 5224 N N . PRO B 1 204 ? -30.625 13.484 10.039 1 97.38 204 PRO B N 1
ATOM 5225 C CA . PRO B 1 204 ? -30.922 14.703 10.789 1 97.38 204 PRO B CA 1
ATOM 5226 C C . PRO B 1 204 ? -29.688 15.359 11.375 1 97.38 204 PRO B C 1
ATOM 5228 O O . PRO B 1 204 ? -28.797 14.672 11.906 1 97.38 204 PRO B O 1
ATOM 5231 N N . ILE B 1 205 ? -29.703 16.609 11.258 1 97.88 205 ILE B N 1
ATOM 5232 C CA . ILE B 1 205 ? -28.609 17.359 11.836 1 97.88 205 ILE B CA 1
ATOM 5233 C C . ILE B 1 205 ? -28.766 17.422 13.352 1 97.88 205 ILE B C 1
ATOM 5235 O O . ILE B 1 205 ? -29.812 17.812 13.859 1 97.88 205 ILE B O 1
ATOM 5239 N N . PRO B 1 206 ? -27.719 17.078 14.078 1 97.5 206 PRO B N 1
ATOM 5240 C CA . PRO B 1 206 ? -27.812 17.266 15.523 1 97.5 206 PRO B CA 1
ATOM 5241 C C . PRO B 1 206 ? -28.141 18.719 15.914 1 97.5 206 PRO B C 1
ATOM 5243 O O . PRO B 1 206 ? -27.641 19.641 15.281 1 97.5 206 PRO B O 1
ATOM 5246 N N . LYS B 1 207 ? -28.828 18.875 16.984 1 97.56 207 LYS B N 1
ATOM 5247 C CA . LYS B 1 207 ? -29.266 20.203 17.406 1 97.56 207 LYS B CA 1
ATOM 5248 C C . LYS B 1 207 ? -28.078 21.078 17.781 1 97.56 207 LYS B C 1
ATOM 5250 O O . LYS B 1 207 ? -28.141 22.297 17.625 1 97.56 207 LYS B O 1
ATOM 5255 N N . GLU B 1 208 ? -27.047 20.469 18.219 1 97.56 208 GLU B N 1
ATOM 5256 C CA . GLU B 1 208 ? -25.891 21.188 18.734 1 97.56 208 GLU B CA 1
ATOM 5257 C C . GLU B 1 208 ? -24.938 21.578 17.609 1 97.56 208 GLU B C 1
ATOM 5259 O O . GLU B 1 208 ? -23.969 22.312 17.844 1 97.56 208 GLU B O 1
ATOM 5264 N N . LEU B 1 209 ? -25.25 21.109 16.375 1 98.31 209 LEU B N 1
ATOM 5265 C CA . LEU B 1 209 ? -24.344 21.297 15.242 1 98.31 209 LEU B CA 1
ATOM 5266 C C . LEU B 1 209 ? -24.938 22.266 14.219 1 98.31 209 LEU B C 1
ATOM 5268 O O . LEU B 1 209 ? -26.078 22.094 13.781 1 98.31 209 LEU B O 1
ATOM 5272 N N . ASP B 1 210 ? -24.172 23.281 13.891 1 98.62 210 ASP B N 1
ATOM 5273 C CA . ASP B 1 210 ? -24.5 24.094 12.719 1 98.62 210 ASP B CA 1
ATOM 5274 C C . ASP B 1 210 ? -23.797 23.562 11.477 1 98.62 210 ASP B C 1
ATOM 5276 O O . ASP B 1 210 ? -22.641 23.906 11.203 1 98.62 210 ASP B O 1
ATOM 5280 N N . TRP B 1 211 ? -24.531 22.781 10.719 1 98.19 211 TRP B N 1
ATOM 5281 C CA . TRP B 1 211 ? -23.953 22.047 9.594 1 98.19 211 TRP B CA 1
ATOM 5282 C C . TRP B 1 211 ? -23.5 22.984 8.492 1 98.19 211 TRP B C 1
ATOM 5284 O O . TRP B 1 211 ? -22.453 22.781 7.871 1 98.19 211 TRP B O 1
ATOM 5294 N N . ASP B 1 212 ? -24.234 23.984 8.258 1 98.31 212 ASP B N 1
ATOM 5295 C CA . ASP B 1 212 ? -23.891 24.953 7.238 1 98.31 212 ASP B CA 1
ATOM 5296 C C . ASP B 1 212 ? -22.547 25.625 7.555 1 98.31 212 ASP B C 1
ATOM 5298 O O . ASP B 1 212 ? -21.688 25.734 6.684 1 98.31 212 ASP B O 1
ATOM 5302 N N . LEU B 1 213 ? -22.375 26.016 8.789 1 98.56 213 LEU B N 1
ATOM 5303 C CA . LEU B 1 213 ? -21.125 26.641 9.227 1 98.56 213 LEU B CA 1
ATOM 5304 C C . LEU B 1 213 ? -19.984 25.625 9.219 1 98.56 213 LEU B C 1
ATOM 5306 O O . LEU B 1 213 ? -18.844 25.984 8.922 1 98.56 213 LEU B O 1
ATOM 5310 N N . TRP B 1 214 ? -20.359 24.375 9.523 1 98.44 214 TRP B N 1
ATOM 5311 C CA . TRP B 1 214 ? -19.328 23.359 9.516 1 98.44 214 TRP B CA 1
ATOM 5312 C C . TRP B 1 214 ? -18.797 23.109 8.109 1 98.44 214 TRP B C 1
ATOM 5314 O O . TRP B 1 214 ? -17.594 22.969 7.902 1 98.44 214 TRP B O 1
ATOM 5324 N N . LEU B 1 215 ? -19.656 23.125 7.148 1 98.25 215 LEU B N 1
ATOM 5325 C CA . LEU B 1 215 ? -19.25 22.953 5.754 1 98.25 215 LEU B CA 1
ATOM 5326 C C . LEU B 1 215 ? -18.359 24.109 5.305 1 98.25 215 LEU B C 1
ATOM 5328 O O . LEU B 1 215 ? -17.406 23.906 4.555 1 98.25 215 LEU B O 1
ATOM 5332 N N . GLY B 1 216 ? -18.75 25.312 5.809 1 98.25 216 GLY B N 1
ATOM 5333 C CA . GLY B 1 216 ? -17.938 26.469 5.449 1 98.25 216 GLY B CA 1
ATOM 5334 C C . GLY B 1 216 ? -17.703 26.594 3.957 1 98.25 216 GLY B C 1
ATOM 5335 O O . GLY B 1 216 ? -18.656 26.578 3.17 1 98.25 216 GLY B O 1
ATOM 5336 N N . PRO B 1 217 ? -16.406 26.609 3.549 1 98.31 217 PRO B N 1
ATOM 5337 C CA . PRO B 1 217 ? -16.062 26.797 2.137 1 98.31 217 PRO B CA 1
ATOM 5338 C C . PRO B 1 217 ? -16.328 25.547 1.296 1 98.31 217 PRO B C 1
ATOM 5340 O O . PRO B 1 217 ? -16.281 25.609 0.065 1 98.31 217 PRO B O 1
ATOM 5343 N N . ALA B 1 218 ? -16.594 24.406 1.86 1 97.94 218 ALA B N 1
ATOM 5344 C CA . ALA B 1 218 ? -16.781 23.156 1.135 1 97.94 218 ALA B CA 1
ATOM 5345 C C . ALA B 1 218 ? -18.141 23.125 0.449 1 97.94 218 ALA B C 1
ATOM 5347 O O . ALA B 1 218 ? -19.016 23.922 0.77 1 97.94 218 ALA B O 1
ATOM 5348 N N . ALA B 1 219 ? -18.281 22.219 -0.464 1 96.06 219 ALA B N 1
ATOM 5349 C CA . ALA B 1 219 ? -19.531 22.078 -1.224 1 96.06 219 ALA B CA 1
ATOM 5350 C C . ALA B 1 219 ? -20.688 21.719 -0.31 1 96.06 219 ALA B C 1
ATOM 5352 O O . ALA B 1 219 ? -20.531 20.938 0.633 1 96.06 219 ALA B O 1
ATOM 5353 N N . MET B 1 220 ? -21.891 22.25 -0.687 1 96.19 220 MET B N 1
ATOM 5354 C CA . MET B 1 220 ? -23.094 21.922 0.065 1 96.19 220 MET B CA 1
ATOM 5355 C C . MET B 1 220 ? -23.453 20.453 -0.092 1 96.19 220 MET B C 1
ATOM 5357 O O . MET B 1 220 ? -23.328 19.891 -1.181 1 96.19 220 MET B O 1
ATOM 5361 N N . ARG B 1 221 ? -23.828 19.812 0.977 1 96.75 221 ARG B N 1
ATOM 5362 C CA . ARG B 1 221 ? -24.281 18.438 0.997 1 96.75 221 ARG B CA 1
ATOM 5363 C C . ARG B 1 221 ? -25.094 18.141 2.262 1 96.75 221 ARG B C 1
ATOM 5365 O O . ARG B 1 221 ? -25.047 18.906 3.221 1 96.75 221 ARG B O 1
ATOM 5372 N N . ASP B 1 222 ? -25.828 17.016 2.221 1 97.06 222 ASP B N 1
ATOM 5373 C CA . ASP B 1 222 ? -26.594 16.609 3.404 1 97.06 222 ASP B CA 1
ATOM 5374 C C . ASP B 1 222 ? -25.656 16.125 4.508 1 97.06 222 ASP B C 1
ATOM 5376 O O . ASP B 1 222 ? -24.594 15.562 4.227 1 97.06 222 ASP B O 1
ATOM 5380 N N . TYR B 1 223 ? -26.172 16.344 5.762 1 97.31 223 TYR B N 1
ATOM 5381 C CA . TYR B 1 223 ? -25.438 15.828 6.902 1 97.31 223 TYR B CA 1
ATOM 5382 C C . TYR B 1 223 ? -25.453 14.305 6.934 1 97.31 223 TYR B C 1
ATOM 5384 O O . TYR B 1 223 ? -26.484 13.688 6.648 1 97.31 223 TYR B O 1
ATOM 5392 N N . ASN B 1 224 ? -24.312 13.75 7.223 1 96.75 224 ASN B N 1
ATOM 5393 C CA . ASN B 1 224 ? -24.141 12.32 7.488 1 96.75 224 ASN B CA 1
ATOM 5394 C C . ASN B 1 224 ? -23.125 12.07 8.602 1 96.75 224 ASN B C 1
ATOM 5396 O O . ASN B 1 224 ? -22.047 12.648 8.594 1 96.75 224 ASN B O 1
ATOM 5400 N N . PRO B 1 225 ? -23.5 11.18 9.578 1 94.94 225 PRO B N 1
ATOM 5401 C CA . PRO B 1 225 ? -22.578 10.906 10.68 1 94.94 225 PRO B CA 1
ATOM 5402 C C . PRO B 1 225 ? -21.25 10.305 10.211 1 94.94 225 PRO B C 1
ATOM 5404 O O . PRO B 1 225 ? -20.297 10.211 10.992 1 94.94 225 PRO B O 1
ATOM 5407 N N . ALA B 1 226 ? -21.078 9.961 8.945 1 93.88 226 ALA B N 1
ATOM 5408 C CA . ALA B 1 226 ? -19.859 9.406 8.375 1 93.88 226 ALA B CA 1
ATOM 5409 C C . ALA B 1 226 ? -18.812 10.5 8.164 1 93.88 226 ALA B C 1
ATOM 5411 O O . ALA B 1 226 ? -17.641 10.203 7.93 1 93.88 226 ALA B O 1
ATOM 5412 N N . TYR B 1 227 ? -19.156 11.742 8.375 1 95 227 TYR B N 1
ATOM 5413 C CA . TYR B 1 227 ? -18.234 12.828 8.125 1 95 227 TYR B CA 1
ATOM 5414 C C . TYR B 1 227 ? -17.562 13.289 9.414 1 95 227 TYR B C 1
ATOM 5416 O O . TYR B 1 227 ? -16.406 13.719 9.406 1 95 227 TYR B O 1
ATOM 5424 N N . LEU B 1 228 ? -18.297 13.328 10.484 1 91.25 228 LEU B N 1
ATOM 5425 C CA . LEU B 1 228 ? -17.75 13.828 11.75 1 91.25 228 LEU B CA 1
ATOM 5426 C C . LEU B 1 228 ? -18.375 13.102 12.93 1 91.25 228 LEU B C 1
ATOM 5428 O O . LEU B 1 228 ? -19.453 12.516 12.812 1 91.25 228 LEU B O 1
ATOM 5432 N N . PRO B 1 229 ? -17.703 12.977 14.148 1 91.25 229 PRO B N 1
ATOM 5433 C CA . PRO B 1 229 ? -16.453 13.68 14.43 1 91.25 229 PRO B CA 1
ATOM 5434 C C . PRO B 1 229 ? -15.219 12.922 13.945 1 91.25 229 PRO B C 1
ATOM 5436 O O . PRO B 1 229 ? -15.312 11.742 13.586 1 91.25 229 PRO B O 1
ATOM 5439 N N . PHE B 1 230 ? -14.117 13.406 13.703 1 92.31 230 PHE B N 1
ATOM 5440 C CA . PHE B 1 230 ? -12.766 12.867 13.547 1 92.31 230 PHE B CA 1
ATOM 5441 C C . PHE B 1 230 ? -12.523 12.438 12.109 1 92.31 230 PHE B C 1
ATOM 5443 O O . PHE B 1 230 ? -11.461 12.711 11.547 1 92.31 230 PHE B O 1
ATOM 5450 N N . LYS B 1 231 ? -13.594 11.789 11.422 1 93.38 231 LYS B N 1
ATOM 5451 C CA . LYS B 1 231 ? -13.414 11.078 10.156 1 93.38 231 LYS B CA 1
ATOM 5452 C C . LYS B 1 231 ? -13.352 12.055 8.992 1 93.38 231 LYS B C 1
ATOM 5454 O O . LYS B 1 231 ? -12.977 11.68 7.875 1 93.38 231 LYS B O 1
ATOM 5459 N N . TRP B 1 232 ? -13.703 13.328 9.273 1 97.06 232 TRP B N 1
ATOM 5460 C CA . TRP B 1 232 ? -13.617 14.328 8.227 1 97.06 232 TRP B CA 1
ATOM 5461 C C . TRP B 1 232 ? -12.234 14.336 7.582 1 97.06 232 TRP B C 1
ATOM 5463 O O . TRP B 1 232 ? -12.094 14.695 6.41 1 97.06 232 TRP B O 1
ATOM 5473 N N . ARG B 1 233 ? -11.211 13.852 8.258 1 97.81 233 ARG B N 1
ATOM 5474 C CA . ARG B 1 233 ? -9.812 13.844 7.824 1 97.81 233 ARG B CA 1
ATOM 5475 C C . ARG B 1 233 ? -9.641 13.023 6.555 1 97.81 233 ARG B C 1
ATOM 5477 O O . ARG B 1 233 ? -8.727 13.273 5.762 1 97.81 233 ARG B O 1
ATOM 5484 N N . GLY B 1 234 ? -10.547 12.055 6.355 1 97.56 234 GLY B N 1
ATOM 5485 C CA . GLY B 1 234 ? -10.375 11.094 5.277 1 97.56 234 GLY B CA 1
ATOM 5486 C C . GLY B 1 234 ? -11.148 11.461 4.023 1 97.56 234 GLY B C 1
ATOM 5487 O O . GLY B 1 234 ? -11.172 10.703 3.055 1 97.56 234 GLY B O 1
ATOM 5488 N N . TRP B 1 235 ? -11.828 12.609 4.059 1 98.06 235 TRP B N 1
ATOM 5489 C CA . TRP B 1 235 ? -12.562 13.117 2.902 1 98.06 235 TRP B CA 1
ATOM 5490 C C . TRP B 1 235 ? -11.844 14.32 2.289 1 98.06 235 TRP B C 1
ATOM 5492 O O . TRP B 1 235 ? -11.594 15.312 2.971 1 98.06 235 TRP B O 1
ATOM 5502 N N . TRP B 1 236 ? -11.594 14.266 1.003 1 98.19 236 TRP B N 1
ATOM 5503 C CA . TRP B 1 236 ? -10.766 15.266 0.333 1 98.19 236 TRP B CA 1
ATOM 5504 C C . TRP B 1 236 ? -11.375 16.656 0.447 1 98.19 236 TRP B C 1
ATOM 5506 O O . TRP B 1 236 ? -10.656 17.656 0.471 1 98.19 236 TRP B O 1
ATOM 5516 N N . ASP B 1 237 ? -12.648 16.703 0.599 1 97.88 237 ASP B N 1
ATOM 5517 C CA . ASP B 1 237 ? -13.297 18.016 0.651 1 97.88 237 ASP B CA 1
ATOM 5518 C C . ASP B 1 237 ? -13.047 18.688 1.997 1 97.88 237 ASP B C 1
ATOM 5520 O O . ASP B 1 237 ? -13.227 19.906 2.129 1 97.88 237 ASP B O 1
ATOM 5524 N N . PHE B 1 238 ? -12.703 17.891 3.004 1 98.38 238 PHE B N 1
ATOM 5525 C CA . PHE B 1 238 ? -12.609 18.438 4.352 1 98.38 238 PHE B CA 1
ATOM 5526 C C . PHE B 1 238 ? -11.188 18.312 4.891 1 98.38 238 PHE B C 1
ATOM 5528 O O . PHE B 1 238 ? -10.672 19.25 5.508 1 98.38 238 PHE B O 1
ATOM 5535 N N . GLY B 1 239 ? -10.641 17.125 4.707 1 98.19 239 GLY B N 1
ATOM 5536 C CA . GLY B 1 239 ? -9.328 16.797 5.254 1 98.19 239 GLY B CA 1
ATOM 5537 C C . GLY B 1 239 ? -8.266 16.625 4.188 1 98.19 239 GLY B C 1
ATOM 5538 O O . GLY B 1 239 ? -8.5 16.906 3.014 1 98.19 239 GLY B O 1
ATOM 5539 N N . THR B 1 240 ? -7.082 16.234 4.68 1 98.5 240 THR B N 1
ATOM 5540 C CA . THR B 1 240 ? -5.941 16.062 3.785 1 98.5 240 THR B CA 1
ATOM 5541 C C . THR B 1 240 ? -5.34 14.672 3.918 1 98.5 240 THR B C 1
ATOM 5543 O O . THR B 1 240 ? -4.176 14.453 3.576 1 98.5 240 THR B O 1
ATOM 5546 N N . GLY B 1 241 ? -6.16 13.727 4.422 1 98.12 241 GLY B N 1
ATOM 5547 C CA . GLY B 1 241 ? -5.738 12.336 4.496 1 98.12 241 GLY B CA 1
ATOM 5548 C C . GLY B 1 241 ? -4.637 12.102 5.516 1 98.12 241 GLY B C 1
ATOM 5549 O O . GLY B 1 241 ? -4.336 12.977 6.324 1 98.12 241 GLY B O 1
ATOM 5550 N N . ALA B 1 242 ? -4.094 10.883 5.461 1 97.75 242 ALA B N 1
ATOM 5551 C CA . ALA B 1 242 ? -3.029 10.484 6.375 1 97.75 242 ALA B CA 1
ATOM 5552 C C . ALA B 1 242 ? -1.811 11.391 6.234 1 97.75 242 ALA B C 1
ATOM 5554 O O . ALA B 1 242 ? -1.194 11.773 7.23 1 97.75 242 ALA B O 1
ATOM 5555 N N . LEU B 1 243 ? -1.471 11.727 5.016 1 98.25 243 LEU B N 1
ATOM 5556 C CA . LEU B 1 243 ? -0.307 12.57 4.758 1 98.25 243 LEU B CA 1
ATOM 5557 C C . LEU B 1 243 ? -0.501 13.961 5.352 1 98.25 243 LEU B C 1
ATOM 5559 O O . LEU B 1 243 ? 0.39 14.484 6.023 1 98.25 243 LEU B O 1
ATOM 5563 N N . GLY B 1 244 ? -1.628 14.492 5.199 1 97.62 244 GLY B N 1
ATOM 5564 C CA . GLY B 1 244 ? -1.886 15.789 5.812 1 97.62 244 GLY B CA 1
ATOM 5565 C C . GLY B 1 244 ? -1.961 15.727 7.324 1 97.62 244 GLY B C 1
ATOM 5566 O O . GLY B 1 244 ? -1.511 16.641 8.008 1 97.62 244 GLY B O 1
ATOM 5567 N N . ASP B 1 245 ? -2.457 14.648 7.836 1 96.81 245 ASP B N 1
ATOM 5568 C CA . ASP B 1 245 ? -2.66 14.492 9.273 1 96.81 245 ASP B CA 1
ATOM 5569 C C . ASP B 1 245 ? -1.328 14.352 10.008 1 96.81 245 ASP B C 1
ATOM 5571 O O . ASP B 1 245 ? -1.155 14.883 11.102 1 96.81 245 ASP B O 1
ATOM 5575 N N . MET B 1 246 ? -0.432 13.602 9.391 1 97.56 246 MET B N 1
ATOM 5576 C CA . MET B 1 246 ? 0.78 13.281 10.141 1 97.56 246 MET B CA 1
ATOM 5577 C C . MET B 1 246 ? 2.014 13.836 9.438 1 97.56 246 MET B C 1
ATOM 5579 O O . MET B 1 246 ? 3.092 13.906 10.031 1 97.56 246 MET B O 1
ATOM 5583 N N . GLY B 1 247 ? 1.896 14.211 8.219 1 97.94 247 GLY B N 1
ATOM 5584 C CA . GLY B 1 247 ? 3.043 14.672 7.457 1 97.94 247 GLY B CA 1
ATOM 5585 C C . GLY B 1 247 ? 3.75 15.852 8.102 1 97.94 247 GLY B C 1
ATOM 5586 O O . GLY B 1 247 ? 4.98 15.891 8.156 1 97.94 247 GLY B O 1
ATOM 5587 N N . CYS B 1 248 ? 3.002 16.75 8.625 1 97 248 CYS B N 1
ATOM 5588 C CA . CYS B 1 248 ? 3.596 17.953 9.211 1 97 248 CYS B CA 1
ATOM 5589 C C . CYS B 1 248 ? 4.277 17.625 10.539 1 97 248 CYS B C 1
ATOM 5591 O O . CYS B 1 248 ? 5.105 18.406 11.016 1 97 248 CYS B O 1
ATOM 5593 N N . HIS B 1 249 ? 3.928 16.547 11.164 1 97.56 249 HIS B N 1
ATOM 5594 C CA . HIS B 1 249 ? 4.641 16.094 12.352 1 97.56 249 HIS B CA 1
ATOM 5595 C C . HIS B 1 249 ? 5.938 15.383 11.984 1 97.56 249 HIS B C 1
ATOM 5597 O O . HIS B 1 249 ? 6.965 15.578 12.633 1 97.56 249 HIS B O 1
ATOM 5603 N N . ILE B 1 250 ? 5.859 14.625 10.969 1 98.31 250 ILE B N 1
ATOM 5604 C CA . ILE B 1 250 ? 6.945 13.695 10.68 1 98.31 250 ILE B CA 1
ATOM 5605 C C . ILE B 1 250 ? 7.93 14.336 9.703 1 98.31 250 ILE B C 1
ATOM 5607 O O . ILE B 1 250 ? 9.133 14.367 9.953 1 98.31 250 ILE B O 1
ATOM 5611 N N . MET B 1 251 ? 7.453 14.953 8.688 1 98.31 251 MET B N 1
ATOM 5612 C CA . MET B 1 251 ? 8.312 15.57 7.68 1 98.31 251 MET B CA 1
ATOM 5613 C C . MET B 1 251 ? 8.906 16.875 8.195 1 98.31 251 MET B C 1
ATOM 5615 O O . MET B 1 251 ? 9.836 17.422 7.598 1 98.31 251 MET B O 1
ATOM 5619 N N . GLU B 1 252 ? 8.383 17.359 9.328 1 97.75 252 GLU B N 1
ATOM 5620 C CA . GLU B 1 252 ? 9.023 18.5 9.977 1 97.75 252 GLU B CA 1
ATOM 5621 C C . GLU B 1 252 ? 10.508 18.25 10.203 1 97.75 252 GLU B C 1
ATOM 5623 O O . GLU B 1 252 ? 11.328 19.156 10.031 1 97.75 252 GLU B O 1
ATOM 5628 N N . THR B 1 253 ? 10.867 17.078 10.523 1 97.19 253 THR B N 1
ATOM 5629 C CA . THR B 1 253 ? 12.25 16.734 10.859 1 97.19 253 THR B CA 1
ATOM 5630 C C . THR B 1 253 ? 13.164 16.938 9.648 1 97.19 253 THR B C 1
ATOM 5632 O O . THR B 1 253 ? 14.117 17.703 9.711 1 97.19 253 THR B O 1
ATOM 5635 N N . PRO B 1 254 ? 12.898 16.281 8.531 1 97.69 254 PRO B N 1
ATOM 5636 C CA . PRO B 1 254 ? 13.805 16.5 7.41 1 97.69 254 PRO B CA 1
ATOM 5637 C C . PRO B 1 254 ? 13.75 17.938 6.879 1 97.69 254 PRO B C 1
ATOM 5639 O O . PRO B 1 254 ? 14.758 18.469 6.402 1 97.69 254 PRO B O 1
ATOM 5642 N N . TYR B 1 255 ? 12.648 18.625 6.867 1 96.94 255 TYR B N 1
ATOM 5643 C CA . TYR B 1 255 ? 12.57 20.016 6.426 1 96.94 255 TYR B CA 1
ATOM 5644 C C . TYR B 1 255 ? 13.438 20.906 7.305 1 96.94 255 TYR B C 1
ATOM 5646 O O . TYR B 1 255 ? 14.18 21.75 6.801 1 96.94 255 TYR B O 1
ATOM 5654 N N . SER B 1 256 ? 13.344 20.688 8.594 1 94.31 256 SER B N 1
ATOM 5655 C CA . SER B 1 256 ? 14.094 21.516 9.539 1 94.31 256 SER B CA 1
ATOM 5656 C C . SER B 1 256 ? 15.578 21.172 9.508 1 94.31 256 SER B C 1
ATOM 5658 O O . SER B 1 256 ? 16.422 22.062 9.578 1 94.31 256 SER B O 1
ATOM 5660 N N . VAL B 1 257 ? 15.883 19.922 9.398 1 95.12 257 VAL B N 1
ATOM 5661 C CA . VAL B 1 257 ? 17.25 19.438 9.57 1 95.12 257 VAL B CA 1
ATOM 5662 C C . VAL B 1 257 ? 18.047 19.688 8.297 1 95.12 257 VAL B C 1
ATOM 5664 O O . VAL B 1 257 ? 19.234 20.031 8.359 1 95.12 257 VAL B O 1
ATOM 5667 N N . LEU B 1 258 ? 17.406 19.578 7.16 1 96.38 258 LEU B N 1
ATOM 5668 C CA . LEU B 1 258 ? 18.125 19.656 5.898 1 96.38 258 LEU B CA 1
ATOM 5669 C C . LEU B 1 258 ? 17.859 20.984 5.203 1 96.38 258 LEU B C 1
ATOM 5671 O O . LEU B 1 258 ? 18.469 21.297 4.176 1 96.38 258 LEU B O 1
ATOM 5675 N N . GLY B 1 259 ? 16.953 21.812 5.734 1 94.62 259 GLY B N 1
ATOM 5676 C CA . GLY B 1 259 ? 16.594 23.062 5.09 1 94.62 259 GLY B CA 1
ATOM 5677 C C . GLY B 1 259 ? 15.93 22.875 3.738 1 94.62 259 GLY B C 1
ATOM 5678 O O . GLY B 1 259 ? 16.297 23.531 2.766 1 94.62 259 GLY B O 1
ATOM 5679 N N . LEU B 1 260 ? 14.977 22.016 3.699 1 94.44 260 LEU B N 1
ATOM 5680 C CA . LEU B 1 260 ? 14.375 21.641 2.426 1 94.44 260 LEU B CA 1
ATOM 5681 C C . LEU B 1 260 ? 13.5 22.766 1.882 1 94.44 260 LEU B C 1
ATOM 5683 O O . LEU B 1 260 ? 12.836 23.469 2.648 1 94.44 260 LEU B O 1
ATOM 5687 N N . GLY B 1 261 ? 13.562 22.891 0.562 1 89.06 261 GLY B N 1
ATOM 5688 C CA . GLY B 1 261 ? 12.664 23.797 -0.145 1 89.06 261 GLY B CA 1
ATOM 5689 C C . GLY B 1 261 ? 11.461 23.094 -0.741 1 89.06 261 GLY B C 1
ATOM 5690 O O . GLY B 1 261 ? 10.969 22.109 -0.181 1 89.06 261 GLY B O 1
ATOM 5691 N N . SER B 1 262 ? 10.953 23.688 -1.751 1 94.38 262 SER B N 1
ATOM 5692 C CA . SER B 1 262 ? 9.805 23.109 -2.438 1 94.38 262 SER B CA 1
ATOM 5693 C C . SER B 1 262 ? 10.203 21.891 -3.262 1 94.38 262 SER B C 1
ATOM 5695 O O . SER B 1 262 ? 11.25 21.906 -3.924 1 94.38 262 SER B O 1
ATOM 5697 N N . PRO B 1 263 ? 9.422 20.875 -3.197 1 97.38 263 PRO B N 1
ATOM 5698 C CA . PRO B 1 263 ? 9.688 19.781 -4.129 1 97.38 263 PRO B CA 1
ATOM 5699 C C . PRO B 1 263 ? 9.594 20.203 -5.59 1 97.38 263 PRO B C 1
ATOM 5701 O O . PRO B 1 263 ? 8.828 21.109 -5.922 1 97.38 263 PRO B O 1
ATOM 5704 N N . THR B 1 264 ? 10.344 19.516 -6.422 1 97.06 264 THR B N 1
ATOM 5705 C CA . THR B 1 264 ? 10.312 19.797 -7.852 1 97.06 264 THR B CA 1
ATOM 5706 C C . THR B 1 264 ? 9.414 18.812 -8.578 1 97.06 264 THR B C 1
ATOM 5708 O O . THR B 1 264 ? 8.945 19.078 -9.688 1 97.06 264 THR B O 1
ATOM 5711 N N . GLU B 1 265 ? 9.258 17.688 -8.031 1 97.38 265 GLU B N 1
ATOM 5712 C CA . GLU B 1 265 ? 8.398 16.672 -8.609 1 97.38 265 GLU B CA 1
ATOM 5713 C C . GLU B 1 265 ? 7.84 15.742 -7.535 1 97.38 265 GLU B C 1
ATOM 5715 O O . GLU B 1 265 ? 8.344 15.719 -6.41 1 97.38 265 GLU B O 1
ATOM 5720 N N . ALA B 1 266 ? 6.77 15.047 -7.891 1 98.25 266 ALA B N 1
ATOM 5721 C CA . ALA B 1 266 ? 6.102 14.117 -6.984 1 98.25 266 ALA B CA 1
ATOM 5722 C C . ALA B 1 266 ? 5.449 12.977 -7.754 1 98.25 266 ALA B C 1
ATOM 5724 O O . ALA B 1 266 ? 4.926 13.172 -8.852 1 98.25 266 ALA B O 1
ATOM 5725 N N . GLU B 1 267 ? 5.484 11.82 -7.223 1 98.19 267 GLU B N 1
ATOM 5726 C CA . GLU B 1 267 ? 4.691 10.68 -7.68 1 98.19 267 GLU B CA 1
ATOM 5727 C C . GLU B 1 267 ? 4.121 9.891 -6.504 1 98.19 267 GLU B C 1
ATOM 5729 O O . GLU B 1 267 ? 4.586 10.039 -5.371 1 98.19 267 GLU B O 1
ATOM 5734 N N . ALA B 1 268 ? 3.088 9.141 -6.793 1 98.69 268 ALA B N 1
ATOM 5735 C CA . ALA B 1 268 ? 2.484 8.344 -5.73 1 98.69 268 ALA B CA 1
ATOM 5736 C C . ALA B 1 268 ? 1.908 7.039 -6.281 1 98.69 268 ALA B C 1
ATOM 5738 O O . ALA B 1 268 ? 1.71 6.906 -7.492 1 98.69 268 ALA B O 1
ATOM 5739 N N . SER B 1 269 ? 1.775 6.109 -5.445 1 98.25 269 SER B N 1
ATOM 5740 C CA . SER B 1 269 ? 0.943 4.93 -5.652 1 98.25 269 SER B CA 1
ATOM 5741 C C . SER B 1 269 ? 0.09 4.633 -4.422 1 98.25 269 SER B C 1
ATOM 5743 O O . SER B 1 269 ? 0.493 4.93 -3.295 1 98.25 269 SER B O 1
ATOM 5745 N N . CYS B 1 270 ? -1.092 4.145 -4.652 1 98.12 270 CYS B N 1
ATOM 5746 C CA . CYS B 1 270 ? -2.07 3.953 -3.588 1 98.12 270 CYS B CA 1
ATOM 5747 C C . CYS B 1 270 ? -2.764 2.604 -3.721 1 98.12 270 CYS B C 1
ATOM 5749 O O . CYS B 1 270 ? -2.863 2.057 -4.82 1 98.12 270 CYS B O 1
ATOM 5751 N N . THR B 1 271 ? -3.254 2.146 -2.598 1 97.81 271 THR B N 1
ATOM 5752 C CA . THR B 1 271 ? -4.062 0.931 -2.602 1 97.81 271 THR B CA 1
ATOM 5753 C C . THR B 1 271 ? -5.305 1.109 -3.467 1 97.81 271 THR B C 1
ATOM 5755 O O . THR B 1 271 ? -5.988 2.133 -3.379 1 97.81 271 THR B O 1
ATOM 5758 N N . THR B 1 272 ? -5.578 0.115 -4.293 1 95.38 272 THR B N 1
ATOM 5759 C CA . THR B 1 272 ? -6.824 0.035 -5.047 1 95.38 272 THR B CA 1
ATOM 5760 C C . THR B 1 272 ? -7.871 -0.759 -4.273 1 95.38 272 THR B C 1
ATOM 5762 O O . THR B 1 272 ? -7.602 -1.867 -3.805 1 95.38 272 THR B O 1
ATOM 5765 N N . THR B 1 273 ? -9.039 -0.226 -4.188 1 93.69 273 THR B N 1
ATOM 5766 C CA . THR B 1 273 ? -10.125 -0.921 -3.508 1 93.69 273 THR B CA 1
ATOM 5767 C C . THR B 1 273 ? -10.977 -1.705 -4.504 1 93.69 273 THR B C 1
ATOM 5769 O O . THR B 1 273 ? -11.508 -1.134 -5.457 1 93.69 273 THR B O 1
ATOM 5772 N N . TRP B 1 274 ? -11.062 -2.959 -4.238 1 93.75 274 TRP B N 1
ATOM 5773 C CA . TRP B 1 274 ? -11.906 -3.836 -5.047 1 93.75 274 TRP B CA 1
ATOM 5774 C C . TRP B 1 274 ? -13.164 -4.246 -4.277 1 93.75 274 TRP B C 1
ATOM 5776 O O . TRP B 1 274 ? -13.07 -4.82 -3.188 1 93.75 274 TRP B O 1
ATOM 5786 N N . VAL B 1 275 ? -14.367 -4.062 -4.887 1 91.62 275 VAL B N 1
ATOM 5787 C CA . VAL B 1 275 ? -15.609 -4.293 -4.16 1 91.62 275 VAL B CA 1
ATOM 5788 C C . VAL B 1 275 ? -16.312 -5.531 -4.711 1 91.62 275 VAL B C 1
ATOM 5790 O O . VAL B 1 275 ? -17.375 -5.926 -4.215 1 91.62 275 VAL B O 1
ATOM 5793 N N . GLY B 1 276 ? -15.836 -6.156 -5.664 1 91.44 276 GLY B N 1
ATOM 5794 C CA . GLY B 1 276 ? -16.297 -7.375 -6.316 1 91.44 276 GLY B CA 1
ATOM 5795 C C . GLY B 1 276 ? -15.266 -7.953 -7.273 1 91.44 276 GLY B C 1
ATOM 5796 O O . GLY B 1 276 ? -14.188 -7.387 -7.457 1 91.44 276 GLY B O 1
ATOM 5797 N N . ASP B 1 277 ? -15.602 -9.094 -7.809 1 91.19 277 ASP B N 1
ATOM 5798 C CA . ASP B 1 277 ? -14.703 -9.688 -8.805 1 91.19 277 ASP B CA 1
ATOM 5799 C C . ASP B 1 277 ? -14.547 -8.773 -10.016 1 91.19 277 ASP B C 1
ATOM 5801 O O . ASP B 1 277 ? -15.516 -8.492 -10.719 1 91.19 277 ASP B O 1
ATOM 5805 N N . PHE B 1 278 ? -13.383 -8.234 -10.211 1 91.56 278 PHE B N 1
ATOM 5806 C CA . PHE B 1 278 ? -13.016 -7.367 -11.328 1 91.56 278 PHE B CA 1
ATOM 5807 C C . PHE B 1 278 ? -13.781 -6.051 -11.273 1 91.56 278 PHE B C 1
ATOM 5809 O O . PHE B 1 278 ? -14.07 -5.449 -12.305 1 91.56 278 PHE B O 1
ATOM 5816 N N . VAL B 1 279 ? -14.234 -5.645 -10.109 1 93.25 279 VAL B N 1
ATOM 5817 C CA . VAL B 1 279 ? -14.945 -4.379 -9.961 1 93.25 279 VAL B CA 1
ATOM 5818 C C . VAL B 1 279 ? -14.148 -3.441 -9.062 1 93.25 279 VAL B C 1
ATOM 5820 O O . VAL B 1 279 ? -14.234 -3.531 -7.832 1 93.25 279 VAL B O 1
ATOM 5823 N N . GLU B 1 280 ? -13.438 -2.57 -9.68 1 93.94 280 GLU B N 1
ATOM 5824 C CA . GLU B 1 280 ? -12.695 -1.538 -8.953 1 93.94 280 GLU B CA 1
ATOM 5825 C C . GLU B 1 280 ? -13.633 -0.446 -8.445 1 93.94 280 GLU B C 1
ATOM 5827 O O . GLU B 1 280 ? -14.469 0.061 -9.195 1 93.94 280 GLU B O 1
ATOM 5832 N N . ALA B 1 281 ? -13.477 -0.119 -7.168 1 93.31 281 ALA B N 1
ATOM 5833 C CA . ALA B 1 281 ? -14.297 0.944 -6.594 1 93.31 281 ALA B CA 1
ATOM 5834 C C . ALA B 1 281 ? -13.914 2.305 -7.172 1 93.31 281 ALA B C 1
ATOM 5836 O O . ALA B 1 281 ? -12.781 2.502 -7.613 1 93.31 281 ALA B O 1
ATOM 5837 N N . ASP B 1 282 ? -14.891 3.18 -7.215 1 91.62 282 ASP B N 1
ATOM 5838 C CA . ASP B 1 282 ? -14.633 4.594 -7.48 1 91.62 282 ASP B CA 1
ATOM 5839 C C . ASP B 1 282 ? -14.891 5.438 -6.234 1 91.62 282 ASP B C 1
ATOM 5841 O O . ASP B 1 282 ? -15.953 6.035 -6.094 1 91.62 282 ASP B O 1
ATOM 5845 N N . TYR B 1 283 ? -13.922 5.449 -5.414 1 94.31 283 TYR B N 1
ATOM 5846 C CA . TYR B 1 283 ? -14.016 6.168 -4.148 1 94.31 283 TYR B CA 1
ATOM 5847 C C . TYR B 1 283 ? -13.133 7.41 -4.16 1 94.31 283 TYR B C 1
ATOM 5849 O O . TYR B 1 283 ? -12.391 7.656 -3.209 1 94.31 283 TYR B O 1
ATOM 5857 N N . SER B 1 284 ? -13.219 8.227 -5.172 1 92.44 284 SER B N 1
ATOM 5858 C CA . SER B 1 284 ? -12.289 9.328 -5.422 1 92.44 284 SER B CA 1
ATOM 5859 C C . SER B 1 284 ? -12.508 10.469 -4.438 1 92.44 284 SER B C 1
ATOM 5861 O O . SER B 1 284 ? -11.664 11.359 -4.312 1 92.44 284 SER B O 1
ATOM 5863 N N . SER B 1 285 ? -13.68 10.461 -3.736 1 96.31 285 SER B N 1
ATOM 5864 C CA . SER B 1 285 ? -13.93 11.5 -2.742 1 96.31 285 SER B CA 1
ATOM 5865 C C . SER B 1 285 ? -13.211 11.195 -1.433 1 96.31 285 SER B C 1
ATOM 5867 O O . SER B 1 285 ? -13.039 12.086 -0.592 1 96.31 285 SER B O 1
ATOM 5869 N N . SER B 1 286 ? -12.898 9.938 -1.244 1 97.69 286 SER B N 1
ATOM 5870 C CA . SER B 1 286 ? -12.203 9.492 -0.041 1 97.69 286 SER B CA 1
ATOM 5871 C C . SER B 1 286 ? -10.703 9.367 -0.283 1 97.69 286 SER B C 1
ATOM 5873 O O . SER B 1 286 ? -10.273 8.984 -1.376 1 97.69 286 SER B O 1
ATOM 5875 N N . CYS B 1 287 ? -9.906 9.719 0.733 1 98.44 287 CYS B N 1
ATOM 5876 C CA . CYS B 1 287 ? -8.477 9.438 0.681 1 98.44 287 CYS B CA 1
ATOM 5877 C C . CYS B 1 287 ? -8.211 7.934 0.639 1 98.44 287 CYS B C 1
ATOM 5879 O O . CYS B 1 287 ? -9.039 7.145 1.098 1 98.44 287 CYS B O 1
ATOM 5881 N N . PRO B 1 288 ? -7.121 7.512 0.025 1 98.12 288 PRO B N 1
ATOM 5882 C CA . PRO B 1 288 ? -6.875 6.074 -0.105 1 98.12 288 PRO B CA 1
ATOM 5883 C C . PRO B 1 288 ? -6.488 5.418 1.22 1 98.12 288 PRO B C 1
ATOM 5885 O O . PRO B 1 288 ? -6.027 6.102 2.139 1 98.12 288 PRO B O 1
ATOM 5888 N N . PRO B 1 289 ? -6.633 4.066 1.291 1 97.44 289 PRO B N 1
ATOM 5889 C CA . PRO B 1 289 ? -6.27 3.355 2.521 1 97.44 289 PRO B CA 1
ATOM 5890 C C . PRO B 1 289 ? -4.777 3.422 2.824 1 97.44 289 PRO B C 1
ATOM 5892 O O . PRO B 1 289 ? -4.375 3.398 3.99 1 97.44 289 PRO B O 1
ATOM 5895 N N . SER B 1 290 ? -3.967 3.393 1.808 1 98.25 290 SER B N 1
ATOM 5896 C CA . SER B 1 290 ? -2.518 3.496 1.937 1 98.25 290 SER B CA 1
ATOM 5897 C C . SER B 1 290 ? -1.907 4.223 0.743 1 98.25 290 SER B C 1
ATOM 5899 O O . SER B 1 290 ? -2.492 4.246 -0.342 1 98.25 290 SER B O 1
ATOM 5901 N N . SER B 1 291 ? -0.776 4.82 0.98 1 98.56 291 SER B N 1
ATOM 5902 C CA . SER B 1 291 ? -0.086 5.52 -0.097 1 98.56 291 SER B CA 1
ATOM 5903 C C . SER B 1 291 ? 1.426 5.484 0.097 1 98.56 291 SER B C 1
ATOM 5905 O O . SER B 1 291 ? 1.909 5.398 1.229 1 98.56 291 SER B O 1
ATOM 5907 N N . VAL B 1 292 ? 2.104 5.465 -0.964 1 98.88 292 VAL B N 1
ATOM 5908 C CA . VAL B 1 292 ? 3.531 5.746 -1.062 1 98.88 292 VAL B CA 1
ATOM 5909 C C . VAL B 1 292 ? 3.758 6.988 -1.918 1 98.88 292 VAL B C 1
ATOM 5911 O O . VAL B 1 292 ? 3.24 7.086 -3.033 1 98.88 292 VAL B O 1
ATOM 5914 N N . VAL B 1 293 ? 4.48 7.953 -1.395 1 98.88 293 VAL B N 1
ATOM 5915 C CA . VAL B 1 293 ? 4.762 9.188 -2.113 1 98.88 293 VAL B CA 1
ATOM 5916 C C . VAL B 1 293 ? 6.273 9.375 -2.256 1 98.88 293 VAL B C 1
ATOM 5918 O O . VAL B 1 293 ? 7.027 9.125 -1.312 1 98.88 293 VAL B O 1
ATOM 5921 N N . ARG B 1 294 ? 6.719 9.773 -3.438 1 98.69 294 ARG B N 1
ATOM 5922 C CA . ARG B 1 294 ? 8.102 10.141 -3.727 1 98.69 294 ARG B CA 1
ATOM 5923 C C . ARG B 1 294 ? 8.203 11.617 -4.098 1 98.69 294 ARG B C 1
ATOM 5925 O O . ARG B 1 294 ? 7.578 12.062 -5.062 1 98.69 294 ARG B O 1
ATOM 5932 N N . LEU B 1 295 ? 8.945 12.297 -3.338 1 98.62 295 LEU B N 1
ATOM 5933 C CA . LEU B 1 295 ? 9.25 13.695 -3.643 1 98.62 295 LEU B CA 1
ATOM 5934 C C . LEU B 1 295 ? 10.727 13.867 -3.947 1 98.62 295 LEU B C 1
ATOM 5936 O O . LEU B 1 295 ? 11.578 13.211 -3.34 1 98.62 295 LEU B O 1
ATOM 5940 N N . LYS B 1 296 ? 11 14.719 -4.871 1 97.88 296 LYS B N 1
ATOM 5941 C CA . LYS B 1 296 ? 12.352 15.227 -5.07 1 97.88 296 LYS B CA 1
ATOM 5942 C C . LYS B 1 296 ? 12.484 16.656 -4.57 1 97.88 296 LYS B C 1
ATOM 5944 O O . LYS B 1 296 ? 11.727 17.531 -4.984 1 97.88 296 LYS B O 1
ATOM 5949 N N . VAL B 1 297 ? 13.406 16.812 -3.666 1 96.69 297 VAL B N 1
ATOM 5950 C CA . VAL B 1 297 ? 13.555 18.109 -3.037 1 96.69 297 VAL B CA 1
ATOM 5951 C C . VAL B 1 297 ? 15.023 18.516 -3.018 1 96.69 297 VAL B C 1
ATOM 5953 O O . VAL B 1 297 ? 15.898 17.672 -2.775 1 96.69 297 VAL B O 1
ATOM 5956 N N . ASP B 1 298 ? 15.242 19.766 -3.268 1 91.94 298 ASP B N 1
ATOM 5957 C CA . ASP B 1 298 ? 16.625 20.25 -3.188 1 91.94 298 ASP B CA 1
ATOM 5958 C C . ASP B 1 298 ? 16.969 20.688 -1.767 1 91.94 298 ASP B C 1
ATOM 5960 O O . ASP B 1 298 ? 16.141 21.297 -1.082 1 91.94 298 ASP B O 1
ATOM 5964 N N . ALA B 1 299 ? 18.109 20.281 -1.368 1 91.44 299 ALA B N 1
ATOM 5965 C CA . ALA B 1 299 ? 18.688 20.75 -0.116 1 91.44 299 ALA B CA 1
ATOM 5966 C C . ALA B 1 299 ? 19.953 21.578 -0.374 1 91.44 299 ALA B C 1
ATOM 5968 O O . ALA B 1 299 ? 20.797 21.188 -1.18 1 91.44 299 ALA B O 1
ATOM 5969 N N . PRO B 1 300 ? 20.078 22.781 0.152 1 87.81 300 PRO B N 1
ATOM 5970 C CA . PRO B 1 300 ? 21.203 23.672 -0.116 1 87.81 300 PRO B CA 1
ATOM 5971 C C . PRO B 1 300 ? 22.562 22.984 0.035 1 87.81 300 PRO B C 1
ATOM 5973 O O . PRO B 1 300 ? 23.453 23.203 -0.783 1 87.81 300 PRO B O 1
ATOM 5976 N N . ASN B 1 301 ? 22.812 22.188 1.019 1 84.94 301 ASN B N 1
ATOM 5977 C CA . ASN B 1 301 ? 24.141 21.625 1.284 1 84.94 301 ASN B CA 1
ATOM 5978 C C . ASN B 1 301 ? 24.219 20.156 0.896 1 84.94 301 ASN B C 1
ATOM 5980 O O . ASN B 1 301 ? 25.266 19.531 1.008 1 84.94 301 ASN B O 1
ATOM 5984 N N . GLN B 1 302 ? 23.109 19.625 0.426 1 87.81 302 GLN B N 1
ATOM 5985 C CA . GLN B 1 302 ? 23.109 18.188 0.194 1 87.81 302 GLN B CA 1
ATOM 5986 C C . GLN B 1 302 ? 22.734 17.859 -1.252 1 87.81 302 GLN B C 1
ATOM 5988 O O . GLN B 1 302 ? 22.859 16.719 -1.688 1 87.81 302 GLN B O 1
ATOM 5993 N N . GLY B 1 303 ? 22.281 18.891 -1.998 1 90.38 303 GLY B N 1
ATOM 5994 C CA . GLY B 1 303 ? 21.812 18.594 -3.342 1 90.38 303 GLY B CA 1
ATOM 5995 C C . GLY B 1 303 ? 20.391 18.047 -3.371 1 90.38 303 GLY B C 1
ATOM 5996 O O . GLY B 1 303 ? 19.562 18.406 -2.537 1 90.38 303 GLY B O 1
ATOM 5997 N N . SER B 1 304 ? 20.109 17.219 -4.406 1 92.88 304 SER B N 1
ATOM 5998 C CA . SER B 1 304 ? 18.766 16.656 -4.574 1 92.88 304 SER B CA 1
ATOM 5999 C C . SER B 1 304 ? 18.562 15.453 -3.65 1 92.88 304 SER B C 1
ATOM 6001 O O . SER B 1 304 ? 19.375 14.531 -3.617 1 92.88 304 SER B O 1
ATOM 6003 N N . ILE B 1 305 ? 17.5 15.5 -2.914 1 95.88 305 ILE B N 1
ATOM 6004 C CA . ILE B 1 305 ? 17.172 14.477 -1.923 1 95.88 305 ILE B CA 1
ATOM 6005 C C . ILE B 1 305 ? 15.891 13.766 -2.322 1 95.88 305 ILE B C 1
ATOM 6007 O O . ILE B 1 305 ? 14.93 14.398 -2.756 1 95.88 305 ILE B O 1
ATOM 6011 N N . ASP B 1 306 ? 15.922 12.422 -2.24 1 97.69 306 ASP B N 1
ATOM 6012 C CA . ASP B 1 306 ? 14.68 11.664 -2.305 1 97.69 306 ASP B CA 1
ATOM 6013 C C . ASP B 1 306 ? 13.945 11.695 -0.967 1 97.69 306 ASP B C 1
ATOM 6015 O O . ASP B 1 306 ? 14.414 11.109 0.016 1 97.69 306 ASP B O 1
ATOM 6019 N N . LEU B 1 307 ? 12.891 12.43 -0.9 1 98.62 307 LEU B N 1
ATOM 6020 C CA . LEU B 1 307 ? 12.039 12.477 0.287 1 98.62 307 LEU B CA 1
ATOM 6021 C C . LEU B 1 307 ? 10.805 11.602 0.103 1 98.62 307 LEU B C 1
ATOM 6023 O O . LEU B 1 307 ? 9.898 11.953 -0.655 1 98.62 307 LEU B O 1
ATOM 6027 N N . ASN B 1 308 ? 10.734 10.523 0.88 1 98.81 308 ASN B N 1
ATOM 6028 C CA . ASN B 1 308 ? 9.711 9.508 0.674 1 98.81 308 ASN B CA 1
ATOM 6029 C C . ASN B 1 308 ? 8.727 9.453 1.84 1 98.81 308 ASN B C 1
ATOM 6031 O O . ASN B 1 308 ? 9.117 9.648 2.994 1 98.81 308 ASN B O 1
ATOM 6035 N N . TRP B 1 309 ? 7.484 9.188 1.479 1 98.81 309 TRP B N 1
ATOM 6036 C CA . TRP B 1 309 ? 6.422 9.039 2.467 1 98.81 309 TRP B CA 1
ATOM 6037 C C . TRP B 1 309 ? 5.727 7.688 2.314 1 98.81 309 TRP B C 1
ATOM 6039 O O . TRP B 1 309 ? 5.465 7.238 1.196 1 98.81 309 TRP B O 1
ATOM 6049 N N . TYR B 1 310 ? 5.453 7.023 3.469 1 98.75 310 TYR B N 1
ATOM 6050 C CA . TYR B 1 310 ? 4.672 5.793 3.525 1 98.75 310 TYR B CA 1
ATOM 6051 C C . TYR B 1 310 ? 3.564 5.898 4.57 1 98.75 310 TYR B C 1
ATOM 6053 O O . TYR B 1 310 ? 3.791 6.391 5.676 1 98.75 310 TYR B O 1
ATOM 6061 N N . ASP B 1 311 ? 2.342 5.383 4.227 1 98.56 311 ASP B N 1
ATOM 6062 C CA . ASP B 1 311 ? 1.289 5.375 5.238 1 98.56 311 ASP B CA 1
ATOM 6063 C C . ASP B 1 311 ? 0.371 4.168 5.066 1 98.56 311 ASP B C 1
ATOM 6065 O O . ASP B 1 311 ? 0.583 3.34 4.18 1 98.56 311 ASP B O 1
ATOM 6069 N N . GLY B 1 312 ? -0.541 4.008 5.973 1 97.44 312 GLY B N 1
ATOM 6070 C CA . GLY B 1 312 ? -1.594 3.006 5.887 1 97.44 312 GLY B CA 1
ATOM 6071 C C . GLY B 1 312 ? -1.086 1.589 6.074 1 97.44 312 GLY B C 1
ATOM 6072 O O . GLY B 1 312 ? -1.597 0.655 5.449 1 97.44 312 GLY B O 1
ATOM 6073 N N . GLY B 1 313 ? -0.063 1.451 6.773 1 96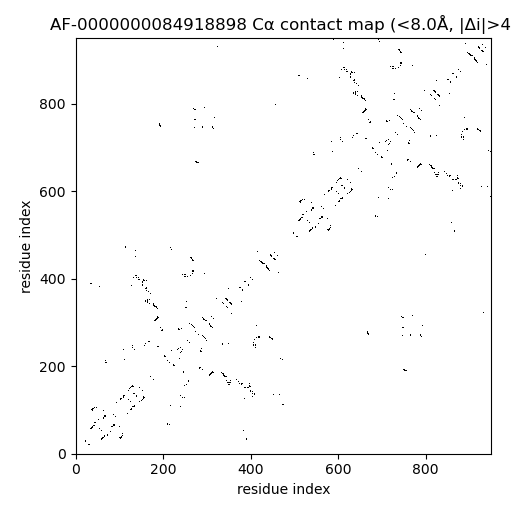.88 313 GLY B N 1
ATOM 6074 C CA . GLY B 1 313 ? 0.513 0.135 7 1 96.88 313 GLY B CA 1
ATOM 6075 C C . GLY B 1 313 ? 1.742 -0.132 6.152 1 96.88 313 GLY B C 1
ATOM 6076 O O . GLY B 1 313 ? 2.58 -0.963 6.512 1 96.88 313 GLY B O 1
ATOM 6077 N N . ILE B 1 314 ? 1.879 0.541 5.039 1 98.25 314 ILE B N 1
ATOM 6078 C CA . ILE B 1 314 ? 3.064 0.396 4.199 1 98.25 314 ILE B CA 1
ATOM 6079 C C . ILE B 1 314 ? 4.254 1.079 4.867 1 98.25 314 ILE B C 1
ATOM 6081 O O . ILE B 1 314 ? 4.125 2.184 5.398 1 98.25 314 ILE B O 1
ATOM 6085 N N . MET B 1 315 ? 5.402 0.422 4.828 1 97.38 315 MET B N 1
ATOM 6086 C CA . MET B 1 315 ? 6.602 0.869 5.531 1 97.38 315 MET B CA 1
ATOM 6087 C C . MET B 1 315 ? 7.773 1.017 4.566 1 97.38 315 MET B C 1
ATOM 6089 O O . MET B 1 315 ? 7.785 0.399 3.5 1 97.38 315 MET B O 1
ATOM 6093 N N . PRO B 1 316 ? 8.688 1.895 4.953 1 97.69 316 PRO B N 1
ATOM 6094 C CA . PRO B 1 316 ? 9.953 1.838 4.211 1 97.69 316 PRO B CA 1
ATOM 6095 C C . PRO B 1 316 ? 10.695 0.521 4.418 1 97.69 316 PRO B C 1
ATOM 6097 O O . PRO B 1 316 ? 10.328 -0.271 5.289 1 97.69 316 PRO B O 1
ATOM 6100 N N . ASP B 1 317 ? 11.695 0.313 3.582 1 96.81 317 ASP B N 1
ATOM 6101 C CA . ASP B 1 317 ? 12.555 -0.85 3.762 1 96.81 317 ASP B CA 1
ATOM 6102 C C . ASP B 1 317 ? 13.242 -0.818 5.129 1 96.81 317 ASP B C 1
ATOM 6104 O O . ASP B 1 317 ? 13.68 0.239 5.582 1 96.81 317 ASP B O 1
ATOM 6108 N N . ILE B 1 318 ? 13.305 -1.926 5.715 1 96.81 318 ILE B N 1
ATOM 6109 C CA . ILE B 1 318 ? 14.055 -2.045 6.961 1 96.81 318 ILE B CA 1
ATOM 6110 C C . ILE B 1 318 ? 15.555 -1.996 6.672 1 96.81 318 ILE B C 1
ATOM 6112 O O . ILE B 1 318 ? 16.078 -2.834 5.934 1 96.81 318 ILE B O 1
ATOM 6116 N N . PRO B 1 319 ? 16.25 -1.016 7.293 1 96.75 319 PRO B N 1
ATOM 6117 C CA . PRO B 1 319 ? 17.703 -1.001 7.086 1 96.75 319 PRO B CA 1
ATOM 6118 C C . PRO B 1 319 ? 18.375 -2.279 7.574 1 96.75 319 PRO B C 1
ATOM 6120 O O . PRO B 1 319 ? 18 -2.824 8.617 1 96.75 319 PRO B O 1
ATOM 6123 N N . SER B 1 320 ? 19.328 -2.729 6.805 1 94.19 320 SER B N 1
ATOM 6124 C CA . SER B 1 320 ? 20.062 -3.938 7.184 1 94.19 320 SER B CA 1
ATOM 6125 C C . SER B 1 320 ? 20.766 -3.756 8.516 1 94.19 320 SER B C 1
ATOM 6127 O O . SER B 1 320 ? 21.078 -4.734 9.203 1 94.19 320 SER B O 1
ATOM 6129 N N . GLU B 1 321 ? 21.016 -2.5 8.922 1 95.81 321 GLU B N 1
ATOM 6130 C CA . GLU B 1 321 ? 21.719 -2.148 10.148 1 95.81 321 GLU B CA 1
ATOM 6131 C C . GLU B 1 321 ? 20.828 -2.316 11.375 1 95.81 321 GLU B C 1
ATOM 6133 O O . GLU B 1 321 ? 21.312 -2.291 12.508 1 95.81 321 GLU B O 1
ATOM 6138 N N . LEU B 1 322 ? 19.516 -2.412 11.117 1 96.38 322 LEU B N 1
ATOM 6139 C CA . LEU B 1 322 ? 18.609 -2.607 12.25 1 96.38 322 LEU B CA 1
ATOM 6140 C C . LEU B 1 322 ? 18.734 -4.02 12.805 1 96.38 322 LEU B C 1
ATOM 6142 O O . LEU B 1 322 ? 18.641 -5 12.062 1 96.38 322 LEU B O 1
ATOM 6146 N N . ALA B 1 323 ? 18.922 -4.164 14.07 1 94.25 323 ALA B N 1
ATOM 6147 C CA . ALA B 1 323 ? 19.078 -5.477 14.695 1 94.25 323 ALA B CA 1
ATOM 6148 C C . ALA B 1 323 ? 17.75 -6.242 14.695 1 94.25 323 ALA B C 1
ATOM 6150 O O . ALA B 1 323 ? 16.672 -5.633 14.727 1 94.25 323 ALA B O 1
ATOM 6151 N N . ASP B 1 324 ? 17.906 -7.52 14.68 1 92.69 324 ASP B N 1
ATOM 6152 C CA . ASP B 1 324 ? 16.719 -8.367 14.742 1 92.69 324 ASP B CA 1
ATOM 6153 C C . ASP B 1 324 ? 15.891 -8.07 15.992 1 92.69 324 ASP B C 1
ATOM 6155 O O . ASP B 1 324 ? 16.422 -8.039 17.109 1 92.69 324 ASP B O 1
ATOM 6159 N N . GLY B 1 325 ? 14.625 -7.805 15.727 1 87.31 325 GLY B N 1
ATOM 6160 C CA . GLY B 1 325 ? 13.734 -7.555 16.844 1 87.31 325 GLY B CA 1
ATOM 6161 C C . GLY B 1 325 ? 13.664 -6.094 17.25 1 87.31 325 GLY B C 1
ATOM 6162 O O . GLY B 1 325 ? 12.805 -5.699 18.031 1 87.31 325 GLY B O 1
ATOM 6163 N N . GLU B 1 326 ? 14.594 -5.32 16.734 1 92.06 326 GLU B N 1
ATOM 6164 C CA . GLU B 1 326 ? 14.594 -3.889 17.016 1 92.06 326 GLU B CA 1
ATOM 6165 C C . GLU B 1 326 ? 13.523 -3.164 16.219 1 92.06 326 GLU B C 1
ATOM 6167 O O . GLU B 1 326 ? 13.312 -3.471 15.039 1 92.06 326 GLU B O 1
ATOM 6172 N N . LYS B 1 327 ? 12.891 -2.182 16.891 1 91.44 327 LYS B N 1
ATOM 6173 C CA . LYS B 1 327 ? 11.883 -1.391 16.188 1 91.44 327 LYS B CA 1
ATOM 6174 C C . LYS B 1 327 ? 12.523 -0.228 15.43 1 91.44 327 LYS B C 1
ATOM 6176 O O . LYS B 1 327 ? 13.43 0.432 15.945 1 91.44 327 LYS B O 1
ATOM 6181 N N . LEU B 1 328 ? 12.211 -0.006 14.219 1 93.56 328 LEU B N 1
ATOM 6182 C CA . LEU B 1 328 ? 12.742 1.075 13.406 1 93.56 328 LEU B CA 1
ATOM 6183 C C . LEU B 1 328 ? 12.289 2.434 13.93 1 93.56 328 LEU B C 1
ATOM 6185 O O . LEU B 1 328 ? 13.078 3.377 13.992 1 93.56 328 LEU B O 1
ATOM 6189 N N . GLY B 1 329 ? 11.141 2.648 14.367 1 94 329 GLY B N 1
ATOM 6190 C CA . GLY B 1 329 ? 10.484 3.807 14.961 1 94 329 GLY B CA 1
ATOM 6191 C C . GLY B 1 329 ? 9.547 3.449 16.094 1 94 329 GLY B C 1
ATOM 6192 O O . GLY B 1 329 ? 9.656 2.367 16.672 1 94 329 GLY B O 1
ATOM 6193 N N . ASN B 1 330 ? 8.773 4.41 16.422 1 90.06 330 ASN B N 1
ATOM 6194 C CA . ASN B 1 330 ? 7.781 4.082 17.438 1 90.06 330 ASN B CA 1
ATOM 6195 C C . ASN B 1 330 ? 6.434 3.732 16.812 1 90.06 330 ASN B C 1
ATOM 6197 O O . ASN B 1 330 ? 6.332 3.557 15.602 1 90.06 330 ASN B O 1
ATOM 6201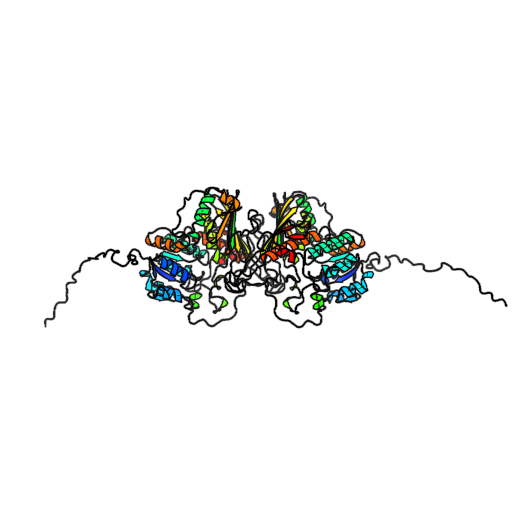 N N . GLY B 1 331 ? 5.48 3.523 17.609 1 84.31 331 GLY B N 1
ATOM 6202 C CA . GLY B 1 331 ? 4.184 3.053 17.156 1 84.31 331 GLY B CA 1
ATOM 6203 C C . GLY B 1 331 ? 3.498 4.023 16.203 1 84.31 331 GLY B C 1
ATOM 6204 O O . GLY B 1 331 ? 2.635 3.627 15.422 1 84.31 331 GLY B O 1
ATOM 6205 N N . ASP B 1 332 ? 3.889 5.258 16.172 1 89.12 332 ASP B N 1
ATOM 6206 C CA . ASP B 1 332 ? 3.244 6.285 15.359 1 89.12 332 ASP B CA 1
ATOM 6207 C C . ASP B 1 332 ? 4.023 6.531 14.07 1 89.12 332 ASP B C 1
ATOM 6209 O O . ASP B 1 332 ? 3.547 7.23 13.172 1 89.12 332 ASP B O 1
ATOM 6213 N N . GLY B 1 333 ? 5.258 6.047 13.977 1 95.5 333 GLY B N 1
ATOM 6214 C CA . GLY B 1 333 ? 6.055 6.25 12.773 1 95.5 333 GLY B CA 1
ATOM 6215 C C . GLY B 1 333 ? 7.457 6.754 13.07 1 95.5 333 GLY B C 1
ATOM 6216 O O . GLY B 1 333 ? 8.008 6.48 14.141 1 95.5 333 GLY B O 1
ATOM 6217 N N . GLY B 1 334 ? 8.062 7.383 12.031 1 97.94 334 GLY B N 1
ATOM 6218 C CA . GLY B 1 334 ? 9.414 7.895 12.195 1 97.94 334 GLY B CA 1
ATOM 6219 C C . GLY B 1 334 ? 10.023 8.375 10.898 1 97.94 334 GLY B C 1
ATOM 6220 O O . GLY B 1 334 ? 9.32 8.578 9.906 1 97.94 334 GLY B O 1
ATOM 6221 N N . VAL B 1 335 ? 11.344 8.695 11.055 1 98.62 335 VAL B N 1
ATOM 6222 C CA . VAL B 1 335 ? 12.141 9.172 9.93 1 98.62 335 VAL B CA 1
ATOM 6223 C C . VAL B 1 335 ? 13.469 8.414 9.867 1 98.62 335 VAL B C 1
ATOM 6225 O O . VAL B 1 335 ? 14.094 8.172 10.898 1 98.62 335 VAL B O 1
ATOM 6228 N N . VAL B 1 336 ? 13.836 7.992 8.711 1 98.69 336 VAL B N 1
ATOM 6229 C CA . VAL B 1 336 ? 15.164 7.43 8.484 1 98.69 336 VAL B CA 1
ATOM 6230 C C . VAL B 1 336 ? 15.953 8.336 7.543 1 98.69 336 VAL B C 1
ATOM 6232 O O . VAL B 1 336 ? 15.547 8.562 6.398 1 98.69 336 VAL B O 1
ATOM 6235 N N . PHE B 1 337 ? 17.062 8.852 7.992 1 98.56 337 PHE B N 1
ATOM 6236 C CA . PHE B 1 337 ? 18.031 9.562 7.164 1 98.56 337 PHE B CA 1
ATOM 6237 C C . PHE B 1 337 ? 19.109 8.617 6.66 1 98.56 337 PHE B C 1
ATOM 6239 O O . PHE B 1 337 ? 19.875 8.07 7.449 1 98.56 337 PHE B O 1
ATOM 6246 N N . HIS B 1 338 ? 19.141 8.484 5.359 1 98.44 338 HIS B N 1
ATOM 6247 C CA . HIS B 1 338 ? 20.203 7.676 4.75 1 98.44 338 HIS B CA 1
ATOM 6248 C C . HIS B 1 338 ? 21.359 8.547 4.297 1 98.44 338 HIS B C 1
ATOM 6250 O O . HIS B 1 338 ? 21.25 9.281 3.309 1 98.44 338 HIS B O 1
ATOM 6256 N N . GLY B 1 339 ? 22.484 8.406 4.973 1 97.69 339 GLY B N 1
ATOM 6257 C CA . GLY B 1 339 ? 23.703 9.109 4.602 1 97.69 339 GLY B CA 1
ATOM 6258 C C . GLY B 1 339 ? 24.734 8.203 3.973 1 97.69 339 GLY B C 1
ATOM 6259 O O . GLY B 1 339 ? 24.625 6.973 4.047 1 97.69 339 GLY B O 1
ATOM 6260 N N . THR B 1 340 ? 25.688 8.766 3.355 1 97.12 340 THR B N 1
ATOM 6261 C CA . THR B 1 340 ? 26.75 8.031 2.67 1 97.12 340 THR B CA 1
ATOM 6262 C C . THR B 1 340 ? 27.641 7.301 3.672 1 97.12 340 THR B C 1
ATOM 6264 O O . THR B 1 340 ? 28.391 6.395 3.301 1 97.12 340 THR B O 1
ATOM 6267 N N . LYS B 1 341 ? 27.562 7.672 4.977 1 96.5 341 LYS B N 1
ATOM 6268 C CA . LYS B 1 341 ? 28.469 7.082 5.957 1 96.5 341 LYS B CA 1
ATOM 6269 C C . LYS B 1 341 ? 27.703 6.461 7.117 1 96.5 341 LYS B C 1
ATOM 6271 O O . LYS B 1 341 ? 28.297 5.969 8.078 1 96.5 341 LYS B O 1
ATOM 6276 N N . GLY B 1 342 ? 26.406 6.547 7.004 1 96.81 342 GLY B N 1
ATOM 6277 C CA . GLY B 1 342 ? 25.625 5.992 8.102 1 96.81 342 GLY B CA 1
ATOM 6278 C C . GLY B 1 342 ? 24.141 6.332 8.016 1 96.81 342 GLY B C 1
ATOM 6279 O O . GLY B 1 342 ? 23.688 6.852 6.996 1 96.81 342 GLY B O 1
ATOM 6280 N N . ILE B 1 343 ? 23.406 5.926 9.117 1 98.25 343 ILE B N 1
ATOM 6281 C CA . ILE B 1 343 ? 21.953 6.094 9.164 1 98.25 343 ILE B CA 1
ATOM 6282 C C . ILE B 1 343 ? 21.547 6.727 10.492 1 98.25 343 ILE B C 1
ATOM 6284 O O . ILE B 1 343 ? 22.047 6.332 11.547 1 98.25 343 ILE B O 1
ATOM 6288 N N . ILE B 1 344 ? 20.703 7.734 10.422 1 98.19 344 ILE B N 1
ATOM 6289 C CA . ILE B 1 344 ? 20.047 8.281 11.602 1 98.19 344 ILE B CA 1
ATOM 6290 C C . ILE B 1 344 ? 18.562 7.965 11.555 1 98.19 344 ILE B C 1
ATOM 6292 O O . ILE B 1 344 ? 17.922 8.078 10.5 1 98.19 344 ILE B O 1
ATOM 6296 N N . VAL B 1 345 ? 18 7.539 12.719 1 98.25 345 VAL B N 1
ATOM 6297 C CA . VAL B 1 345 ? 16.562 7.312 12.852 1 98.25 345 VAL B CA 1
ATOM 6298 C C . VAL B 1 345 ? 16 8.211 13.953 1 98.25 345 VAL B C 1
ATOM 6300 O O . VAL B 1 345 ? 16.656 8.43 14.977 1 98.25 345 VAL B O 1
ATOM 6303 N N . THR B 1 346 ? 14.852 8.766 13.695 1 97.94 346 THR B N 1
ATOM 6304 C CA . THR B 1 346 ? 14.086 9.438 14.734 1 97.94 346 THR B CA 1
ATOM 6305 C C . THR B 1 346 ? 12.664 8.883 14.805 1 97.94 346 THR B C 1
ATOM 6307 O O . THR B 1 346 ? 12.156 8.344 13.82 1 97.94 346 THR B O 1
ATOM 6310 N N . ASP B 1 347 ? 12.07 8.984 15.961 1 97.06 347 ASP B N 1
ATOM 6311 C CA . ASP B 1 347 ? 10.641 8.711 16.109 1 97.06 347 ASP B CA 1
ATOM 6312 C C . ASP B 1 347 ? 9.805 9.891 15.617 1 97.06 347 ASP B C 1
ATOM 6314 O O . ASP B 1 347 ? 10.352 10.891 15.148 1 97.06 347 ASP B O 1
ATOM 6318 N N . VAL B 1 348 ? 8.508 9.789 15.688 1 95.38 348 VAL B N 1
ATOM 6319 C CA . VAL B 1 348 ? 7.629 10.914 15.391 1 95.38 348 VAL B CA 1
ATOM 6320 C C . VAL B 1 348 ? 8.023 12.117 16.234 1 95.38 348 VAL B C 1
ATOM 6322 O O . VAL B 1 348 ? 8.602 11.961 17.328 1 95.38 348 VAL B O 1
ATOM 6325 N N . TYR B 1 349 ? 7.805 13.336 15.734 1 95.38 349 TYR B N 1
ATOM 6326 C CA . TYR B 1 349 ? 8.125 14.594 16.406 1 95.38 349 TYR B CA 1
ATOM 6327 C C . TYR B 1 349 ? 9.625 14.742 16.594 1 95.38 349 TYR B C 1
ATOM 6329 O O . TYR B 1 349 ? 10.078 15.398 17.531 1 95.38 349 TYR B O 1
ATOM 6337 N N . SER B 1 350 ? 10.398 14.031 15.828 1 95.31 350 SER B N 1
ATOM 6338 C CA . SER B 1 350 ? 11.859 14.07 15.836 1 95.31 350 SER B CA 1
ATOM 6339 C C . SER B 1 350 ? 12.414 13.484 17.125 1 95.31 350 SER B C 1
ATOM 6341 O O . SER B 1 350 ? 13.531 13.82 17.531 1 95.31 350 SER B O 1
ATOM 6343 N N . ALA B 1 351 ? 11.68 12.633 17.75 1 96.25 351 ALA B N 1
ATOM 6344 C CA . ALA B 1 351 ? 12.07 12.148 19.062 1 96.25 351 ALA B CA 1
ATOM 6345 C C . ALA B 1 351 ? 13.141 11.07 18.953 1 96.25 351 ALA B C 1
ATOM 6347 O O . ALA B 1 351 ? 13.242 10.383 17.938 1 96.25 351 ALA B O 1
ATOM 6348 N N . ASN B 1 352 ? 14 11.008 19.906 1 95.94 352 ASN B N 1
ATOM 6349 C CA . ASN B 1 352 ? 14.961 9.93 20.156 1 95.94 352 ASN B CA 1
ATOM 6350 C C . ASN B 1 352 ? 15.875 9.711 18.953 1 95.94 352 ASN B C 1
ATOM 6352 O O . ASN B 1 352 ? 15.961 8.602 18.422 1 95.94 352 ASN B O 1
ATOM 6356 N N . PRO B 1 353 ? 16.547 10.773 18.516 1 97 353 PRO B N 1
ATOM 6357 C CA . PRO B 1 353 ? 17.516 10.547 17.438 1 97 353 PRO B CA 1
ATOM 6358 C C . PRO B 1 353 ? 18.562 9.5 17.812 1 97 353 PRO B C 1
ATOM 6360 O O . PRO B 1 353 ? 19.094 9.523 18.938 1 97 353 PRO B O 1
ATOM 6363 N N . ARG B 1 354 ? 18.844 8.586 16.906 1 97.25 354 ARG B N 1
ATOM 6364 C CA . ARG B 1 354 ? 19.844 7.543 17.141 1 97.25 354 ARG B CA 1
ATOM 6365 C C . ARG B 1 354 ? 20.469 7.082 15.828 1 97.25 354 ARG B C 1
ATOM 6367 O O . ARG B 1 354 ? 19.875 7.25 14.758 1 97.25 354 ARG B O 1
ATOM 6374 N N . LEU B 1 355 ? 21.656 6.547 15.984 1 97.5 355 LEU B N 1
ATOM 6375 C CA . LEU B 1 355 ? 22.359 5.969 14.852 1 97.5 355 LEU B CA 1
ATOM 6376 C C . LEU B 1 355 ? 22.047 4.484 14.703 1 97.5 355 LEU B C 1
ATOM 6378 O O . LEU B 1 355 ? 21.703 3.82 15.688 1 97.5 355 LEU B O 1
ATOM 6382 N N . LEU B 1 356 ? 22.062 4.016 13.539 1 96.69 356 LEU B N 1
ATOM 6383 C CA . LEU B 1 356 ? 22.094 2.58 13.273 1 96.69 356 LEU B CA 1
ATOM 6384 C C . LEU B 1 356 ? 23.453 2.152 12.758 1 96.69 356 LEU B C 1
ATOM 6386 O O . LEU B 1 356 ? 24.078 2.861 11.953 1 96.69 356 LEU B O 1
ATOM 6390 N N . PRO B 1 357 ? 23.953 0.935 13.141 1 95.81 357 PRO B N 1
ATOM 6391 C CA . PRO B 1 357 ? 23.391 0.036 14.148 1 95.81 357 PRO B CA 1
ATOM 6392 C C . PRO B 1 357 ? 23.453 0.614 15.555 1 95.81 357 PRO B C 1
ATOM 6394 O O . PRO B 1 357 ? 24.219 1.544 15.812 1 95.81 357 PRO B O 1
ATOM 6397 N N . ALA B 1 358 ? 22.656 0.046 16.406 1 91.5 358 ALA B N 1
ATOM 6398 C CA . ALA B 1 358 ? 22.453 0.602 17.734 1 91.5 358 ALA B CA 1
ATOM 6399 C C . ALA B 1 358 ? 23.75 0.625 18.531 1 91.5 358 ALA B C 1
ATOM 6401 O O . ALA B 1 358 ? 23.969 1.516 19.359 1 91.5 358 ALA B O 1
ATOM 6402 N N . ASP B 1 359 ? 24.625 -0.246 18.281 1 90.56 359 ASP B N 1
ATOM 6403 C CA . ASP B 1 359 ? 25.844 -0.386 19.078 1 90.56 359 ASP B CA 1
ATOM 6404 C C . ASP B 1 359 ? 26.781 0.8 18.859 1 90.56 359 ASP B C 1
ATOM 6406 O O . ASP B 1 359 ? 27.625 1.096 19.719 1 90.56 359 ASP B O 1
ATOM 6410 N N . VAL B 1 360 ? 26.656 1.512 17.766 1 91.06 360 VAL B N 1
ATOM 6411 C CA . VAL B 1 360 ? 27.531 2.631 17.469 1 91.06 360 VAL B CA 1
ATOM 6412 C C . VAL B 1 360 ? 27.219 3.807 18.391 1 91.06 360 VAL B C 1
ATOM 6414 O O . VAL B 1 360 ? 28.062 4.684 18.594 1 91.06 360 VAL B O 1
ATOM 6417 N N . ASN B 1 361 ? 26.047 3.83 18.906 1 91.12 361 ASN B N 1
ATOM 6418 C CA . ASN B 1 361 ? 25.609 4.965 19.719 1 91.12 361 ASN B CA 1
ATOM 6419 C C . ASN B 1 361 ? 26.406 5.07 21 1 91.12 361 ASN B C 1
ATOM 6421 O O . ASN B 1 361 ? 26.641 6.172 21.516 1 91.12 361 ASN B O 1
ATOM 6425 N N . SER B 1 362 ? 26.859 3.967 21.531 1 89 362 SER B N 1
ATOM 6426 C CA . SER B 1 362 ? 27.625 3.977 22.766 1 89 362 SER B CA 1
ATOM 6427 C C . SER B 1 362 ? 29.062 4.453 22.516 1 89 362 SER B C 1
ATOM 6429 O O . SER B 1 362 ? 29.734 4.922 23.438 1 89 362 SER B O 1
ATOM 6431 N N . MET B 1 363 ? 29.5 4.359 21.328 1 88.06 363 MET B N 1
ATOM 6432 C CA . MET B 1 363 ? 30.875 4.691 20.984 1 88.06 363 MET B CA 1
ATOM 6433 C C . MET B 1 363 ? 30.953 6.059 20.312 1 88.06 363 MET B C 1
ATOM 6435 O O . MET B 1 363 ? 32.062 6.605 20.141 1 88.06 363 MET B O 1
ATOM 6439 N N . PHE B 1 364 ? 29.828 6.492 20.016 1 86.88 364 PHE B N 1
ATOM 6440 C CA . PHE B 1 364 ? 29.703 7.711 19.234 1 86.88 364 PHE B CA 1
ATOM 6441 C C . PHE B 1 364 ? 29.938 8.945 20.094 1 86.88 364 PHE B C 1
ATOM 6443 O O . PHE B 1 364 ? 29.312 9.102 21.141 1 86.88 364 PHE B O 1
ATOM 6450 N N . ASN B 1 365 ? 30.984 9.758 19.75 1 90.12 365 ASN B N 1
ATOM 6451 C CA . ASN B 1 365 ? 31.156 11.062 20.375 1 90.12 365 ASN B CA 1
ATOM 6452 C C . ASN B 1 365 ? 30.172 12.094 19.812 1 90.12 365 ASN B C 1
ATOM 6454 O O . ASN B 1 365 ? 30.391 12.617 18.719 1 90.12 365 ASN B O 1
ATOM 6458 N N . LYS B 1 366 ? 29.281 12.445 20.578 1 91.69 366 LYS B N 1
ATOM 6459 C CA . LYS B 1 366 ? 28.219 13.344 20.125 1 91.69 366 LYS B CA 1
ATOM 6460 C C . LYS B 1 366 ? 28.766 14.75 19.875 1 91.69 366 LYS B C 1
ATOM 6462 O O . LYS B 1 366 ? 29.562 15.266 20.656 1 91.69 366 LYS B O 1
ATOM 6467 N N . PRO B 1 367 ? 28.266 15.336 18.828 1 94.38 367 PRO B N 1
ATOM 6468 C CA . PRO B 1 367 ? 28.641 16.734 18.562 1 94.38 367 PRO B CA 1
ATOM 6469 C C . PRO B 1 367 ? 28.156 17.688 19.641 1 94.38 367 PRO B C 1
ATOM 6471 O O . PRO B 1 367 ? 27.156 17.406 20.312 1 94.38 367 PRO B O 1
ATOM 6474 N N . LYS B 1 368 ? 28.797 18.781 19.688 1 93.75 368 LYS B N 1
ATOM 6475 C CA . LYS B 1 368 ? 28.406 19.828 20.625 1 93.75 368 LYS B CA 1
ATOM 6476 C C . LYS B 1 368 ? 27.047 20.406 20.25 1 93.75 368 LYS B C 1
ATOM 6478 O O . LYS B 1 368 ? 26.734 20.594 19.078 1 93.75 368 LYS B O 1
ATOM 6483 N N . GLU B 1 369 ? 26.281 20.719 21.297 1 95.12 369 GLU B N 1
ATOM 6484 C CA . GLU B 1 369 ? 25.016 21.391 21.094 1 95.12 369 GLU B CA 1
ATOM 6485 C C . GLU B 1 369 ? 25.219 22.859 20.734 1 95.12 369 GLU B C 1
ATOM 6487 O O . GLU B 1 369 ? 25.812 23.609 21.516 1 95.12 369 GLU B O 1
ATOM 6492 N N . THR B 1 370 ? 24.734 23.25 19.562 1 96.19 370 THR B N 1
ATOM 6493 C CA . THR B 1 370 ? 24.969 24.609 19.094 1 96.19 370 THR B CA 1
ATOM 6494 C C . THR B 1 370 ? 23.641 25.344 18.859 1 96.19 370 THR B C 1
ATOM 6496 O O . THR B 1 370 ? 23.609 26.562 18.812 1 96.19 370 THR B O 1
ATOM 6499 N N . LEU B 1 371 ? 22.594 24.672 18.781 1 95.81 371 LEU B N 1
ATOM 6500 C CA . LEU B 1 371 ? 21.297 25.266 18.484 1 95.81 371 LEU B CA 1
ATOM 6501 C C . LEU B 1 371 ? 20.5 25.484 19.766 1 95.81 371 LEU B C 1
ATOM 6503 O O . LEU B 1 371 ? 20.516 24.641 20.656 1 95.81 371 LEU B O 1
ATOM 6507 N N . PRO B 1 372 ? 19.844 26.625 19.812 1 94.94 372 PRO B N 1
ATOM 6508 C CA . PRO B 1 372 ? 19.016 26.844 21.016 1 94.94 372 PRO B CA 1
ATOM 6509 C C . PRO B 1 372 ? 17.891 25.828 21.156 1 94.94 372 PRO B C 1
ATOM 6511 O O . PRO B 1 372 ? 17.266 25.453 20.156 1 94.94 372 PRO B O 1
ATOM 6514 N N . ARG B 1 373 ? 17.766 25.359 22.359 1 96.88 373 ARG B N 1
ATOM 6515 C CA . ARG B 1 373 ? 16.625 24.5 22.656 1 96.88 373 ARG B CA 1
ATOM 6516 C C . ARG B 1 373 ? 15.422 25.312 23.109 1 96.88 373 ARG B C 1
ATOM 6518 O O . ARG B 1 373 ? 15.578 26.359 23.75 1 96.88 373 ARG B O 1
ATOM 6525 N N . ILE B 1 374 ? 14.266 24.844 22.734 1 96.81 374 ILE B N 1
ATOM 6526 C CA . ILE B 1 374 ? 13.031 25.484 23.188 1 96.81 374 ILE B CA 1
ATOM 6527 C C . ILE B 1 374 ? 12.672 24.969 24.594 1 96.81 374 ILE B C 1
ATOM 6529 O O . ILE B 1 374 ? 12.625 23.75 24.812 1 96.81 374 ILE B O 1
ATOM 6533 N N . LYS B 1 375 ? 12.43 25.969 25.484 1 96.38 375 LYS B N 1
ATOM 6534 C CA . LYS B 1 375 ? 12.055 25.578 26.844 1 96.38 375 LYS B CA 1
ATOM 6535 C C . LYS B 1 375 ? 10.836 24.656 26.828 1 96.38 375 LYS B C 1
ATOM 6537 O O . LYS B 1 375 ? 9.82 24.969 26.219 1 96.38 375 LYS B O 1
ATOM 6542 N N . GLY B 1 376 ? 10.969 23.484 27.453 1 96.44 376 GLY B N 1
ATOM 6543 C CA . GLY B 1 376 ? 9.883 22.531 27.531 1 96.44 376 GLY B CA 1
ATOM 6544 C C . GLY B 1 376 ? 9.812 21.609 26.312 1 96.44 376 GLY B C 1
ATOM 6545 O O . GLY B 1 376 ? 9.008 20.672 26.297 1 96.44 376 GLY B O 1
ATOM 6546 N N . GLY B 1 377 ? 10.656 21.859 25.297 1 96.44 377 GLY B N 1
ATOM 6547 C CA . GLY B 1 377 ? 10.625 21.031 24.094 1 96.44 377 GLY B CA 1
ATOM 6548 C C . GLY B 1 377 ? 9.273 21.031 23.406 1 96.44 377 GLY B C 1
ATOM 6549 O O . GLY B 1 377 ? 8.664 22.094 23.234 1 96.44 377 GLY B O 1
ATOM 6550 N N . SER B 1 378 ? 8.875 19.844 23.016 1 95.31 378 SER B N 1
ATOM 6551 C CA . SER B 1 378 ? 7.582 19.703 22.359 1 95.31 378 SER B CA 1
ATOM 6552 C C . SER B 1 378 ? 6.445 20.172 23.266 1 95.31 378 SER B C 1
ATOM 6554 O O . SER B 1 378 ? 5.461 20.75 22.797 1 95.31 378 SER B O 1
ATOM 6556 N N . ALA B 1 379 ? 6.562 20 24.547 1 95.5 379 ALA B N 1
ATOM 6557 C CA . ALA B 1 379 ? 5.551 20.391 25.516 1 95.5 379 ALA B CA 1
ATOM 6558 C C . ALA B 1 379 ? 5.551 21.906 25.719 1 95.5 379 ALA B C 1
ATOM 6560 O O . ALA B 1 379 ? 4.598 22.469 26.266 1 95.5 379 ALA B O 1
ATOM 6561 N N . GLY B 1 380 ? 6.57 22.547 25.266 1 97.38 380 GLY B N 1
ATOM 6562 C CA . GLY B 1 380 ? 6.688 23.984 25.375 1 97.38 380 GLY B CA 1
ATOM 6563 C C . GLY B 1 380 ? 6.301 24.719 24.109 1 97.38 380 GLY B C 1
ATOM 6564 O O . GLY B 1 380 ? 6.512 25.938 24 1 97.38 380 GLY B O 1
ATOM 6565 N N . HIS B 1 381 ? 5.77 24 23.141 1 98.06 381 HIS B N 1
ATOM 6566 C CA . HIS B 1 381 ? 5.477 24.531 21.812 1 98.06 381 HIS B CA 1
ATOM 6567 C C . HIS B 1 381 ? 4.551 25.75 21.906 1 98.06 381 HIS B C 1
ATOM 6569 O O . HIS B 1 381 ? 4.797 26.766 21.281 1 98.06 381 HIS B O 1
ATOM 6575 N N . GLN B 1 382 ? 3.475 25.656 22.734 1 98.38 382 GLN B N 1
ATOM 6576 C CA . GLN B 1 382 ? 2.523 26.75 22.891 1 98.38 382 GLN B CA 1
ATOM 6577 C C . GLN B 1 382 ? 3.158 27.938 23.625 1 98.38 382 GLN B C 1
ATOM 6579 O O . GLN B 1 382 ? 2.939 29.094 23.266 1 98.38 382 GLN B O 1
ATOM 6584 N N . ASN B 1 383 ? 3.924 27.594 24.609 1 98.12 383 ASN B N 1
ATOM 6585 C CA . ASN B 1 383 ? 4.609 28.656 25.328 1 98.12 383 ASN B CA 1
ATOM 6586 C C . ASN B 1 383 ? 5.586 29.406 24.422 1 98.12 383 ASN B C 1
ATOM 6588 O O . ASN B 1 383 ? 5.762 30.625 24.562 1 98.12 383 ASN B O 1
ATOM 6592 N N . ASN B 1 384 ? 6.23 28.656 23.578 1 98.5 384 ASN B N 1
ATOM 6593 C CA . ASN B 1 384 ? 7.117 29.297 22.609 1 98.5 384 ASN B CA 1
ATOM 6594 C C . ASN B 1 384 ? 6.383 30.344 21.781 1 98.5 384 ASN B C 1
ATOM 6596 O O . ASN B 1 384 ? 6.891 31.438 21.562 1 98.5 384 ASN B O 1
ATOM 6600 N N . TRP B 1 385 ? 5.199 30.047 21.359 1 98.69 385 TRP B N 1
ATOM 6601 C CA . TRP B 1 385 ? 4.395 30.969 20.562 1 98.69 385 TRP B CA 1
ATOM 6602 C C . TRP B 1 385 ? 3.967 32.188 21.406 1 98.69 385 TRP B C 1
ATOM 6604 O O . TRP B 1 385 ? 4.07 33.312 20.953 1 98.69 385 TRP B O 1
ATOM 6614 N N . VAL B 1 386 ? 3.494 31.938 22.609 1 98.62 386 VAL B N 1
ATOM 6615 C CA . VAL B 1 386 ? 3.02 33 23.5 1 98.62 386 VAL B CA 1
ATOM 6616 C C . VAL B 1 386 ? 4.156 33.969 23.797 1 98.62 386 VAL B C 1
ATOM 6618 O O . VAL B 1 386 ? 3.98 35.188 23.703 1 98.62 386 VAL B O 1
ATOM 6621 N N . GLU B 1 387 ? 5.297 33.406 24.125 1 98 387 GLU B N 1
ATOM 6622 C CA . GLU B 1 387 ? 6.461 34.25 24.375 1 98 387 GLU B CA 1
ATOM 6623 C C . GLU B 1 387 ? 6.824 35.062 23.141 1 98 387 GLU B C 1
ATOM 6625 O O . GLU B 1 387 ? 7.211 36.25 23.25 1 98 387 GLU B O 1
ATOM 6630 N N . GLY B 1 388 ? 6.719 34.438 22.031 1 98.06 388 GLY B N 1
ATOM 6631 C CA . GLY B 1 388 ? 6.965 35.188 20.797 1 98.06 388 GLY B CA 1
ATOM 6632 C C . GLY B 1 388 ? 6.023 36.344 20.594 1 98.06 388 GLY B C 1
ATOM 6633 O O . GLY B 1 388 ? 6.453 37.438 20.219 1 98.06 388 GLY B O 1
ATOM 6634 N N . CYS B 1 389 ? 4.77 36.156 20.844 1 98.38 389 CYS B N 1
ATOM 6635 C CA . CYS B 1 389 ? 3.768 37.219 20.703 1 98.38 389 CYS B CA 1
ATOM 6636 C C . CYS B 1 389 ? 4.039 38.344 21.672 1 98.38 389 CYS B C 1
ATOM 6638 O O . CYS B 1 389 ? 3.906 39.531 21.297 1 98.38 389 CYS B O 1
ATOM 6640 N N . LEU B 1 390 ? 4.395 38.031 22.906 1 97.56 390 LEU B N 1
ATOM 6641 C CA . LEU B 1 390 ? 4.578 39.031 23.938 1 97.56 390 LEU B CA 1
ATOM 6642 C C . LEU B 1 390 ? 5.887 39.781 23.75 1 97.56 390 LEU B C 1
ATOM 6644 O O . LEU B 1 390 ? 5.969 40.969 24.062 1 97.56 390 LEU B O 1
ATOM 6648 N N . ASN B 1 391 ? 6.902 39.062 23.141 1 96.44 391 ASN B N 1
ATOM 6649 C CA . ASN B 1 391 ? 8.234 39.656 23.109 1 96.44 391 ASN B CA 1
ATOM 6650 C C . ASN B 1 391 ? 8.648 40.031 21.688 1 96.44 391 ASN B C 1
ATOM 6652 O O . ASN B 1 391 ? 9.703 40.656 21.484 1 96.44 391 ASN B O 1
ATOM 6656 N N . GLY B 1 392 ? 7.879 39.688 20.766 1 96.5 392 GLY B N 1
ATOM 6657 C CA . GLY B 1 392 ? 8.195 40 19.375 1 96.5 392 GLY B CA 1
ATOM 6658 C C . GLY B 1 392 ? 9.281 39.125 18.781 1 96.5 392 GLY B C 1
ATOM 6659 O O . GLY B 1 392 ? 10.133 39.594 18.031 1 96.5 392 GLY B O 1
ATOM 6660 N N . THR B 1 393 ? 9.336 37.875 19.156 1 96.38 393 THR B N 1
ATOM 6661 C CA . THR B 1 393 ? 10.312 36.938 18.625 1 96.38 393 THR B CA 1
ATOM 6662 C C . THR B 1 393 ? 9.633 35.844 17.797 1 96.38 393 THR B C 1
ATOM 6664 O O . THR B 1 393 ? 8.484 35.5 18.062 1 96.38 393 THR B O 1
ATOM 6667 N N . VAL B 1 394 ? 10.375 35.375 16.812 1 96.62 394 VAL B N 1
ATOM 6668 C CA . VAL B 1 394 ? 9.828 34.406 15.891 1 96.62 394 VAL B CA 1
ATOM 6669 C C . VAL B 1 394 ? 9.641 33.062 16.609 1 96.62 394 VAL B C 1
ATOM 6671 O O . VAL B 1 394 ? 10.508 32.656 17.391 1 96.62 394 VAL B O 1
ATOM 6674 N N . ALA B 1 395 ? 8.508 32.438 16.406 1 97.56 395 ALA B N 1
ATOM 6675 C CA . ALA B 1 395 ? 8.211 31.141 17.016 1 97.56 395 ALA B CA 1
ATOM 6676 C C . ALA B 1 395 ? 8.836 30 16.219 1 97.56 395 ALA B C 1
ATOM 6678 O O . ALA B 1 395 ? 9.328 30.203 15.109 1 97.56 395 ALA B O 1
ATOM 6679 N N . SER B 1 396 ? 8.805 28.781 16.75 1 97 396 SER B N 1
ATOM 6680 C CA . SER B 1 396 ? 9.578 27.641 16.25 1 97 396 SER B CA 1
ATOM 6681 C C . SER B 1 396 ? 8.984 27.094 14.953 1 97 396 SER B C 1
ATOM 6683 O O . SER B 1 396 ? 9.68 26.422 14.188 1 97 396 SER B O 1
ATOM 6685 N N . SER B 1 397 ? 7.781 27.359 14.688 1 98.19 397 SER B N 1
ATOM 6686 C CA . SER B 1 397 ? 7.133 26.906 13.461 1 98.19 397 SER B CA 1
ATOM 6687 C C . SER B 1 397 ? 6.352 28.031 12.797 1 98.19 397 SER B C 1
ATOM 6689 O O . SER B 1 397 ? 5.156 27.875 12.523 1 98.19 397 SER B O 1
ATOM 6691 N N . ASP B 1 398 ? 7.047 29.078 12.578 1 98.31 398 ASP B N 1
ATOM 6692 C CA . ASP B 1 398 ? 6.422 30.25 11.977 1 98.31 398 ASP B CA 1
ATOM 6693 C C . ASP B 1 398 ? 5.93 29.938 10.562 1 98.31 398 ASP B C 1
ATOM 6695 O O . ASP B 1 398 ? 6.477 29.062 9.883 1 98.31 398 ASP B O 1
ATOM 6699 N N . PHE B 1 399 ? 4.926 30.641 10.094 1 98.75 399 PHE B N 1
ATOM 6700 C CA . PHE B 1 399 ? 4.277 30.359 8.82 1 98.75 399 PHE B CA 1
ATOM 6701 C C . PHE B 1 399 ? 5.238 30.594 7.66 1 98.75 399 PHE B C 1
ATOM 6703 O O . PHE B 1 399 ? 5.258 29.828 6.695 1 98.75 399 PHE B O 1
ATOM 6710 N N . VAL B 1 400 ? 6.074 31.594 7.727 1 97.88 400 VAL B N 1
ATOM 6711 C CA . VAL B 1 400 ? 6.793 32.125 6.578 1 97.88 400 VAL B CA 1
ATOM 6712 C C . VAL B 1 400 ? 8 31.234 6.258 1 97.88 400 VAL B C 1
ATOM 6714 O O . VAL B 1 400 ? 8.164 30.797 5.121 1 97.88 400 VAL B O 1
ATOM 6717 N N . THR B 1 401 ? 8.75 30.875 7.211 1 96.62 401 THR B N 1
ATOM 6718 C CA . THR B 1 401 ? 10.031 30.234 6.922 1 96.62 401 THR B CA 1
ATOM 6719 C C . THR B 1 401 ? 9.969 28.734 7.199 1 96.62 401 THR B C 1
ATOM 6721 O O . THR B 1 401 ? 10.828 27.984 6.746 1 96.62 401 THR B O 1
ATOM 6724 N N . LYS B 1 402 ? 8.977 28.25 7.926 1 97.12 402 LYS B N 1
ATOM 6725 C CA . LYS B 1 402 ? 8.977 26.859 8.344 1 97.12 402 LYS B CA 1
ATOM 6726 C C . LYS B 1 402 ? 7.676 26.156 7.938 1 97.12 402 LYS B C 1
ATOM 6728 O O . LYS B 1 402 ? 7.648 25.406 6.961 1 97.12 402 LYS B O 1
ATOM 6733 N N . ALA B 1 403 ? 6.586 26.562 8.539 1 98.25 403 ALA B N 1
ATOM 6734 C CA . ALA B 1 403 ? 5.32 25.844 8.391 1 98.25 403 ALA B CA 1
ATOM 6735 C C . ALA B 1 403 ? 4.805 25.922 6.957 1 98.25 403 ALA B C 1
ATOM 6737 O O . ALA B 1 403 ? 4.238 24.969 6.438 1 98.25 403 ALA B O 1
ATOM 6738 N N . GLY B 1 404 ? 4.914 27.109 6.355 1 97.88 404 GLY B N 1
ATOM 6739 C CA . GLY B 1 404 ? 4.434 27.281 4.992 1 97.88 404 GLY B CA 1
ATOM 6740 C C . GLY B 1 404 ? 5.09 26.344 4.004 1 97.88 404 GLY B C 1
ATOM 6741 O O . GLY B 1 404 ? 4.418 25.5 3.396 1 97.88 404 GLY B O 1
ATOM 6742 N N . PRO B 1 405 ? 6.438 26.453 3.885 1 96.62 405 PRO B N 1
ATOM 6743 C CA . PRO B 1 405 ? 7.152 25.562 2.973 1 96.62 405 PRO B CA 1
ATOM 6744 C C . PRO B 1 405 ? 6.918 24.078 3.291 1 96.62 405 PRO B C 1
ATOM 6746 O O . PRO B 1 405 ? 6.738 23.266 2.379 1 96.62 405 PRO B O 1
ATOM 6749 N N . LEU B 1 406 ? 6.902 23.703 4.512 1 98.12 406 LEU B N 1
ATOM 6750 C CA . LEU B 1 406 ? 6.66 22.328 4.926 1 98.12 406 LEU B CA 1
ATOM 6751 C C . LEU B 1 406 ? 5.285 21.859 4.469 1 98.12 406 LEU B C 1
ATOM 6753 O O . LEU B 1 406 ? 5.164 20.797 3.85 1 98.12 406 LEU B O 1
ATOM 6757 N N . THR B 1 407 ? 4.27 22.656 4.789 1 98.69 407 THR B N 1
ATOM 6758 C CA . THR B 1 407 ? 2.908 22.25 4.465 1 98.69 407 THR B CA 1
ATOM 6759 C C . THR B 1 407 ? 2.711 22.188 2.953 1 98.69 407 THR B C 1
ATOM 6761 O O . THR B 1 407 ? 2.016 21.297 2.455 1 98.69 407 THR B O 1
ATOM 6764 N N . GLU B 1 408 ? 3.297 23.141 2.213 1 98.12 408 GLU B N 1
ATOM 6765 C CA . GLU B 1 408 ? 3.223 23.047 0.757 1 98.12 408 GLU B CA 1
ATOM 6766 C C . GLU B 1 408 ? 3.828 21.75 0.249 1 98.12 408 GLU B C 1
ATOM 6768 O O . GLU B 1 408 ? 3.295 21.125 -0.673 1 98.12 408 GLU B O 1
ATOM 6773 N N . GLY B 1 409 ? 4.992 21.328 0.801 1 97.88 409 GLY B N 1
ATOM 6774 C CA . GLY B 1 409 ? 5.594 20.062 0.433 1 97.88 409 GLY B CA 1
ATOM 6775 C C . GLY B 1 409 ? 4.688 18.875 0.705 1 97.88 409 GLY B C 1
ATOM 6776 O O . GLY B 1 409 ? 4.551 17.984 -0.139 1 97.88 409 GLY B O 1
ATOM 6777 N N . VAL B 1 410 ? 4.062 18.859 1.862 1 98.5 410 VAL B N 1
ATOM 6778 C CA . VAL B 1 410 ? 3.129 17.812 2.254 1 98.5 410 VAL B CA 1
ATOM 6779 C C . VAL B 1 410 ? 1.963 17.766 1.269 1 98.5 410 VAL B C 1
ATOM 6781 O O . VAL B 1 410 ? 1.598 16.688 0.784 1 98.5 410 VAL B O 1
ATOM 6784 N N . LEU B 1 411 ? 1.425 18.922 0.951 1 98.56 411 LEU B N 1
ATOM 6785 C CA . LEU B 1 411 ? 0.247 19 0.094 1 98.56 411 LEU B CA 1
ATOM 6786 C C . LEU B 1 411 ? 0.606 18.688 -1.354 1 98.56 411 LEU B C 1
ATOM 6788 O O . LEU B 1 411 ? -0.244 18.234 -2.125 1 98.56 411 LEU B O 1
ATOM 6792 N N . MET B 1 412 ? 1.843 18.938 -1.76 1 98.31 412 MET B N 1
ATOM 6793 C CA . MET B 1 412 ? 2.287 18.453 -3.066 1 98.31 412 MET B CA 1
ATOM 6794 C C . MET B 1 412 ? 2.225 16.938 -3.141 1 98.31 412 MET B C 1
ATOM 6796 O O . MET B 1 412 ? 1.882 16.375 -4.184 1 98.31 412 MET B O 1
ATOM 6800 N N . GLY B 1 413 ? 2.633 16.266 -2.061 1 98.62 413 GLY B N 1
ATOM 6801 C CA . GLY B 1 413 ? 2.424 14.828 -1.988 1 98.62 413 GLY B CA 1
ATOM 6802 C C . GLY B 1 413 ? 0.979 14.422 -2.221 1 98.62 413 GLY B C 1
ATOM 6803 O O . GLY B 1 413 ? 0.709 13.438 -2.914 1 98.62 413 GLY B O 1
ATOM 6804 N N . ASN B 1 414 ? 0.051 15.195 -1.7 1 98.69 414 ASN B N 1
ATOM 6805 C CA . ASN B 1 414 ? -1.368 14.914 -1.887 1 98.69 414 ASN B CA 1
ATOM 6806 C C . ASN B 1 414 ? -1.794 15.117 -3.338 1 98.69 414 ASN B C 1
ATOM 6808 O O . ASN B 1 414 ? -2.674 14.414 -3.834 1 98.69 414 ASN B O 1
ATOM 6812 N N . LEU B 1 415 ? -1.169 16.141 -4.031 1 98.62 415 LEU B N 1
ATOM 6813 C CA . LEU B 1 415 ? -1.455 16.266 -5.457 1 98.62 415 LEU B CA 1
ATOM 6814 C C . LEU B 1 415 ? -1.118 14.977 -6.199 1 98.62 415 LEU B C 1
ATOM 6816 O O . LEU B 1 415 ? -1.88 14.531 -7.059 1 98.62 415 LEU B O 1
ATOM 6820 N N . ALA B 1 416 ? 0.01 14.383 -5.859 1 98.75 416 ALA B N 1
ATOM 6821 C CA . ALA B 1 416 ? 0.421 13.125 -6.488 1 98.75 416 ALA B CA 1
ATOM 6822 C C . ALA B 1 416 ? -0.549 12 -6.148 1 98.75 416 ALA B C 1
ATOM 6824 O O . ALA B 1 416 ? -0.875 11.172 -7.004 1 98.75 416 ALA B O 1
ATOM 6825 N N . ILE B 1 417 ? -1.014 11.938 -4.918 1 98.75 417 ILE B N 1
ATOM 6826 C CA . ILE B 1 417 ? -1.963 10.914 -4.492 1 98.75 417 ILE B CA 1
ATOM 6827 C C . ILE B 1 417 ? -3.27 11.07 -5.266 1 98.75 417 ILE B C 1
ATOM 6829 O O . ILE B 1 417 ? -3.799 10.094 -5.805 1 98.75 417 ILE B O 1
ATOM 6833 N N . LYS B 1 418 ? -3.771 12.305 -5.336 1 98.5 418 LYS B N 1
ATOM 6834 C CA . LYS B 1 418 ? -5.004 12.555 -6.078 1 98.5 418 LYS B CA 1
ATOM 6835 C C . LYS B 1 418 ? -4.836 12.211 -7.555 1 98.5 418 LYS B C 1
ATOM 6837 O O . LYS B 1 418 ? -5.746 11.664 -8.172 1 98.5 418 LYS B O 1
ATOM 6842 N N . ALA B 1 419 ? -3.707 12.586 -8.078 1 98.12 419 ALA B N 1
ATOM 6843 C CA . ALA B 1 419 ? -3.428 12.242 -9.469 1 98.12 419 ALA B CA 1
ATOM 6844 C C . ALA B 1 419 ? -3.48 10.727 -9.672 1 98.12 419 ALA B C 1
ATOM 6846 O O . ALA B 1 419 ? -4.074 10.25 -10.641 1 98.12 419 ALA B O 1
ATOM 6847 N N . TYR B 1 420 ? -2.91 9.992 -8.812 1 97.62 420 TYR B N 1
ATOM 6848 C CA . TYR B 1 420 ? -2.902 8.531 -8.922 1 97.62 420 TYR B CA 1
ATOM 6849 C C . TYR B 1 420 ? -4.316 7.973 -8.836 1 97.62 420 TYR B C 1
ATOM 6851 O O . TYR B 1 420 ? -4.664 7.031 -9.547 1 97.62 420 TYR B O 1
ATOM 6859 N N . GLN B 1 421 ? -5.102 8.516 -7.934 1 97.31 421 GLN B N 1
ATOM 6860 C CA . GLN B 1 421 ? -6.465 8.031 -7.723 1 97.31 421 GLN B CA 1
ATOM 6861 C C . GLN B 1 421 ? -7.359 8.391 -8.906 1 97.31 421 GLN B C 1
ATOM 6863 O O . GLN B 1 421 ? -8.367 7.727 -9.156 1 97.31 421 GLN B O 1
ATOM 6868 N N . TYR B 1 422 ? -7 9.453 -9.609 1 96.94 422 TYR B N 1
ATOM 6869 C CA . TYR B 1 422 ? -7.855 9.969 -10.672 1 96.94 422 TYR B CA 1
ATOM 6870 C C . TYR B 1 422 ? -7.969 8.969 -11.82 1 96.94 422 TYR B C 1
ATOM 6872 O O . TYR B 1 422 ? -6.961 8.43 -12.281 1 96.94 422 TYR B O 1
ATOM 6880 N N . LYS B 1 423 ? -9.18 8.734 -12.227 1 96 423 LYS B N 1
ATOM 6881 C CA . LYS B 1 423 ? -9.453 7.828 -13.344 1 96 423 LYS B CA 1
ATOM 6882 C C . LYS B 1 423 ? -10.664 8.289 -14.148 1 96 423 LYS B C 1
ATOM 6884 O O . LYS B 1 423 ? -11.516 9.016 -13.633 1 96 423 LYS B O 1
ATOM 6889 N N . THR B 1 424 ? -10.641 7.957 -15.414 1 95.62 424 THR B N 1
ATOM 6890 C CA . THR B 1 424 ? -11.742 8.25 -16.328 1 95.62 424 THR B CA 1
ATOM 6891 C C . THR B 1 424 ? -12.211 6.988 -17.031 1 95.62 424 THR B C 1
ATOM 6893 O O . THR B 1 424 ? -11.422 6.074 -17.266 1 95.62 424 THR B O 1
ATOM 6896 N N . LEU B 1 425 ? -13.477 6.938 -17.297 1 95 425 LEU B N 1
ATOM 6897 C CA . LEU B 1 425 ? -14.008 5.801 -18.047 1 95 425 LEU B CA 1
ATOM 6898 C C . LEU B 1 425 ? -13.516 5.824 -19.484 1 95 425 LEU B C 1
ATOM 6900 O O . LEU B 1 425 ? -13.484 6.883 -20.109 1 95 425 LEU B O 1
ATOM 6904 N N . LYS B 1 426 ? -13.102 4.66 -19.969 1 95.25 426 LYS B N 1
ATOM 6905 C CA . LYS B 1 426 ? -12.82 4.52 -21.406 1 95.25 426 LYS B CA 1
ATOM 6906 C C . LYS B 1 426 ? -14.086 4.719 -22.234 1 95.25 426 LYS B C 1
ATOM 6908 O O . LYS B 1 426 ? -15.195 4.488 -21.75 1 95.25 426 LYS B O 1
ATOM 6913 N N . ALA B 1 427 ? -13.82 5.129 -23.516 1 95.19 427 ALA B N 1
ATOM 6914 C CA . ALA B 1 427 ? -14.961 5.367 -24.406 1 95.19 427 ALA B CA 1
ATOM 6915 C C . ALA B 1 427 ? -15.828 4.121 -24.516 1 95.19 427 ALA B C 1
ATOM 6917 O O . ALA B 1 427 ? -15.336 3.035 -24.828 1 95.19 427 ALA B O 1
ATOM 6918 N N . GLY B 1 428 ? -17.094 4.254 -24.188 1 95.31 428 GLY B N 1
ATOM 6919 C CA . GLY B 1 428 ? -18.062 3.176 -24.344 1 95.31 428 GLY B CA 1
ATOM 6920 C C . GLY B 1 428 ? -18.094 2.23 -23.156 1 95.31 428 GLY B C 1
ATOM 6921 O O . GLY B 1 428 ? -18.859 1.271 -23.141 1 95.31 428 GLY B O 1
ATOM 6922 N N . LYS B 1 429 ? -17.281 2.486 -22.156 1 94.12 429 LYS B N 1
ATOM 6923 C CA . LYS B 1 429 ? -17.219 1.6 -20.984 1 94.12 429 LYS B CA 1
ATOM 6924 C C . LYS B 1 429 ? -18.031 2.164 -19.828 1 94.12 429 LYS B C 1
ATOM 6926 O O . LYS B 1 429 ? -18.312 3.363 -19.781 1 94.12 429 LYS B O 1
ATOM 6931 N N . LYS B 1 430 ? -18.531 1.214 -19 1 90.06 430 LYS B N 1
ATOM 6932 C CA . LYS B 1 430 ? -19.203 1.545 -17.734 1 90.06 430 LYS B CA 1
ATOM 6933 C C . LYS B 1 430 ? -18.562 0.832 -16.562 1 90.06 430 LYS B C 1
ATOM 6935 O O . LYS B 1 430 ? -17.766 -0.101 -16.75 1 90.06 430 LYS B O 1
ATOM 6940 N N . VAL B 1 431 ? -18.844 1.391 -15.406 1 82.38 431 VAL B N 1
ATOM 6941 C CA . VAL B 1 431 ? -18.344 0.746 -14.195 1 82.38 431 VAL B CA 1
ATOM 6942 C C . VAL B 1 431 ? -18.797 -0.713 -14.164 1 82.38 431 VAL B C 1
ATOM 6944 O O . VAL B 1 431 ? -19.953 -1.017 -14.445 1 82.38 431 VAL B O 1
ATOM 6947 N N . GLY B 1 432 ? -17.875 -1.533 -13.891 1 81.31 432 GLY B N 1
ATOM 6948 C CA . GLY B 1 432 ? -18.172 -2.955 -13.867 1 81.31 432 GLY B CA 1
ATOM 6949 C C . GLY B 1 432 ? -17.703 -3.689 -15.109 1 81.31 432 GLY B C 1
ATOM 6950 O O . GLY B 1 432 ? -17.578 -4.914 -15.094 1 81.31 432 GLY B O 1
ATOM 6951 N N . ASP B 1 433 ? -17.484 -2.893 -16.109 1 86.88 433 ASP B N 1
ATOM 6952 C CA . ASP B 1 433 ? -16.922 -3.508 -17.312 1 86.88 433 ASP B CA 1
ATOM 6953 C C . ASP B 1 433 ? -15.484 -3.963 -17.062 1 86.88 433 ASP B C 1
ATOM 6955 O O . ASP B 1 433 ? -14.875 -3.598 -16.047 1 86.88 433 ASP B O 1
ATOM 6959 N N . TRP B 1 434 ? -15.078 -4.875 -17.969 1 84.25 434 TRP B N 1
ATOM 6960 C CA . TRP B 1 434 ? -13.68 -5.285 -17.938 1 84.25 434 TRP B CA 1
ATOM 6961 C C . TRP B 1 434 ? -12.766 -4.129 -18.312 1 84.25 434 TRP B C 1
ATOM 6963 O O . TRP B 1 434 ? -12.922 -3.535 -19.391 1 84.25 434 TRP B O 1
ATOM 6973 N N . ASP B 1 435 ? -11.867 -3.797 -17.516 1 85.31 435 ASP B N 1
ATOM 6974 C CA . ASP B 1 435 ? -10.867 -2.76 -17.734 1 85.31 435 ASP B CA 1
ATOM 6975 C C . ASP B 1 435 ? -11.516 -1.451 -18.172 1 85.31 435 ASP B C 1
ATOM 6977 O O . ASP B 1 435 ? -11.211 -0.924 -19.25 1 85.31 435 ASP B O 1
ATOM 6981 N N . PRO B 1 436 ? -12.297 -0.869 -17.375 1 93 436 PRO B N 1
ATOM 6982 C CA . PRO B 1 436 ? -13.141 0.25 -17.797 1 93 436 PRO B CA 1
ATOM 6983 C C . PRO B 1 436 ? -12.438 1.599 -17.688 1 93 436 PRO B C 1
ATOM 6985 O O . PRO B 1 436 ? -12.922 2.6 -18.234 1 93 436 PRO B O 1
ATOM 6988 N N . TYR B 1 437 ? -11.266 1.659 -17.109 1 94.12 437 TYR B N 1
ATOM 6989 C CA . TYR B 1 437 ? -10.781 2.984 -16.75 1 94.12 437 TYR B CA 1
ATOM 6990 C C . TYR B 1 437 ? -9.461 3.295 -17.438 1 94.12 437 TYR B C 1
ATOM 6992 O O . TYR B 1 437 ? -8.672 2.389 -17.703 1 94.12 437 TYR B O 1
ATOM 7000 N N . ASN B 1 438 ? -9.289 4.59 -17.719 1 94.44 438 ASN B N 1
ATOM 7001 C CA . ASN B 1 438 ? -7.98 5.203 -17.922 1 94.44 438 ASN B CA 1
ATOM 7002 C C . ASN B 1 438 ? -7.469 5.871 -16.641 1 94.44 438 ASN B C 1
ATOM 7004 O O . ASN B 1 438 ? -8.258 6.359 -15.836 1 94.44 438 ASN B O 1
ATOM 7008 N N . TYR B 1 439 ? -6.148 5.859 -16.516 1 94.81 439 TYR B N 1
ATOM 7009 C CA . TYR B 1 439 ? -5.52 6.473 -15.359 1 94.81 439 TYR B CA 1
ATOM 7010 C C . TYR B 1 439 ? -4.492 7.516 -15.773 1 94.81 439 TYR B C 1
ATOM 7012 O O . TYR B 1 439 ? -3.291 7.328 -15.586 1 94.81 439 TYR B O 1
ATOM 7020 N N . PRO B 1 440 ? -4.848 8.68 -16.188 1 95.5 440 PRO B N 1
ATOM 7021 C CA . PRO B 1 440 ? -3.934 9.641 -16.797 1 95.5 440 PRO B CA 1
ATOM 7022 C C . PRO B 1 440 ? -2.975 10.273 -15.789 1 95.5 440 PRO B C 1
ATOM 7024 O O . PRO B 1 440 ? -1.955 10.852 -16.172 1 95.5 440 PRO B O 1
ATOM 7027 N N . GLY B 1 441 ? -3.295 10.242 -14.531 1 96.25 441 GLY B N 1
ATOM 7028 C CA . GLY B 1 441 ? -2.486 10.914 -13.523 1 96.25 441 GLY B CA 1
ATOM 7029 C C . GLY B 1 441 ? -1.42 10.023 -12.922 1 96.25 441 GLY B C 1
ATOM 7030 O O . GLY B 1 441 ? -0.642 10.461 -12.07 1 96.25 441 GLY B O 1
ATOM 7031 N N . ARG B 1 442 ? -1.391 8.711 -13.281 1 95.25 442 ARG B N 1
ATOM 7032 C CA . ARG B 1 442 ? -0.358 7.809 -12.773 1 95.25 442 ARG B CA 1
ATOM 7033 C C . ARG B 1 442 ? 0.977 8.062 -13.469 1 95.25 442 ARG B C 1
ATOM 7035 O O . ARG B 1 442 ? 1.373 7.312 -14.359 1 95.25 442 ARG B O 1
ATOM 7042 N N . ARG B 1 443 ? 1.691 9.094 -13 1 96.88 443 ARG B N 1
ATOM 7043 C CA . ARG B 1 443 ? 2.932 9.648 -13.531 1 96.88 443 ARG B CA 1
ATOM 7044 C C . ARG B 1 443 ? 3.684 10.445 -12.469 1 96.88 443 ARG B C 1
ATOM 7046 O O . ARG B 1 443 ? 3.146 10.711 -11.391 1 96.88 443 ARG B O 1
ATOM 7053 N N . THR B 1 444 ? 4.93 10.742 -12.797 1 97.81 444 THR B N 1
ATOM 7054 C CA . THR B 1 444 ? 5.629 11.758 -12.016 1 97.81 444 THR B CA 1
ATOM 7055 C C . THR B 1 444 ? 5.176 13.156 -12.422 1 97.81 444 THR B C 1
ATOM 7057 O O . THR B 1 444 ? 5.375 13.57 -13.57 1 97.81 444 THR B O 1
ATOM 7060 N N . ILE B 1 445 ? 4.609 13.844 -11.492 1 98.12 445 ILE B N 1
ATOM 7061 C CA . ILE B 1 445 ? 4.172 15.195 -11.836 1 98.12 445 ILE B CA 1
ATOM 7062 C C . ILE B 1 445 ? 5.293 16.188 -11.547 1 98.12 445 ILE B C 1
ATOM 7064 O O . ILE B 1 445 ? 6.043 16.031 -10.578 1 98.12 445 ILE B O 1
ATOM 7068 N N . LYS B 1 446 ? 5.348 17.203 -12.352 1 98.25 446 LYS B N 1
ATOM 7069 C CA . LYS B 1 446 ? 6.355 18.25 -12.227 1 98.25 446 LYS B CA 1
ATOM 7070 C C . LYS B 1 446 ? 5.75 19.531 -11.648 1 98.25 446 LYS B C 1
ATOM 7072 O O . LYS B 1 446 ? 4.645 19.922 -12.023 1 98.25 446 LYS B O 1
ATOM 7077 N N . TRP B 1 447 ? 6.461 20.156 -10.727 1 97.75 447 TRP B N 1
ATOM 7078 C CA . TRP B 1 447 ? 5.906 21.25 -9.945 1 97.75 447 TRP B CA 1
ATOM 7079 C C . TRP B 1 447 ? 6.73 22.531 -10.141 1 97.75 447 TRP B C 1
ATOM 7081 O O . TRP B 1 447 ? 7.949 22.516 -9.953 1 97.75 447 TRP B O 1
ATOM 7091 N N . ASP B 1 448 ? 6.082 23.594 -10.555 1 97.75 448 ASP B N 1
ATOM 7092 C CA . ASP B 1 448 ? 6.59 24.953 -10.57 1 97.75 448 ASP B CA 1
ATOM 7093 C C . ASP B 1 448 ? 6.145 25.719 -9.328 1 97.75 448 ASP B C 1
ATOM 7095 O O . ASP B 1 448 ? 5.094 26.359 -9.328 1 97.75 448 ASP B O 1
ATOM 7099 N N . ALA B 1 449 ? 6.973 25.719 -8.32 1 95.88 449 ALA B N 1
ATOM 7100 C CA . ALA B 1 449 ? 6.617 26.266 -7.016 1 95.88 449 ALA B CA 1
ATOM 7101 C C . ALA B 1 449 ? 6.359 27.766 -7.105 1 95.88 449 ALA B C 1
ATOM 7103 O O . ALA B 1 449 ? 5.449 28.297 -6.461 1 95.88 449 ALA B O 1
ATOM 7104 N N . ALA B 1 450 ? 7.164 28.453 -7.812 1 95.56 450 ALA B N 1
ATOM 7105 C CA . ALA B 1 450 ? 7.039 29.906 -7.922 1 95.56 450 ALA B CA 1
ATOM 7106 C C . ALA B 1 450 ? 5.664 30.297 -8.461 1 95.56 450 ALA B C 1
ATOM 7108 O O . ALA B 1 450 ? 5.074 31.281 -8.016 1 95.56 450 ALA B O 1
ATOM 7109 N N . ASN B 1 451 ? 5.133 29.453 -9.352 1 96.75 451 ASN B N 1
ATOM 7110 C CA . ASN B 1 451 ? 3.859 29.781 -9.984 1 96.75 451 ASN B CA 1
ATOM 7111 C C . ASN B 1 451 ? 2.732 28.891 -9.477 1 96.75 451 ASN B C 1
ATOM 7113 O O . ASN B 1 451 ? 1.613 28.938 -9.992 1 96.75 451 ASN B O 1
ATOM 7117 N N . MET B 1 452 ? 3.02 28.031 -8.57 1 96.12 452 MET B N 1
ATOM 7118 C CA . MET B 1 452 ? 2.053 27.109 -7.965 1 96.12 452 MET B CA 1
ATOM 7119 C C . MET B 1 452 ? 1.291 26.344 -9.039 1 96.12 452 MET B C 1
ATOM 7121 O O . MET B 1 452 ? 0.06 26.359 -9.062 1 96.12 452 MET B O 1
ATOM 7125 N N . LYS B 1 453 ? 2.111 25.625 -9.82 1 97.56 453 LYS B N 1
ATOM 7126 C CA . LYS B 1 453 ? 1.485 24.969 -10.961 1 97.56 453 LYS B CA 1
ATOM 7127 C C . LYS B 1 453 ? 2.145 23.625 -11.25 1 97.56 453 LYS B C 1
ATOM 7129 O O . LYS B 1 453 ? 3.373 23.516 -11.234 1 97.56 453 LYS B O 1
ATOM 7134 N N . VAL B 1 454 ? 1.3 22.656 -11.492 1 98.31 454 VAL B N 1
ATOM 7135 C CA . VAL B 1 454 ? 1.766 21.406 -12.109 1 98.31 454 VAL B CA 1
ATOM 7136 C C . VAL B 1 454 ? 1.921 21.609 -13.617 1 98.31 454 VAL B C 1
ATOM 7138 O O . VAL B 1 454 ? 0.979 22.031 -14.289 1 98.31 454 VAL B O 1
ATOM 7141 N N . THR B 1 455 ? 3.02 21.188 -14.211 1 98.38 455 THR B N 1
ATOM 7142 C CA . THR B 1 455 ? 3.324 21.656 -15.562 1 98.38 455 THR B CA 1
ATOM 7143 C C . THR B 1 455 ? 3.084 20.547 -16.578 1 98.38 455 THR B C 1
ATOM 7145 O O . THR B 1 455 ? 3.004 20.797 -17.781 1 98.38 455 THR B O 1
ATOM 7148 N N . ASN B 1 456 ? 2.949 19.297 -16.203 1 98.06 456 ASN B N 1
ATOM 7149 C CA . ASN B 1 456 ? 2.861 18.219 -17.188 1 98.06 456 ASN B CA 1
ATOM 7150 C C . ASN B 1 456 ? 1.576 17.422 -17.016 1 98.06 456 ASN B C 1
ATOM 7152 O O . ASN B 1 456 ? 1.423 16.359 -17.625 1 98.06 456 ASN B O 1
ATOM 7156 N N . PHE B 1 457 ? 0.65 17.828 -16.203 1 97.62 457 PHE B N 1
ATOM 7157 C CA . PHE B 1 457 ? -0.665 17.234 -16.031 1 97.62 457 PHE B CA 1
ATOM 7158 C C . PHE B 1 457 ? -1.687 18.281 -15.586 1 97.62 457 PHE B C 1
ATOM 7160 O O . PHE B 1 457 ? -1.915 18.469 -14.391 1 97.62 457 PHE B O 1
ATOM 7167 N N . ASP B 1 458 ? -2.365 18.797 -16.391 1 97.44 458 ASP B N 1
ATOM 7168 C CA . ASP B 1 458 ? -3.18 19.984 -16.188 1 97.44 458 ASP B CA 1
ATOM 7169 C C . ASP B 1 458 ? -4.301 19.719 -15.188 1 97.44 458 ASP B C 1
ATOM 7171 O O . ASP B 1 458 ? -4.664 20.609 -14.414 1 9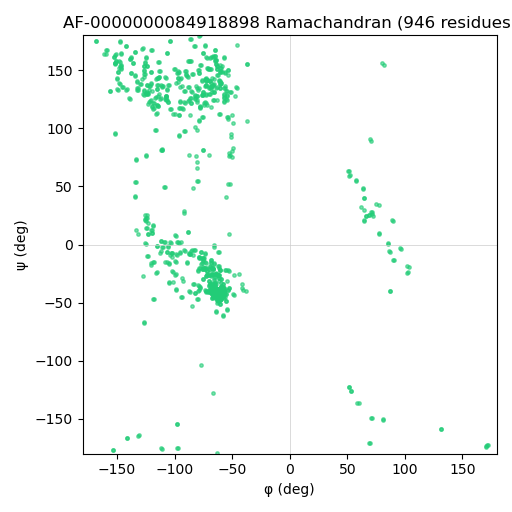7.44 458 ASP B O 1
ATOM 7175 N N . MET B 1 459 ? -4.836 18.578 -15.164 1 96.56 459 MET B N 1
ATOM 7176 C CA . MET B 1 459 ? -5.953 18.25 -14.281 1 96.56 459 MET B CA 1
ATOM 7177 C C . MET B 1 459 ? -5.559 18.453 -12.82 1 96.56 459 MET B C 1
ATOM 7179 O O . MET B 1 459 ? -6.398 18.812 -11.992 1 96.56 459 MET B O 1
ATOM 7183 N N . ALA B 1 460 ? -4.348 18.281 -12.508 1 97.56 460 ALA B N 1
ATOM 7184 C CA . ALA B 1 460 ? -3.881 18.375 -11.133 1 97.56 460 ALA B CA 1
ATOM 7185 C C . ALA B 1 460 ? -3.986 19.797 -10.609 1 97.56 460 ALA B C 1
ATOM 7187 O O . ALA B 1 460 ? -4.047 20.016 -9.398 1 97.56 460 ALA B O 1
ATOM 7188 N N . ASN B 1 461 ? -3.965 20.766 -11.438 1 98.19 461 ASN B N 1
ATOM 7189 C CA . ASN B 1 461 ? -4.02 22.156 -11.023 1 98.19 461 ASN B CA 1
ATOM 7190 C C . ASN B 1 461 ? -5.363 22.516 -10.398 1 98.19 461 ASN B C 1
ATOM 7192 O O . ASN B 1 461 ? -5.473 23.484 -9.656 1 98.19 461 ASN B O 1
ATOM 7196 N N . GLU B 1 462 ? -6.41 21.719 -10.672 1 96.75 462 GLU B N 1
ATOM 7197 C CA . GLU B 1 462 ? -7.703 21.891 -10.016 1 96.75 462 GLU B CA 1
ATOM 7198 C C . GLU B 1 462 ? -7.602 21.641 -8.516 1 96.75 462 GLU B C 1
ATOM 7200 O O . GLU B 1 462 ? -8.398 22.156 -7.738 1 96.75 462 GLU B O 1
ATOM 7205 N N . TRP B 1 463 ? -6.609 20.844 -8.141 1 97.62 463 TRP B N 1
ATOM 7206 C CA . TRP B 1 463 ? -6.492 20.453 -6.742 1 97.62 463 TRP B CA 1
ATOM 7207 C C . TRP B 1 463 ? -5.527 21.359 -5.992 1 97.62 463 TRP B C 1
ATOM 7209 O O . TRP B 1 463 ? -5.344 21.234 -4.781 1 97.62 463 TRP B O 1
ATOM 7219 N N . VAL B 1 464 ? -4.812 22.297 -6.672 1 98.12 464 VAL B N 1
ATOM 7220 C CA . VAL B 1 464 ? -3.926 23.266 -6.043 1 98.12 464 VAL B CA 1
ATOM 7221 C C . VAL B 1 464 ? -4.746 24.266 -5.234 1 98.12 464 VAL B C 1
ATOM 7223 O O . VAL B 1 464 ? -4.258 24.828 -4.25 1 98.12 464 VAL B O 1
ATOM 7226 N N . SER B 1 465 ? -5.922 24.406 -5.668 1 96.19 465 SER B N 1
ATOM 7227 C CA . SER B 1 465 ? -6.938 25.234 -5.016 1 96.19 465 SER B CA 1
ATOM 7228 C C . SER B 1 465 ? -8.25 24.469 -4.871 1 96.19 465 SER B C 1
ATOM 7230 O O . SER B 1 465 ? -8.258 23.234 -4.789 1 96.19 465 SER B O 1
ATOM 7232 N N . ARG B 1 466 ? -9.289 25.172 -4.605 1 95.5 466 ARG B N 1
ATOM 7233 C CA . ARG B 1 466 ? -10.617 24.562 -4.539 1 95.5 466 ARG B CA 1
ATOM 7234 C C . ARG B 1 466 ? -11.688 25.547 -5.02 1 95.5 466 ARG B C 1
ATOM 7236 O O . ARG B 1 466 ? -11.414 26.734 -5.203 1 95.5 466 ARG B O 1
ATOM 7243 N N . ASP B 1 467 ? -12.844 24.906 -5.297 1 94.88 467 ASP B N 1
ATOM 7244 C CA . ASP B 1 467 ? -14.031 25.75 -5.469 1 94.88 467 ASP B CA 1
ATOM 7245 C C . ASP B 1 467 ? -14.609 26.156 -4.121 1 94.88 467 ASP B C 1
ATOM 7247 O O . ASP B 1 467 ? -14.922 25.312 -3.287 1 94.88 467 ASP B O 1
ATOM 7251 N N . TYR B 1 468 ? -14.727 27.438 -3.945 1 97.19 468 TYR B N 1
ATOM 7252 C CA . TYR B 1 468 ? -15.273 27.938 -2.691 1 97.19 468 TYR B CA 1
ATOM 7253 C C . TYR B 1 468 ? -16.766 28.203 -2.811 1 97.19 468 TYR B C 1
ATOM 7255 O O . TYR B 1 468 ? -17.234 28.797 -3.787 1 97.19 468 TYR B O 1
ATOM 7263 N N . ARG B 1 469 ? -17.453 27.781 -1.82 1 97.25 469 ARG B N 1
ATOM 7264 C CA . ARG B 1 469 ? -18.859 28.156 -1.748 1 97.25 469 ARG B CA 1
ATOM 7265 C C . ARG B 1 469 ? -19.031 29.672 -1.71 1 97.25 469 ARG B C 1
ATOM 7267 O O . ARG B 1 469 ? -18.219 30.375 -1.094 1 97.25 469 ARG B O 1
ATOM 7274 N N . LYS B 1 470 ? -20.203 30.062 -2.312 1 95.31 470 LYS B N 1
ATOM 7275 C CA . LYS B 1 470 ? -20.469 31.5 -2.332 1 95.31 470 LYS B CA 1
ATOM 7276 C C . LYS B 1 470 ? -20.484 32.094 -0.919 1 95.31 470 LYS B C 1
ATOM 7278 O O . LYS B 1 470 ? -21.141 31.531 -0.028 1 95.31 470 LYS B O 1
ATOM 7283 N N . GLY B 1 471 ? -19.75 33.125 -0.725 1 95 471 GLY B N 1
ATOM 7284 C CA . GLY B 1 471 ? -19.719 33.781 0.57 1 95 471 GLY B CA 1
ATOM 7285 C C . GLY B 1 471 ? -18.547 33.344 1.434 1 95 471 GLY B C 1
ATOM 7286 O O . GLY B 1 471 ? -18.297 33.938 2.492 1 95 471 GLY B O 1
ATOM 7287 N N . TRP B 1 472 ? -17.766 32.375 0.942 1 96.75 472 TRP B N 1
ATOM 7288 C CA . TRP B 1 472 ? -16.672 31.844 1.739 1 96.75 472 TRP B CA 1
ATOM 7289 C C . TRP B 1 472 ? -15.328 32.031 1.028 1 96.75 472 TRP B C 1
ATOM 7291 O O . TRP B 1 472 ? -14.32 31.438 1.41 1 96.75 472 TRP B O 1
ATOM 7301 N N . GLU B 1 473 ? -15.281 32.812 -0.013 1 93.5 473 GLU B N 1
ATOM 7302 C CA . GLU B 1 473 ? -14.062 33.094 -0.776 1 93.5 473 GLU B CA 1
ATOM 7303 C C . GLU B 1 473 ? -13 33.75 0.095 1 93.5 473 GLU B C 1
ATOM 7305 O O . GLU B 1 473 ? -13.328 34.469 1.037 1 93.5 473 GLU B O 1
ATOM 7310 N N . LEU B 1 474 ? -11.719 33.438 -0.281 1 91.31 474 LEU B N 1
ATOM 7311 C CA . LEU B 1 474 ? -10.609 33.969 0.496 1 91.31 474 LEU B CA 1
ATOM 7312 C C . LEU B 1 474 ? -10.32 35.406 0.096 1 91.31 474 LEU B C 1
ATOM 7314 O O . LEU B 1 474 ? -10.219 35.719 -1.093 1 91.31 474 LEU B O 1
ATOM 7318 N N . LYS B 1 475 ? -10.984 36.438 0.303 1 75.19 475 LYS B N 1
ATOM 7319 C CA . LYS B 1 475 ? -10.773 37.812 -0.111 1 75.19 475 LYS B CA 1
ATOM 7320 C C . LYS B 1 475 ? -9.305 38.219 -0.003 1 75.19 475 LYS B C 1
ATOM 7322 O O . LYS B 1 475 ? -8.57 37.688 0.837 1 75.19 475 LYS B O 1
#

Secondary structure (DSSP, 8-state):
---------------------TTSS-TT---GGG-EEEEEE--STHHHHHHHHHHTTT-EEEEEEE-SBGGG-HHHHHH-TTSEEES-HHHHHHHHGGG-SEEEE-S-GGGHHHHHHHHHHTT-EEEEESSS-SSHHHHHHHHHHHHHHT--EEEE-GGGG-HHHHHHHHHHHTTTT--EEEEEEE-----S--S-PPPPS--PPPTTB-HHHHHTTSPP----TTT-SSGGGGBTTT--HHHHHHHHHHTHHHHHHHT---EEEEEEEEPPPEEETTEE---TTBPPS-EEEEEEEEETTTEEEEEEEE-TT--PPPPTTSPTT--SSBTTBEEEEEESS-EEEEEGGG-S-EEESTTHHHH--PPPP-SPPPTTGGGGHHHHHHHHHHHT---TT-IIIIIHHHHHHHHHHHHHHHHHH--EEPTT--TTSSS-EE-TT-S-EEEEGGGTEESS-GGGGGGTS-PPPTT----/---------------------TTSS-TT---GGG-EEEEEE--STHHHHHHHHHHTTTSEEEEEEE-SBGGG-HHHHHH-TTSEEES-HHHHHHHHGGG-SEEEE-S-GGGHHHHHHHHHHTT-EEEEESSS-SSHHHHHHHHHHHHHHT--EEEE-GGGG-HHHHHHHHHHHTTTT--EEEEEEE-----S--S-PPPPS--PPPTTB-HHHHHTTSPP----TTT-SSGGGGBTTT--HHHHHHHHHHTHHHHHHHT---EEEEEEEEPPPEEETTEE---TTBPPS-EEEEEEEEETTTEEEEEEEE-TT--PPPPTTSPTT--SSBTTBEEEEEESS-EEEEEGGG-S-EEESTTHHHH--PPPP-SPPPTTGGGGHHHHHHHHHHHT---TT-IIIIIHHHHHHHHHHHHHHHHHH--EEPTT--TTSSS-EE-TT-S-EEEEGGGTEESS-GGGGGGTS-PPPTT----

Radius of gyration: 34.92 Å; Cα contacts (8 Å, |Δi|>4): 2154; chains: 2; bounding box: 62×190×92 Å

Nearest PDB structures (foldseek):
  7xr9-assembly1_B  TM=7.108E-01  e=2.691E-16  human intestinal bacterium PUE
  1h6d-assembly3_I  TM=6.621E-01  e=1.203E-16  Zymomonas mobilis
  6o15-assembly1_B  TM=6.584E-01  e=3.019E-16  Escherichia coli K-12
  1rye-assembly1_B  TM=6.759E-01  e=3.377E-15  Zymomonas mobilis
  7xre-assembly1_C  TM=6.509E-01  e=2.683E-15  human intestinal bacterium PUE

Organism: Cellulophaga lytica (strain ATCC 23178 / DSM 7489 / JCM 8516 / NBRC 14961 / NCIMB 1423 / VKM B-1433 / Cy l20) (NCBI:txid867900)

Solvent-accessible surface area (backbone atoms only — not comparable to full-atom values): 50024 Å² total; per-residue (Å²): 141,74,89,79,88,79,81,74,82,79,74,77,79,80,74,84,72,76,77,72,64,68,79,77,49,60,95,81,63,59,57,74,96,54,49,48,30,25,37,35,31,26,34,28,70,70,16,28,52,50,51,50,52,40,48,71,59,62,36,53,45,61,54,31,42,25,36,36,51,56,86,52,26,63,68,40,44,66,75,41,70,84,30,46,76,40,55,51,69,66,58,46,52,75,75,38,52,92,70,38,54,26,36,38,41,37,57,63,32,49,43,36,44,67,62,46,47,66,46,37,76,70,52,25,25,39,36,30,32,62,37,61,32,60,33,44,51,48,31,51,49,52,20,48,47,38,60,76,54,68,41,43,32,28,43,57,35,40,28,57,22,19,56,26,32,51,50,48,24,44,36,48,75,70,42,68,22,43,56,52,48,37,36,41,34,35,24,54,36,48,54,34,55,38,48,44,71,80,82,76,73,71,46,86,70,55,89,54,43,42,62,69,67,64,42,50,28,33,75,90,74,70,46,45,76,80,42,48,83,82,41,32,35,24,26,60,72,36,18,57,27,43,54,34,69,45,30,55,33,42,52,41,32,58,37,68,47,52,56,48,53,63,41,45,31,25,26,36,26,36,45,52,52,36,80,31,80,53,24,70,59,87,31,76,61,23,27,57,41,20,41,39,31,45,30,37,27,47,20,87,89,51,43,69,27,42,44,32,40,21,19,5,35,31,59,72,82,79,59,88,51,57,55,90,90,58,72,85,42,50,93,67,17,20,35,39,40,38,25,76,64,33,37,40,30,18,24,50,31,22,32,72,59,41,46,52,36,66,74,50,51,80,72,51,80,75,68,76,88,81,68,88,72,46,72,65,20,40,81,16,35,54,46,43,39,53,50,11,62,77,67,74,40,85,27,74,26,21,35,66,86,41,36,29,50,51,39,42,40,45,46,45,43,48,48,20,43,51,26,37,65,38,66,43,69,37,91,93,45,48,93,69,38,84,84,25,64,41,57,87,35,64,51,76,41,37,44,40,69,93,72,69,35,46,76,77,46,66,75,53,48,61,61,38,46,75,78,55,28,90,92,40,62,83,124,140,79,88,75,91,78,80,86,82,88,77,81,78,69,83,76,74,74,77,72,63,73,79,77,51,63,96,82,70,58,57,75,94,54,49,48,29,26,35,35,31,26,35,27,71,70,16,29,54,49,51,51,53,40,47,73,59,62,35,52,44,59,56,30,43,25,35,36,50,57,85,50,28,62,67,42,43,67,74,41,70,82,30,46,77,41,54,51,69,64,56,47,53,75,74,38,51,91,68,36,52,27,37,37,41,37,56,62,32,51,43,36,46,68,62,45,46,67,46,36,75,69,52,24,24,39,37,31,32,61,38,63,31,58,32,44,50,48,31,52,50,52,22,48,48,38,61,76,54,68,42,44,30,28,41,56,35,40,27,58,22,19,55,25,32,53,50,47,26,42,36,48,74,70,42,69,23,44,56,51,46,36,34,44,33,33,23,53,34,50,53,36,55,39,49,44,71,78,82,77,72,70,45,85,70,55,90,55,44,42,62,69,67,63,44,50,28,33,75,90,73,68,46,46,76,81,41,49,83,82,41,32,37,24,26,61,73,37,16,53,26,44,53,34,71,44,31,54,33,43,52,42,34,58,37,68,46,51,54,47,52,63,42,46,33,24,27,36,27,35,44,54,52,34,80,32,80,54,24,71,59,86,31,77,61,24,28,58,41,21,41,39,32,44,30,37,27,45,20,87,90,50,42,69,25,42,45,32,41,22,19,5,36,31,59,71,85,77,60,86,51,55,53,90,91,57,72,82,43,50,93,69,16,20,36,39,40,38,26,77,63,33,38,41,30,19,22,51,32,22,33,73,58,42,46,52,37,67,74,52,52,81,72,51,81,75,67,74,88,81,68,88,71,49,71,67,19,41,81,16,36,54,47,44,40,51,51,11,63,77,69,74,39,84,27,74,26,21,35,65,84,40,37,28,51,50,39,41,40,44,47,44,44,48,49,19,44,50,25,38,65,38,66,42,69,38,92,95,46,47,93,69,37,82,84,25,64,42,54,87,37,65,51,77,42,37,43,40,67,93,74,68,36,45,76,78,48,67,76,54,46,61,61,37,47,73,79,54,29,90,93,40,62,82,125

Foldseek 3Di:
DDDDDPDPDPPPPDDPPPPPDPPVPDPLDDPPLQAAEEEEEPCFDVNVVLLVLLVVLSRYAYQAYEDQFPPGRVSVCVVHVNHHYYDALVVCCVPPLVPGQAYEYDAFQACQLLNHVVSLLVQHEYEYEFLNHLFLVSLVSSLVSCVVSLHAYFYLQLLLQAVLLLQLLLCVVVQVQHFFAEKEWEFADDPDDFPDADDDDADDDDPRHDVVSSCFFFDDDHDDPCCDDPNVQFFSRTHLGPLRVQVCQAVLSCCSNQVWFAFFWKAKDADWDDPDDLFTDQRLRTFGLWMKMWTWIQGPVRGIHTYIYTYNPDGDDDDPLEDVPDDQEDNGIWMWTHGPRFIWIAYGSSHDIATGPRVVRVVDDRGDRDDDRQVVGSSCQSVQSSCCNSPVHHGSAGSHRRSSRSSNNSNSRSLNSSLQSDWDFDVPADRPDRPGIDRVSNDMWGADSVVGATDPDHVSSCRNDDRTDPPSDSD/DCDDDDDDDPDPDDDPPPPPDPVVPDPLDDPPLQAAEEEEEPCFDVNVVLLVLLVVLSRYAYQADEDQFPPGRVSVCVVHVNHHYYDALVVCCVPCLVPGQAYEYDAFQACQLLNHVVSLLVQREYEYEFLNHLFLVSLVSSLVSCVVSLHAYFYLQLLLQAVLLLQLLLCVVVCVQHFFAEKEWEFADDPDDFPDADDDDADDDDPRHDVVSSCFFFDDDHDDPCCDDPNVQFFSRTHLGPLRVQVCQAVLSCCSNQVWFAFFWKAKDADWDDPDDLFTDQRLRTFGLWMKMWTWIQGPVRGIHTYIYTYNPDGDDDDPLEDVPHDQEDNGIWMWTHGPRFIWIAYGSSHDIATGPRVVRVVDDRGDRDDDRQVVGSSCQSVQSSCCNSPVHHGSAGSHRRSSRSSNNSNSRSLNSSLQSDWDFDVPADRPDRPGIDRVSNDMWGADSVVGDTDPDHVSSCRNDDRTDPPSDSD